Protein AF-A0A365PFG7-F1 (afdb_monomer_lite)

InterPro domains:
  IPR000531 TonB-dependent receptor-like, beta-barrel [PF00593] (380-570)
  IPR002898 MotA/TolQ/ExbB proton channel [PF01618] (709-807)
  IPR012910 TonB-dependent receptor, plug domain [PF07715] (67-179)
  IPR036942 TonB-dependent receptor-like, beta-barrel domain superfamily [G3DSA:2.40.170.20] (220-594)
  IPR037066 TonB-dependent receptor, plug domain superfamily [G3DSA:2.170.130.10] (65-187)
  IPR039426 TonB-dependent receptor-like [PS52016] (64-186)

Structure (mmCIF, N/CA/C/O backbone):
data_AF-A0A365PFG7-F1
#
_entry.id   AF-A0A365PFG7-F1
#
loop_
_atom_site.group_PDB
_atom_site.id
_atom_site.type_symbol
_atom_site.label_atom_id
_atom_site.label_alt_id
_atom_site.label_comp_id
_atom_site.label_asym_id
_atom_site.label_entity_id
_atom_site.label_seq_id
_atom_site.pdbx_PDB_ins_code
_atom_site.Cartn_x
_atom_site.Cartn_y
_atom_site.Cartn_z
_atom_site.occupancy
_atom_site.B_iso_or_equiv
_atom_site.auth_seq_id
_atom_site.auth_comp_id
_atom_site.auth_asym_id
_atom_site.auth_atom_id
_atom_site.pdbx_PDB_model_num
ATOM 1 N N . MET A 1 1 ? 12.525 -47.729 -37.625 1.00 32.94 1 MET A N 1
ATOM 2 C CA . MET A 1 1 ? 12.826 -49.178 -37.470 1.00 32.94 1 MET A CA 1
ATOM 3 C C . MET A 1 1 ? 14.052 -49.284 -36.569 1.00 32.94 1 MET A C 1
ATOM 5 O O . MET A 1 1 ? 14.986 -48.564 -36.855 1.00 32.94 1 MET A O 1
ATOM 9 N N . LYS A 1 2 ? 14.166 -50.038 -35.473 1.00 30.84 2 LYS A N 1
ATOM 10 C CA . LYS A 1 2 ? 13.403 -51.120 -34.831 1.00 30.84 2 LYS A CA 1
ATOM 11 C C . LYS A 1 2 ? 13.453 -50.895 -33.305 1.00 30.84 2 LYS A C 1
ATOM 13 O O . LYS A 1 2 ? 14.419 -50.345 -32.794 1.00 30.84 2 LYS A O 1
ATOM 18 N N . LYS A 1 3 ? 12.401 -51.348 -32.621 1.00 29.83 3 LYS A N 1
ATOM 19 C CA . LYS A 1 3 ? 12.264 -51.441 -31.160 1.00 29.83 3 LYS A CA 1
ATOM 20 C C . LYS A 1 3 ? 13.211 -52.494 -30.574 1.00 29.83 3 LYS A C 1
ATOM 22 O O . LYS A 1 3 ? 13.316 -53.566 -31.162 1.00 29.83 3 LYS A O 1
ATOM 27 N N . THR A 1 4 ? 13.689 -52.260 -29.354 1.00 32.25 4 THR A N 1
ATOM 28 C CA . THR A 1 4 ? 13.892 -53.312 -28.341 1.00 32.25 4 THR A CA 1
ATOM 29 C C . THR A 1 4 ? 13.694 -52.721 -26.945 1.00 32.25 4 THR A C 1
ATOM 31 O O . THR A 1 4 ? 14.340 -51.744 -26.581 1.00 32.25 4 THR A O 1
ATOM 34 N N . ASN A 1 5 ? 12.754 -53.312 -26.205 1.00 30.75 5 ASN A N 1
ATOM 35 C CA . ASN A 1 5 ? 12.434 -53.039 -24.806 1.00 30.75 5 ASN A CA 1
ATOM 36 C C . ASN A 1 5 ? 13.463 -53.707 -23.882 1.00 30.75 5 ASN A C 1
ATOM 38 O O . ASN A 1 5 ? 13.824 -54.852 -24.138 1.00 30.75 5 ASN A O 1
ATOM 42 N N . PHE A 1 6 ? 13.794 -53.071 -22.757 1.00 26.86 6 PHE A N 1
ATOM 43 C CA . PHE A 1 6 ? 14.175 -53.766 -21.524 1.00 26.86 6 PHE A CA 1
ATOM 44 C C . PHE A 1 6 ? 13.538 -53.065 -20.319 1.00 26.86 6 PHE A C 1
ATOM 46 O O . PHE A 1 6 ? 13.454 -51.840 -20.263 1.00 26.86 6 PHE A O 1
ATOM 53 N N . VAL A 1 7 ? 13.028 -53.880 -19.398 1.00 28.94 7 VAL A N 1
ATOM 54 C CA . VAL A 1 7 ? 12.240 -53.518 -18.216 1.00 28.94 7 VAL A CA 1
ATOM 55 C C . VAL A 1 7 ? 13.081 -53.727 -16.948 1.00 28.94 7 VAL A C 1
ATOM 57 O O . VAL A 1 7 ? 13.803 -54.713 -16.856 1.00 28.94 7 VAL A O 1
ATOM 60 N N . GLN A 1 8 ? 12.869 -52.816 -15.985 1.00 28.88 8 GLN A N 1
ATOM 61 C CA . GLN A 1 8 ? 13.115 -52.850 -14.527 1.00 28.88 8 GLN A CA 1
ATOM 62 C C . GLN A 1 8 ? 14.544 -52.815 -13.956 1.00 28.88 8 GLN A C 1
ATOM 64 O O . GLN A 1 8 ? 15.307 -53.765 -14.058 1.00 28.88 8 GLN A O 1
ATOM 69 N N . SER A 1 9 ? 14.812 -51.776 -13.150 1.00 26.16 9 SER A N 1
ATOM 70 C CA . SER A 1 9 ? 14.841 -51.870 -11.674 1.00 26.16 9 SER A CA 1
ATOM 71 C C . SER A 1 9 ? 15.320 -50.541 -11.063 1.00 26.16 9 SER A C 1
ATOM 73 O O . SER A 1 9 ? 16.457 -50.131 -11.286 1.00 26.16 9 SER A O 1
ATOM 75 N N . ASN A 1 10 ? 14.475 -49.885 -10.259 1.00 29.45 10 ASN A N 1
ATOM 76 C CA . ASN A 1 10 ? 14.861 -48.737 -9.433 1.00 29.45 10 ASN A CA 1
ATOM 77 C C . ASN A 1 10 ? 15.752 -49.211 -8.276 1.00 29.45 10 ASN A C 1
ATOM 79 O O . ASN A 1 10 ? 15.273 -49.878 -7.362 1.00 29.45 10 ASN A O 1
ATOM 83 N N . ALA A 1 11 ? 17.027 -48.826 -8.293 1.00 28.03 11 ALA A N 1
ATOM 84 C CA . ALA A 1 11 ? 17.938 -48.978 -7.164 1.00 28.03 11 ALA A CA 1
ATOM 85 C C . ALA A 1 11 ? 18.393 -47.592 -6.679 1.00 28.03 11 ALA A C 1
ATOM 87 O O . ALA A 1 11 ? 19.073 -46.859 -7.393 1.00 28.03 11 ALA A O 1
ATOM 88 N N . MET A 1 12 ? 18.001 -47.243 -5.451 1.00 30.41 12 MET A N 1
ATOM 89 C CA . MET A 1 12 ? 18.527 -46.106 -4.688 1.00 30.41 12 MET A CA 1
ATOM 90 C C . MET A 1 12 ? 20.017 -46.311 -4.344 1.00 30.41 12 MET A C 1
ATOM 92 O O . MET A 1 12 ? 20.387 -47.413 -3.924 1.00 30.41 12 MET A O 1
ATOM 96 N N . PRO A 1 13 ? 20.871 -45.270 -4.390 1.00 31.80 13 PRO A N 1
ATOM 97 C CA . PRO A 1 13 ? 22.205 -45.331 -3.811 1.00 31.80 13 PRO A CA 1
ATOM 98 C C . PRO A 1 13 ? 22.234 -44.886 -2.335 1.00 31.80 13 PRO A C 1
ATOM 100 O O . PRO A 1 13 ? 21.970 -43.741 -1.988 1.00 31.80 13 PRO A O 1
ATOM 103 N N . LYS A 1 14 ? 22.572 -45.870 -1.493 1.00 28.56 14 LYS A N 1
ATOM 104 C CA . LYS A 1 14 ? 23.298 -45.887 -0.203 1.00 28.56 14 LYS A CA 1
ATOM 105 C C . LYS A 1 14 ? 23.561 -44.558 0.539 1.00 28.56 14 LYS A C 1
ATOM 107 O O . LYS A 1 14 ? 24.442 -43.789 0.171 1.00 28.56 14 LYS A O 1
ATOM 112 N N . ALA A 1 15 ? 22.944 -44.433 1.718 1.00 30.33 15 ALA A N 1
ATOM 113 C CA . ALA A 1 15 ? 23.385 -43.560 2.807 1.00 30.33 15 ALA A CA 1
ATOM 114 C C . ALA A 1 15 ? 24.521 -44.223 3.614 1.00 30.33 15 ALA A C 1
ATOM 116 O O . ALA A 1 15 ? 24.379 -45.355 4.085 1.00 30.33 15 ALA A O 1
ATOM 117 N N . SER A 1 16 ? 25.642 -43.515 3.780 1.00 29.33 16 SER A N 1
ATOM 118 C CA . SER A 1 16 ? 26.738 -43.893 4.681 1.00 29.33 16 SER A CA 1
ATOM 119 C C . SER A 1 16 ? 26.577 -43.196 6.032 1.00 29.33 16 SER A C 1
ATOM 121 O O . SER A 1 16 ? 26.244 -42.015 6.104 1.00 29.33 16 SER A O 1
ATOM 123 N N . LYS A 1 17 ? 26.799 -43.968 7.096 1.00 32.25 17 LYS A N 1
ATOM 124 C CA . LYS A 1 17 ? 26.650 -43.610 8.507 1.00 32.25 17 LYS A CA 1
ATOM 125 C C . LYS A 1 17 ? 27.891 -42.871 9.012 1.00 32.25 17 LYS A C 1
ATOM 127 O O . LYS A 1 17 ? 28.966 -43.462 8.985 1.00 32.25 17 LYS A O 1
ATOM 132 N N . THR A 1 18 ? 27.705 -41.708 9.639 1.00 29.30 18 THR A N 1
ATOM 133 C CA . THR A 1 18 ? 28.595 -41.268 10.725 1.00 29.30 18 THR A CA 1
ATOM 134 C C . THR A 1 18 ? 27.779 -40.687 11.879 1.00 29.30 18 THR A C 1
ATOM 136 O O . THR A 1 18 ? 27.075 -39.693 11.762 1.00 29.30 18 THR A O 1
ATOM 139 N N . VAL A 1 19 ? 27.879 -41.425 12.977 1.00 31.09 19 VAL A N 1
ATOM 140 C CA . VAL A 1 19 ? 27.355 -41.280 14.335 1.00 31.09 19 VAL A CA 1
ATOM 141 C C . VAL A 1 19 ? 27.547 -39.875 14.933 1.00 31.09 19 VAL A C 1
ATOM 143 O O . VAL A 1 19 ? 28.680 -39.419 15.055 1.00 31.09 19 VAL A O 1
ATOM 146 N N . LEU A 1 20 ? 26.468 -39.266 15.444 1.00 27.62 20 LEU A N 1
ATOM 147 C CA . LEU A 1 20 ? 26.534 -38.279 16.530 1.00 27.62 20 LEU A CA 1
ATOM 148 C C . LEU A 1 20 ? 25.788 -38.851 17.746 1.00 27.62 20 LEU A C 1
ATOM 150 O O . LEU A 1 20 ? 24.613 -39.203 17.662 1.00 27.62 20 LEU A O 1
ATOM 154 N N . LYS A 1 21 ? 26.504 -39.011 18.862 1.00 29.34 21 LYS A N 1
ATOM 155 C CA . LYS A 1 21 ? 25.979 -39.504 20.141 1.00 29.34 21 LYS A CA 1
ATOM 156 C C . LYS A 1 21 ? 25.159 -38.402 20.826 1.00 29.34 21 LYS A C 1
ATOM 158 O O . LYS A 1 21 ? 25.738 -37.396 21.216 1.00 29.34 21 LYS A O 1
ATOM 163 N N . LEU A 1 22 ? 23.867 -38.635 21.063 1.00 27.64 22 LEU A N 1
ATOM 164 C CA . LEU A 1 22 ? 23.114 -37.999 22.151 1.00 27.64 22 LEU A CA 1
ATOM 165 C C . LEU A 1 22 ? 22.653 -39.104 23.107 1.00 27.64 22 LEU A C 1
ATOM 167 O O . LEU A 1 22 ? 21.773 -39.900 22.788 1.00 27.64 22 LEU A O 1
ATOM 171 N N . SER A 1 23 ? 23.304 -39.187 24.263 1.00 29.23 23 SER A N 1
ATOM 172 C CA . SER A 1 23 ? 22.949 -40.087 25.355 1.00 29.23 23 SER A CA 1
ATOM 173 C C . SER A 1 23 ? 22.045 -39.366 26.357 1.00 29.23 23 SER A C 1
ATOM 175 O O . SER A 1 23 ? 22.484 -38.429 27.015 1.00 29.23 23 SER A O 1
ATOM 177 N N . THR A 1 24 ? 20.802 -39.843 26.452 1.00 29.55 24 THR A N 1
ATOM 178 C CA . THR A 1 24 ? 20.073 -40.159 27.697 1.00 29.55 24 THR A CA 1
ATOM 179 C C . THR A 1 24 ? 20.136 -39.161 28.861 1.00 29.55 24 THR A C 1
ATOM 181 O O . THR A 1 24 ? 21.069 -39.223 29.655 1.00 29.55 24 THR A O 1
ATOM 184 N N . LEU A 1 25 ? 19.062 -38.389 29.072 1.00 27.12 25 LEU A N 1
ATOM 185 C CA . LEU A 1 25 ? 18.571 -38.068 30.423 1.00 27.12 25 LEU A CA 1
ATOM 186 C C . LEU A 1 25 ? 17.117 -37.561 30.367 1.00 27.12 25 LEU A C 1
ATOM 188 O O . LEU A 1 25 ? 16.838 -36.369 30.387 1.00 27.12 25 LEU A O 1
ATOM 192 N N . SER A 1 26 ? 16.172 -38.493 30.255 1.00 30.39 26 SER A N 1
ATOM 193 C CA . SER A 1 26 ? 14.734 -38.219 30.359 1.00 30.39 26 SER A CA 1
ATOM 194 C C . SER A 1 26 ? 13.983 -39.461 30.843 1.00 30.39 26 SER A C 1
ATOM 196 O O . SER A 1 26 ? 13.160 -40.004 30.118 1.00 30.39 26 SER A O 1
ATOM 198 N N . LEU A 1 27 ? 14.289 -39.945 32.057 1.00 31.16 27 LEU A N 1
ATOM 199 C CA . LEU A 1 27 ? 13.412 -40.884 32.776 1.00 31.16 27 LEU A CA 1
ATOM 200 C C . LEU A 1 27 ? 13.791 -41.045 34.265 1.00 31.16 27 LEU A C 1
ATOM 202 O O . LEU A 1 27 ? 14.325 -42.078 34.644 1.00 31.16 27 LEU A O 1
ATOM 206 N N . SER A 1 28 ? 13.528 -40.042 35.113 1.00 28.08 28 SER A N 1
ATOM 207 C CA . SER A 1 28 ? 13.369 -40.226 36.577 1.00 28.08 28 SER A CA 1
ATOM 208 C C . SER A 1 28 ? 13.083 -38.897 37.294 1.00 28.08 28 SER A C 1
ATOM 210 O O . SER A 1 28 ? 13.994 -38.287 37.842 1.00 28.08 28 SER A O 1
ATOM 212 N N . MET A 1 29 ? 11.829 -38.436 37.295 1.00 27.30 29 MET A N 1
ATOM 213 C CA . MET A 1 29 ? 11.291 -37.548 38.345 1.00 27.30 29 MET A CA 1
ATOM 214 C C . MET A 1 29 ? 9.754 -37.540 38.275 1.00 27.30 29 MET A C 1
ATOM 216 O O . MET A 1 29 ? 9.105 -36.529 38.042 1.00 27.30 29 MET A O 1
ATOM 220 N N . LEU A 1 30 ? 9.168 -38.728 38.437 1.00 28.33 30 LEU A N 1
ATOM 221 C CA . LEU A 1 30 ? 7.803 -38.891 38.931 1.00 28.33 30 LEU A CA 1
ATOM 222 C C . LEU A 1 30 ? 7.906 -39.695 40.235 1.00 28.33 30 LEU A C 1
ATOM 224 O O . LEU A 1 30 ? 8.597 -40.711 40.257 1.00 28.33 30 LEU A O 1
ATOM 228 N N . CYS A 1 31 ? 7.185 -39.227 41.258 1.00 24.86 31 CYS A N 1
ATOM 229 C CA . CYS A 1 31 ? 6.982 -39.762 42.615 1.00 24.86 31 CYS A CA 1
ATOM 230 C C . CYS A 1 31 ? 7.808 -39.129 43.757 1.00 24.86 31 CYS A C 1
ATOM 232 O O . CYS A 1 31 ? 9.034 -39.147 43.745 1.00 24.86 31 CYS A O 1
ATOM 234 N N . LEU A 1 32 ? 7.045 -38.715 44.789 1.00 26.88 32 LEU A N 1
ATOM 235 C CA . LEU A 1 32 ? 7.384 -38.159 46.116 1.00 26.88 32 LEU A CA 1
ATOM 236 C C . LEU A 1 32 ? 7.654 -36.641 46.085 1.00 26.88 32 LEU A C 1
ATOM 238 O O . LEU A 1 32 ? 8.679 -36.208 45.590 1.00 26.88 32 LEU A O 1
ATOM 242 N N . THR A 1 33 ? 6.755 -35.768 46.551 1.00 26.50 33 THR A N 1
ATOM 243 C CA . THR A 1 33 ? 6.207 -35.730 47.919 1.00 26.50 33 THR A CA 1
ATOM 244 C C . THR A 1 33 ? 4.776 -35.173 47.991 1.00 26.50 33 THR A C 1
ATOM 246 O O . THR A 1 33 ? 4.506 -34.059 47.547 1.00 26.50 33 THR A O 1
ATOM 249 N N . MET A 1 34 ? 3.878 -35.926 48.634 1.00 30.88 34 MET A N 1
ATOM 250 C CA . MET A 1 34 ? 2.694 -35.383 49.306 1.00 30.88 34 MET A CA 1
ATOM 251 C C . MET A 1 34 ? 3.098 -34.733 50.645 1.00 30.88 34 MET A C 1
ATOM 253 O O . MET A 1 34 ? 4.153 -35.064 51.191 1.00 30.88 34 MET A O 1
ATOM 257 N N . THR A 1 35 ? 2.175 -33.941 51.210 1.00 25.69 35 THR A N 1
ATOM 258 C CA . THR A 1 35 ? 2.043 -33.468 52.614 1.00 25.69 35 THR A CA 1
ATOM 259 C C . THR A 1 35 ? 2.481 -32.023 52.915 1.00 25.69 35 THR A C 1
ATOM 261 O O . THR A 1 35 ? 3.608 -31.788 53.335 1.00 25.69 35 THR A O 1
ATOM 264 N N . HIS A 1 36 ? 1.556 -31.065 52.752 1.00 27.61 36 HIS A N 1
ATOM 265 C CA . HIS A 1 36 ? 0.992 -30.197 53.812 1.00 27.61 36 HIS A CA 1
ATOM 266 C C . HIS A 1 36 ? 0.113 -29.115 53.159 1.00 27.61 36 HIS A C 1
ATOM 268 O O . HIS A 1 36 ? 0.591 -28.051 52.780 1.00 27.61 36 HIS A O 1
ATOM 274 N N . ALA A 1 37 ? -1.184 -29.397 53.024 1.00 26.69 37 ALA A N 1
ATOM 275 C CA . ALA A 1 37 ? -2.197 -28.359 52.883 1.00 26.69 37 ALA A CA 1
ATOM 276 C C . ALA A 1 37 ? -2.747 -28.101 54.290 1.00 26.69 37 ALA A C 1
ATOM 278 O O . ALA A 1 37 ? -3.428 -28.957 54.850 1.00 26.69 37 ALA A O 1
ATOM 279 N N . ALA A 1 38 ? -2.368 -26.971 54.884 1.00 27.41 38 ALA A N 1
ATOM 280 C CA . ALA A 1 38 ? -3.093 -26.405 56.010 1.00 27.41 38 ALA A CA 1
ATOM 281 C C . ALA A 1 38 ? -4.248 -25.581 55.431 1.00 27.41 38 ALA A C 1
ATOM 283 O O . ALA A 1 38 ? -4.028 -24.714 54.583 1.00 27.41 38 ALA A O 1
ATOM 284 N N . GLU A 1 39 ? -5.464 -25.902 55.860 1.00 28.98 39 GLU A N 1
ATOM 285 C CA . GLU A 1 39 ? -6.668 -25.116 55.619 1.00 28.98 39 GLU A CA 1
ATOM 286 C C . GLU A 1 39 ? -6.461 -23.688 56.132 1.00 28.98 39 GLU A C 1
ATOM 288 O O . GLU A 1 39 ? -6.212 -23.469 57.315 1.00 28.98 39 GLU A O 1
ATOM 293 N N . ASN A 1 40 ? -6.590 -22.716 55.233 1.00 24.17 40 ASN A N 1
ATOM 294 C CA . ASN A 1 40 ? -6.996 -21.369 55.592 1.00 24.17 40 ASN A CA 1
ATOM 295 C C . ASN A 1 40 ? -8.275 -21.095 54.803 1.00 24.17 40 ASN A C 1
ATOM 297 O O . ASN A 1 40 ? -8.235 -20.893 53.588 1.00 24.17 40 ASN A O 1
ATOM 301 N N . GLU A 1 41 ? -9.409 -21.147 55.499 1.00 30.34 41 GLU A N 1
ATOM 302 C CA . GLU A 1 41 ? -10.684 -20.628 55.020 1.00 30.34 41 GLU A CA 1
ATOM 303 C C . GLU A 1 41 ? -10.511 -19.135 54.702 1.00 30.34 41 GLU A C 1
ATOM 305 O O . GLU A 1 41 ? -10.442 -18.299 55.603 1.00 30.34 41 GLU A O 1
ATOM 310 N N . SER A 1 42 ? -10.428 -18.780 53.419 1.00 23.16 42 SER A N 1
ATOM 311 C CA . SER A 1 42 ? -10.687 -17.414 52.976 1.00 23.16 42 SER A CA 1
ATOM 312 C C . SER A 1 42 ? -12.100 -17.364 52.406 1.00 23.16 42 SER A C 1
ATOM 314 O O . SER A 1 42 ? -12.412 -17.906 51.346 1.00 23.16 42 SER A O 1
ATOM 316 N N . THR A 1 43 ? -12.988 -16.714 53.151 1.00 26.44 43 THR A N 1
ATOM 317 C CA . THR A 1 43 ? -14.319 -16.318 52.697 1.00 26.44 43 THR A CA 1
ATOM 318 C C . THR A 1 43 ? -14.166 -15.432 51.466 1.00 26.44 43 THR A C 1
ATOM 320 O O . THR A 1 43 ? -13.863 -14.243 51.579 1.00 26.44 43 THR A O 1
ATOM 323 N N . THR A 1 44 ? -14.321 -16.012 50.281 1.00 26.55 44 THR A N 1
ATOM 324 C CA . THR A 1 44 ? -14.371 -15.248 49.040 1.00 26.55 44 THR A CA 1
ATOM 325 C C . THR A 1 44 ? -15.796 -14.732 48.885 1.00 26.55 44 THR A C 1
ATOM 327 O O . THR A 1 44 ? -16.708 -15.483 48.549 1.00 26.55 44 THR A O 1
ATOM 330 N N . GLU A 1 45 ? -16.001 -13.450 49.192 1.00 28.42 45 GLU A N 1
ATOM 331 C CA . GLU A 1 45 ? -17.143 -12.704 48.670 1.00 28.42 45 GLU A CA 1
ATOM 332 C C . GLU A 1 45 ? -17.151 -12.860 47.146 1.00 28.42 45 GLU A C 1
ATOM 334 O O . GLU A 1 45 ? -16.216 -12.437 46.460 1.00 28.42 45 GLU A O 1
ATOM 339 N N . ASP A 1 46 ? -18.210 -13.481 46.632 1.00 31.91 46 ASP A N 1
ATOM 340 C CA . ASP A 1 46 ? -18.534 -13.568 45.212 1.00 31.91 46 ASP A CA 1
ATOM 341 C C . ASP A 1 46 ? -18.754 -12.135 44.687 1.00 31.91 46 ASP A C 1
ATOM 343 O O . ASP A 1 46 ? -19.864 -11.597 44.686 1.00 31.91 46 ASP A O 1
ATOM 347 N N . LYS A 1 47 ? -17.672 -11.453 44.287 1.00 26.69 47 LYS A N 1
ATOM 348 C CA . LYS A 1 47 ? -17.788 -10.218 43.511 1.00 26.69 47 LYS A CA 1
ATOM 349 C C . LYS A 1 47 ? -18.397 -10.614 42.165 1.00 26.69 47 LYS A C 1
ATOM 351 O O . LYS A 1 47 ? -17.765 -11.379 41.434 1.00 26.69 47 LYS A O 1
ATOM 356 N N . PRO A 1 48 ? -19.594 -10.114 41.807 1.00 28.75 48 PRO A N 1
ATOM 357 C CA . PRO A 1 48 ? -20.223 -10.464 40.545 1.00 28.75 48 PRO A CA 1
ATOM 358 C C . PRO A 1 48 ? -19.265 -10.116 39.407 1.00 28.75 48 PRO A C 1
ATOM 360 O O . PRO A 1 48 ? -18.731 -9.004 39.364 1.00 28.75 48 PRO A O 1
ATOM 363 N N . ALA A 1 49 ? -19.031 -11.077 38.510 1.00 28.55 49 ALA A N 1
ATOM 364 C CA . ALA A 1 49 ? -18.212 -10.888 37.323 1.00 28.55 49 ALA A CA 1
ATOM 365 C C . ALA A 1 49 ? -18.698 -9.632 36.581 1.00 28.55 49 ALA A C 1
ATOM 367 O O . ALA A 1 49 ? -19.773 -9.627 35.978 1.00 28.55 49 ALA A O 1
ATOM 368 N N . LYS A 1 50 ? -17.931 -8.536 36.669 1.00 29.22 50 LYS A N 1
ATOM 369 C CA . LYS A 1 50 ? -18.210 -7.313 35.914 1.00 29.22 50 LYS A CA 1
ATOM 370 C C . LYS A 1 50 ? -18.159 -7.687 34.437 1.00 29.22 50 LYS A C 1
ATOM 372 O O . LYS A 1 50 ? -17.089 -7.977 33.908 1.00 29.22 50 LYS A O 1
ATOM 377 N N . VAL A 1 51 ? -19.311 -7.678 33.770 1.00 37.34 51 VAL A N 1
ATOM 378 C CA . VAL A 1 51 ? -19.390 -7.787 32.311 1.00 37.34 51 VAL A CA 1
ATOM 379 C C . VAL A 1 51 ? -18.549 -6.652 31.728 1.00 37.34 51 VAL A C 1
ATOM 381 O O . VAL A 1 51 ? -18.901 -5.478 31.851 1.00 37.34 51 VAL A O 1
ATOM 384 N N . VAL A 1 52 ? -17.403 -6.996 31.138 1.00 44.47 52 VAL A N 1
ATOM 385 C CA . VAL A 1 52 ? -16.486 -6.020 30.547 1.00 44.47 52 VAL A CA 1
ATOM 386 C C . VAL A 1 52 ? -17.163 -5.434 29.311 1.00 44.47 52 VAL A C 1
ATOM 388 O O . VAL A 1 52 ? -17.302 -6.099 28.285 1.00 44.47 52 VAL A O 1
ATOM 391 N N . LYS A 1 53 ? -17.608 -4.179 29.402 1.00 52.75 53 LYS A N 1
ATOM 392 C CA . LYS A 1 53 ? -18.147 -3.439 28.257 1.00 52.75 53 LYS A CA 1
ATOM 393 C C . LYS A 1 53 ? -16.994 -3.111 27.304 1.00 52.75 53 LYS A C 1
ATOM 395 O O . LYS A 1 53 ? -16.101 -2.337 27.643 1.00 52.75 53 LYS A O 1
ATOM 400 N N . VAL A 1 54 ? -16.997 -3.706 26.113 1.00 60.66 54 VAL A N 1
ATOM 401 C CA . VAL A 1 54 ? -15.975 -3.470 25.079 1.00 60.66 54 VAL A CA 1
ATOM 402 C C . VAL A 1 54 ? -16.556 -2.561 23.991 1.00 60.66 54 VAL A C 1
ATOM 404 O O . VAL A 1 54 ? -17.695 -2.752 23.565 1.00 60.66 54 VAL A O 1
ATOM 407 N N . ALA A 1 55 ? -15.790 -1.554 23.564 1.00 59.66 55 ALA A N 1
ATOM 408 C CA . ALA A 1 55 ? -16.069 -0.812 22.335 1.00 59.66 55 ALA A CA 1
ATOM 409 C C . ALA A 1 55 ? -15.620 -1.652 21.134 1.00 59.66 55 ALA A C 1
ATOM 411 O O . ALA A 1 55 ? -14.523 -2.213 21.157 1.00 59.66 55 ALA A O 1
ATOM 412 N N . VAL A 1 56 ? -16.449 -1.725 20.097 1.00 66.31 56 VAL A N 1
ATOM 413 C CA . VAL A 1 56 ? -16.137 -2.429 18.846 1.00 66.31 56 VAL A CA 1
ATOM 414 C C . VAL A 1 56 ? -16.348 -1.450 17.699 1.00 66.31 56 VAL A C 1
ATOM 416 O O . VAL A 1 56 ? -17.189 -0.554 17.764 1.00 66.31 56 VAL A O 1
ATOM 419 N N . THR A 1 57 ? -15.578 -1.629 16.640 1.00 80.56 57 THR A N 1
ATOM 420 C CA . THR A 1 57 ? -15.637 -0.843 15.408 1.00 80.56 57 THR A CA 1
ATOM 421 C C . THR A 1 57 ? -17.052 -0.822 14.833 1.00 80.56 57 THR A C 1
ATOM 423 O O . THR A 1 57 ? -17.604 -1.873 14.523 1.00 80.56 57 THR A O 1
ATOM 426 N N . GLY A 1 58 ? -17.627 0.372 14.672 1.00 73.12 58 GLY A N 1
ATOM 427 C CA . GLY A 1 58 ? -19.004 0.582 14.201 1.00 73.12 58 GLY A CA 1
ATOM 428 C C . GLY A 1 58 ? -19.943 1.263 15.194 1.00 73.12 58 GLY A C 1
ATOM 429 O O . GLY A 1 58 ? -21.028 1.674 14.794 1.00 73.12 58 GLY A O 1
ATOM 430 N N . SER A 1 59 ? -19.527 1.443 16.448 1.00 79.38 59 SER A N 1
ATOM 431 C CA . SER A 1 59 ? -20.198 2.340 17.392 1.00 79.38 59 SER A CA 1
ATOM 432 C C . SER A 1 59 ? -19.188 2.947 18.361 1.00 79.38 59 SER A C 1
ATOM 434 O O . SER A 1 59 ? -18.268 2.271 18.828 1.00 79.38 59 SER A O 1
ATOM 436 N N . SER A 1 60 ? -19.376 4.222 18.692 1.00 81.38 60 SER A N 1
ATOM 437 C CA . SER A 1 60 ? -18.637 4.900 19.759 1.00 81.38 60 SER A CA 1
ATOM 438 C C . SER A 1 60 ? -19.190 4.591 21.158 1.00 81.38 60 SER A C 1
ATOM 440 O O . SER A 1 60 ? -18.604 5.020 22.151 1.00 81.38 60 SER A O 1
ATOM 442 N N . ILE A 1 61 ? -20.294 3.843 21.258 1.00 82.25 61 ILE A N 1
ATOM 443 C CA . ILE A 1 61 ? -20.976 3.510 22.511 1.00 82.25 61 ILE A CA 1
ATOM 444 C C . ILE A 1 61 ? -20.488 2.145 23.023 1.00 82.25 61 ILE A C 1
ATOM 446 O O . ILE A 1 61 ? -20.636 1.115 22.356 1.00 82.25 61 ILE A O 1
ATOM 450 N N . LYS A 1 62 ? -19.923 2.098 24.238 1.00 76.31 62 LYS A N 1
ATOM 451 C CA . LYS A 1 62 ? -19.431 0.836 24.820 1.00 76.31 62 LYS A CA 1
ATOM 452 C C . LYS A 1 62 ? -20.576 -0.138 25.125 1.00 76.31 62 LYS A C 1
ATOM 454 O O . LYS A 1 62 ? -21.610 0.241 25.667 1.00 76.31 62 LYS A O 1
ATOM 459 N N . GLY A 1 63 ? -20.369 -1.426 24.833 1.00 63.12 63 GLY A N 1
ATOM 460 C CA . GLY A 1 63 ? -21.292 -2.511 25.203 1.00 63.12 63 GLY A CA 1
ATOM 461 C C . GLY A 1 63 ? -22.461 -2.752 24.239 1.00 63.12 63 GLY A C 1
ATOM 462 O O . GLY A 1 63 ? -22.954 -3.875 24.177 1.00 63.12 63 GLY A O 1
ATOM 463 N N . VAL A 1 64 ? -22.835 -1.765 23.420 1.00 58.16 64 VAL A N 1
ATOM 464 C CA . VAL A 1 64 ? -23.859 -1.914 22.368 1.00 58.16 64 VAL A CA 1
ATOM 465 C C . VAL A 1 64 ? -23.413 -2.900 21.285 1.00 58.16 64 VAL A C 1
ATOM 467 O O . VAL A 1 64 ? -24.197 -3.698 20.780 1.00 58.16 64 VAL A O 1
ATOM 470 N N . ALA A 1 65 ? -22.123 -2.915 20.953 1.00 50.03 65 ALA A N 1
ATOM 471 C CA . ALA A 1 65 ? -21.644 -3.673 19.806 1.00 50.03 65 ALA A CA 1
ATOM 472 C C . ALA A 1 65 ? -21.597 -5.201 19.994 1.00 50.03 65 ALA A C 1
ATOM 474 O O . ALA A 1 65 ? -21.637 -5.927 19.004 1.00 50.03 65 ALA A O 1
ATOM 475 N N . ALA A 1 66 ? -21.602 -5.714 21.232 1.00 49.19 66 ALA A N 1
ATOM 476 C CA . ALA A 1 66 ? -21.816 -7.147 21.474 1.00 49.19 66 ALA A CA 1
ATOM 477 C C . ALA A 1 66 ? -23.236 -7.600 21.070 1.00 49.19 66 ALA A C 1
ATOM 479 O O . ALA A 1 66 ? -23.479 -8.791 20.879 1.00 49.19 66 ALA A O 1
ATOM 480 N N . GLN A 1 67 ? -24.160 -6.645 20.925 1.00 49.16 67 GLN A N 1
ATOM 481 C CA . GLN A 1 67 ? -25.556 -6.843 20.542 1.00 49.16 67 GLN A CA 1
ATOM 482 C C . GLN A 1 67 ? -25.877 -6.267 19.151 1.00 49.16 67 GLN A C 1
ATOM 484 O O . GLN A 1 67 ? -26.988 -6.474 18.663 1.00 49.16 67 GLN A O 1
ATOM 489 N N . SER A 1 68 ? -24.919 -5.593 18.495 1.00 57.31 68 SER A N 1
ATOM 490 C CA . SER A 1 68 ? -25.179 -4.877 17.245 1.00 57.31 68 SER A CA 1
ATOM 491 C C . SER A 1 68 ? -25.369 -5.812 16.048 1.00 57.31 68 SER A C 1
ATOM 493 O O . SER A 1 68 ? -24.652 -6.796 15.854 1.00 57.31 68 SER A O 1
ATOM 495 N N . ALA A 1 69 ? -26.341 -5.467 15.206 1.00 59.88 69 ALA A N 1
ATOM 496 C CA . ALA A 1 69 ? -26.665 -6.117 13.944 1.00 59.88 69 ALA A CA 1
ATOM 497 C C . ALA A 1 69 ? -25.746 -5.690 12.781 1.00 59.88 69 ALA A C 1
ATOM 499 O O . ALA A 1 69 ? -25.915 -6.206 11.666 1.00 59.88 69 ALA A O 1
ATOM 500 N N . SER A 1 70 ? -24.804 -4.769 13.022 1.00 66.31 70 SER A N 1
ATOM 501 C CA . SER A 1 70 ? -23.826 -4.299 12.037 1.00 66.31 70 SER A CA 1
ATOM 502 C C . SER A 1 70 ? -22.937 -5.446 11.534 1.00 66.31 70 SER A C 1
ATOM 504 O O . SER A 1 70 ? -22.525 -6.303 12.321 1.00 66.31 70 SER A O 1
ATOM 506 N N . PRO A 1 71 ? -22.612 -5.508 10.225 1.00 72.50 71 PRO A N 1
ATOM 507 C CA . PRO A 1 71 ? -21.870 -6.612 9.613 1.00 72.50 71 PRO A CA 1
ATOM 508 C C . PRO A 1 71 ? -20.363 -6.538 9.920 1.00 72.50 71 PRO A C 1
ATOM 510 O O . PRO A 1 71 ? -19.529 -6.484 9.010 1.00 72.50 71 PRO A O 1
ATOM 513 N N . ILE A 1 72 ? -20.010 -6.541 11.205 1.00 80.06 72 ILE A N 1
ATOM 514 C CA . ILE A 1 72 ? -18.635 -6.521 11.695 1.00 80.06 72 ILE A CA 1
ATOM 515 C C . ILE A 1 72 ? -18.079 -7.941 11.632 1.00 80.06 72 ILE A C 1
ATOM 517 O O . ILE A 1 72 ? -18.695 -8.906 12.087 1.00 80.06 72 ILE A O 1
ATOM 521 N N . THR A 1 73 ? -16.901 -8.089 11.042 1.00 84.12 73 THR A N 1
ATOM 522 C CA . THR A 1 73 ? -16.129 -9.331 11.106 1.00 84.12 73 THR A CA 1
ATOM 523 C C . THR A 1 73 ? -14.947 -9.130 12.019 1.00 84.12 73 THR A C 1
ATOM 525 O O . THR A 1 73 ? -14.149 -8.227 11.800 1.00 84.12 73 THR A O 1
ATOM 528 N N . VAL A 1 74 ? -14.845 -9.985 13.028 1.00 86.81 74 VAL A N 1
ATOM 529 C CA . VAL A 1 74 ? -13.725 -9.995 13.960 1.00 86.81 74 VAL A CA 1
ATOM 530 C C . VAL A 1 74 ? -12.842 -11.181 13.617 1.00 86.81 74 VAL A C 1
ATOM 532 O O . VAL A 1 74 ? -13.321 -12.313 13.554 1.00 86.81 74 VAL A O 1
ATOM 535 N N . ILE A 1 75 ? -11.564 -10.913 13.384 1.00 88.19 75 ILE A N 1
ATOM 536 C CA . ILE A 1 75 ? -10.548 -11.924 13.100 1.00 88.19 75 ILE A CA 1
ATOM 537 C C . ILE A 1 75 ? -9.519 -11.848 14.218 1.00 88.19 75 ILE A C 1
ATOM 539 O O . ILE A 1 75 ? -8.888 -10.809 14.405 1.00 88.19 75 ILE A O 1
ATOM 543 N N . ARG A 1 76 ? -9.362 -12.925 14.988 1.00 90.81 76 ARG A N 1
ATOM 544 C CA . ARG A 1 76 ? -8.374 -12.966 16.073 1.00 90.81 76 ARG A CA 1
ATOM 545 C C . ARG A 1 76 ? -6.981 -13.126 15.475 1.00 90.81 76 ARG A C 1
ATOM 547 O O . ARG A 1 76 ? -6.788 -13.932 14.565 1.00 90.81 76 ARG A O 1
ATOM 554 N N . ALA A 1 77 ? -6.017 -12.377 15.999 1.00 88.94 77 ALA A N 1
ATOM 555 C CA . ALA A 1 77 ? -4.636 -12.451 15.538 1.00 88.94 77 ALA A CA 1
ATOM 556 C C . ALA A 1 77 ? -4.049 -13.856 15.729 1.00 88.94 77 ALA A C 1
ATOM 558 O O . ALA A 1 77 ? -3.417 -14.388 14.820 1.00 88.94 77 ALA A O 1
ATOM 559 N N . ASP A 1 78 ? -4.343 -14.501 16.859 1.00 86.88 78 ASP A N 1
ATOM 560 C CA . ASP A 1 78 ? -3.833 -15.838 17.179 1.00 86.88 78 ASP A CA 1
ATOM 561 C C . ASP A 1 78 ? -4.266 -16.906 16.154 1.00 86.88 78 ASP A C 1
ATOM 563 O O . ASP A 1 78 ? -3.507 -17.831 15.862 1.00 86.88 78 ASP A O 1
ATOM 567 N N . ASP A 1 79 ? -5.462 -16.778 15.566 1.00 88.31 79 ASP A N 1
ATOM 568 C CA . ASP A 1 79 ? -5.948 -17.705 14.533 1.00 88.31 79 ASP A CA 1
ATOM 569 C C . ASP A 1 79 ? -5.188 -17.534 13.211 1.00 88.31 79 ASP A C 1
ATOM 571 O O . ASP A 1 79 ? -5.000 -18.502 12.474 1.00 88.31 79 ASP A O 1
ATOM 575 N N . LEU A 1 80 ? -4.735 -16.313 12.911 1.00 88.19 80 LEU A N 1
ATOM 576 C CA . LEU A 1 80 ? -3.927 -15.999 11.733 1.00 88.19 80 LEU A CA 1
ATOM 577 C C . LEU A 1 80 ? -2.484 -16.477 11.912 1.00 88.19 80 LEU A C 1
ATOM 579 O O . LEU A 1 80 ? -1.942 -17.122 11.014 1.00 88.19 80 LEU A O 1
ATOM 583 N N . VAL A 1 81 ? -1.897 -16.242 13.088 1.00 84.81 81 VAL A N 1
ATOM 584 C CA . VAL A 1 81 ? -0.543 -16.705 13.428 1.00 84.81 81 VAL A CA 1
ATOM 585 C C . VAL A 1 81 ? -0.459 -18.233 13.350 1.00 84.81 81 VAL A C 1
ATOM 587 O O . VAL A 1 81 ? 0.474 -18.768 12.758 1.00 84.81 81 VAL A O 1
ATOM 590 N N . LYS A 1 82 ? -1.479 -18.961 13.832 1.00 85.25 82 LYS A N 1
ATOM 591 C CA . LYS A 1 82 ? -1.570 -20.431 13.685 1.00 85.25 82 LYS A CA 1
ATOM 592 C C . LYS A 1 82 ? -1.621 -20.911 12.231 1.00 85.25 82 LYS A C 1
ATOM 594 O O . LYS A 1 82 ? -1.296 -22.063 11.962 1.00 85.25 82 LYS A O 1
ATOM 599 N N . GLN A 1 83 ? -2.029 -20.054 11.297 1.00 85.50 83 GLN A N 1
ATOM 600 C CA . GLN A 1 83 ? -2.019 -20.338 9.859 1.00 85.50 83 GLN A CA 1
ATOM 601 C C . GLN A 1 83 ? -0.716 -19.899 9.170 1.00 85.50 83 GLN A C 1
ATOM 603 O O . GLN A 1 83 ? -0.663 -19.918 7.941 1.00 85.50 83 GLN A O 1
ATOM 608 N N . GLY A 1 84 ? 0.295 -19.467 9.930 1.00 82.31 84 GLY A N 1
ATOM 609 C CA . GLY A 1 84 ? 1.577 -18.994 9.406 1.00 82.31 84 GLY A CA 1
ATOM 610 C C . GLY A 1 84 ? 1.561 -17.560 8.872 1.00 82.31 84 GLY A C 1
ATOM 611 O O . GLY A 1 84 ? 2.496 -17.180 8.179 1.00 82.31 84 GLY A O 1
ATOM 612 N N . VAL A 1 85 ? 0.522 -16.769 9.169 1.00 86.00 85 VAL A N 1
ATOM 613 C CA . VAL A 1 85 ?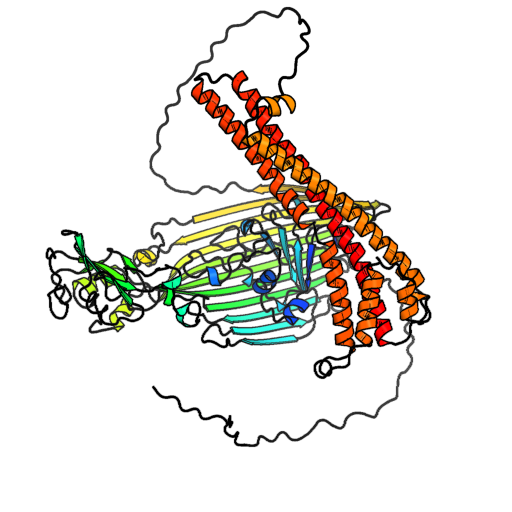 0.448 -15.362 8.746 1.00 86.00 85 VAL A CA 1
ATOM 614 C C . VAL A 1 85 ? 1.345 -14.514 9.635 1.00 86.00 85 VAL A C 1
ATOM 616 O O . VAL A 1 85 ? 1.132 -14.459 10.848 1.00 86.00 85 VAL A O 1
ATOM 619 N N . THR A 1 86 ? 2.300 -13.809 9.033 1.00 82.62 86 THR A N 1
ATOM 620 C CA . THR A 1 86 ? 3.278 -12.980 9.763 1.00 82.62 86 THR A CA 1
ATOM 621 C C . THR A 1 86 ? 3.083 -11.479 9.545 1.00 82.62 86 THR A C 1
ATOM 623 O O . THR A 1 86 ? 3.715 -10.658 10.213 1.00 82.62 86 THR A O 1
ATOM 626 N N . THR A 1 87 ? 2.189 -11.080 8.633 1.00 86.88 87 THR A N 1
ATOM 627 C CA . THR A 1 87 ? 1.961 -9.670 8.293 1.00 86.88 87 THR A CA 1
ATOM 628 C C . THR A 1 87 ? 0.477 -9.307 8.275 1.00 86.88 87 THR A C 1
ATOM 630 O O . THR A 1 87 ? -0.392 -10.131 7.984 1.00 86.88 87 THR A O 1
ATOM 633 N N . VAL A 1 88 ? 0.180 -8.037 8.560 1.00 87.69 88 VAL A N 1
ATOM 634 C CA . VAL A 1 88 ? -1.175 -7.487 8.443 1.00 87.69 88 VAL A CA 1
ATOM 635 C C . VAL A 1 88 ? -1.653 -7.464 6.985 1.00 87.69 88 VAL A C 1
ATOM 637 O O . VAL A 1 88 ? -2.822 -7.740 6.727 1.00 87.69 88 VAL A O 1
ATOM 640 N N . GLU A 1 89 ? -0.763 -7.200 6.023 1.00 85.06 89 GLU A N 1
ATOM 641 C CA . GLU A 1 89 ? -1.071 -7.303 4.587 1.00 85.06 89 GLU A CA 1
ATOM 642 C C . GLU A 1 89 ? -1.589 -8.703 4.242 1.00 85.06 89 GLU A C 1
ATOM 644 O O . GLU A 1 89 ? -2.686 -8.848 3.705 1.00 85.06 89 GLU A O 1
ATOM 649 N N . GLU A 1 90 ? -0.844 -9.742 4.622 1.00 84.94 90 GLU A N 1
ATOM 650 C CA . GLU A 1 90 ? -1.217 -11.130 4.368 1.00 84.94 90 GLU A CA 1
ATOM 651 C C . GLU A 1 90 ? -2.519 -11.493 5.095 1.00 84.94 90 GLU A C 1
ATOM 653 O O . GLU A 1 90 ? -3.404 -12.119 4.504 1.00 84.94 90 GLU A O 1
ATOM 658 N N . ALA A 1 91 ? -2.696 -11.034 6.338 1.00 87.25 91 ALA A N 1
ATOM 659 C CA . ALA A 1 91 ? -3.948 -11.204 7.068 1.00 87.25 91 ALA A CA 1
ATOM 660 C C . ALA A 1 91 ? -5.150 -10.649 6.288 1.00 87.25 91 ALA A C 1
ATOM 662 O O . ALA A 1 91 ? -6.187 -11.310 6.196 1.00 87.25 91 ALA A O 1
ATOM 663 N N . LEU A 1 92 ? -5.008 -9.468 5.680 1.00 86.25 92 LEU A N 1
ATOM 664 C CA . LEU A 1 92 ? -6.068 -8.857 4.886 1.00 86.25 92 LEU A CA 1
ATOM 665 C C . LEU A 1 92 ? -6.283 -9.540 3.531 1.00 86.25 92 LEU A C 1
ATOM 667 O O . LEU A 1 92 ? -7.406 -9.507 3.028 1.00 86.25 92 LEU A O 1
ATOM 671 N N . THR A 1 93 ? -5.287 -10.217 2.948 1.00 80.81 93 THR A N 1
ATOM 672 C CA . THR A 1 93 ? -5.510 -11.025 1.727 1.00 80.81 93 THR A CA 1
ATOM 673 C C . THR A 1 93 ? -6.454 -12.208 1.967 1.00 80.81 93 THR A C 1
ATOM 675 O O . THR A 1 93 ? -7.130 -12.662 1.045 1.00 80.81 93 THR A O 1
ATOM 678 N N . LYS A 1 94 ? -6.563 -12.682 3.217 1.00 81.00 94 LYS A N 1
ATOM 679 C CA . LYS A 1 94 ? -7.497 -13.749 3.617 1.00 81.00 94 LYS A CA 1
ATOM 680 C C . LYS A 1 94 ? -8.931 -13.255 3.834 1.00 81.00 94 LYS A C 1
ATOM 682 O O . LYS A 1 94 ? -9.837 -14.058 4.062 1.00 81.00 94 LYS A O 1
ATOM 687 N N . VAL A 1 95 ? -9.170 -11.947 3.764 1.00 82.88 95 VAL A N 1
ATOM 688 C CA . VAL A 1 95 ? -10.500 -11.355 3.926 1.00 82.88 95 VAL A CA 1
ATOM 689 C C . VAL A 1 95 ? -11.188 -11.294 2.566 1.00 82.88 95 VAL A C 1
ATOM 691 O O . VAL A 1 95 ? -10.836 -10.475 1.733 1.00 82.88 95 VAL A O 1
ATOM 694 N N . SER A 1 96 ? -12.247 -12.081 2.359 1.00 80.12 96 SER A N 1
ATOM 695 C CA . SER A 1 96 ? -12.965 -12.137 1.067 1.00 80.12 96 SER A CA 1
ATOM 696 C C . SER A 1 96 ? -13.552 -10.803 0.587 1.00 80.12 96 SER A C 1
ATOM 698 O O . SER A 1 96 ? -13.763 -10.611 -0.606 1.00 80.12 96 SER A O 1
ATOM 700 N N . ALA A 1 97 ? -13.845 -9.884 1.513 1.00 78.88 97 ALA A N 1
ATOM 701 C CA . ALA A 1 97 ? -14.340 -8.545 1.199 1.00 78.88 97 ALA A CA 1
ATOM 702 C C . ALA A 1 97 ? -13.220 -7.548 0.864 1.00 78.88 97 ALA A C 1
ATOM 704 O O . ALA A 1 97 ? -13.519 -6.460 0.381 1.00 78.88 97 ALA A O 1
ATOM 705 N N . ASN A 1 98 ? -11.962 -7.890 1.139 1.00 81.25 98 ASN A N 1
ATOM 706 C CA . ASN A 1 98 ? -10.803 -7.109 0.744 1.00 81.25 98 ASN A CA 1
ATOM 707 C C . ASN A 1 98 ? -10.349 -7.634 -0.618 1.00 81.25 98 ASN A C 1
ATOM 709 O O . ASN A 1 98 ? -9.904 -8.774 -0.732 1.00 81.25 98 ASN A O 1
ATOM 713 N N . GLN A 1 99 ? -10.490 -6.821 -1.661 1.00 70.25 99 GLN A N 1
ATOM 714 C CA . GLN A 1 99 ? -9.738 -7.109 -2.876 1.00 70.25 99 GLN A CA 1
ATOM 715 C C . GLN A 1 99 ? -8.298 -6.704 -2.596 1.00 70.25 99 GLN A C 1
ATOM 717 O O . GLN A 1 99 ? -8.079 -5.749 -1.851 1.00 70.25 99 GLN A O 1
ATOM 722 N N . ALA A 1 100 ? -7.329 -7.443 -3.136 1.00 55.06 100 ALA A N 1
ATOM 723 C CA . ALA A 1 100 ? -5.930 -7.063 -3.016 1.00 55.06 100 ALA A CA 1
ATOM 724 C C . ALA A 1 100 ? -5.751 -5.667 -3.646 1.00 55.06 100 ALA A C 1
ATOM 726 O O . ALA A 1 100 ? -5.582 -5.537 -4.856 1.00 55.06 100 ALA A O 1
ATOM 727 N N . GLY A 1 101 ? -5.864 -4.617 -2.823 1.00 52.03 101 GLY A N 1
ATOM 728 C CA . GLY A 1 101 ? -5.319 -3.297 -3.109 1.00 52.03 101 GLY A CA 1
ATOM 729 C C . GLY A 1 101 ? -3.809 -3.427 -3.274 1.00 52.03 101 GLY A C 1
ATOM 730 O O . GLY A 1 101 ? -3.261 -4.475 -2.935 1.00 52.03 101 GLY A O 1
ATOM 731 N N . PHE A 1 102 ? -3.167 -2.405 -3.849 1.00 54.66 102 PHE A N 1
ATOM 732 C CA . PHE A 1 102 ? -1.730 -2.348 -4.152 1.00 54.66 102 PHE A CA 1
ATOM 733 C C . PHE A 1 102 ? -0.884 -3.273 -3.260 1.00 54.66 102 PHE A C 1
ATOM 735 O O . PHE A 1 102 ? -0.555 -2.941 -2.123 1.00 54.66 102 PHE A O 1
ATOM 742 N N . 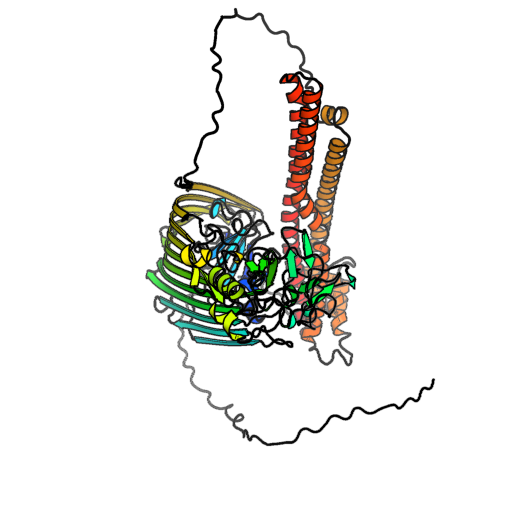SER A 1 103 ? -0.599 -4.472 -3.779 1.00 61.91 103 SER A N 1
ATOM 743 C CA . SER A 1 103 ? 0.310 -5.421 -3.136 1.00 61.91 103 SER A CA 1
ATOM 744 C C . SER A 1 103 ? 1.737 -4.998 -3.432 1.00 61.91 103 SER A C 1
ATOM 746 O O . SER A 1 103 ? 1.993 -4.368 -4.460 1.00 61.91 103 SER A O 1
ATOM 748 N N . THR A 1 104 ? 2.688 -5.433 -2.613 1.00 58.12 104 THR A N 1
ATOM 749 C CA . THR A 1 104 ? 4.098 -5.085 -2.830 1.00 58.12 104 THR A CA 1
ATOM 750 C C . THR A 1 104 ? 4.603 -5.446 -4.246 1.00 58.12 104 THR A C 1
ATOM 752 O O . THR A 1 104 ? 5.427 -4.732 -4.813 1.00 58.12 104 THR A O 1
ATOM 755 N N . ALA A 1 105 ? 4.052 -6.485 -4.888 1.00 58.16 105 ALA A N 1
ATOM 756 C CA . ALA A 1 105 ? 4.391 -6.856 -6.267 1.00 58.16 105 ALA A CA 1
ATOM 757 C C . ALA A 1 105 ? 3.990 -5.807 -7.327 1.00 58.16 105 ALA A C 1
ATOM 759 O O . ALA A 1 105 ? 4.619 -5.731 -8.379 1.00 58.16 105 ALA A O 1
ATOM 760 N N . GLN A 1 106 ? 2.978 -4.975 -7.059 1.00 63.88 106 GLN A N 1
ATOM 761 C CA . GLN A 1 106 ? 2.528 -3.911 -7.968 1.00 63.88 106 GLN A CA 1
ATOM 762 C C . GLN A 1 106 ? 3.474 -2.696 -7.984 1.00 63.88 106 GLN A C 1
ATOM 764 O O . GLN A 1 106 ? 3.328 -1.832 -8.841 1.00 63.88 106 GLN A O 1
ATOM 769 N N . ASN A 1 107 ? 4.472 -2.645 -7.092 1.00 57.34 107 ASN A N 1
ATOM 770 C CA . ASN A 1 107 ? 5.464 -1.564 -7.065 1.00 57.34 107 ASN A CA 1
ATOM 771 C C . ASN A 1 107 ? 6.484 -1.661 -8.215 1.00 57.34 107 ASN A C 1
ATOM 773 O O . ASN A 1 107 ? 7.204 -0.703 -8.493 1.00 57.34 107 ASN A O 1
ATOM 777 N N . VAL A 1 108 ? 6.579 -2.807 -8.899 1.00 67.50 108 VAL A N 1
ATOM 778 C CA . VAL A 1 108 ? 7.514 -2.998 -10.016 1.00 67.50 108 VAL A CA 1
ATOM 779 C C . VAL A 1 108 ? 7.140 -2.069 -11.172 1.00 67.50 108 VAL A C 1
ATOM 781 O O . VAL A 1 108 ? 6.117 -2.252 -11.826 1.00 67.50 108 VAL A O 1
ATOM 784 N N . GLY A 1 109 ? 8.000 -1.087 -11.447 1.00 59.97 109 GLY A N 1
ATOM 785 C CA . GLY A 1 109 ? 7.759 -0.084 -12.487 1.00 59.97 109 GLY A CA 1
ATOM 786 C C . GLY A 1 109 ? 6.785 1.026 -12.081 1.00 59.97 109 GLY A C 1
ATOM 787 O O . GLY A 1 109 ? 6.478 1.873 -12.917 1.00 59.97 109 GLY A O 1
ATOM 788 N N . ALA A 1 110 ? 6.332 1.046 -10.824 1.00 58.50 110 ALA A N 1
ATOM 789 C CA . ALA A 1 110 ? 5.594 2.167 -10.263 1.00 58.50 110 ALA A CA 1
ATOM 790 C C . ALA A 1 110 ? 6.544 3.322 -9.898 1.00 58.50 110 ALA A C 1
ATOM 792 O O . ALA A 1 110 ? 7.747 3.143 -9.703 1.00 58.50 110 ALA A O 1
ATOM 793 N N . SER A 1 111 ? 5.982 4.521 -9.804 1.00 60.75 111 SER A N 1
ATOM 794 C CA . SER A 1 111 ? 6.596 5.690 -9.167 1.00 60.75 111 SER A CA 1
ATOM 795 C C . SER A 1 111 ? 5.667 6.152 -8.051 1.00 60.75 111 SER A C 1
ATOM 797 O O . SER A 1 111 ? 4.480 5.828 -8.093 1.00 60.75 111 SER A O 1
ATOM 799 N N . ASN A 1 112 ? 6.181 6.920 -7.095 1.00 64.62 112 ASN A N 1
ATOM 800 C CA . ASN A 1 112 ? 5.474 7.360 -5.896 1.00 64.62 112 ASN A CA 1
ATOM 801 C C . ASN A 1 112 ? 4.998 6.169 -5.051 1.00 64.62 112 ASN A C 1
ATOM 803 O O . ASN A 1 112 ? 3.809 6.008 -4.802 1.00 64.62 112 ASN A O 1
ATOM 807 N N . THR A 1 113 ? 5.915 5.285 -4.651 1.00 67.62 113 THR A N 1
ATOM 808 C CA . THR A 1 113 ? 5.542 3.997 -4.038 1.00 67.62 113 THR A CA 1
ATOM 809 C C . THR A 1 113 ? 4.916 4.169 -2.645 1.00 67.62 113 THR A C 1
ATOM 811 O O . THR A 1 113 ? 5.608 4.463 -1.671 1.00 67.62 113 THR A O 1
ATOM 814 N N . GLU A 1 114 ? 3.608 3.913 -2.529 1.00 64.56 114 GLU A N 1
ATOM 815 C CA . GLU A 1 114 ? 2.808 4.123 -1.303 1.00 64.56 114 GLU A CA 1
ATOM 816 C C . GLU A 1 114 ? 2.881 2.962 -0.287 1.00 64.56 114 GLU A C 1
ATOM 818 O O . GLU A 1 114 ? 2.419 3.086 0.850 1.00 64.56 114 GLU A O 1
ATOM 823 N N . GLY A 1 115 ? 3.471 1.826 -0.677 1.00 70.50 115 GLY A N 1
ATOM 824 C CA . GLY A 1 115 ? 3.574 0.622 0.149 1.00 70.50 115 GLY A CA 1
ATOM 825 C C . GLY A 1 115 ? 2.402 -0.343 -0.051 1.00 70.50 115 GLY A C 1
ATOM 826 O O . GLY A 1 115 ? 2.044 -0.654 -1.182 1.00 70.50 115 GLY A O 1
ATOM 827 N N . SER A 1 116 ? 1.857 -0.864 1.050 1.00 75.50 116 SER A N 1
ATOM 828 C CA . SER A 1 116 ? 0.788 -1.871 1.061 1.00 75.50 116 SER A CA 1
ATOM 829 C C . SER A 1 116 ? -0.499 -1.282 1.624 1.00 75.50 116 SER A C 1
ATOM 831 O O . SER A 1 116 ? -0.451 -0.595 2.642 1.00 75.50 116 SER A O 1
ATOM 833 N N . SER A 1 117 ? -1.647 -1.541 0.995 1.00 80.25 117 SER A N 1
ATOM 834 C CA . SER A 1 117 ? -2.927 -0.922 1.369 1.00 80.25 117 SER A CA 1
ATOM 835 C C . SER A 1 117 ? -4.105 -1.895 1.306 1.00 80.25 117 SER A C 1
ATOM 837 O O . SER A 1 117 ? -4.046 -2.944 0.663 1.00 80.25 117 SER A O 1
ATOM 839 N N . ALA A 1 118 ? -5.199 -1.550 1.987 1.00 84.31 118 ALA A N 1
ATOM 840 C CA . ALA A 1 118 ? -6.446 -2.305 1.922 1.00 84.31 118 ALA A CA 1
ATOM 841 C C . ALA A 1 118 ? -7.427 -1.655 0.943 1.00 84.31 118 ALA A C 1
ATOM 843 O O . ALA A 1 118 ? -7.485 -0.431 0.830 1.00 84.31 118 ALA A O 1
ATOM 844 N N . ASN A 1 119 ? -8.240 -2.471 0.274 1.00 85.00 119 ASN A N 1
ATOM 845 C CA . ASN A 1 119 ? -9.270 -1.995 -0.640 1.00 85.00 119 ASN A CA 1
ATOM 846 C C . ASN A 1 119 ? -10.538 -2.843 -0.488 1.00 85.00 119 ASN A C 1
ATOM 848 O O . ASN A 1 119 ? -10.750 -3.854 -1.173 1.00 85.00 119 ASN A O 1
ATOM 852 N N . LEU A 1 120 ? -11.402 -2.436 0.444 1.00 86.44 120 LEU A N 1
ATOM 853 C CA . LEU A 1 120 ? -12.662 -3.125 0.679 1.00 86.44 120 LEU A CA 1
ATOM 854 C C . LEU A 1 120 ? -13.564 -2.989 -0.553 1.00 86.44 120 LEU A C 1
ATOM 856 O O . LEU A 1 120 ? -13.912 -1.895 -0.991 1.00 86.44 120 LEU A O 1
ATOM 860 N N . ARG A 1 121 ? -13.964 -4.140 -1.103 1.00 81.88 121 ARG A N 1
ATOM 861 C CA . ARG A 1 121 ? -14.860 -4.285 -2.262 1.00 81.88 121 ARG A CA 1
ATOM 862 C C . ARG A 1 121 ? -14.370 -3.621 -3.556 1.00 81.88 121 ARG A C 1
ATOM 864 O O . ARG A 1 121 ? -15.181 -3.427 -4.454 1.00 81.88 121 ARG A O 1
ATOM 871 N N . ALA A 1 122 ? -13.073 -3.328 -3.667 1.00 80.38 122 ALA A N 1
ATOM 872 C CA . ALA A 1 122 ? -12.489 -2.574 -4.782 1.00 80.38 122 ALA A CA 1
ATOM 873 C C . ALA A 1 122 ? -13.099 -1.178 -5.008 1.00 80.38 122 ALA A C 1
ATOM 875 O O . ALA A 1 122 ? -13.138 -0.700 -6.138 1.00 80.38 122 ALA A O 1
ATOM 876 N N . LEU A 1 123 ? -13.567 -0.513 -3.948 1.00 81.44 123 LEU A N 1
ATOM 877 C CA . LEU A 1 123 ? -14.112 0.847 -4.047 1.00 81.44 123 LEU A CA 1
ATOM 878 C C . LEU A 1 123 ? -13.039 1.947 -3.981 1.00 81.44 123 LEU A C 1
ATOM 880 O O . LEU A 1 123 ? -13.377 3.118 -4.123 1.00 81.44 123 LEU A O 1
ATOM 884 N N . GLY A 1 124 ? -11.772 1.572 -3.786 1.00 79.25 124 GLY A N 1
ATOM 885 C CA . GLY A 1 124 ? -10.631 2.479 -3.666 1.00 79.25 124 GLY A CA 1
ATOM 886 C C . GLY A 1 124 ? -9.962 2.375 -2.295 1.00 79.25 124 GLY A C 1
ATOM 887 O O . GLY A 1 124 ? -10.614 2.107 -1.279 1.00 79.25 124 GLY A O 1
ATOM 888 N N . THR A 1 125 ? -8.645 2.579 -2.260 1.00 80.44 125 THR A N 1
ATOM 889 C CA . THR A 1 125 ? -7.861 2.624 -1.011 1.00 80.44 125 THR A CA 1
ATOM 890 C C . THR A 1 125 ? -8.222 3.855 -0.178 1.00 80.44 125 THR A C 1
ATOM 892 O O . THR A 1 125 ? -8.298 3.768 1.041 1.00 80.44 125 THR A O 1
ATOM 895 N N . ASP A 1 126 ? -8.583 4.957 -0.837 1.00 79.44 126 ASP A N 1
ATOM 896 C CA . ASP A 1 126 ? -9.067 6.210 -0.248 1.00 79.44 126 ASP A CA 1
ATOM 897 C C . ASP A 1 126 ? -10.492 6.121 0.332 1.00 79.44 126 ASP A C 1
ATOM 899 O O . ASP A 1 126 ? -10.953 7.034 1.017 1.00 79.44 126 ASP A O 1
ATOM 903 N N . LYS A 1 127 ? -11.211 5.030 0.043 1.00 86.94 127 LYS A N 1
ATOM 904 C CA . LYS A 1 127 ? -12.559 4.744 0.564 1.00 86.94 127 LYS A CA 1
ATOM 905 C C . LYS A 1 127 ? -12.561 3.692 1.670 1.00 86.94 127 LYS A C 1
ATOM 907 O O . LYS A 1 127 ? -13.635 3.343 2.164 1.00 86.94 127 LYS A O 1
ATOM 912 N N . THR A 1 128 ? -11.395 3.161 2.036 1.00 88.75 128 THR A N 1
ATOM 913 C CA . THR A 1 128 ? -11.234 2.165 3.100 1.00 88.75 128 THR A CA 1
ATOM 914 C C . THR A 1 128 ? -10.471 2.784 4.261 1.00 88.75 128 THR A C 1
ATOM 916 O O . THR A 1 128 ? -9.265 2.998 4.181 1.00 88.75 128 THR A O 1
ATOM 919 N N . LEU A 1 129 ? -11.153 3.034 5.377 1.00 90.12 129 LEU A N 1
ATOM 920 C CA . LEU A 1 129 ? -10.511 3.642 6.536 1.00 90.12 129 LEU A CA 1
ATOM 921 C C . LEU A 1 129 ? -9.715 2.613 7.349 1.00 90.12 129 LEU A C 1
ATOM 923 O O . LEU A 1 129 ? -10.282 1.626 7.818 1.00 90.12 129 LEU A O 1
ATOM 927 N N . ILE A 1 130 ? -8.432 2.894 7.589 1.00 90.75 130 ILE A N 1
ATOM 928 C CA . ILE A 1 130 ? -7.566 2.114 8.481 1.00 90.75 130 ILE A CA 1
ATOM 929 C C . ILE A 1 130 ? -7.406 2.816 9.832 1.00 90.75 130 ILE A C 1
ATOM 931 O O . ILE A 1 130 ? -7.037 3.990 9.900 1.00 90.75 130 ILE A O 1
ATOM 935 N N . LEU A 1 131 ? -7.644 2.075 10.913 1.00 91.88 131 LEU A N 1
ATOM 936 C CA . LEU A 1 131 ? -7.490 2.535 12.289 1.00 91.88 131 LEU A CA 1
ATOM 937 C C . LEU A 1 131 ? -6.550 1.614 13.074 1.00 91.88 131 LEU A C 1
ATOM 939 O O . LEU A 1 131 ? -6.549 0.400 12.880 1.00 91.88 131 LEU A O 1
ATOM 943 N N . LEU A 1 132 ? -5.796 2.196 14.003 1.00 92.00 132 LEU A N 1
ATOM 944 C CA . LEU A 1 132 ? -5.100 1.492 15.076 1.00 92.00 132 LEU A CA 1
ATOM 945 C C . LEU A 1 132 ? -5.698 1.965 16.398 1.00 92.00 132 LEU A C 1
ATOM 947 O O . LEU A 1 132 ? -5.670 3.162 16.700 1.00 92.00 132 LEU A O 1
ATOM 951 N N . ASN A 1 133 ? -6.273 1.043 17.168 1.00 90.62 133 ASN A N 1
ATOM 952 C CA . ASN A 1 133 ? -6.956 1.346 18.427 1.00 90.62 133 ASN A CA 1
ATOM 953 C C . ASN A 1 133 ? -8.026 2.447 18.274 1.00 90.62 133 ASN A C 1
ATOM 955 O O . ASN A 1 133 ? -8.153 3.342 19.109 1.00 90.62 133 ASN A O 1
ATOM 959 N N . GLY A 1 134 ? -8.782 2.402 17.171 1.00 88.81 134 GLY A N 1
ATOM 960 C CA . GLY A 1 134 ? -9.849 3.361 16.866 1.00 88.81 134 GLY A CA 1
ATOM 961 C C . GLY A 1 134 ? -9.380 4.731 16.362 1.00 88.81 134 GLY A C 1
ATOM 962 O O . GLY A 1 134 ? -10.219 5.596 16.124 1.00 88.81 134 GLY A O 1
ATOM 963 N N . ARG A 1 135 ? -8.072 4.943 16.168 1.00 88.69 135 ARG A N 1
ATOM 964 C CA . ARG A 1 135 ? -7.493 6.219 15.713 1.00 88.69 135 ARG A CA 1
ATOM 965 C C . ARG A 1 135 ? -6.805 6.074 14.360 1.00 88.69 135 ARG A C 1
ATOM 967 O O . ARG A 1 135 ? -6.235 5.031 14.051 1.00 88.69 135 ARG A O 1
ATOM 974 N N . ARG A 1 136 ? -6.843 7.144 13.565 1.00 86.56 136 ARG A N 1
ATOM 975 C CA . ARG A 1 136 ? -6.249 7.202 12.221 1.00 86.56 136 ARG A CA 1
ATOM 976 C C . ARG A 1 136 ? -4.726 7.061 12.277 1.00 86.56 136 ARG A C 1
ATOM 978 O O . ARG A 1 136 ? -4.075 7.552 13.203 1.00 86.56 136 ARG A O 1
ATOM 985 N N . LEU A 1 137 ? -4.179 6.397 11.266 1.00 85.06 137 LEU A N 1
ATOM 986 C CA . LEU A 1 137 ? -2.746 6.354 10.983 1.00 85.06 137 LEU A CA 1
ATOM 987 C C . LEU A 1 137 ? -2.408 7.429 9.941 1.00 85.06 137 LEU A C 1
ATOM 989 O O . LEU A 1 137 ? -3.292 7.884 9.215 1.00 85.06 137 LEU A O 1
ATOM 993 N N . ALA A 1 138 ? -1.146 7.860 9.885 1.00 80.44 138 ALA A N 1
ATOM 994 C CA . ALA A 1 138 ? -0.713 8.793 8.848 1.00 80.44 138 ALA A CA 1
ATOM 995 C C . ALA A 1 138 ? -0.847 8.153 7.459 1.00 80.44 138 ALA A C 1
ATOM 997 O O . ALA A 1 138 ? -0.597 6.956 7.289 1.00 80.44 138 ALA A O 1
ATOM 998 N N . TYR A 1 139 ? -1.239 8.960 6.475 1.00 82.94 139 TYR A N 1
ATOM 999 C CA . TYR A 1 139 ? -1.200 8.551 5.077 1.00 82.94 139 TYR A CA 1
ATOM 1000 C C . TYR A 1 139 ? 0.237 8.571 4.551 1.00 82.94 139 TYR A C 1
ATOM 1002 O O . TYR A 1 139 ? 1.107 9.250 5.106 1.00 82.94 139 TYR A O 1
ATOM 1010 N N . SER A 1 140 ? 0.463 7.847 3.460 1.00 81.94 140 SER A N 1
ATOM 1011 C CA . SER A 1 140 ? 1.681 7.950 2.670 1.00 81.94 140 SER A CA 1
ATOM 1012 C C . SER A 1 140 ? 1.897 9.409 2.255 1.00 81.94 140 SER A C 1
ATOM 1014 O O . SER A 1 140 ? 0.964 10.102 1.869 1.00 81.94 140 SER A O 1
ATOM 1016 N N . PRO A 1 141 ? 3.121 9.932 2.279 1.00 80.62 141 PRO A N 1
ATOM 1017 C CA . PRO A 1 141 ? 3.351 11.298 1.844 1.00 80.62 141 PRO A CA 1
ATOM 1018 C C . PRO A 1 141 ? 3.358 11.435 0.317 1.00 80.62 141 PRO A C 1
ATOM 1020 O O . PRO A 1 141 ? 3.443 12.549 -0.182 1.00 80.62 141 PRO A O 1
ATOM 1023 N N . PHE A 1 142 ? 3.252 10.348 -0.446 1.00 78.31 142 PHE A N 1
ATOM 1024 C CA . PHE A 1 142 ? 3.000 10.430 -1.884 1.00 78.31 142 PHE A CA 1
ATOM 1025 C C . PHE A 1 142 ? 1.509 10.361 -2.245 1.00 78.31 142 PHE A C 1
ATOM 1027 O O . PHE A 1 142 ? 1.137 10.733 -3.357 1.00 78.31 142 PHE A O 1
ATOM 1034 N N . SER A 1 143 ? 0.656 9.968 -1.294 1.00 69.56 143 SER A N 1
ATOM 1035 C CA . SER A 1 143 ? -0.798 9.911 -1.445 1.00 69.56 143 SER A CA 1
ATOM 1036 C C . SER A 1 143 ? -1.492 10.356 -0.170 1.00 69.56 143 SER A C 1
ATOM 1038 O O . SER A 1 143 ? -1.411 9.710 0.867 1.00 69.56 143 SER A O 1
ATOM 1040 N N . THR A 1 144 ? -2.266 11.431 -0.254 1.00 65.81 144 THR A N 1
ATOM 1041 C CA . THR A 1 144 ? -2.990 12.002 0.891 1.00 65.81 144 THR A CA 1
ATOM 1042 C C . THR A 1 144 ? -4.167 11.146 1.380 1.00 65.81 144 THR A C 1
ATOM 1044 O O . THR A 1 144 ? -4.967 11.623 2.185 1.00 65.81 144 THR A O 1
ATOM 1047 N N . SER A 1 145 ? -4.295 9.900 0.912 1.00 68.12 145 SER A N 1
ATOM 1048 C CA . SER A 1 145 ? -5.433 9.022 1.191 1.00 68.12 145 SER A CA 1
ATOM 1049 C C . SER A 1 145 ? -5.087 7.551 1.453 1.00 68.12 145 SER A C 1
ATOM 1051 O O . SER A 1 145 ? -5.948 6.818 1.938 1.00 68.12 145 SER A O 1
ATOM 1053 N N . THR A 1 146 ? -3.854 7.100 1.197 1.00 76.06 146 THR A N 1
ATOM 1054 C CA . THR A 1 146 ? -3.460 5.694 1.397 1.00 76.06 146 THR A CA 1
ATOM 1055 C C . THR A 1 146 ? -2.668 5.512 2.690 1.00 76.06 146 THR A C 1
ATOM 1057 O O . THR A 1 146 ? -1.668 6.186 2.910 1.00 76.06 146 THR A O 1
ATOM 1060 N N . THR A 1 147 ? -3.054 4.559 3.541 1.00 82.50 147 THR A N 1
ATOM 1061 C CA . THR A 1 147 ? -2.273 4.157 4.726 1.00 82.50 147 THR A CA 1
ATOM 1062 C C . THR A 1 147 ? -1.444 2.912 4.424 1.00 82.50 147 THR A C 1
ATOM 1064 O O . THR A 1 147 ? -1.992 1.899 3.989 1.00 82.50 147 THR A O 1
ATOM 1067 N N . ASN A 1 148 ? -0.145 2.959 4.725 1.00 81.75 148 ASN A N 1
ATOM 1068 C CA . ASN A 1 148 ? 0.734 1.800 4.597 1.00 81.75 148 ASN A CA 1
ATOM 1069 C C . ASN A 1 148 ? 0.496 0.805 5.746 1.00 81.75 148 ASN A C 1
ATOM 1071 O O . ASN A 1 148 ? 0.745 1.116 6.906 1.00 81.75 148 ASN A O 1
ATOM 1075 N N . LEU A 1 149 ? 0.050 -0.410 5.433 1.00 84.69 149 LEU A N 1
ATOM 1076 C CA . LEU A 1 149 ? -0.250 -1.461 6.412 1.00 84.69 149 LEU A CA 1
ATOM 1077 C C . LEU A 1 149 ? 0.991 -2.042 7.098 1.00 84.69 149 LEU A C 1
ATOM 1079 O O . LEU A 1 149 ? 0.883 -2.610 8.185 1.00 84.69 149 LEU A O 1
ATOM 1083 N N . ASN A 1 150 ? 2.172 -1.892 6.494 1.00 81.06 150 ASN A N 1
ATOM 1084 C CA . ASN A 1 150 ? 3.415 -2.442 7.038 1.00 81.06 150 ASN A CA 1
ATOM 1085 C C . ASN A 1 150 ? 3.880 -1.756 8.331 1.00 81.06 150 ASN A C 1
ATOM 1087 O O . ASN A 1 150 ? 4.800 -2.252 8.972 1.00 81.06 150 ASN A O 1
ATOM 1091 N N . ILE A 1 151 ? 3.209 -0.676 8.745 1.00 83.88 151 ILE A N 1
ATOM 1092 C CA . ILE A 1 151 ? 3.491 0.034 9.996 1.00 83.88 151 ILE A CA 1
ATOM 1093 C C . ILE A 1 151 ? 2.960 -0.669 11.251 1.00 83.88 151 ILE A C 1
ATOM 1095 O O . ILE A 1 151 ? 3.275 -0.240 12.358 1.00 83.88 151 ILE A O 1
ATOM 1099 N N . ILE A 1 152 ? 2.136 -1.712 11.102 1.00 89.81 152 ILE A N 1
ATOM 1100 C CA . ILE 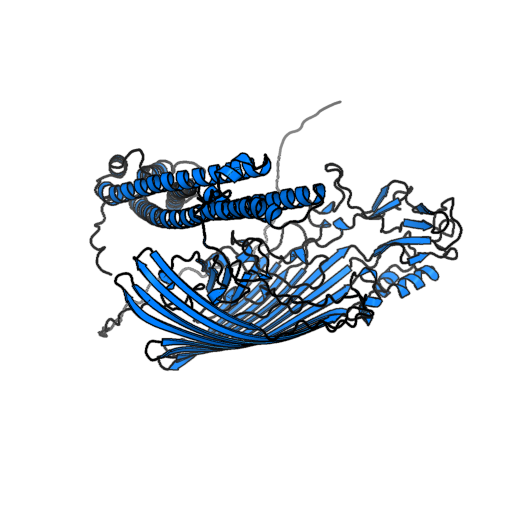A 1 152 ? 1.478 -2.408 12.214 1.00 89.81 152 ILE A CA 1
ATOM 1101 C C . ILE A 1 152 ? 2.127 -3.788 12.409 1.00 89.81 152 ILE A C 1
ATOM 1103 O O . ILE A 1 152 ? 1.910 -4.685 11.585 1.00 89.81 152 ILE A O 1
ATOM 1107 N N . PRO A 1 153 ? 2.882 -4.009 13.500 1.00 91.44 153 PRO A N 1
ATOM 1108 C CA . PRO A 1 153 ? 3.457 -5.318 13.784 1.00 91.44 153 PRO A CA 1
ATOM 1109 C C . PRO A 1 153 ? 2.367 -6.321 14.180 1.00 91.44 153 PRO A C 1
ATOM 1111 O O . PRO A 1 153 ? 1.604 -6.085 15.120 1.00 91.44 153 PRO A O 1
ATOM 1114 N N . MET A 1 154 ? 2.322 -7.475 13.508 1.00 90.06 154 MET A N 1
ATOM 1115 C CA . MET A 1 154 ? 1.272 -8.481 13.715 1.00 90.06 154 MET A CA 1
ATOM 1116 C C . MET A 1 154 ? 1.262 -9.044 15.147 1.00 90.06 154 MET A C 1
ATOM 1118 O O . MET A 1 154 ? 0.193 -9.292 15.698 1.00 90.06 154 MET A O 1
ATOM 1122 N N . ALA A 1 155 ? 2.429 -9.185 15.785 1.00 90.81 155 ALA A N 1
ATOM 1123 C CA . ALA A 1 155 ? 2.537 -9.726 17.144 1.00 90.81 155 ALA A CA 1
ATOM 1124 C C . ALA A 1 155 ? 1.875 -8.842 18.222 1.00 90.81 155 ALA A C 1
ATOM 1126 O O . ALA A 1 155 ? 1.453 -9.352 19.261 1.00 90.81 155 ALA A O 1
ATOM 1127 N N . MET A 1 156 ? 1.733 -7.533 17.971 1.00 93.69 156 MET A N 1
ATOM 1128 C CA . MET A 1 156 ? 1.020 -6.617 18.874 1.00 93.69 156 MET A CA 1
ATOM 1129 C C . MET A 1 156 ? -0.494 -6.633 18.686 1.00 93.69 156 MET A C 1
ATOM 1131 O O . MET A 1 156 ? -1.216 -6.138 19.553 1.00 93.69 156 MET A O 1
ATOM 1135 N N . VAL A 1 157 ? -0.987 -7.176 17.572 1.00 94.06 157 VAL A N 1
ATOM 1136 C CA . VAL A 1 157 ? -2.416 -7.225 17.267 1.00 94.06 157 VAL A CA 1
ATOM 1137 C C . VAL A 1 157 ? -3.077 -8.304 18.129 1.00 94.06 157 VAL A C 1
ATOM 1139 O O . VAL A 1 157 ? -2.614 -9.435 18.224 1.00 94.06 157 VAL A O 1
ATOM 1142 N N . ASP A 1 158 ? -4.182 -7.950 18.775 1.00 93.31 158 ASP A N 1
ATOM 1143 C CA . ASP A 1 158 ? -5.094 -8.883 19.441 1.00 93.31 158 ASP A CA 1
ATOM 1144 C C . ASP A 1 158 ? -6.132 -9.408 18.443 1.00 93.31 158 ASP A C 1
ATOM 1146 O O . ASP A 1 158 ? -6.375 -10.611 18.310 1.00 93.31 158 ASP A O 1
ATOM 1150 N N . ARG A 1 159 ? -6.725 -8.483 17.683 1.00 91.62 159 ARG A N 1
ATOM 1151 C CA . ARG A 1 159 ? -7.727 -8.784 16.662 1.00 91.62 159 ARG A CA 1
ATOM 1152 C C . ARG A 1 159 ? -7.840 -7.673 15.624 1.00 91.62 159 ARG A C 1
ATOM 1154 O O . ARG A 1 159 ? -7.500 -6.519 15.877 1.00 91.62 159 ARG A O 1
ATOM 1161 N N . ILE A 1 160 ? -8.381 -8.044 14.473 1.00 92.56 160 ILE A N 1
ATOM 1162 C CA . ILE A 1 160 ? -8.726 -7.161 13.363 1.00 92.56 160 ILE A CA 1
ATOM 1163 C C . ILE A 1 160 ? -10.249 -7.097 13.292 1.00 92.56 160 ILE A C 1
ATOM 1165 O O . ILE A 1 160 ? -10.915 -8.127 13.160 1.00 92.56 160 ILE A O 1
ATOM 1169 N N . GLU A 1 161 ? -10.804 -5.897 13.383 1.00 90.88 161 GLU A N 1
ATOM 1170 C CA . GLU A 1 161 ? -12.237 -5.652 13.263 1.00 90.88 161 GLU A CA 1
ATOM 1171 C C . GLU A 1 161 ? -12.526 -4.996 11.914 1.00 90.88 161 GLU A C 1
ATOM 1173 O O . GLU A 1 161 ? -11.962 -3.958 11.581 1.00 90.88 161 GLU A O 1
ATOM 1178 N N . ILE A 1 162 ? -13.398 -5.613 11.120 1.00 90.12 162 ILE A N 1
ATOM 1179 C CA . ILE A 1 162 ? -13.731 -5.164 9.769 1.00 90.12 162 ILE A CA 1
ATOM 1180 C C . ILE A 1 162 ? -15.211 -4.835 9.727 1.00 90.12 162 ILE A C 1
ATOM 1182 O O . ILE A 1 162 ? -16.058 -5.732 9.648 1.00 90.12 162 ILE A O 1
ATOM 1186 N N . LEU A 1 163 ? -15.514 -3.545 9.756 1.00 89.06 163 LEU A N 1
ATOM 1187 C CA . LEU A 1 163 ? -16.843 -3.028 9.501 1.00 89.06 163 LEU A CA 1
ATOM 1188 C C . LEU A 1 163 ? -17.010 -2.859 8.001 1.00 89.06 163 LEU A C 1
ATOM 1190 O O . LEU A 1 163 ? -16.342 -2.055 7.358 1.00 89.06 163 LEU A O 1
ATOM 1194 N N . ARG A 1 164 ? -17.923 -3.642 7.440 1.00 83.94 164 ARG A N 1
ATOM 1195 C CA . ARG A 1 164 ? -18.216 -3.607 6.011 1.00 83.94 164 ARG A CA 1
ATOM 1196 C C . ARG A 1 164 ? -19.328 -2.620 5.660 1.00 83.94 164 ARG A C 1
ATOM 1198 O O . ARG A 1 164 ? -19.745 -2.602 4.507 1.00 83.94 164 ARG A O 1
ATOM 1205 N N . ASP A 1 165 ? -19.860 -1.884 6.620 1.00 79.00 165 ASP A N 1
ATOM 1206 C CA . ASP A 1 165 ? -20.855 -0.853 6.346 1.00 79.00 165 ASP A CA 1
ATOM 1207 C C . ASP A 1 165 ? -20.183 0.506 6.141 1.00 79.00 165 ASP A C 1
ATOM 1209 O O . ASP A 1 165 ? -19.077 0.728 6.641 1.00 79.00 165 ASP A O 1
ATOM 1213 N N . GLY A 1 166 ? -20.848 1.399 5.414 1.00 78.50 166 GLY A N 1
ATOM 1214 C CA . GLY A 1 166 ? -20.422 2.789 5.321 1.00 78.50 166 GLY A CA 1
ATOM 1215 C C . GLY A 1 166 ? -20.552 3.440 6.695 1.00 78.50 166 GLY A C 1
ATOM 1216 O O . GLY A 1 166 ? -21.638 3.493 7.263 1.00 78.50 166 GLY A O 1
ATOM 1217 N N . ALA A 1 167 ? -19.445 3.931 7.243 1.00 83.31 167 ALA A N 1
ATOM 1218 C CA . ALA A 1 167 ? -19.380 4.456 8.605 1.00 83.31 167 ALA A CA 1
ATOM 1219 C C . ALA A 1 167 ? -18.909 5.913 8.642 1.00 83.31 167 ALA A C 1
ATOM 1221 O O . ALA A 1 167 ? -18.385 6.385 9.654 1.00 83.31 167 ALA A O 1
ATOM 1222 N N . SER A 1 168 ? -19.108 6.642 7.539 1.00 85.19 168 SER A N 1
ATOM 1223 C CA . SER A 1 168 ? -18.685 8.037 7.412 1.00 85.19 168 SER A CA 1
ATOM 1224 C C . SER A 1 168 ? -19.331 8.958 8.443 1.00 85.19 168 SER A C 1
ATOM 1226 O O . SER A 1 168 ? -18.679 9.882 8.914 1.00 85.19 168 SER A O 1
ATOM 1228 N N . ALA A 1 169 ? -20.564 8.671 8.870 1.00 83.75 169 ALA A N 1
ATOM 1229 C CA . ALA A 1 169 ? -21.244 9.437 9.915 1.00 83.75 169 ALA A CA 1
ATOM 1230 C C . ALA A 1 169 ? -20.605 9.286 11.311 1.00 83.75 169 ALA A C 1
ATOM 1232 O O . ALA A 1 169 ? -20.887 10.085 12.194 1.00 83.75 169 ALA A O 1
ATOM 1233 N N . ILE A 1 170 ? -19.742 8.288 11.519 1.00 83.50 170 ILE A N 1
ATOM 1234 C CA . ILE A 1 170 ? -19.022 8.084 12.784 1.00 83.50 170 ILE A CA 1
ATOM 1235 C C . ILE A 1 170 ? -17.557 8.478 12.596 1.00 83.50 170 ILE A C 1
ATOM 1237 O O . ILE A 1 170 ? -17.026 9.304 13.335 1.00 83.50 170 ILE A O 1
ATOM 1241 N N . TYR A 1 171 ? -16.911 7.948 11.557 1.00 86.38 171 TYR A N 1
ATOM 1242 C CA . TYR A 1 171 ? -15.465 8.054 11.382 1.00 86.38 171 TYR A CA 1
ATOM 1243 C C . TYR A 1 171 ? -15.004 9.107 10.360 1.00 86.38 171 TYR A C 1
ATOM 1245 O O . TYR A 1 171 ? -13.806 9.385 10.298 1.00 86.38 171 TYR A O 1
ATOM 1253 N N . GLY A 1 172 ? -15.903 9.712 9.579 1.00 84.81 172 GLY A N 1
ATOM 1254 C CA . GLY A 1 172 ? -15.592 10.724 8.556 1.00 84.81 172 GLY A CA 1
ATOM 1255 C C . GLY A 1 172 ? -15.482 10.186 7.121 1.00 84.81 172 GLY A C 1
ATOM 1256 O O . GLY A 1 172 ? -15.662 8.995 6.863 1.00 84.81 172 GLY A O 1
ATOM 1257 N N . ALA A 1 173 ? -15.186 11.083 6.176 1.00 78.50 173 ALA A N 1
ATOM 1258 C CA . ALA A 1 173 ? -15.341 10.872 4.728 1.00 78.50 173 ALA A CA 1
ATOM 1259 C C . ALA A 1 173 ? -14.677 9.605 4.145 1.00 78.50 173 ALA A C 1
ATOM 1261 O O . ALA A 1 173 ? -15.218 9.019 3.214 1.00 78.50 173 ALA A O 1
ATOM 1262 N N . ASP A 1 174 ? -13.563 9.138 4.705 1.00 78.69 174 ASP A N 1
ATOM 1263 C CA . ASP A 1 174 ? -12.836 7.974 4.170 1.00 78.69 174 ASP A CA 1
ATOM 1264 C C . ASP A 1 174 ? -13.533 6.631 4.441 1.00 78.69 174 ASP A C 1
ATOM 1266 O O . ASP A 1 174 ? -13.201 5.627 3.824 1.00 78.69 174 ASP A O 1
ATOM 1270 N N . ALA A 1 175 ? -14.503 6.574 5.359 1.00 86.38 175 ALA A N 1
ATOM 1271 C CA . ALA A 1 175 ? -15.172 5.334 5.763 1.00 86.38 175 ALA A CA 1
ATOM 1272 C C . ALA A 1 175 ? -16.375 4.964 4.866 1.00 86.38 175 ALA A C 1
ATOM 1274 O O . ALA A 1 175 ? -17.425 4.569 5.373 1.00 86.38 175 ALA A O 1
ATOM 1275 N N . ILE A 1 176 ? -16.245 5.109 3.542 1.00 87.50 176 ILE A N 1
ATOM 1276 C CA . ILE A 1 176 ? -17.332 4.835 2.580 1.00 87.50 176 ILE A CA 1
ATOM 1277 C C . ILE A 1 176 ? -17.453 3.334 2.286 1.00 87.50 176 ILE A C 1
ATOM 1279 O O . ILE A 1 176 ? -18.544 2.773 2.360 1.00 87.50 176 ILE A O 1
ATOM 1283 N N . ALA A 1 177 ? -16.342 2.667 1.962 1.00 85.44 177 ALA A N 1
ATOM 1284 C CA . ALA A 1 177 ? -16.318 1.232 1.675 1.00 85.44 177 ALA A CA 1
ATOM 1285 C C . ALA A 1 177 ? -16.369 0.377 2.949 1.00 85.44 177 ALA A C 1
ATOM 1287 O O . ALA A 1 177 ? -16.800 -0.784 2.911 1.00 85.44 177 ALA A O 1
ATOM 1288 N N . GLY A 1 178 ? -15.900 0.948 4.058 1.00 89.38 178 GLY A N 1
ATOM 1289 C CA . GLY A 1 178 ? -15.859 0.330 5.373 1.00 89.38 178 GLY A CA 1
ATOM 1290 C C . GLY A 1 178 ? -14.698 0.833 6.225 1.00 89.38 178 GLY A C 1
ATOM 1291 O O . GLY A 1 178 ? -13.979 1.764 5.857 1.00 89.38 178 GLY A O 1
ATOM 1292 N N . VAL A 1 179 ? -14.516 0.177 7.369 1.00 91.44 179 VAL A N 1
ATOM 1293 C CA . VAL A 1 179 ? -13.456 0.461 8.341 1.00 91.44 179 VAL A CA 1
ATOM 1294 C C . VAL A 1 179 ? -12.745 -0.835 8.702 1.00 91.44 179 VAL A C 1
ATOM 1296 O O . VAL A 1 179 ? -13.391 -1.845 8.983 1.00 91.44 179 VAL A O 1
ATOM 1299 N N . ILE A 1 180 ? -11.417 -0.798 8.728 1.00 92.00 180 ILE A N 1
ATOM 1300 C CA . ILE A 1 180 ? -10.563 -1.854 9.268 1.00 92.00 180 ILE A CA 1
ATOM 1301 C C . ILE A 1 180 ? -9.841 -1.272 10.477 1.00 92.00 180 ILE A C 1
ATOM 1303 O O . ILE A 1 180 ? -9.060 -0.332 10.348 1.00 92.00 180 ILE A O 1
ATOM 1307 N N . ASN A 1 181 ? -10.103 -1.826 11.652 1.00 92.69 181 ASN A N 1
ATOM 1308 C CA . ASN A 1 181 ? -9.498 -1.387 12.897 1.00 92.69 181 ASN A CA 1
ATOM 1309 C C . ASN A 1 181 ? -8.640 -2.505 13.483 1.00 92.69 181 ASN A C 1
ATOM 1311 O O . ASN A 1 181 ? -9.127 -3.595 13.795 1.00 92.69 181 ASN A O 1
ATOM 1315 N N . PHE A 1 182 ? -7.356 -2.218 13.634 1.00 93.81 182 PHE A N 1
ATOM 1316 C CA . PHE A 1 182 ? -6.398 -3.081 14.299 1.00 93.81 182 PHE A CA 1
ATOM 1317 C C . PHE A 1 182 ? -6.421 -2.771 15.787 1.00 93.81 182 PHE A C 1
ATOM 1319 O O . PHE A 1 182 ? -6.121 -1.652 16.202 1.00 93.81 182 PHE A O 1
ATOM 1326 N N . ILE A 1 183 ? -6.792 -3.761 16.594 1.00 93.19 183 ILE A N 1
ATOM 1327 C CA . ILE A 1 183 ? -6.818 -3.628 18.047 1.00 93.19 183 ILE A CA 1
ATOM 1328 C C . ILE A 1 183 ? -5.567 -4.282 18.607 1.00 93.19 183 ILE A C 1
ATOM 1330 O O . ILE A 1 183 ? -5.324 -5.460 18.338 1.00 93.19 183 ILE A O 1
ATOM 1334 N N . THR A 1 184 ? -4.780 -3.538 19.381 1.00 94.25 184 THR A N 1
ATOM 1335 C CA . THR A 1 184 ? -3.599 -4.089 20.048 1.00 94.25 184 THR A CA 1
ATOM 1336 C C . THR A 1 184 ? -3.967 -4.831 21.330 1.00 94.25 184 THR A C 1
ATOM 1338 O O . THR A 1 184 ? -5.045 -4.646 21.906 1.00 94.25 184 THR A O 1
ATOM 1341 N N . LYS A 1 185 ? -3.063 -5.700 21.788 1.00 92.56 185 LYS A N 1
ATOM 1342 C CA . LYS A 1 185 ? -3.189 -6.373 23.086 1.00 92.56 185 LYS A CA 1
ATOM 1343 C C . LYS A 1 185 ? -3.268 -5.334 24.216 1.00 92.56 185 LYS A C 1
ATOM 1345 O O . LYS A 1 185 ? -2.570 -4.318 24.210 1.00 92.56 185 LYS A O 1
ATOM 1350 N N . LYS A 1 186 ? -4.162 -5.578 25.182 1.00 89.00 186 LYS A N 1
ATOM 1351 C CA . LYS A 1 186 ? -4.415 -4.658 26.307 1.00 89.00 186 LYS A CA 1
ATOM 1352 C C . LYS A 1 186 ? -3.451 -4.859 27.471 1.00 89.00 186 LYS A C 1
ATOM 1354 O O . LYS A 1 186 ? -2.984 -3.867 28.025 1.00 89.00 186 LYS A O 1
ATOM 1359 N N . SER A 1 187 ? -3.163 -6.115 27.794 1.00 90.00 187 SER A N 1
ATOM 1360 C CA . SER A 1 187 ? -2.168 -6.549 28.773 1.00 90.00 187 SER A CA 1
ATOM 1361 C C . SER A 1 187 ? -1.401 -7.753 28.224 1.00 90.00 187 SER A C 1
ATOM 1363 O O . SER A 1 187 ? -1.917 -8.516 27.401 1.00 90.00 187 SER A O 1
ATOM 1365 N N . PHE A 1 188 ? -0.146 -7.881 28.638 1.00 93.00 188 PHE A N 1
ATOM 1366 C CA . PHE A 1 188 ? 0.696 -9.043 28.383 1.00 93.00 188 PHE A CA 1
ATOM 1367 C C . PHE A 1 188 ? 1.829 -9.064 29.405 1.00 93.00 188 PHE A C 1
ATOM 1369 O O . PHE A 1 188 ? 2.428 -8.020 29.674 1.00 93.00 188 PHE A O 1
ATOM 1376 N N . GLU A 1 189 ? 2.130 -10.247 29.929 1.00 94.44 189 GLU A N 1
ATOM 1377 C CA . GLU A 1 189 ? 3.262 -10.488 30.814 1.00 94.44 189 GLU A CA 1
ATOM 1378 C C . GLU A 1 189 ? 4.093 -11.644 30.256 1.00 94.44 189 GLU A C 1
ATOM 1380 O O . GLU A 1 189 ? 3.568 -12.711 29.929 1.00 94.44 189 GLU A O 1
ATOM 1385 N N . GLY A 1 190 ? 5.397 -11.414 30.122 1.00 95.56 190 GLY A N 1
ATOM 1386 C CA . GLY A 1 190 ? 6.355 -12.401 29.644 1.00 95.56 190 GLY A CA 1
ATOM 1387 C C . GLY A 1 190 ? 7.113 -11.956 28.398 1.00 95.56 190 GLY A C 1
ATOM 1388 O O . GLY A 1 190 ? 7.128 -10.784 28.023 1.00 95.56 190 GLY A O 1
ATOM 1389 N N . LEU A 1 191 ? 7.773 -12.920 27.760 1.00 96.50 191 LEU A N 1
ATOM 1390 C CA . LEU A 1 191 ? 8.610 -12.719 26.581 1.00 96.50 191 LEU A CA 1
ATOM 1391 C C . LEU A 1 191 ? 8.294 -13.791 25.537 1.00 96.50 191 LEU A C 1
ATOM 1393 O O . LEU A 1 191 ? 8.250 -14.981 25.847 1.00 96.50 191 LEU A O 1
ATOM 1397 N N . ASN A 1 192 ? 8.114 -13.363 24.295 1.00 93.25 192 ASN A N 1
ATOM 1398 C CA . ASN A 1 192 ? 7.933 -14.203 23.126 1.00 93.25 192 ASN A CA 1
ATOM 1399 C C . ASN A 1 192 ? 8.973 -13.814 22.068 1.00 93.25 192 ASN A C 1
ATOM 1401 O O . ASN A 1 192 ? 9.099 -12.646 21.702 1.00 93.25 192 ASN A O 1
ATOM 1405 N N . ILE A 1 193 ? 9.726 -14.801 21.594 1.00 94.81 193 ILE A N 1
ATOM 1406 C CA . ILE A 1 193 ? 10.681 -14.645 20.500 1.00 94.81 193 ILE A CA 1
ATOM 1407 C C . ILE A 1 193 ? 10.270 -15.630 19.415 1.00 94.81 193 ILE A C 1
ATOM 1409 O O . ILE A 1 193 ? 10.153 -16.829 19.668 1.00 94.81 193 ILE A O 1
ATOM 1413 N N . SER A 1 194 ? 10.088 -15.120 18.204 1.00 91.06 194 SER A N 1
ATOM 1414 C CA . SER A 1 194 ? 9.799 -15.916 17.017 1.00 91.06 194 SER A CA 1
ATOM 1415 C C . SER A 1 194 ? 10.818 -15.615 15.928 1.00 91.06 194 SER A C 1
ATOM 1417 O O . SER A 1 194 ? 11.317 -14.494 15.817 1.00 91.06 194 SER A O 1
ATOM 1419 N N . ALA A 1 195 ? 11.155 -16.643 15.158 1.00 92.81 195 ALA A N 1
ATOM 1420 C CA . ALA A 1 195 ? 11.983 -16.523 13.974 1.00 92.81 195 ALA A CA 1
ATOM 1421 C C . ALA A 1 195 ? 11.456 -17.482 12.905 1.00 92.81 195 ALA A C 1
ATOM 1423 O O . ALA A 1 195 ? 11.163 -18.644 13.201 1.00 92.81 195 ALA A O 1
ATOM 1424 N N . GLY A 1 196 ? 11.353 -16.993 11.677 1.00 91.81 196 GLY A N 1
ATOM 1425 C CA . GLY A 1 196 ? 10.867 -17.723 10.520 1.00 91.81 196 GLY A CA 1
ATOM 1426 C C . GLY A 1 196 ? 11.865 -17.678 9.369 1.00 91.81 196 GLY A C 1
ATOM 1427 O O . GLY A 1 196 ? 12.575 -16.694 9.153 1.00 91.81 196 GLY A O 1
ATOM 1428 N N . PHE A 1 197 ? 11.927 -18.779 8.621 1.00 93.88 197 PHE A N 1
ATOM 1429 C CA . PHE A 1 197 ? 12.636 -18.856 7.351 1.00 93.88 197 PHE A CA 1
ATOM 1430 C C . PHE A 1 197 ? 11.793 -19.641 6.350 1.00 93.88 197 PHE A C 1
ATOM 1432 O O . PHE A 1 197 ? 11.365 -20.761 6.632 1.00 93.88 197 PHE A O 1
ATOM 1439 N N . ILE A 1 198 ? 11.567 -19.058 5.175 1.00 91.81 198 ILE A N 1
ATOM 1440 C CA . ILE A 1 198 ? 10.832 -19.688 4.078 1.00 91.81 198 ILE A CA 1
ATOM 1441 C C . ILE A 1 198 ? 11.740 -19.704 2.859 1.00 91.81 198 ILE A C 1
ATOM 1443 O O . ILE A 1 198 ? 12.179 -18.656 2.393 1.00 91.81 198 ILE A O 1
ATOM 1447 N N . GLN A 1 199 ? 11.964 -20.893 2.307 1.00 94.00 199 GLN A N 1
ATOM 1448 C CA . GLN A 1 199 ? 12.703 -21.079 1.067 1.00 94.00 199 GLN A CA 1
ATOM 1449 C C . GLN A 1 199 ? 11.776 -21.685 0.007 1.00 94.00 199 GLN A C 1
ATOM 1451 O O . GLN A 1 199 ? 11.297 -22.806 0.193 1.00 94.00 199 GLN A O 1
ATOM 1456 N N . PRO A 1 200 ? 11.501 -20.971 -1.097 1.00 90.94 200 PRO A N 1
ATOM 1457 C CA . PRO A 1 200 ? 10.753 -21.538 -2.212 1.00 90.94 200 PRO A CA 1
ATOM 1458 C C . PRO A 1 200 ? 11.506 -22.697 -2.887 1.00 90.94 200 PRO A C 1
ATOM 1460 O O . PRO A 1 200 ? 12.732 -22.764 -2.850 1.00 90.94 200 PRO A O 1
ATOM 1463 N N . GLU A 1 201 ? 10.774 -23.593 -3.561 1.00 92.06 201 GLU A N 1
ATOM 1464 C CA . GLU A 1 201 ? 11.370 -24.709 -4.323 1.00 92.06 201 GLU A CA 1
ATOM 1465 C C . GLU A 1 201 ? 12.247 -24.234 -5.495 1.00 92.06 201 GLU A C 1
ATOM 1467 O O . GLU A 1 201 ? 13.178 -24.923 -5.910 1.00 92.06 201 GLU A O 1
ATOM 1472 N N . GLN A 1 202 ? 11.929 -23.064 -6.053 1.00 92.06 202 GLN A N 1
ATOM 1473 C CA . GLN A 1 202 ? 12.679 -22.413 -7.128 1.00 92.06 202 GLN A CA 1
ATOM 1474 C C . GLN A 1 202 ? 13.469 -21.227 -6.566 1.00 92.06 202 GLN A C 1
ATOM 1476 O O . GLN A 1 202 ? 13.104 -20.666 -5.538 1.00 92.06 202 GLN A O 1
ATOM 1481 N N . SER A 1 203 ? 14.542 -20.832 -7.254 1.00 90.44 203 SER A N 1
ATOM 1482 C CA . SER A 1 203 ? 15.436 -19.751 -6.816 1.00 90.44 203 SER A CA 1
ATOM 1483 C C . SER A 1 203 ? 14.705 -18.422 -6.575 1.00 90.44 203 SER A C 1
ATOM 1485 O O . SER A 1 203 ? 13.747 -18.107 -7.279 1.00 90.44 203 SER A O 1
ATOM 1487 N N . GLY A 1 204 ? 15.185 -17.622 -5.623 1.00 91.25 204 GLY A N 1
ATOM 1488 C CA . GLY A 1 204 ? 14.632 -16.302 -5.301 1.00 91.25 204 GLY A CA 1
ATOM 1489 C C . GLY A 1 204 ? 13.330 -16.352 -4.494 1.00 91.25 204 GLY A C 1
ATOM 1490 O O . GLY A 1 204 ? 12.594 -17.344 -4.510 1.00 91.25 204 GLY A O 1
ATOM 1491 N N . GLY A 1 205 ? 13.026 -15.254 -3.805 1.00 91.06 205 GLY A N 1
ATOM 1492 C CA . GLY A 1 205 ? 11.842 -15.124 -2.953 1.00 91.06 205 GLY A CA 1
ATOM 1493 C C . GLY A 1 205 ? 11.961 -15.769 -1.574 1.00 91.06 205 GLY A C 1
ATOM 1494 O O . GLY A 1 205 ? 10.931 -16.006 -0.942 1.00 91.06 205 GLY A O 1
ATOM 1495 N N . ASP A 1 206 ? 13.172 -16.096 -1.118 1.00 94.62 206 ASP A N 1
ATOM 1496 C CA . ASP A 1 206 ? 13.387 -16.526 0.260 1.00 94.62 206 ASP A CA 1
ATOM 1497 C C . ASP A 1 206 ? 13.040 -15.404 1.245 1.00 94.62 206 ASP A C 1
ATOM 1499 O O . ASP A 1 206 ? 13.256 -14.219 0.970 1.00 94.62 206 ASP A O 1
ATOM 1503 N N . LYS A 1 207 ? 12.454 -15.793 2.379 1.00 93.38 207 LYS A N 1
ATOM 1504 C CA . LYS A 1 207 ? 11.951 -14.878 3.404 1.00 93.38 207 LYS A CA 1
ATOM 1505 C C . LYS A 1 207 ? 12.529 -15.216 4.762 1.00 93.38 207 LYS A C 1
ATOM 1507 O O . LYS A 1 207 ? 12.681 -16.388 5.101 1.00 93.38 207 LYS A O 1
ATOM 1512 N N . GLN A 1 208 ? 12.804 -14.177 5.531 1.00 94.31 208 GLN A N 1
ATOM 1513 C CA . GLN A 1 208 ? 13.271 -14.228 6.905 1.00 94.31 208 GLN A CA 1
ATOM 1514 C C . GLN A 1 208 ? 12.416 -13.281 7.736 1.00 94.31 208 GLN A C 1
ATOM 1516 O O . GLN A 1 208 ? 12.170 -12.147 7.320 1.00 94.31 208 GLN A O 1
ATOM 1521 N N . ASP A 1 209 ? 11.997 -13.727 8.909 1.00 92.38 209 ASP A N 1
ATOM 1522 C CA . ASP A 1 209 ? 11.309 -12.894 9.887 1.00 92.38 209 ASP A CA 1
ATOM 1523 C C . ASP A 1 209 ? 11.839 -13.180 11.291 1.00 92.38 209 ASP A C 1
ATOM 1525 O O . ASP A 1 209 ? 12.207 -14.307 11.614 1.00 92.38 209 ASP A O 1
ATOM 1529 N N . ILE A 1 210 ? 11.952 -12.133 12.103 1.00 94.81 210 ILE A N 1
ATOM 1530 C CA . ILE A 1 210 ? 12.334 -12.199 13.511 1.00 94.81 210 ILE A CA 1
ATOM 1531 C C . ILE A 1 210 ? 11.435 -11.221 14.257 1.00 94.81 210 ILE A C 1
ATOM 1533 O O . ILE A 1 210 ? 11.426 -10.031 13.944 1.00 94.81 210 ILE A O 1
ATOM 1537 N N . SER A 1 211 ? 10.721 -11.707 15.267 1.00 94.38 211 SER A N 1
ATOM 1538 C CA . SER A 1 211 ? 9.836 -10.884 16.091 1.00 94.38 211 SER A CA 1
ATOM 1539 C C . SER A 1 211 ? 10.122 -11.129 17.565 1.00 94.38 211 SER A C 1
ATOM 1541 O O . SER A 1 211 ? 10.075 -12.269 18.036 1.00 94.38 211 SER A O 1
ATOM 1543 N N . ILE A 1 212 ? 10.421 -10.058 18.296 1.00 96.56 212 ILE A N 1
ATOM 1544 C CA . ILE A 1 212 ? 10.631 -10.063 19.744 1.00 96.56 212 ILE A CA 1
ATOM 1545 C C . ILE A 1 212 ? 9.507 -9.242 20.356 1.00 96.56 212 ILE A C 1
ATOM 1547 O O . ILE A 1 212 ? 9.451 -8.031 20.160 1.00 96.56 212 ILE A O 1
ATOM 1551 N N . PHE A 1 213 ? 8.627 -9.895 21.104 1.00 96.00 213 PHE A N 1
ATOM 1552 C CA . PHE A 1 213 ? 7.496 -9.281 21.786 1.00 96.00 213 PHE A CA 1
ATOM 1553 C C . PHE A 1 213 ? 7.583 -9.566 23.282 1.00 96.00 213 PHE A C 1
ATOM 1555 O O . PHE A 1 213 ? 7.807 -10.702 23.691 1.00 96.00 213 PHE A O 1
ATOM 1562 N N . GLY A 1 214 ? 7.397 -8.551 24.113 1.00 96.81 214 GLY A N 1
ATOM 1563 C CA . GLY A 1 214 ? 7.442 -8.717 25.557 1.00 96.81 214 GLY A CA 1
ATOM 1564 C C . GLY A 1 214 ? 6.527 -7.748 26.276 1.00 96.81 214 GLY A C 1
ATOM 1565 O O . GLY A 1 214 ? 6.130 -6.716 25.734 1.00 96.81 214 GLY A O 1
ATOM 1566 N N . GLY A 1 215 ? 6.206 -8.090 27.514 1.00 97.25 215 GLY A N 1
ATOM 1567 C CA . GLY A 1 215 ? 5.408 -7.256 28.388 1.00 97.25 215 GLY A CA 1
ATOM 1568 C C . GLY A 1 215 ? 5.705 -7.527 29.852 1.00 97.25 215 GLY A C 1
ATOM 1569 O O . GLY A 1 215 ? 6.151 -8.609 30.231 1.00 97.25 215 GLY A O 1
ATOM 1570 N N . TYR A 1 216 ? 5.504 -6.500 30.660 1.00 97.06 216 TYR A N 1
ATOM 1571 C CA . TYR A 1 216 ? 5.771 -6.492 32.082 1.00 97.06 216 TYR A CA 1
ATOM 1572 C C . TYR A 1 216 ? 4.750 -5.607 32.786 1.00 97.06 216 TYR A C 1
ATOM 1574 O O . TYR A 1 216 ? 4.429 -4.510 32.320 1.00 97.06 216 TYR A O 1
ATOM 1582 N N . GLY A 1 217 ? 4.298 -6.062 33.944 1.00 95.62 217 GLY A N 1
ATOM 1583 C CA . GLY A 1 217 ? 3.360 -5.334 34.776 1.00 95.62 217 GLY A CA 1
ATOM 1584 C C . GLY A 1 217 ? 1.943 -5.887 34.685 1.00 95.62 217 GLY A C 1
ATOM 1585 O O . GLY A 1 217 ? 1.494 -6.246 33.597 1.00 95.62 217 GLY A O 1
ATOM 1586 N N . ASP A 1 218 ? 1.225 -5.906 35.799 1.00 93.50 218 ASP A N 1
ATOM 1587 C CA . ASP A 1 218 ? -0.212 -6.174 35.830 1.00 93.50 218 ASP A CA 1
ATOM 1588 C C . ASP A 1 218 ? -0.990 -4.889 36.158 1.00 93.50 218 ASP A C 1
ATOM 1590 O O . ASP A 1 218 ? -0.709 -4.186 37.134 1.00 93.50 218 ASP A O 1
ATOM 1594 N N . LEU A 1 219 ? -1.973 -4.548 35.320 1.00 89.75 219 LEU A N 1
ATOM 1595 C CA . LEU A 1 219 ? -2.708 -3.289 35.457 1.00 89.75 219 LEU A CA 1
ATOM 1596 C C . LEU A 1 219 ? -3.597 -3.261 36.709 1.00 89.75 219 LEU A C 1
ATOM 1598 O O . LEU A 1 219 ? -3.796 -2.188 37.282 1.00 89.75 219 LEU A O 1
ATOM 1602 N N . ASP A 1 220 ? -4.124 -4.409 37.126 1.00 87.88 220 ASP A N 1
ATOM 1603 C CA . ASP A 1 220 ? -5.037 -4.520 38.258 1.00 87.88 220 ASP A CA 1
ATOM 1604 C C . ASP A 1 220 ? -4.271 -4.624 39.584 1.00 87.88 220 ASP A C 1
ATOM 1606 O O . ASP A 1 220 ? -4.668 -3.988 40.564 1.00 87.88 220 ASP A O 1
ATOM 1610 N N . GLU A 1 221 ? -3.152 -5.353 39.610 1.00 91.00 221 GLU A N 1
ATOM 1611 C CA . GLU A 1 221 ? -2.336 -5.543 40.817 1.00 91.00 221 GLU A CA 1
ATOM 1612 C C . GLU A 1 221 ? -1.318 -4.418 41.045 1.00 91.00 221 GLU A C 1
ATOM 1614 O O . GLU A 1 221 ? -1.132 -3.958 42.173 1.00 91.00 221 GLU A O 1
ATOM 1619 N N . GLN A 1 222 ? -0.645 -3.963 39.985 1.00 94.25 222 GLN A N 1
ATOM 1620 C CA . GLN A 1 222 ? 0.479 -3.020 40.074 1.00 94.25 222 GLN A CA 1
ATOM 1621 C C . GLN A 1 222 ? 0.129 -1.624 39.552 1.00 94.25 222 GLN A C 1
ATOM 1623 O O . GLN A 1 222 ? 0.909 -0.684 39.717 1.00 94.25 222 GLN A O 1
ATOM 1628 N N . GLY A 1 223 ? -1.040 -1.464 38.928 1.00 94.31 223 GLY A N 1
ATOM 1629 C CA . GLY A 1 223 ? -1.486 -0.189 38.376 1.00 94.31 223 GLY A CA 1
ATOM 1630 C C . GLY A 1 223 ? -0.803 0.187 37.063 1.00 94.31 223 GLY A C 1
ATOM 1631 O O . GLY A 1 223 ? -0.971 1.314 36.600 1.00 94.31 223 GLY A O 1
ATOM 1632 N N . PHE A 1 224 ? -0.044 -0.714 36.433 1.00 96.56 224 PHE A N 1
ATOM 1633 C CA . PHE A 1 224 ? 0.519 -0.472 35.108 1.00 96.56 224 PHE A CA 1
ATOM 1634 C C . PHE A 1 224 ? 0.756 -1.765 34.324 1.00 96.56 224 PHE A C 1
ATOM 1636 O O . PHE A 1 224 ? 0.991 -2.822 34.892 1.00 96.56 224 PHE A O 1
ATOM 1643 N N . ASN A 1 225 ? 0.770 -1.658 32.999 1.00 97.38 225 ASN A N 1
ATOM 1644 C CA . ASN A 1 225 ? 1.287 -2.690 32.107 1.00 97.38 225 ASN A CA 1
ATOM 1645 C C . ASN A 1 225 ? 2.057 -2.022 30.963 1.00 97.38 225 ASN A C 1
ATOM 1647 O O . ASN A 1 225 ? 1.543 -1.118 30.300 1.00 97.38 225 ASN A O 1
ATOM 1651 N N . LEU A 1 226 ? 3.292 -2.462 30.749 1.00 97.81 226 LEU A N 1
ATOM 1652 C CA . LEU A 1 226 ? 4.162 -2.031 29.663 1.00 97.81 226 LEU A CA 1
ATOM 1653 C C . LEU A 1 226 ? 4.368 -3.203 28.718 1.00 97.81 226 LEU A C 1
ATOM 1655 O O . LEU A 1 226 ? 4.687 -4.301 29.158 1.00 97.81 226 LEU A O 1
ATOM 1659 N N . MET A 1 227 ? 4.245 -2.974 27.420 1.00 97.56 227 MET A N 1
ATOM 1660 C CA . MET A 1 227 ? 4.502 -3.992 26.411 1.00 97.56 227 MET A CA 1
ATOM 1661 C C . MET A 1 227 ? 5.097 -3.384 25.153 1.00 97.56 227 MET A C 1
ATOM 1663 O O . MET A 1 227 ? 4.919 -2.198 24.866 1.00 97.56 227 MET A O 1
ATOM 1667 N N . GLY A 1 228 ? 5.779 -4.206 24.372 1.00 97.62 228 GLY A N 1
ATOM 1668 C CA . GLY A 1 228 ? 6.251 -3.781 23.073 1.00 97.62 228 GLY A CA 1
ATOM 1669 C C . GLY A 1 228 ? 6.789 -4.910 22.222 1.00 97.62 228 GLY A C 1
ATOM 1670 O O . GLY A 1 228 ? 7.035 -6.019 22.691 1.00 97.62 228 GLY A O 1
ATOM 1671 N N . VAL A 1 229 ? 6.964 -4.591 20.949 1.00 97.19 229 VAL A N 1
ATOM 1672 C CA . VAL A 1 229 ? 7.482 -5.482 19.920 1.00 97.19 229 VAL A CA 1
ATOM 1673 C C . VAL A 1 229 ? 8.554 -4.782 19.104 1.00 97.19 229 VAL A C 1
ATOM 1675 O O . VAL A 1 229 ? 8.460 -3.580 18.842 1.00 97.19 229 VAL A O 1
ATOM 1678 N N . ILE A 1 230 ? 9.533 -5.560 18.661 1.00 97.06 230 ILE A N 1
ATOM 1679 C CA . ILE A 1 230 ? 10.417 -5.235 17.547 1.00 97.06 230 ILE A CA 1
ATOM 1680 C C . ILE A 1 230 ? 10.310 -6.381 16.545 1.00 97.06 230 ILE A C 1
ATOM 1682 O O . ILE A 1 230 ? 10.474 -7.544 16.908 1.00 97.06 230 ILE A O 1
ATOM 1686 N N . ASP A 1 231 ? 10.027 -6.040 15.298 1.00 94.62 231 ASP A N 1
ATOM 1687 C CA . ASP A 1 231 ? 9.795 -6.967 14.200 1.00 94.62 231 ASP A CA 1
ATOM 1688 C C . ASP A 1 231 ? 10.715 -6.598 13.033 1.00 94.62 231 ASP A C 1
ATOM 1690 O O . ASP A 1 231 ? 10.751 -5.446 12.597 1.00 94.62 231 ASP A O 1
ATOM 1694 N N . TYR A 1 232 ? 11.479 -7.571 12.548 1.00 95.06 232 TYR A N 1
ATOM 1695 C CA . TYR A 1 232 ? 12.334 -7.453 11.375 1.00 95.06 232 TYR A CA 1
ATOM 1696 C C . TYR A 1 232 ? 11.932 -8.511 10.361 1.00 95.06 232 TYR A C 1
ATOM 1698 O O . TYR A 1 232 ? 11.844 -9.693 10.688 1.00 95.06 232 TYR A O 1
ATOM 1706 N N . ARG A 1 233 ? 11.718 -8.097 9.115 1.00 92.56 233 ARG A N 1
ATOM 1707 C CA . ARG A 1 233 ? 11.336 -8.990 8.024 1.00 92.56 233 ARG A CA 1
ATOM 1708 C C . ARG A 1 233 ? 12.097 -8.634 6.769 1.00 92.56 233 ARG A C 1
ATOM 1710 O O . ARG A 1 233 ? 12.225 -7.464 6.416 1.00 92.56 233 ARG A O 1
ATOM 1717 N N . ARG A 1 234 ? 12.522 -9.655 6.042 1.00 94.12 234 ARG A N 1
ATOM 1718 C CA . ARG A 1 234 ? 13.188 -9.518 4.755 1.00 94.12 234 ARG A CA 1
ATOM 1719 C C . ARG A 1 234 ? 12.664 -10.564 3.785 1.00 94.12 234 ARG A C 1
ATOM 1721 O O . ARG A 1 234 ? 12.546 -11.732 4.135 1.00 94.12 234 ARG A O 1
ATOM 1728 N N . SER A 1 235 ? 12.385 -10.149 2.558 1.00 92.31 235 SER A N 1
ATOM 1729 C CA . SER A 1 235 ? 12.079 -11.028 1.430 1.00 92.31 235 SER A CA 1
ATOM 1730 C C . SER A 1 235 ? 13.011 -10.670 0.289 1.00 92.31 235 SER A C 1
ATOM 1732 O O . SER A 1 235 ? 13.100 -9.499 -0.075 1.00 92.31 235 SER A O 1
ATOM 1734 N N . ASN A 1 236 ? 13.687 -11.649 -0.302 1.00 94.69 236 ASN A N 1
ATOM 1735 C CA . ASN A 1 236 ? 14.395 -11.417 -1.557 1.00 94.69 236 ASN A CA 1
ATOM 1736 C C . ASN A 1 236 ? 13.408 -11.355 -2.731 1.00 94.69 236 ASN A C 1
ATOM 1738 O O . ASN A 1 236 ? 12.238 -11.734 -2.616 1.00 94.69 236 ASN A O 1
ATOM 1742 N N . ASP A 1 237 ? 13.888 -10.829 -3.851 1.00 92.69 237 ASP A N 1
ATOM 1743 C CA . ASP A 1 237 ? 13.133 -10.702 -5.085 1.00 92.69 237 ASP A CA 1
ATOM 1744 C C . ASP A 1 237 ? 12.932 -12.055 -5.780 1.00 92.69 237 ASP A C 1
ATOM 1746 O O . ASP A 1 237 ? 13.632 -13.041 -5.534 1.00 92.69 237 ASP A O 1
ATOM 1750 N N . ILE A 1 238 ? 11.936 -12.094 -6.662 1.00 93.56 238 ILE A N 1
ATOM 1751 C CA . ILE A 1 238 ? 11.730 -13.179 -7.618 1.00 93.56 238 ILE A CA 1
ATOM 1752 C C . ILE A 1 238 ? 11.837 -12.566 -9.004 1.00 93.56 238 ILE A C 1
ATOM 1754 O O . ILE A 1 238 ? 11.017 -11.717 -9.362 1.00 93.56 238 ILE A O 1
ATOM 1758 N N . MET A 1 239 ? 12.798 -13.015 -9.805 1.00 93.00 239 MET A N 1
ATOM 1759 C CA . MET A 1 239 ? 12.930 -12.564 -11.185 1.00 93.00 239 MET A CA 1
ATOM 1760 C C . MET A 1 239 ? 12.012 -13.365 -12.105 1.00 93.00 239 MET A C 1
ATOM 1762 O O . MET A 1 239 ? 11.739 -14.542 -11.872 1.00 93.00 239 MET A O 1
ATOM 1766 N N . ALA A 1 240 ? 11.564 -12.752 -13.202 1.00 92.31 240 ALA A N 1
ATOM 1767 C CA . ALA A 1 240 ? 10.734 -13.417 -14.203 1.00 92.31 240 ALA A CA 1
ATOM 1768 C C . ALA A 1 240 ? 11.389 -14.715 -14.705 1.00 92.31 240 ALA A C 1
ATOM 1770 O O . ALA A 1 240 ? 10.725 -15.749 -14.798 1.00 92.31 240 ALA A O 1
ATOM 1771 N N . LYS A 1 241 ? 12.708 -14.683 -14.937 1.00 90.69 241 LYS A N 1
ATOM 1772 C CA . LYS A 1 241 ? 13.536 -15.840 -15.314 1.00 90.69 241 LYS A CA 1
ATOM 1773 C C . LYS A 1 241 ? 13.547 -16.987 -14.293 1.00 90.69 241 LYS A C 1
ATOM 1775 O O . LYS A 1 241 ? 13.831 -18.115 -14.679 1.00 90.69 241 LYS A O 1
ATOM 1780 N N . ASP A 1 242 ? 13.225 -16.730 -13.025 1.00 93.12 242 ASP A N 1
ATOM 1781 C CA . ASP A 1 242 ? 13.296 -17.734 -11.957 1.00 93.12 242 ASP A CA 1
ATOM 1782 C C . ASP A 1 242 ? 12.036 -18.604 -11.874 1.00 93.12 242 ASP A C 1
ATOM 1784 O O . ASP A 1 242 ? 11.977 -19.520 -11.052 1.00 93.12 242 ASP A O 1
ATOM 1788 N N . ARG A 1 243 ? 10.992 -18.314 -12.664 1.00 92.12 243 ARG A N 1
ATOM 1789 C CA . ARG A 1 243 ? 9.749 -19.097 -12.677 1.00 92.12 243 ARG A CA 1
ATOM 1790 C C . ARG A 1 243 ? 9.413 -19.559 -14.082 1.00 92.12 243 ARG A C 1
ATOM 1792 O O . ARG A 1 243 ? 9.324 -18.759 -15.007 1.00 92.12 243 ARG A O 1
ATOM 1799 N N . LYS A 1 244 ? 9.075 -20.843 -14.225 1.00 90.31 244 LYS A N 1
ATOM 1800 C CA . LYS A 1 244 ? 8.690 -21.450 -15.515 1.00 90.31 244 LYS A CA 1
ATOM 1801 C C . LYS A 1 244 ? 7.590 -20.676 -16.259 1.00 90.31 244 LYS A C 1
ATOM 1803 O O . LYS A 1 244 ? 7.622 -20.605 -17.483 1.00 90.31 244 LYS A O 1
ATOM 1808 N N . ILE A 1 245 ? 6.616 -20.127 -15.530 1.00 86.00 245 ILE A N 1
ATOM 1809 C CA . ILE A 1 245 ? 5.477 -19.407 -16.117 1.00 86.00 245 ILE A CA 1
ATOM 1810 C C . ILE A 1 245 ? 5.851 -18.015 -16.647 1.00 86.00 245 ILE A C 1
ATOM 1812 O O . ILE A 1 245 ? 5.252 -17.563 -17.614 1.00 86.00 245 ILE A O 1
ATOM 1816 N N . SER A 1 246 ? 6.856 -17.356 -16.062 1.00 89.38 246 SER A N 1
ATOM 1817 C CA . SER A 1 246 ? 7.268 -15.991 -16.422 1.00 89.38 246 SER A CA 1
ATOM 1818 C C . SER A 1 246 ? 8.617 -15.918 -17.136 1.00 89.38 246 SER A C 1
ATOM 1820 O O . SER A 1 246 ? 8.942 -14.870 -17.682 1.00 89.38 246 SER A O 1
ATOM 1822 N N . GLN A 1 247 ? 9.395 -17.005 -17.193 1.00 89.81 247 GLN A N 1
ATOM 1823 C CA . GLN A 1 247 ? 10.739 -17.005 -17.794 1.00 89.81 247 GLN A CA 1
ATOM 1824 C C . GLN A 1 247 ? 10.728 -16.656 -19.285 1.00 89.81 247 GLN A C 1
ATOM 1826 O O . GLN A 1 247 ? 11.723 -16.195 -19.830 1.00 89.81 247 GLN A O 1
ATOM 1831 N N . ARG A 1 248 ? 9.590 -16.880 -19.949 1.00 89.88 248 ARG A N 1
ATOM 1832 C CA . ARG A 1 248 ? 9.374 -16.526 -21.354 1.00 89.88 248 ARG A CA 1
ATOM 1833 C C . ARG A 1 248 ? 9.004 -15.058 -21.546 1.00 89.88 248 ARG A C 1
ATOM 1835 O O . ARG A 1 248 ? 8.971 -14.599 -22.685 1.00 89.88 248 ARG A O 1
ATOM 1842 N N . GLY A 1 249 ? 8.748 -14.321 -20.466 1.00 88.94 249 GLY A N 1
ATOM 1843 C CA . GLY A 1 249 ? 8.377 -12.914 -20.508 1.00 88.94 249 GLY A CA 1
ATOM 1844 C C . GLY A 1 249 ? 7.190 -12.670 -21.435 1.00 88.94 249 GLY A C 1
ATOM 1845 O O . GLY A 1 249 ? 6.143 -13.298 -21.299 1.00 88.94 249 GLY A O 1
ATOM 1846 N N . GLY A 1 250 ? 7.387 -11.770 -22.397 1.00 85.38 250 GLY A N 1
ATOM 1847 C CA . GLY A 1 250 ? 6.375 -11.382 -23.376 1.00 85.38 250 GLY A CA 1
ATOM 1848 C C . GLY A 1 250 ? 6.332 -12.256 -24.629 1.00 85.38 250 GLY A C 1
ATOM 1849 O O . GLY A 1 250 ? 5.572 -11.934 -25.531 1.00 85.38 250 GLY A O 1
ATOM 1850 N N . LEU A 1 251 ? 7.135 -13.320 -24.728 1.00 88.25 251 LEU A N 1
ATOM 1851 C CA . LEU A 1 251 ? 7.215 -14.151 -25.931 1.00 88.25 251 LEU A CA 1
ATOM 1852 C C . LEU A 1 251 ? 6.422 -15.455 -25.764 1.00 88.25 251 LEU A C 1
ATOM 1854 O O . LEU A 1 251 ? 6.951 -16.490 -25.326 1.00 88.25 251 LEU A O 1
ATOM 1858 N N . ILE A 1 252 ? 5.146 -15.417 -26.153 1.00 88.81 252 ILE A N 1
ATOM 1859 C CA . ILE A 1 252 ? 4.220 -16.554 -26.073 1.00 88.81 252 ILE A CA 1
ATOM 1860 C C . ILE A 1 252 ? 3.546 -16.782 -27.440 1.00 88.81 252 ILE A C 1
ATOM 1862 O O . ILE A 1 252 ? 2.366 -16.459 -27.610 1.00 88.81 252 ILE A O 1
ATOM 1866 N N . PRO A 1 253 ? 4.270 -17.345 -28.433 1.00 86.62 253 PRO A N 1
ATOM 1867 C CA . PRO A 1 253 ? 3.772 -17.469 -29.802 1.00 86.62 253 PRO A CA 1
ATOM 1868 C C . PRO A 1 253 ? 2.528 -18.349 -29.923 1.00 86.62 253 PRO A C 1
ATOM 1870 O O . PRO A 1 253 ? 1.672 -18.083 -30.759 1.00 86.62 253 PRO A O 1
ATOM 1873 N N . GLU A 1 254 ? 2.369 -19.357 -29.061 1.00 91.12 254 GLU A N 1
ATOM 1874 C CA . GLU A 1 254 ? 1.171 -20.203 -29.053 1.00 91.12 254 GLU A CA 1
ATOM 1875 C C . GLU A 1 254 ? -0.112 -19.453 -28.657 1.00 91.12 254 GLU A C 1
ATOM 1877 O O . GLU A 1 254 ? -1.207 -19.936 -28.935 1.00 91.12 254 GLU A O 1
ATOM 1882 N N . LEU A 1 255 ? 0.016 -18.278 -28.030 1.00 88.50 255 LEU A N 1
ATOM 1883 C CA . LEU A 1 255 ? -1.091 -17.369 -27.723 1.00 88.50 255 LEU A CA 1
ATOM 1884 C C . LEU A 1 255 ? -1.123 -16.150 -28.659 1.00 88.50 255 LEU A C 1
ATOM 1886 O O . LEU A 1 255 ? -1.947 -15.261 -28.463 1.00 88.50 255 LEU A O 1
ATOM 1890 N N . GLY A 1 256 ? -0.225 -16.080 -29.648 1.00 88.50 256 GLY A N 1
ATOM 1891 C CA . GLY A 1 256 ? -0.064 -14.907 -30.510 1.00 88.50 256 GLY A CA 1
ATOM 1892 C C . GLY A 1 256 ? 0.442 -13.663 -29.773 1.00 88.50 256 GLY A C 1
ATOM 1893 O O . GLY A 1 256 ? 0.195 -12.550 -30.229 1.00 88.50 256 GLY A O 1
ATOM 1894 N N . ILE A 1 257 ? 1.110 -13.830 -28.626 1.00 86.06 257 ILE A N 1
ATOM 1895 C CA . ILE A 1 257 ? 1.637 -12.719 -27.827 1.00 86.06 257 ILE A CA 1
ATOM 1896 C C . ILE A 1 257 ? 3.123 -12.542 -28.139 1.00 86.06 257 ILE A C 1
ATOM 1898 O O . ILE A 1 257 ? 3.929 -13.439 -27.873 1.00 86.06 257 ILE A O 1
ATOM 1902 N N . ASP A 1 258 ? 3.467 -11.360 -28.644 1.00 88.50 258 ASP A N 1
ATOM 1903 C CA . ASP A 1 258 ? 4.837 -10.870 -28.761 1.00 88.50 258 ASP A CA 1
ATOM 1904 C C . ASP A 1 258 ? 4.946 -9.486 -28.106 1.00 88.50 258 ASP A C 1
ATOM 1906 O O . ASP A 1 258 ? 4.468 -8.478 -28.623 1.00 88.50 258 ASP A O 1
ATOM 1910 N N . GLY A 1 259 ? 5.529 -9.465 -26.909 1.00 86.12 259 GLY A N 1
ATOM 1911 C CA . GLY A 1 259 ? 5.811 -8.260 -26.132 1.00 86.12 259 GLY A CA 1
ATOM 1912 C C . GLY A 1 259 ? 7.266 -7.801 -26.209 1.00 86.12 259 GLY A C 1
ATOM 1913 O O . GLY A 1 259 ? 7.705 -7.074 -25.314 1.00 86.12 259 GLY A O 1
ATOM 1914 N N . THR A 1 260 ? 8.038 -8.264 -27.195 1.00 91.69 260 THR A N 1
ATOM 1915 C CA . THR A 1 260 ? 9.446 -7.883 -27.339 1.00 91.69 260 THR A CA 1
ATOM 1916 C C . THR A 1 260 ? 9.616 -6.412 -27.745 1.00 91.69 260 THR A C 1
ATOM 1918 O O . THR A 1 260 ? 8.715 -5.753 -28.260 1.00 91.69 260 THR A O 1
ATOM 1921 N N . SER A 1 261 ? 10.784 -5.845 -27.441 1.00 93.06 261 SER A N 1
ATOM 1922 C CA . SER A 1 261 ? 11.087 -4.421 -27.604 1.00 93.06 261 SER A CA 1
ATOM 1923 C C . SER A 1 261 ? 12.141 -4.216 -28.685 1.00 93.06 261 SER A C 1
ATOM 1925 O O . SER A 1 261 ? 13.258 -4.707 -28.549 1.00 93.06 261 SER A O 1
ATOM 1927 N N . ALA A 1 262 ? 11.841 -3.383 -29.686 1.00 94.31 262 ALA A N 1
ATOM 1928 C CA . ALA A 1 262 ? 12.823 -2.933 -30.680 1.00 94.31 262 ALA A CA 1
ATOM 1929 C C . ALA A 1 262 ? 13.954 -2.077 -30.071 1.00 94.31 262 ALA A C 1
ATOM 1931 O O . ALA A 1 262 ? 14.981 -1.867 -30.706 1.00 94.31 262 ALA A O 1
ATOM 1932 N N . ASN A 1 263 ? 13.787 -1.572 -28.842 1.00 95.00 263 ASN A N 1
ATOM 1933 C CA . ASN A 1 263 ? 14.910 -1.051 -28.064 1.00 95.00 263 ASN A CA 1
ATOM 1934 C C . ASN A 1 263 ? 15.608 -2.228 -27.386 1.00 95.00 263 ASN A C 1
ATOM 1936 O O . ASN A 1 263 ? 15.019 -2.847 -26.490 1.00 95.00 263 ASN A O 1
ATOM 1940 N N . GLY A 1 264 ? 16.844 -2.506 -27.790 1.00 94.19 264 GLY A N 1
ATOM 1941 C CA . GLY A 1 264 ? 17.583 -3.689 -27.366 1.00 94.19 264 GLY A CA 1
ATOM 1942 C C . GLY A 1 264 ? 19.094 -3.493 -27.392 1.00 94.19 264 GLY A C 1
ATOM 1943 O O . GLY A 1 264 ? 19.599 -2.386 -27.579 1.00 94.19 264 GLY A O 1
ATOM 1944 N N . PHE A 1 265 ? 19.803 -4.593 -27.165 1.00 94.31 265 PHE A N 1
ATOM 1945 C CA . PHE A 1 265 ? 21.239 -4.702 -27.379 1.00 94.31 265 PHE A CA 1
ATOM 1946 C C . PHE A 1 265 ? 21.509 -6.055 -28.062 1.00 94.31 265 PHE A C 1
ATOM 1948 O O . PHE A 1 265 ? 21.111 -7.080 -27.497 1.00 94.31 265 PHE A O 1
ATOM 1955 N N . PRO A 1 266 ? 22.119 -6.097 -29.262 1.00 96.25 266 PRO A N 1
ATOM 1956 C CA . PRO A 1 266 ? 22.612 -4.965 -30.058 1.00 96.25 266 PRO A CA 1
ATOM 1957 C C . PRO A 1 266 ? 21.506 -3.968 -30.442 1.00 96.25 266 PRO A C 1
ATOM 1959 O O . PRO A 1 266 ? 20.358 -4.359 -30.644 1.00 96.25 266 PRO A O 1
ATOM 1962 N N . ALA A 1 267 ? 21.840 -2.678 -30.502 1.00 97.50 267 ALA A N 1
ATOM 1963 C CA . ALA A 1 267 ? 20.874 -1.622 -30.798 1.00 97.50 267 ALA A CA 1
ATOM 1964 C C . ALA A 1 267 ? 20.371 -1.701 -32.243 1.00 97.50 267 ALA A C 1
ATOM 1966 O O . ALA A 1 267 ? 21.160 -1.909 -33.162 1.00 97.50 267 ALA A O 1
ATOM 1967 N N . ASN A 1 268 ? 19.079 -1.452 -32.460 1.00 98.12 268 ASN A N 1
ATOM 1968 C CA . ASN A 1 268 ? 18.606 -1.091 -33.799 1.00 98.12 268 ASN A CA 1
ATOM 1969 C C . ASN A 1 268 ? 18.895 0.389 -34.049 1.00 98.12 268 ASN A C 1
ATOM 1971 O O . ASN A 1 268 ? 19.083 1.164 -33.108 1.00 98.12 268 ASN A O 1
ATOM 1975 N N . PHE A 1 269 ? 18.886 0.805 -35.307 1.00 97.94 269 PHE A N 1
ATOM 1976 C CA . PHE A 1 269 ? 19.077 2.201 -35.672 1.00 97.94 269 PHE A CA 1
ATOM 1977 C C . PHE A 1 269 ? 18.027 2.673 -36.671 1.00 97.94 269 PHE A C 1
ATOM 1979 O O . PHE A 1 269 ? 17.467 1.880 -37.424 1.00 97.94 269 PHE A O 1
ATOM 1986 N N . ARG A 1 270 ? 17.818 3.988 -36.719 1.00 97.56 270 ARG A N 1
ATOM 1987 C CA . ARG A 1 270 ? 17.090 4.680 -37.776 1.00 97.56 270 ARG A CA 1
ATOM 1988 C C . ARG A 1 270 ? 17.956 5.784 -38.365 1.00 97.56 270 ARG A C 1
ATOM 1990 O O . ARG A 1 270 ? 18.459 6.635 -37.635 1.00 97.56 270 ARG A O 1
ATOM 1997 N N . ASP A 1 271 ? 18.091 5.799 -39.683 1.00 97.50 271 ASP A N 1
ATOM 1998 C CA . ASP A 1 271 ? 18.614 6.953 -40.403 1.00 97.50 271 ASP A CA 1
ATOM 1999 C C . ASP A 1 271 ? 17.496 8.005 -40.515 1.00 97.50 271 ASP A C 1
ATOM 2001 O O . ASP A 1 271 ? 16.456 7.738 -41.133 1.00 97.50 271 ASP A O 1
ATOM 2005 N N . PRO A 1 272 ? 17.649 9.196 -39.910 1.00 96.31 272 PRO A N 1
ATOM 2006 C CA . PRO A 1 272 ? 16.595 10.199 -39.925 1.00 96.31 272 PRO A CA 1
ATOM 2007 C C . PRO A 1 272 ? 16.354 10.820 -41.305 1.00 96.31 272 PRO A C 1
ATOM 2009 O O . PRO A 1 272 ? 15.278 11.382 -41.511 1.00 96.31 272 PRO A O 1
ATOM 2012 N N . VAL A 1 273 ? 17.309 10.704 -42.232 1.00 96.94 273 VAL A N 1
ATOM 2013 C CA . VAL A 1 273 ? 17.255 11.290 -43.575 1.00 96.94 273 VAL A CA 1
ATOM 2014 C C . VAL A 1 273 ? 16.621 10.329 -44.571 1.00 96.94 273 VAL A C 1
ATOM 2016 O O . VAL A 1 273 ? 15.694 10.716 -45.277 1.00 96.94 273 VAL A O 1
ATOM 2019 N N . THR A 1 274 ? 17.082 9.077 -44.626 1.00 96.31 274 THR A N 1
ATOM 2020 C CA . THR A 1 274 ? 16.532 8.087 -45.575 1.00 96.31 274 THR A CA 1
ATOM 2021 C C . THR A 1 274 ? 15.329 7.334 -45.022 1.00 96.31 274 THR A C 1
ATOM 2023 O O . THR A 1 274 ? 14.584 6.720 -45.782 1.00 96.31 274 THR A O 1
ATOM 2026 N N . GLY A 1 275 ? 15.126 7.359 -43.702 1.00 94.75 275 GLY A N 1
ATOM 2027 C CA . GLY A 1 275 ? 14.130 6.536 -43.023 1.00 94.75 275 GLY A CA 1
ATOM 2028 C C . GLY A 1 275 ? 14.531 5.065 -42.911 1.00 94.75 275 GLY A C 1
ATOM 2029 O O . GLY A 1 275 ? 13.721 4.273 -42.432 1.00 94.75 275 GLY A O 1
ATOM 2030 N N . ALA A 1 276 ? 15.749 4.697 -43.328 1.00 94.50 276 ALA A N 1
ATOM 2031 C CA . ALA A 1 276 ? 16.256 3.338 -43.203 1.00 94.50 276 ALA A CA 1
ATOM 2032 C C . ALA A 1 276 ? 16.245 2.905 -41.731 1.00 94.50 276 ALA A C 1
ATOM 2034 O O . ALA A 1 276 ? 16.760 3.611 -40.865 1.00 94.50 276 ALA A O 1
ATOM 2035 N N . LEU A 1 277 ? 15.650 1.746 -41.458 1.00 95.69 277 LEU A N 1
ATOM 2036 C CA . LEU A 1 277 ? 15.546 1.130 -40.138 1.00 95.69 277 LEU A CA 1
ATOM 2037 C C . LEU A 1 277 ? 16.205 -0.245 -40.228 1.00 95.69 277 LEU A C 1
ATOM 2039 O O . LEU A 1 277 ? 15.863 -1.021 -41.117 1.00 95.69 277 LEU A O 1
ATOM 2043 N N . GLY A 1 278 ? 17.152 -0.540 -39.341 1.00 96.00 278 GLY A N 1
ATOM 2044 C CA . GLY A 1 278 ? 17.905 -1.788 -39.431 1.00 96.00 278 GLY A CA 1
ATOM 2045 C C . GLY A 1 278 ? 18.754 -2.099 -38.208 1.00 96.00 278 GLY A C 1
ATOM 2046 O O . GLY A 1 278 ? 18.839 -1.319 -37.255 1.00 96.00 278 GLY A O 1
ATOM 2047 N N . ASN A 1 279 ? 19.397 -3.262 -38.258 1.00 97.06 279 ASN A N 1
ATOM 2048 C CA . ASN A 1 279 ? 20.431 -3.686 -37.327 1.00 97.06 279 ASN A CA 1
ATOM 2049 C C . ASN A 1 279 ? 21.586 -4.324 -38.114 1.00 97.06 279 ASN A C 1
ATOM 2051 O O . ASN A 1 279 ? 21.318 -5.222 -38.912 1.00 97.06 279 ASN A O 1
ATOM 2055 N N . PRO A 1 280 ? 22.859 -3.957 -37.875 1.00 95.69 280 PRO A N 1
ATOM 2056 C CA . PRO A 1 280 ? 23.994 -4.573 -38.573 1.00 95.69 280 PRO A CA 1
ATOM 2057 C C . PRO A 1 280 ? 24.106 -6.090 -38.367 1.00 95.69 280 PRO A C 1
ATOM 2059 O O . PRO A 1 280 ? 24.716 -6.788 -39.170 1.00 95.69 280 PRO A O 1
ATOM 2062 N N . TYR A 1 281 ? 23.514 -6.608 -37.289 1.00 95.94 281 TYR A N 1
ATOM 2063 C CA . TYR A 1 281 ? 23.510 -8.022 -36.935 1.00 95.94 281 TYR A CA 1
ATOM 2064 C C . TYR A 1 281 ? 22.117 -8.660 -37.014 1.00 95.94 281 TYR A C 1
ATOM 2066 O O . TYR A 1 281 ? 21.967 -9.799 -36.576 1.00 95.94 281 TYR A O 1
ATOM 2074 N N . GLY A 1 282 ? 21.105 -7.974 -37.558 1.00 93.62 282 GLY A N 1
ATOM 2075 C CA . GLY A 1 282 ? 19.730 -8.486 -37.630 1.00 93.62 282 GLY A CA 1
ATOM 2076 C C . GLY A 1 282 ? 19.648 -9.835 -38.344 1.00 93.62 282 GLY A C 1
ATOM 2077 O O . GLY A 1 282 ? 19.198 -10.819 -37.764 1.00 93.62 282 GLY A O 1
ATOM 2078 N N . ASP A 1 283 ? 20.219 -9.920 -39.546 1.00 92.69 283 ASP A N 1
ATOM 2079 C CA . ASP A 1 283 ? 20.280 -11.165 -40.331 1.00 92.69 283 ASP A CA 1
ATOM 2080 C C . ASP A 1 283 ? 21.318 -12.173 -39.801 1.00 92.69 283 ASP A C 1
ATOM 2082 O O . ASP A 1 283 ? 21.363 -13.329 -40.220 1.00 92.69 283 ASP A O 1
ATOM 2086 N N . LEU A 1 284 ? 22.143 -11.752 -38.838 1.00 92.94 284 LEU A N 1
ATOM 2087 C CA . LEU A 1 284 ? 23.151 -12.567 -38.154 1.00 92.94 284 LEU A CA 1
ATOM 2088 C C . LEU A 1 284 ? 22.662 -13.014 -36.770 1.00 92.94 284 LEU A C 1
ATOM 2090 O O . LEU A 1 284 ? 23.448 -13.132 -35.825 1.00 92.94 284 LEU A O 1
ATOM 2094 N N . ASN A 1 285 ? 21.350 -13.234 -36.645 1.00 93.38 285 ASN A N 1
ATOM 2095 C CA . ASN A 1 285 ? 20.685 -13.656 -35.414 1.00 93.38 285 ASN A CA 1
ATOM 2096 C C . ASN A 1 285 ? 21.042 -12.765 -34.208 1.00 93.38 285 ASN A C 1
ATOM 2098 O O . ASN A 1 285 ? 21.297 -13.256 -33.106 1.00 93.38 285 ASN A O 1
ATOM 2102 N N . CYS A 1 286 ? 21.153 -11.453 -34.429 1.00 94.50 286 CYS A N 1
ATOM 2103 C CA . CYS A 1 286 ? 21.501 -10.466 -33.406 1.00 94.50 286 CYS A CA 1
ATOM 2104 C C . CYS A 1 286 ? 22.792 -10.792 -32.646 1.00 94.50 286 CYS A C 1
ATOM 2106 O O . CYS A 1 286 ? 22.893 -10.537 -31.444 1.00 94.50 286 CYS A O 1
ATOM 2108 N N . ASN A 1 287 ? 23.761 -11.406 -33.334 1.00 90.62 287 ASN A N 1
ATOM 2109 C CA . ASN A 1 287 ? 25.015 -11.895 -32.761 1.00 90.62 287 ASN A CA 1
ATOM 2110 C C . ASN A 1 287 ? 24.812 -12.841 -31.554 1.00 90.62 287 ASN A C 1
ATOM 2112 O O . ASN A 1 287 ? 25.599 -12.850 -30.609 1.00 90.62 287 ASN A O 1
ATOM 2116 N N . ASN A 1 288 ? 23.723 -13.620 -31.564 1.00 91.38 288 ASN A N 1
ATOM 2117 C CA . ASN A 1 288 ? 23.309 -14.513 -30.478 1.00 91.38 288 ASN A CA 1
ATOM 2118 C C . ASN A 1 288 ? 23.172 -13.813 -29.112 1.00 91.38 288 ASN A C 1
ATOM 2120 O O . ASN A 1 288 ? 23.406 -14.427 -28.067 1.00 91.38 288 ASN A O 1
ATOM 2124 N N . ALA A 1 289 ? 22.802 -12.527 -29.108 1.00 91.75 289 ALA A N 1
ATOM 2125 C CA . ALA A 1 289 ? 22.579 -11.784 -27.876 1.00 91.75 289 ALA A CA 1
ATOM 2126 C C . ALA A 1 289 ? 21.483 -12.449 -27.013 1.00 91.75 289 ALA A C 1
ATOM 2128 O O . ALA A 1 289 ? 20.433 -12.850 -27.526 1.00 91.75 289 ALA A O 1
ATOM 2129 N N . PRO A 1 290 ? 21.701 -12.588 -25.692 1.00 90.12 290 PRO A N 1
ATOM 2130 C CA . PRO A 1 290 ? 20.775 -13.295 -24.818 1.00 90.12 290 PRO A CA 1
ATOM 2131 C C . PRO A 1 290 ? 19.440 -12.554 -24.704 1.00 90.12 290 PRO A C 1
ATOM 2133 O O . PRO A 1 290 ? 19.408 -11.339 -24.530 1.00 90.12 290 PRO A O 1
ATOM 2136 N N . ASN A 1 291 ? 18.336 -13.308 -24.714 1.00 90.62 291 ASN A N 1
ATOM 2137 C CA . ASN A 1 291 ? 16.961 -12.787 -24.675 1.00 90.62 291 ASN A CA 1
ATOM 2138 C C . ASN A 1 291 ? 16.590 -11.870 -25.856 1.00 90.62 291 ASN A C 1
ATOM 2140 O O . ASN A 1 291 ? 15.614 -11.127 -25.753 1.00 90.62 291 ASN A O 1
ATOM 2144 N N . THR A 1 292 ? 17.327 -11.943 -26.965 1.00 93.69 292 THR A N 1
ATOM 2145 C CA . THR A 1 292 ? 17.075 -11.163 -28.180 1.00 93.69 292 THR A CA 1
ATOM 2146 C C . THR A 1 292 ? 16.623 -12.078 -29.317 1.00 93.69 292 THR A C 1
ATOM 2148 O O . THR A 1 292 ? 17.102 -13.203 -29.448 1.00 93.69 292 THR A O 1
ATOM 2151 N N . ILE A 1 293 ? 15.685 -11.597 -30.129 1.00 92.50 293 ILE A N 1
ATOM 2152 C CA . ILE A 1 293 ? 15.107 -12.302 -31.275 1.00 92.50 293 ILE A CA 1
ATOM 2153 C C . ILE A 1 293 ? 15.394 -11.476 -32.523 1.00 92.50 293 ILE A C 1
ATOM 2155 O O . ILE A 1 293 ? 15.195 -10.261 -32.514 1.00 92.50 293 ILE A O 1
ATOM 2159 N N . ALA A 1 294 ? 15.855 -12.136 -33.581 1.00 94.44 294 ALA A N 1
ATOM 2160 C CA . ALA A 1 294 ? 15.959 -11.530 -34.897 1.00 94.44 294 ALA A CA 1
ATOM 2161 C C . ALA A 1 294 ? 14.631 -11.676 -35.648 1.00 94.44 294 ALA A C 1
ATOM 2163 O O . ALA A 1 294 ? 14.138 -12.794 -35.805 1.00 94.44 294 ALA A O 1
ATOM 2164 N N . ASP A 1 295 ? 14.077 -10.564 -36.123 1.00 92.19 295 ASP A N 1
ATOM 2165 C CA . ASP A 1 295 ? 12.915 -10.555 -37.014 1.00 92.19 295 ASP A CA 1
ATOM 2166 C C . ASP A 1 295 ? 13.009 -9.374 -37.988 1.00 92.19 295 ASP A C 1
ATOM 2168 O O . ASP A 1 295 ? 13.378 -8.268 -37.599 1.00 92.19 295 ASP A O 1
ATOM 2172 N N . GLY A 1 296 ? 12.733 -9.615 -39.271 1.00 91.31 296 GLY A N 1
ATOM 2173 C CA . GLY A 1 296 ? 12.747 -8.578 -40.310 1.00 91.31 296 GLY A CA 1
ATOM 2174 C C . GLY A 1 296 ? 14.037 -7.743 -40.410 1.00 91.31 296 GLY A C 1
ATOM 2175 O O . GLY A 1 296 ? 13.957 -6.556 -40.717 1.00 91.31 296 GLY A O 1
ATOM 2176 N N . GLY A 1 297 ? 15.212 -8.320 -40.118 1.00 93.25 297 GLY A N 1
ATOM 2177 C CA . GLY A 1 297 ? 16.496 -7.597 -40.113 1.00 93.25 297 GLY A CA 1
ATOM 2178 C C . GLY A 1 297 ? 16.717 -6.695 -38.886 1.00 93.25 297 GLY A C 1
ATOM 2179 O O . GLY A 1 297 ? 17.640 -5.876 -38.867 1.00 93.25 297 GLY A O 1
ATOM 2180 N N . LEU A 1 298 ? 15.890 -6.839 -37.848 1.00 96.44 298 LEU A N 1
ATOM 2181 C CA . LEU A 1 298 ? 15.953 -6.101 -36.587 1.00 96.44 298 LEU A CA 1
ATOM 2182 C C . LEU A 1 298 ? 16.151 -7.041 -35.399 1.00 96.44 298 LEU A C 1
ATOM 2184 O O . LEU A 1 298 ? 15.900 -8.241 -35.475 1.00 96.44 298 LEU A O 1
ATOM 2188 N N . CYS A 1 299 ? 16.582 -6.463 -34.281 1.00 97.06 299 CYS A N 1
ATOM 2189 C CA . CYS A 1 299 ? 16.814 -7.165 -33.027 1.00 97.06 299 CYS A CA 1
ATOM 2190 C C . CYS A 1 299 ? 15.837 -6.720 -31.945 1.00 97.06 299 CYS A C 1
ATOM 2192 O O . CYS A 1 299 ? 15.817 -5.556 -31.546 1.00 97.06 299 CYS A O 1
ATOM 2194 N N . TYR A 1 300 ? 15.051 -7.661 -31.436 1.00 95.19 300 TYR A N 1
ATOM 2195 C CA . TYR A 1 300 ? 14.009 -7.415 -30.450 1.00 95.19 300 TYR A CA 1
ATOM 2196 C C . TYR A 1 300 ? 14.363 -8.055 -29.111 1.00 95.19 300 TYR A C 1
ATOM 2198 O O . TYR A 1 300 ? 14.530 -9.267 -29.012 1.00 95.19 300 TYR A O 1
ATOM 2206 N N . LEU A 1 301 ? 14.468 -7.244 -28.059 1.00 94.94 301 LEU A N 1
ATOM 2207 C CA . LEU A 1 301 ? 14.790 -7.707 -26.711 1.00 94.94 301 LEU A CA 1
ATOM 2208 C C . LEU A 1 301 ? 13.517 -8.101 -25.951 1.00 94.94 301 LEU A C 1
ATOM 2210 O O . LEU A 1 301 ? 12.593 -7.297 -25.810 1.00 94.94 301 LEU A O 1
ATOM 2214 N N . ASN A 1 302 ? 13.491 -9.298 -25.371 1.00 93.56 302 ASN A N 1
ATOM 2215 C CA . ASN A 1 302 ? 12.431 -9.747 -24.470 1.00 93.56 302 ASN A CA 1
ATOM 2216 C C . ASN A 1 302 ? 12.616 -9.154 -23.064 1.00 93.56 302 ASN A C 1
ATOM 2218 O O . ASN A 1 302 ? 13.118 -9.795 -22.140 1.00 93.56 302 ASN A O 1
ATOM 2222 N N . THR A 1 303 ? 12.221 -7.894 -22.899 1.00 91.94 303 THR A N 1
ATOM 2223 C CA . THR A 1 303 ? 12.450 -7.128 -21.665 1.00 91.94 303 THR A CA 1
ATOM 2224 C C . THR A 1 303 ? 11.715 -7.678 -20.443 1.00 91.94 303 THR A C 1
ATOM 2226 O O . THR A 1 303 ? 12.185 -7.540 -19.319 1.00 91.94 303 THR A O 1
ATOM 2229 N N . GLN A 1 304 ? 10.584 -8.341 -20.653 1.00 89.62 304 GLN A N 1
ATOM 2230 C CA . GLN A 1 304 ? 9.701 -8.868 -19.619 1.00 89.62 304 GLN A CA 1
ATOM 2231 C C . GLN A 1 304 ? 10.279 -10.135 -18.983 1.00 89.62 304 GLN A C 1
ATOM 2233 O O . GLN A 1 304 ? 9.938 -10.451 -17.850 1.00 89.62 304 GLN A O 1
ATOM 2238 N N . ALA A 1 305 ? 11.190 -10.836 -19.663 1.00 91.25 305 ALA A N 1
ATOM 2239 C CA . ALA A 1 305 ? 11.946 -11.935 -19.060 1.00 91.25 305 ALA A CA 1
ATOM 2240 C C . ALA A 1 305 ? 13.031 -11.439 -18.081 1.00 91.25 305 ALA A C 1
ATOM 2242 O O . ALA A 1 305 ? 13.577 -12.227 -17.307 1.00 91.25 305 ALA A O 1
ATOM 2243 N N . LEU A 1 306 ? 13.344 -10.136 -18.104 1.00 91.69 306 LEU A N 1
ATOM 2244 C CA . LEU A 1 306 ? 14.426 -9.537 -17.324 1.00 91.69 306 LEU A CA 1
ATOM 2245 C C . LEU A 1 306 ? 13.958 -8.874 -16.028 1.00 91.69 306 LEU A C 1
ATOM 2247 O O . LEU A 1 306 ? 14.809 -8.518 -15.228 1.00 91.69 306 LEU A O 1
ATOM 2251 N N . ILE A 1 307 ? 12.659 -8.673 -15.802 1.00 91.69 307 ILE A N 1
ATOM 2252 C CA . ILE A 1 307 ? 12.159 -7.905 -14.648 1.00 91.69 307 ILE A CA 1
ATOM 2253 C C . ILE A 1 307 ? 12.063 -8.748 -13.369 1.00 91.69 307 ILE A C 1
ATOM 2255 O O . ILE A 1 307 ? 11.939 -9.973 -13.430 1.00 91.69 307 ILE A O 1
ATOM 2259 N N . GLY A 1 308 ? 12.055 -8.086 -12.213 1.00 91.38 308 GLY A N 1
ATOM 2260 C CA . GLY A 1 308 ? 11.567 -8.665 -10.963 1.00 91.38 308 GLY A CA 1
ATOM 2261 C C . GLY A 1 308 ? 10.044 -8.752 -11.001 1.00 91.38 308 GLY A C 1
ATOM 2262 O O . GLY A 1 308 ? 9.391 -7.743 -11.222 1.00 91.38 308 GLY A O 1
ATOM 2263 N N . ILE A 1 309 ? 9.465 -9.936 -10.813 1.00 88.69 309 ILE A N 1
ATOM 2264 C CA . ILE A 1 309 ? 8.004 -10.118 -10.713 1.00 88.69 309 ILE A CA 1
ATOM 2265 C C . ILE A 1 309 ? 7.503 -9.991 -9.270 1.00 88.69 309 ILE A C 1
ATOM 2267 O O . ILE A 1 309 ? 6.324 -9.736 -9.042 1.00 88.69 309 ILE A O 1
ATOM 2271 N N . VAL A 1 310 ? 8.403 -10.151 -8.298 1.00 88.81 310 VAL A N 1
ATOM 2272 C CA . VAL A 1 310 ? 8.194 -9.793 -6.893 1.00 88.81 310 VAL A CA 1
ATOM 2273 C C . VAL A 1 310 ? 9.438 -9.028 -6.446 1.00 88.81 310 VAL A C 1
ATOM 2275 O O . VAL A 1 310 ? 10.538 -9.548 -6.642 1.00 88.81 310 VAL A O 1
ATOM 2278 N N . PRO A 1 311 ? 9.311 -7.809 -5.901 1.00 90.12 311 PRO A N 1
ATOM 2279 C CA . PRO A 1 311 ? 10.464 -7.029 -5.473 1.00 90.12 311 PRO A CA 1
ATOM 2280 C C . PRO A 1 311 ? 11.052 -7.563 -4.167 1.00 90.12 311 PRO A C 1
ATOM 2282 O O . PRO A 1 311 ? 10.386 -8.262 -3.401 1.00 90.12 311 PRO A O 1
ATOM 2285 N N . LYS A 1 312 ? 12.298 -7.175 -3.895 1.00 92.38 312 LYS A N 1
ATOM 2286 C CA . LYS A 1 312 ? 12.918 -7.382 -2.588 1.00 92.38 312 LYS A CA 1
ATOM 2287 C C . LYS A 1 312 ? 12.276 -6.414 -1.596 1.00 92.38 312 LYS A C 1
ATOM 2289 O O . LYS A 1 312 ? 12.096 -5.240 -1.916 1.00 92.38 312 LYS A O 1
ATOM 2294 N N . THR A 1 313 ? 11.973 -6.885 -0.393 1.00 90.75 313 THR A N 1
ATOM 2295 C CA . THR A 1 313 ? 11.434 -6.054 0.687 1.00 90.75 313 THR A CA 1
ATOM 2296 C C . THR A 1 313 ? 12.243 -6.221 1.956 1.00 90.75 313 THR A C 1
ATOM 2298 O O . THR A 1 313 ? 12.694 -7.320 2.284 1.00 90.75 313 THR A O 1
ATOM 2301 N N . GLU A 1 314 ? 12.393 -5.136 2.698 1.00 93.62 314 GLU A N 1
ATOM 2302 C CA . GLU A 1 314 ? 13.005 -5.138 4.019 1.00 93.62 314 GLU A CA 1
ATOM 2303 C C . GLU A 1 314 ? 12.215 -4.196 4.923 1.00 93.62 314 GLU A C 1
ATOM 2305 O O . GLU A 1 314 ? 12.076 -3.010 4.640 1.00 93.62 314 GLU A O 1
ATOM 2310 N N . THR A 1 315 ? 11.638 -4.737 5.991 1.00 92.19 315 THR A N 1
ATOM 2311 C CA . THR A 1 315 ? 10.803 -3.984 6.923 1.00 92.19 315 THR A CA 1
ATOM 2312 C C . THR A 1 315 ? 11.343 -4.157 8.329 1.00 92.19 315 THR A C 1
ATOM 2314 O O . THR A 1 315 ? 11.513 -5.281 8.797 1.00 92.19 315 THR A O 1
ATOM 2317 N N . ILE A 1 316 ? 11.541 -3.044 9.025 1.00 94.94 316 ILE A N 1
ATOM 2318 C CA . ILE A 1 316 ? 11.685 -3.017 10.476 1.00 94.94 316 ILE A CA 1
ATOM 2319 C C . ILE A 1 316 ? 10.508 -2.242 11.053 1.00 94.94 316 ILE A C 1
ATOM 2321 O O . ILE A 1 316 ? 10.198 -1.144 10.595 1.00 94.94 316 ILE A O 1
ATOM 2325 N N . SER A 1 317 ? 9.836 -2.810 12.044 1.00 94.69 317 SER A N 1
ATOM 2326 C CA . SER A 1 317 ? 8.759 -2.134 12.757 1.00 94.69 317 SER A CA 1
ATOM 2327 C C . SER A 1 317 ? 8.902 -2.343 14.256 1.00 94.69 317 SER A C 1
ATOM 2329 O O . SER A 1 317 ? 9.394 -3.367 14.722 1.00 94.69 317 SER A O 1
ATOM 2331 N N . ALA A 1 318 ? 8.515 -1.338 15.026 1.00 96.12 318 ALA A N 1
ATOM 2332 C CA . ALA A 1 318 ? 8.510 -1.394 16.471 1.00 96.12 318 ALA A CA 1
ATOM 2333 C C . ALA A 1 318 ? 7.256 -0.706 16.994 1.00 96.12 318 ALA A C 1
ATOM 2335 O O . ALA A 1 318 ? 6.846 0.340 16.489 1.00 96.12 318 ALA A O 1
ATOM 2336 N N . LEU A 1 319 ? 6.648 -1.285 18.021 1.00 97.06 319 LEU A N 1
ATOM 2337 C CA . LEU A 1 319 ? 5.510 -0.681 18.698 1.00 97.06 319 LEU A CA 1
ATOM 2338 C C . LEU A 1 319 ? 5.668 -0.891 20.194 1.00 97.06 319 LEU A C 1
ATOM 2340 O O . LEU A 1 319 ? 5.827 -2.021 20.641 1.00 97.06 319 LEU A O 1
ATOM 2344 N N . GLY A 1 320 ? 5.616 0.193 20.959 1.00 97.31 320 GLY A N 1
ATOM 2345 C CA . GLY A 1 320 ? 5.577 0.174 22.417 1.00 97.31 320 GLY A CA 1
ATOM 2346 C C . GLY A 1 320 ? 4.266 0.763 22.920 1.00 97.31 320 GLY A C 1
ATOM 2347 O O . GLY A 1 320 ? 3.793 1.765 22.387 1.00 97.31 320 GLY A O 1
ATOM 2348 N N . ARG A 1 321 ? 3.682 0.154 23.951 1.00 97.31 321 ARG A N 1
ATOM 2349 C CA . ARG A 1 321 ? 2.452 0.609 24.600 1.00 97.31 321 ARG A CA 1
ATOM 2350 C C . ARG A 1 321 ? 2.577 0.462 26.112 1.00 97.31 321 ARG A C 1
ATOM 2352 O O . ARG A 1 321 ? 2.898 -0.612 26.608 1.00 97.31 321 ARG A O 1
ATOM 2359 N N . GLY A 1 322 ? 2.287 1.531 26.841 1.00 97.56 322 GLY A N 1
ATOM 2360 C CA . GLY A 1 322 ? 2.194 1.540 28.297 1.00 97.56 322 GLY A CA 1
ATOM 2361 C C . GLY A 1 322 ? 0.815 2.000 28.740 1.00 97.56 322 GLY A C 1
ATOM 2362 O O . GLY A 1 322 ? 0.336 3.023 28.264 1.00 97.56 322 GLY A O 1
ATOM 2363 N N . THR A 1 323 ? 0.179 1.250 29.636 1.00 97.62 323 THR A N 1
ATOM 2364 C CA . THR A 1 323 ? -1.089 1.617 30.283 1.00 97.62 323 THR A CA 1
ATOM 2365 C C . THR A 1 323 ? -0.836 1.812 31.769 1.00 97.62 323 THR A C 1
ATOM 2367 O O . THR A 1 323 ? -0.220 0.954 32.391 1.00 97.62 323 THR A O 1
ATOM 2370 N N . PHE A 1 324 ? -1.322 2.911 32.333 1.00 97.25 324 PHE A N 1
ATOM 2371 C CA . PHE A 1 324 ? -1.159 3.272 33.736 1.00 97.25 324 PHE A CA 1
ATOM 2372 C C . PHE A 1 324 ? -2.523 3.595 34.332 1.00 97.25 324 PHE A C 1
ATOM 2374 O O . PHE A 1 324 ? -3.226 4.479 33.843 1.00 97.25 324 PHE A O 1
ATOM 2381 N N . LYS A 1 325 ? -2.889 2.902 35.403 1.00 96.69 325 LYS A N 1
ATOM 2382 C CA . LYS A 1 325 ? -4.086 3.169 36.187 1.00 96.69 325 LYS A CA 1
ATOM 2383 C C . LYS A 1 325 ? -3.852 4.429 37.019 1.00 96.69 325 LYS A C 1
ATOM 2385 O O . LYS A 1 325 ? -3.053 4.428 37.950 1.00 96.69 325 LYS A O 1
ATOM 2390 N N . LEU A 1 326 ? -4.528 5.523 36.671 1.00 95.12 326 LEU A N 1
ATOM 2391 C CA . LEU A 1 326 ? -4.431 6.785 37.414 1.00 95.12 326 LEU A CA 1
ATOM 2392 C C . LEU A 1 326 ? -5.264 6.737 38.697 1.00 95.12 326 LEU A C 1
ATOM 2394 O O . LEU A 1 326 ? -4.894 7.314 39.715 1.00 95.12 326 LEU A O 1
ATOM 2398 N N . ASN A 1 327 ? -6.420 6.081 38.619 1.00 92.69 327 ASN A N 1
ATOM 2399 C CA . ASN A 1 327 ? -7.331 5.789 39.720 1.00 92.69 327 ASN A CA 1
ATOM 2400 C C . ASN A 1 327 ? -8.266 4.639 39.296 1.00 92.69 327 ASN A C 1
ATOM 2402 O O . ASN A 1 327 ? -8.116 4.086 38.210 1.00 92.69 327 ASN A O 1
ATOM 2406 N N . ASP A 1 328 ? -9.249 4.279 40.121 1.00 89.94 328 ASP A N 1
ATOM 2407 C CA . ASP A 1 328 ? -10.175 3.170 39.825 1.00 89.94 328 ASP A CA 1
ATOM 2408 C C . ASP A 1 328 ? -11.046 3.360 38.580 1.00 89.94 328 ASP A C 1
ATOM 2410 O O . ASP A 1 328 ? -11.617 2.395 38.074 1.00 89.94 328 ASP A O 1
ATOM 2414 N N . ASN A 1 329 ? -11.119 4.586 38.074 1.00 92.19 329 ASN A N 1
ATOM 2415 C CA . ASN A 1 329 ? -12.006 4.977 36.996 1.00 92.19 329 ASN A CA 1
ATOM 2416 C C . ASN A 1 329 ? -11.269 5.357 35.707 1.00 92.19 329 ASN A C 1
ATOM 2418 O O . ASN A 1 329 ? -11.904 5.401 34.660 1.00 92.19 329 ASN A O 1
ATOM 2422 N N . PHE A 1 330 ? -9.967 5.654 35.759 1.00 94.56 330 PHE A N 1
ATOM 2423 C CA . PHE A 1 330 ? -9.214 6.218 34.638 1.00 94.56 330 PHE A CA 1
ATOM 2424 C C . PHE A 1 330 ? -7.857 5.553 34.436 1.00 94.56 330 PHE A C 1
ATOM 2426 O O . PHE A 1 330 ? -7.065 5.421 35.371 1.00 94.56 330 PHE A O 1
ATOM 2433 N N . ASN A 1 331 ? -7.555 5.277 33.169 1.00 95.75 331 ASN A N 1
ATOM 2434 C CA . ASN A 1 331 ? -6.268 4.807 32.685 1.00 95.75 331 ASN A CA 1
ATOM 2435 C C . ASN A 1 331 ? -5.659 5.826 31.715 1.00 95.75 331 ASN A C 1
ATOM 2437 O O . ASN A 1 331 ? -6.325 6.302 30.794 1.00 95.75 331 ASN A O 1
ATOM 2441 N N . ALA A 1 332 ? -4.376 6.122 31.892 1.00 97.25 332 ALA A N 1
ATOM 2442 C CA . ALA A 1 332 ? -3.556 6.806 30.903 1.00 97.25 332 ALA A CA 1
ATOM 2443 C C . ALA A 1 332 ? -2.843 5.776 30.024 1.00 97.25 332 ALA A C 1
ATOM 2445 O O . ALA A 1 332 ? -2.317 4.784 30.526 1.00 97.25 332 ALA A O 1
ATOM 2446 N N . ILE A 1 333 ? -2.781 6.026 28.722 1.00 97.25 333 ILE A N 1
ATOM 2447 C CA . ILE A 1 333 ? -2.024 5.221 27.768 1.00 97.25 333 ILE A CA 1
ATOM 2448 C C . ILE A 1 333 ? -0.992 6.110 27.088 1.00 97.25 333 ILE A C 1
ATOM 2450 O O . ILE A 1 333 ? -1.311 7.213 26.644 1.00 97.25 333 ILE A O 1
ATOM 2454 N N . ALA A 1 334 ? 0.220 5.589 26.947 1.00 97.62 334 ALA A N 1
ATOM 2455 C CA . ALA A 1 334 ? 1.225 6.098 26.030 1.00 97.62 334 ALA A CA 1
ATOM 2456 C C . ALA A 1 334 ? 1.542 5.016 24.991 1.00 97.62 334 ALA A C 1
ATOM 2458 O O . ALA A 1 334 ? 1.734 3.852 25.341 1.00 97.62 334 ALA A O 1
ATOM 2459 N N . GLU A 1 335 ? 1.601 5.383 23.717 1.00 96.94 335 GLU A N 1
ATOM 2460 C CA . GLU A 1 335 ? 1.919 4.467 22.622 1.00 96.94 335 GLU A CA 1
ATOM 2461 C C . GLU A 1 335 ? 2.883 5.138 21.641 1.00 96.94 335 GLU A C 1
ATOM 2463 O O . GLU A 1 335 ? 2.739 6.318 21.314 1.00 96.94 335 GLU A O 1
ATOM 2468 N N . TYR A 1 336 ? 3.869 4.379 21.169 1.00 96.94 336 TYR A N 1
ATOM 2469 C CA . TYR A 1 336 ? 4.786 4.794 20.117 1.00 96.94 336 TYR A CA 1
ATOM 2470 C C . TYR A 1 336 ? 4.896 3.701 19.056 1.00 96.94 336 TYR A C 1
ATOM 2472 O O . TYR A 1 336 ? 5.086 2.532 19.386 1.00 96.94 336 TYR A O 1
ATOM 2480 N N . VAL A 1 337 ? 4.794 4.094 17.790 1.00 95.44 337 VAL A N 1
ATOM 2481 C CA . VAL A 1 337 ? 4.926 3.231 16.615 1.00 95.44 337 VAL A CA 1
ATOM 2482 C C . VAL A 1 337 ? 6.044 3.779 15.740 1.00 95.44 337 VAL A C 1
ATOM 2484 O O . VAL A 1 337 ? 6.071 4.976 15.445 1.00 95.44 337 VAL A O 1
ATOM 2487 N N . TYR A 1 338 ? 6.927 2.893 15.300 1.00 95.31 338 TYR A N 1
ATOM 2488 C CA . TYR A 1 338 ? 7.958 3.141 14.307 1.00 95.31 338 TYR A CA 1
ATOM 2489 C C . TYR A 1 338 ? 7.884 2.070 13.225 1.00 95.31 338 TYR A C 1
ATOM 2491 O O . TYR A 1 338 ? 7.704 0.891 13.523 1.00 95.31 338 TYR A O 1
ATOM 2499 N N . SER A 1 339 ? 8.062 2.462 11.972 1.00 93.50 339 SER A N 1
ATOM 2500 C CA . SER A 1 339 ? 8.210 1.521 10.874 1.00 93.50 339 SER A CA 1
ATOM 2501 C C . SER A 1 339 ? 9.046 2.121 9.765 1.00 93.50 339 SER A C 1
ATOM 2503 O O . SER A 1 339 ? 8.813 3.256 9.366 1.00 93.50 339 SER A O 1
ATOM 2505 N N . ARG A 1 340 ? 9.950 1.321 9.210 1.00 93.75 340 ARG A N 1
ATOM 2506 C CA . ARG A 1 340 ? 10.721 1.636 8.011 1.00 93.75 340 ARG A CA 1
ATOM 2507 C C . ARG A 1 340 ? 10.635 0.457 7.056 1.00 93.75 340 ARG A C 1
ATOM 2509 O O . ARG A 1 340 ? 10.981 -0.665 7.415 1.00 93.75 340 ARG A O 1
ATOM 2516 N N . ASN A 1 341 ? 10.124 0.717 5.861 1.00 89.94 341 ASN A N 1
ATOM 2517 C CA . ASN A 1 341 ? 9.892 -0.269 4.818 1.00 89.94 341 ASN A CA 1
ATOM 2518 C C . ASN A 1 341 ? 10.651 0.131 3.553 1.00 89.94 341 ASN A C 1
ATOM 2520 O O . ASN A 1 341 ? 10.337 1.152 2.945 1.00 89.94 341 ASN A O 1
ATOM 2524 N N . GLU A 1 342 ? 11.612 -0.689 3.154 1.00 91.56 342 GLU A N 1
ATOM 2525 C CA . GLU A 1 342 ? 12.344 -0.564 1.900 1.00 91.56 342 GLU A CA 1
ATOM 2526 C C . GLU A 1 342 ? 11.815 -1.578 0.887 1.00 91.56 342 GLU A C 1
ATOM 2528 O O . GLU A 1 342 ? 11.627 -2.757 1.201 1.00 91.56 342 GLU A O 1
ATOM 2533 N N . VAL A 1 343 ? 11.592 -1.126 -0.344 1.00 89.50 343 VAL A N 1
ATOM 2534 C CA . VAL A 1 343 ? 11.177 -1.977 -1.459 1.00 89.50 343 VAL A CA 1
ATOM 2535 C C . VAL A 1 343 ? 12.148 -1.750 -2.603 1.00 89.50 343 VAL A C 1
ATOM 2537 O O . VAL A 1 343 ? 12.130 -0.697 -3.225 1.00 89.50 343 VAL A O 1
ATOM 2540 N N . THR A 1 344 ? 12.979 -2.738 -2.920 1.00 92.00 344 THR A N 1
ATOM 2541 C CA . THR A 1 344 ? 13.886 -2.652 -4.065 1.00 92.00 344 THR A CA 1
ATOM 2542 C C . THR A 1 344 ? 13.250 -3.330 -5.274 1.00 92.00 344 THR A C 1
ATOM 2544 O O . THR A 1 344 ? 13.016 -4.543 -5.278 1.00 92.00 344 THR A O 1
ATOM 2547 N N . THR A 1 345 ? 12.984 -2.557 -6.325 1.00 91.50 345 THR A N 1
ATOM 2548 C CA . THR A 1 345 ? 12.403 -3.057 -7.577 1.00 91.50 345 THR A CA 1
ATOM 2549 C C . THR A 1 345 ? 13.478 -3.232 -8.642 1.00 91.50 345 THR A C 1
ATOM 2551 O O . THR A 1 345 ? 14.485 -2.526 -8.647 1.00 91.50 345 THR A O 1
ATOM 2554 N N . SER A 1 346 ? 13.262 -4.184 -9.553 1.00 92.56 346 SER A N 1
ATOM 2555 C CA . SER A 1 346 ? 14.135 -4.435 -10.700 1.00 92.56 346 SER A CA 1
ATOM 2556 C C . SER A 1 346 ? 13.312 -4.422 -11.976 1.00 92.56 346 SER A C 1
ATOM 2558 O O . SER A 1 346 ? 12.416 -5.251 -12.147 1.00 92.56 346 SER A O 1
ATOM 2560 N N . ILE A 1 347 ? 13.609 -3.500 -12.886 1.00 91.19 347 ILE A N 1
ATOM 2561 C CA . ILE A 1 347 ? 12.969 -3.434 -14.202 1.00 91.19 347 ILE A CA 1
ATOM 2562 C C . ILE A 1 347 ? 14.016 -3.499 -15.311 1.00 91.19 347 ILE A C 1
ATOM 2564 O O . ILE A 1 347 ? 15.215 -3.352 -15.075 1.00 91.19 347 ILE A O 1
ATOM 2568 N N . ALA A 1 348 ? 13.556 -3.717 -16.544 1.00 91.75 348 ALA A N 1
ATOM 2569 C CA . ALA A 1 348 ? 14.433 -3.894 -17.695 1.00 91.75 348 ALA A CA 1
ATOM 2570 C C . ALA A 1 348 ? 15.467 -2.752 -17.829 1.00 91.75 348 ALA A C 1
ATOM 2572 O O . ALA A 1 348 ? 15.151 -1.614 -17.444 1.00 91.75 348 ALA A O 1
ATOM 2573 N N . PRO A 1 349 ? 16.657 -3.032 -18.406 1.00 93.81 349 PRO A N 1
ATOM 2574 C CA . PRO A 1 349 ? 17.749 -2.066 -18.529 1.00 93.81 349 PRO A CA 1
ATOM 2575 C C . PRO A 1 349 ? 17.319 -0.733 -19.137 1.00 93.81 349 PRO A C 1
ATOM 2577 O O . PRO A 1 349 ? 16.332 -0.674 -19.879 1.00 93.81 349 PRO A O 1
ATOM 2580 N N . ASP A 1 350 ? 18.060 0.330 -18.827 1.00 93.50 350 ASP A N 1
ATOM 2581 C CA . ASP A 1 350 ? 17.700 1.687 -19.245 1.00 93.50 350 ASP A CA 1
ATOM 2582 C C . ASP A 1 350 ? 17.540 1.810 -20.759 1.00 93.50 350 ASP A C 1
ATOM 2584 O O . ASP A 1 350 ? 18.212 1.112 -21.523 1.00 93.50 350 ASP A O 1
ATOM 2588 N N . VAL A 1 351 ? 16.589 2.640 -21.180 1.00 93.44 351 VAL A N 1
ATOM 2589 C CA . VAL A 1 351 ? 16.067 2.657 -22.548 1.00 93.44 351 VAL A CA 1
ATOM 2590 C C . VAL A 1 351 ? 16.296 4.001 -23.216 1.00 93.44 351 VAL A C 1
ATOM 2592 O O . VAL A 1 351 ? 15.954 5.054 -22.684 1.00 93.44 351 VAL A O 1
ATOM 2595 N N . TYR A 1 352 ? 16.809 3.945 -24.439 1.00 94.81 352 TYR A N 1
ATOM 2596 C CA . TYR A 1 352 ? 17.015 5.103 -25.290 1.00 94.81 352 TYR A CA 1
ATOM 2597 C C . TYR A 1 352 ? 16.346 4.845 -26.628 1.00 94.81 352 TYR A C 1
ATOM 2599 O O . TYR A 1 352 ? 16.830 4.054 -27.433 1.00 94.81 352 TYR A O 1
ATOM 2607 N N . SER A 1 353 ? 15.210 5.504 -26.849 1.00 94.94 353 SER A N 1
ATOM 2608 C CA . SER A 1 353 ? 14.452 5.384 -28.090 1.00 94.94 353 SER A CA 1
ATOM 2609 C C . SER A 1 353 ? 14.634 6.648 -28.911 1.00 94.94 353 SER A C 1
ATOM 2611 O O . SER A 1 353 ? 14.019 7.673 -28.622 1.00 94.94 353 SER A O 1
ATOM 2613 N N . ARG A 1 354 ? 15.551 6.591 -29.882 1.00 95.25 354 ARG A N 1
ATOM 2614 C CA . ARG A 1 354 ? 15.952 7.708 -30.756 1.00 95.25 354 ARG A CA 1
ATOM 2615 C C . ARG A 1 354 ? 16.474 8.942 -30.011 1.00 95.25 354 ARG A C 1
ATOM 2617 O O . ARG A 1 354 ? 16.595 10.018 -30.584 1.00 95.25 354 ARG A O 1
ATOM 2624 N N . SER A 1 355 ? 16.773 8.802 -28.723 1.00 93.81 355 SER A N 1
ATOM 2625 C CA . SER A 1 355 ? 17.193 9.904 -27.860 1.00 93.81 355 SER A CA 1
ATOM 2626 C C . SER A 1 355 ? 18.710 10.069 -27.796 1.00 93.81 355 SER A C 1
ATOM 2628 O O . SER A 1 355 ? 19.169 11.108 -27.320 1.00 93.81 355 SER A O 1
ATOM 2630 N N . VAL A 1 356 ? 19.464 9.079 -28.283 1.00 96.94 356 VAL A N 1
ATOM 2631 C CA . VAL A 1 356 ? 20.917 9.119 -28.481 1.00 96.94 356 VAL A CA 1
ATOM 2632 C C . VAL A 1 356 ? 21.255 8.751 -29.922 1.00 96.94 356 VAL A C 1
ATOM 2634 O O . VAL A 1 356 ? 20.507 8.015 -30.574 1.00 96.94 356 VAL A O 1
ATOM 2637 N N . THR A 1 357 ? 22.381 9.261 -30.410 1.00 98.12 357 THR A N 1
ATOM 2638 C CA . THR A 1 357 ? 22.805 9.100 -31.804 1.00 98.12 357 THR A CA 1
ATOM 2639 C C . THR A 1 357 ? 24.206 8.521 -31.929 1.00 98.12 357 THR A C 1
ATOM 2641 O O . THR A 1 357 ? 25.058 8.767 -31.075 1.00 98.12 357 THR A O 1
ATOM 2644 N N . LEU A 1 358 ? 24.465 7.818 -33.030 1.00 98.12 358 LEU A N 1
ATOM 2645 C CA . LEU A 1 358 ? 25.790 7.344 -33.422 1.00 98.12 358 LEU A CA 1
ATOM 2646 C C . LEU A 1 358 ? 26.307 8.169 -34.612 1.00 98.12 358 LEU A C 1
ATOM 2648 O O . LEU A 1 358 ? 25.719 8.069 -35.692 1.00 98.12 358 LEU A O 1
ATOM 2652 N N . PRO A 1 359 ? 27.370 8.981 -34.466 1.00 97.44 359 PRO A N 1
ATOM 2653 C CA . PRO A 1 359 ? 27.909 9.750 -35.586 1.00 97.44 359 PRO A CA 1
ATOM 2654 C C . PRO A 1 359 ? 28.583 8.848 -36.627 1.00 97.44 359 PRO A C 1
ATOM 2656 O O . PRO A 1 359 ? 29.130 7.798 -36.291 1.00 97.44 359 PRO A O 1
ATOM 2659 N N . SER A 1 360 ? 28.618 9.292 -37.885 1.00 95.44 360 SER A N 1
ATOM 2660 C CA . SER A 1 360 ? 29.284 8.576 -38.988 1.00 95.44 360 SER A CA 1
ATOM 2661 C C . SER A 1 360 ? 30.800 8.465 -38.851 1.00 95.44 360 SER A C 1
ATOM 2663 O O . SER A 1 360 ? 31.412 7.584 -39.447 1.00 95.44 360 SER A O 1
ATOM 2665 N N . THR A 1 361 ? 31.404 9.299 -38.003 1.00 94.75 361 THR A N 1
ATOM 2666 C CA . THR A 1 361 ? 32.818 9.209 -37.620 1.00 94.75 361 THR A CA 1
ATOM 2667 C C . THR A 1 361 ? 33.104 8.102 -36.604 1.00 94.75 361 THR A C 1
ATOM 2669 O O . THR A 1 361 ? 34.268 7.842 -36.314 1.00 94.75 361 THR A O 1
ATOM 2672 N N . SER A 1 362 ? 32.077 7.473 -36.022 1.00 95.19 362 SER A N 1
ATOM 2673 C CA . SER A 1 362 ? 32.268 6.398 -35.049 1.00 95.19 362 SER A CA 1
ATOM 2674 C C . SER A 1 362 ? 32.912 5.170 -35.710 1.00 95.19 362 SER A C 1
ATOM 2676 O O . SER A 1 362 ? 32.492 4.784 -36.809 1.00 95.19 362 SER A O 1
ATOM 2678 N N . PRO A 1 363 ? 33.866 4.490 -35.041 1.00 94.25 363 PRO A N 1
ATOM 2679 C CA . PRO A 1 363 ? 34.422 3.229 -35.536 1.00 94.25 363 PRO A CA 1
ATOM 2680 C C . PRO A 1 363 ? 33.373 2.112 -35.630 1.00 94.25 363 PRO A C 1
ATOM 2682 O O . PRO A 1 363 ? 33.621 1.112 -36.295 1.00 94.25 363 PRO A O 1
ATOM 2685 N N . TYR A 1 364 ? 32.214 2.284 -34.983 1.00 95.62 364 TYR A N 1
ATOM 2686 C CA . TYR A 1 364 ? 31.122 1.313 -34.975 1.00 95.62 364 TYR A CA 1
ATOM 2687 C C . TYR A 1 364 ? 29.971 1.664 -35.921 1.00 95.62 364 TYR A C 1
ATOM 2689 O O . TYR A 1 364 ? 28.980 0.935 -35.931 1.00 95.62 364 TYR A O 1
ATOM 2697 N N . TYR A 1 365 ? 30.051 2.755 -36.691 1.00 96.56 365 TYR A N 1
ATOM 2698 C CA . TYR A 1 365 ? 29.035 3.059 -37.706 1.00 96.56 365 TYR A CA 1
ATOM 2699 C C . TYR A 1 365 ? 28.953 1.911 -38.735 1.00 96.56 365 TYR A C 1
ATOM 2701 O O . TYR A 1 365 ? 30.000 1.366 -39.082 1.00 96.56 365 TYR A O 1
ATOM 2709 N N . PRO A 1 366 ? 27.766 1.504 -39.226 1.00 96.25 366 PRO A N 1
ATOM 2710 C CA . PRO A 1 366 ? 27.661 0.400 -40.184 1.00 96.25 366 PRO A CA 1
ATOM 2711 C C . PRO A 1 366 ? 28.536 0.616 -41.428 1.00 96.25 366 PRO A C 1
ATOM 2713 O O . PRO A 1 366 ? 28.424 1.646 -42.088 1.00 96.25 366 PRO A O 1
ATOM 2716 N N . GLY A 1 367 ? 29.415 -0.346 -41.731 1.00 92.31 367 GLY A N 1
ATOM 2717 C CA . GLY A 1 367 ? 30.426 -0.242 -42.794 1.00 92.31 367 GLY A CA 1
ATOM 2718 C C . GLY A 1 367 ? 31.803 0.254 -42.328 1.00 92.31 367 GLY A C 1
ATOM 2719 O O . GLY A 1 367 ? 32.770 0.154 -43.082 1.00 92.31 367 GLY A O 1
ATOM 2720 N N . ASN A 1 368 ? 31.928 0.722 -41.081 1.00 92.31 368 ASN A N 1
ATOM 2721 C CA . ASN A 1 368 ? 33.207 1.059 -40.456 1.00 92.31 368 ASN A CA 1
ATOM 2722 C C . ASN A 1 368 ? 33.712 -0.087 -39.566 1.00 92.31 368 ASN A C 1
ATOM 2724 O O . ASN A 1 368 ? 32.948 -0.740 -38.851 1.00 92.31 368 ASN A O 1
ATOM 2728 N N . GLY A 1 369 ? 35.037 -0.271 -39.545 1.00 88.62 369 GLY A N 1
ATOM 2729 C CA . GLY A 1 369 ? 35.723 -1.122 -38.572 1.00 88.62 369 GLY A CA 1
ATOM 2730 C C . GLY A 1 369 ? 35.198 -2.560 -38.540 1.00 88.62 369 GLY A C 1
ATOM 2731 O O . GLY A 1 369 ? 35.354 -3.306 -39.503 1.00 88.62 369 GLY A O 1
ATOM 2732 N N . ILE A 1 370 ? 34.620 -2.947 -37.400 1.00 87.94 370 ILE A N 1
ATOM 2733 C CA . ILE A 1 370 ? 34.090 -4.297 -37.150 1.00 87.94 370 ILE A CA 1
ATOM 2734 C C . ILE A 1 370 ? 32.580 -4.422 -37.412 1.00 87.94 370 ILE A C 1
ATOM 2736 O O . ILE A 1 370 ? 32.042 -5.521 -37.290 1.00 87.94 370 ILE A O 1
ATOM 2740 N N . THR A 1 371 ? 31.880 -3.325 -37.720 1.00 93.81 371 THR A N 1
ATOM 2741 C CA . THR A 1 371 ? 30.419 -3.327 -37.870 1.00 93.81 371 THR A CA 1
ATOM 2742 C C . THR A 1 371 ? 30.030 -3.639 -39.320 1.00 93.81 371 THR A C 1
ATOM 2744 O O . THR A 1 371 ? 30.447 -2.901 -40.218 1.00 93.81 371 THR A O 1
ATOM 2747 N N . PRO A 1 372 ? 29.199 -4.672 -39.574 1.00 93.88 372 PRO A N 1
ATOM 2748 C CA . PRO A 1 372 ? 28.730 -4.998 -40.920 1.00 93.88 372 PRO A CA 1
ATOM 2749 C C . PRO A 1 372 ? 28.110 -3.800 -41.651 1.00 93.88 372 PRO A C 1
ATOM 2751 O O . PRO A 1 372 ? 27.453 -2.951 -41.043 1.00 93.88 372 PRO A O 1
ATOM 2754 N N . GLU A 1 373 ? 28.329 -3.734 -42.963 1.00 92.81 373 GLU A N 1
ATOM 2755 C CA . GLU A 1 373 ? 27.750 -2.699 -43.820 1.00 92.81 373 GLU A CA 1
ATOM 2756 C C . GLU A 1 373 ? 26.232 -2.874 -43.944 1.00 92.81 373 GLU A C 1
ATOM 2758 O O . GLU A 1 373 ? 25.730 -3.990 -44.087 1.00 92.81 373 GLU A O 1
ATOM 2763 N N . VAL A 1 374 ? 25.504 -1.755 -43.928 1.00 92.38 374 VAL A N 1
ATOM 2764 C CA . VAL A 1 374 ? 24.073 -1.713 -44.245 1.00 92.38 374 VAL A CA 1
ATOM 2765 C C . VAL A 1 374 ? 23.859 -0.716 -45.379 1.00 92.38 374 VAL A C 1
ATOM 2767 O O . VAL A 1 374 ? 24.250 0.447 -45.281 1.00 92.38 374 VAL A O 1
ATOM 2770 N N . ALA A 1 375 ? 23.242 -1.173 -46.468 1.00 90.00 375 ALA A N 1
ATOM 2771 C CA . ALA A 1 375 ? 23.012 -0.354 -47.653 1.00 90.00 375 ALA A CA 1
ATOM 2772 C C . ALA A 1 375 ? 21.951 0.738 -47.413 1.00 90.00 375 ALA A C 1
ATOM 2774 O O . ALA A 1 375 ? 21.021 0.565 -46.626 1.00 90.00 375 ALA A O 1
ATOM 2775 N N . GLY A 1 376 ? 22.048 1.851 -48.150 1.00 89.44 376 GLY A N 1
ATOM 2776 C CA . GLY A 1 376 ? 21.019 2.902 -48.152 1.00 89.44 376 GLY A CA 1
ATOM 2777 C C . GLY A 1 376 ? 21.099 3.906 -46.995 1.00 89.44 376 GLY A C 1
ATOM 2778 O O . GLY A 1 376 ? 20.126 4.619 -46.738 1.00 89.44 376 GLY A O 1
ATOM 2779 N N . LEU A 1 377 ? 22.241 3.980 -46.307 1.00 95.31 377 LEU A N 1
ATOM 2780 C CA . LEU A 1 377 ? 22.507 5.000 -45.292 1.00 95.31 377 LEU A CA 1
ATOM 2781 C C . LEU A 1 377 ? 22.967 6.318 -45.929 1.00 95.31 377 LEU A C 1
ATOM 2783 O O . LEU A 1 377 ? 23.697 6.332 -46.918 1.00 95.31 377 LEU A O 1
ATOM 2787 N N . SER A 1 378 ? 22.557 7.440 -45.340 1.00 94.06 378 SER A N 1
ATOM 2788 C CA . SER A 1 378 ? 22.887 8.793 -45.803 1.00 94.06 378 SER A CA 1
ATOM 2789 C C . SER A 1 378 ? 24.282 9.277 -45.401 1.00 94.06 378 SER A C 1
ATOM 2791 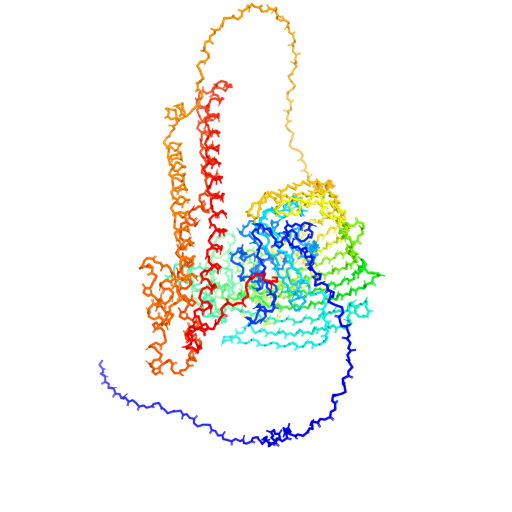O O . SER A 1 378 ? 24.726 10.311 -45.896 1.00 94.06 378 SER A O 1
ATOM 2793 N N . GLY A 1 379 ? 24.946 8.595 -44.461 1.00 92.12 379 GLY A N 1
ATOM 2794 C CA . GLY A 1 379 ? 26.178 9.077 -43.827 1.00 92.12 379 GLY A CA 1
ATOM 2795 C C . GLY A 1 379 ? 25.958 10.124 -42.723 1.00 92.12 379 GLY A C 1
ATOM 2796 O O . GLY A 1 379 ? 26.933 10.665 -42.198 1.00 92.12 379 GLY A O 1
ATOM 2797 N N . ASN A 1 380 ? 24.707 10.406 -42.338 1.00 94.81 380 ASN A N 1
ATOM 2798 C CA . ASN A 1 380 ? 24.375 11.232 -41.170 1.00 94.81 380 ASN A CA 1
ATOM 2799 C C . ASN A 1 380 ? 24.367 10.404 -39.871 1.00 94.81 380 ASN A C 1
ATOM 2801 O O . ASN A 1 380 ? 24.308 9.169 -39.934 1.00 94.81 380 ASN A O 1
ATOM 2805 N N . PRO A 1 381 ? 24.412 11.057 -38.690 1.00 97.88 381 PRO A N 1
ATOM 2806 C CA . PRO A 1 381 ? 24.265 10.364 -37.417 1.00 97.88 381 PRO A CA 1
ATOM 2807 C C . PRO A 1 381 ? 22.975 9.539 -37.355 1.00 97.88 381 PRO A C 1
ATOM 2809 O O . PRO A 1 381 ? 21.893 10.037 -37.669 1.00 97.88 381 PRO A O 1
ATOM 2812 N N . LEU A 1 382 ? 23.094 8.283 -36.929 1.00 98.31 382 LEU A N 1
ATOM 2813 C CA . LEU A 1 382 ? 21.962 7.366 -36.803 1.00 98.31 382 LEU A CA 1
ATOM 2814 C C . LEU A 1 382 ? 21.295 7.532 -35.437 1.00 98.31 382 LEU A C 1
ATOM 2816 O O . LEU A 1 382 ? 21.983 7.582 -34.419 1.00 98.31 382 LEU A O 1
ATOM 2820 N N . GLU A 1 383 ? 19.966 7.568 -35.396 1.00 98.38 383 GLU A N 1
ATOM 2821 C CA . GLU A 1 383 ? 19.183 7.512 -34.157 1.00 98.38 383 GLU A CA 1
ATOM 2822 C C . GLU A 1 383 ? 19.158 6.066 -33.642 1.00 98.38 383 GLU A C 1
ATOM 2824 O O . GLU A 1 383 ? 18.828 5.155 -34.399 1.00 98.38 383 GLU A O 1
ATOM 2829 N N . LEU A 1 384 ? 19.472 5.825 -32.367 1.00 98.31 384 LEU A N 1
ATOM 2830 C CA . LEU A 1 384 ? 19.536 4.462 -31.824 1.00 98.31 384 LEU A CA 1
ATOM 2831 C C . LEU A 1 384 ? 18.268 4.064 -31.056 1.00 98.31 384 LEU A C 1
ATOM 2833 O O . LEU A 1 384 ? 17.702 4.860 -30.307 1.00 98.31 384 LEU A O 1
ATOM 2837 N N . TYR A 1 385 ? 17.878 2.797 -31.186 1.00 97.81 385 TYR A N 1
ATOM 2838 C CA . TYR A 1 385 ? 16.957 2.081 -30.302 1.00 97.81 385 TYR A CA 1
ATOM 2839 C C . TYR A 1 385 ? 17.778 1.150 -29.408 1.00 97.81 385 TYR A C 1
ATOM 2841 O O . TYR A 1 385 ? 18.017 -0.018 -29.727 1.00 97.81 385 TYR A O 1
ATOM 2849 N N . LEU A 1 386 ? 18.250 1.695 -28.292 1.00 96.44 386 LEU A N 1
ATOM 2850 C CA . LEU A 1 386 ? 19.301 1.110 -27.466 1.00 96.44 386 LEU A CA 1
ATOM 2851 C C . LEU A 1 386 ? 18.786 0.780 -26.061 1.00 96.44 386 LEU A C 1
ATOM 2853 O O . LEU A 1 386 ? 18.022 1.538 -25.458 1.00 96.44 386 LEU A O 1
ATOM 2857 N N . ARG A 1 387 ? 19.260 -0.343 -25.519 1.00 94.69 387 ARG A N 1
ATOM 2858 C CA . ARG A 1 387 ? 19.182 -0.672 -24.092 1.00 94.69 387 ARG A CA 1
ATOM 2859 C C . ARG A 1 387 ? 20.575 -0.709 -23.472 1.00 94.69 387 ARG A C 1
ATOM 2861 O O . ARG A 1 387 ? 21.520 -1.206 -24.079 1.00 94.69 387 ARG A O 1
ATOM 2868 N N . SER A 1 388 ? 20.672 -0.204 -22.248 1.00 93.38 388 SER A N 1
ATOM 2869 C CA . SER A 1 388 ? 21.895 -0.200 -21.442 1.00 93.38 388 SER A CA 1
ATOM 2870 C C . SER A 1 388 ? 22.452 -1.611 -21.205 1.00 93.38 388 SER A C 1
ATOM 2872 O O . SER A 1 388 ? 21.699 -2.579 -21.087 1.00 93.38 388 SER A O 1
ATOM 2874 N N . GLN A 1 389 ? 23.778 -1.716 -21.085 1.00 93.00 389 GLN A N 1
ATOM 2875 C CA . GLN A 1 389 ? 24.487 -2.914 -20.610 1.00 93.00 389 GLN A CA 1
ATOM 2876 C C . GLN A 1 389 ? 24.983 -2.781 -19.155 1.00 93.00 389 GLN A C 1
ATOM 2878 O O . GLN A 1 389 ? 25.709 -3.646 -18.674 1.00 93.00 389 GLN A O 1
ATOM 2883 N N . ALA A 1 390 ? 24.578 -1.734 -18.422 1.00 92.88 390 ALA A N 1
ATOM 2884 C CA . ALA A 1 390 ? 24.906 -1.568 -16.997 1.00 92.88 390 ALA A CA 1
ATOM 2885 C C . ALA A 1 390 ? 24.103 -2.503 -16.070 1.00 92.88 390 ALA A C 1
ATOM 2887 O O . ALA A 1 390 ? 24.382 -2.585 -14.877 1.00 92.88 390 ALA A O 1
ATOM 2888 N N . GLY A 1 391 ? 23.121 -3.224 -16.618 1.00 92.94 391 GLY A N 1
ATOM 2889 C CA . GLY A 1 391 ? 22.199 -4.081 -15.880 1.00 92.94 391 GLY A CA 1
ATOM 2890 C C . GLY A 1 391 ? 20.787 -3.502 -15.831 1.00 92.94 391 GLY A C 1
ATOM 2891 O O . GLY A 1 391 ? 20.453 -2.545 -16.531 1.00 92.94 391 GLY A O 1
ATOM 2892 N N . ASN A 1 392 ? 19.938 -4.131 -15.023 1.00 94.44 392 ASN A N 1
ATOM 2893 C CA . ASN A 1 392 ? 18.568 -3.684 -14.808 1.00 94.44 392 ASN A CA 1
ATOM 2894 C C . ASN A 1 392 ? 18.523 -2.338 -14.091 1.00 94.44 392 ASN A C 1
ATOM 2896 O O . ASN A 1 392 ? 19.366 -2.046 -13.244 1.00 94.44 392 ASN A O 1
ATOM 2900 N N . ARG A 1 393 ? 17.481 -1.560 -14.382 1.00 93.44 393 ARG A N 1
ATOM 2901 C CA . ARG A 1 393 ? 17.167 -0.370 -13.595 1.00 93.44 393 ARG A CA 1
ATOM 2902 C C . ARG A 1 393 ? 16.623 -0.816 -12.247 1.00 93.44 393 ARG A C 1
ATOM 2904 O O . ARG A 1 393 ? 15.642 -1.559 -12.187 1.00 93.44 393 ARG A O 1
ATOM 2911 N N . MET A 1 394 ? 17.288 -0.370 -11.195 1.00 93.94 394 MET A N 1
ATOM 2912 C CA . MET A 1 394 ? 16.951 -0.674 -9.816 1.00 93.94 394 MET A CA 1
ATOM 2913 C C . MET A 1 394 ? 16.493 0.607 -9.137 1.00 93.94 394 MET A C 1
ATOM 2915 O O . MET A 1 394 ? 17.243 1.586 -9.122 1.00 93.94 394 MET A O 1
ATOM 2919 N N . SER A 1 395 ? 15.306 0.583 -8.541 1.00 92.25 395 SER A N 1
ATOM 2920 C CA . SER A 1 395 ? 14.816 1.667 -7.687 1.00 92.25 395 SER A CA 1
ATOM 2921 C C . SER A 1 395 ? 14.679 1.173 -6.257 1.00 92.25 395 SER A C 1
ATOM 2923 O O . SER A 1 395 ? 14.324 0.013 -6.046 1.00 92.25 395 SER A O 1
ATOM 2925 N N . ASN A 1 396 ? 14.949 2.041 -5.281 1.00 91.81 396 ASN A N 1
ATOM 2926 C CA . ASN A 1 396 ? 14.800 1.714 -3.862 1.00 91.81 396 ASN A CA 1
ATOM 2927 C C . ASN A 1 396 ? 13.878 2.699 -3.133 1.00 91.81 396 ASN A C 1
ATOM 2929 O O . ASN A 1 396 ? 14.370 3.563 -2.409 1.00 91.81 396 ASN A O 1
ATOM 2933 N N . PRO A 1 397 ? 12.556 2.602 -3.340 1.00 90.12 397 PRO A N 1
ATOM 2934 C CA . PRO A 1 397 ? 11.599 3.274 -2.486 1.00 90.12 397 PRO A CA 1
ATOM 2935 C C . PRO A 1 397 ? 11.757 2.942 -0.999 1.00 90.12 397 PRO A C 1
ATOM 2937 O O . PRO A 1 397 ? 11.822 1.769 -0.618 1.00 90.12 397 PRO A O 1
ATOM 2940 N N . VAL A 1 398 ? 11.742 3.969 -0.154 1.00 91.62 398 VAL A N 1
ATOM 2941 C CA . VAL A 1 398 ? 11.765 3.853 1.308 1.00 91.62 398 VAL A CA 1
ATOM 2942 C C . VAL A 1 398 ? 10.566 4.596 1.876 1.00 91.62 398 VAL A C 1
ATOM 2944 O O . VAL A 1 398 ? 10.344 5.750 1.541 1.00 91.62 398 VAL A O 1
ATOM 2947 N N . ASN A 1 399 ? 9.794 3.944 2.743 1.00 89.81 399 ASN A N 1
ATOM 2948 C CA . ASN A 1 399 ? 8.712 4.563 3.505 1.00 89.81 399 ASN A CA 1
ATOM 2949 C C . ASN A 1 399 ? 9.019 4.454 4.999 1.00 89.81 399 ASN A C 1
ATOM 2951 O O . ASN A 1 399 ? 9.192 3.350 5.515 1.00 89.81 399 ASN A O 1
ATOM 2955 N N . GLU A 1 400 ? 9.039 5.583 5.694 1.00 92.44 400 GLU A N 1
ATOM 2956 C CA . GLU A 1 400 ? 9.271 5.679 7.131 1.00 92.44 400 GLU A CA 1
ATOM 2957 C C . GLU A 1 400 ? 8.061 6.318 7.815 1.00 92.44 400 GLU A C 1
ATOM 2959 O O . GLU A 1 400 ? 7.436 7.244 7.296 1.00 92.44 400 GLU A O 1
ATOM 2964 N N . SER A 1 401 ? 7.664 5.788 8.967 1.00 92.00 401 SER A N 1
ATOM 2965 C CA . SER A 1 401 ? 6.471 6.230 9.680 1.00 92.00 401 SER A CA 1
ATOM 2966 C C . SER A 1 401 ? 6.691 6.211 11.183 1.00 92.00 401 SER A C 1
ATOM 2968 O O . SER A 1 401 ? 7.155 5.225 11.753 1.00 92.00 401 SER A O 1
ATOM 2970 N N . HIS A 1 402 ? 6.278 7.297 11.825 1.00 94.00 402 HIS A N 1
ATOM 2971 C CA . HIS A 1 402 ? 6.281 7.484 13.266 1.00 94.00 402 HIS A CA 1
ATOM 2972 C C . HIS A 1 402 ? 4.882 7.855 13.732 1.00 94.00 402 HIS A C 1
ATOM 2974 O O . HIS A 1 402 ? 4.198 8.660 13.093 1.00 94.00 402 HIS A O 1
ATOM 2980 N N . ARG A 1 403 ? 4.476 7.339 14.890 1.00 94.75 403 ARG A N 1
ATOM 2981 C CA . ARG A 1 403 ? 3.279 7.806 15.590 1.00 94.75 403 ARG A CA 1
ATOM 2982 C C . ARG A 1 403 ? 3.494 7.757 17.090 1.00 94.75 403 ARG A C 1
ATOM 2984 O O . ARG A 1 403 ? 3.798 6.702 17.624 1.00 94.75 403 ARG A O 1
ATOM 2991 N N . ALA A 1 404 ? 3.287 8.881 17.759 1.00 96.62 404 ALA A N 1
ATOM 2992 C CA . ALA A 1 404 ? 3.196 8.968 19.208 1.00 96.62 404 ALA A CA 1
ATOM 2993 C C . ALA A 1 404 ? 1.747 9.274 19.595 1.00 96.62 404 ALA A C 1
ATOM 2995 O O . ALA A 1 404 ? 1.102 10.111 18.963 1.00 96.62 404 ALA A O 1
ATOM 2996 N N . LEU A 1 405 ? 1.237 8.606 20.623 1.00 96.69 405 LEU A N 1
ATOM 2997 C CA . LEU A 1 405 ? -0.101 8.802 21.169 1.00 96.69 405 LEU A CA 1
ATOM 2998 C C . LEU A 1 405 ? -0.016 8.890 22.690 1.00 96.69 405 LEU A C 1
ATOM 3000 O O . LEU A 1 405 ? 0.609 8.051 23.335 1.00 96.69 405 LEU A O 1
ATOM 3004 N N . ILE A 1 406 ? -0.716 9.871 23.251 1.00 97.69 406 ILE A N 1
ATOM 3005 C CA . ILE A 1 406 ? -1.081 9.909 24.664 1.00 97.69 406 ILE A CA 1
ATOM 3006 C C . ILE A 1 406 ? -2.602 9.947 24.724 1.00 97.69 406 ILE A C 1
ATOM 3008 O O . ILE A 1 406 ? -3.220 10.815 24.107 1.00 97.69 406 ILE A O 1
ATOM 3012 N N . SER A 1 407 ? -3.217 9.023 25.453 1.00 96.62 407 SER A N 1
ATOM 3013 C CA . SER A 1 407 ? -4.668 8.996 25.631 1.00 96.62 407 SER A CA 1
ATOM 3014 C C . SER A 1 407 ? -5.065 8.758 27.077 1.00 96.62 407 SER A C 1
ATOM 3016 O O . SER A 1 407 ? -4.323 8.172 27.859 1.00 96.62 407 SER A O 1
ATOM 3018 N N . LEU A 1 408 ? -6.263 9.207 27.416 1.00 96.38 408 LEU A N 1
ATOM 3019 C CA . LEU A 1 408 ? -6.924 8.968 28.684 1.00 96.38 408 LEU A CA 1
ATOM 3020 C C . LEU A 1 408 ? -8.256 8.283 28.387 1.00 96.38 408 LEU A C 1
ATOM 3022 O O . LEU A 1 408 ? -9.064 8.788 27.606 1.00 96.38 408 LEU A O 1
ATOM 3026 N N . GLU A 1 409 ? -8.488 7.145 29.021 1.00 93.81 409 GLU A N 1
ATOM 3027 C CA . GLU A 1 409 ? -9.732 6.395 28.905 1.00 93.81 409 GLU A CA 1
ATOM 3028 C C . GLU A 1 409 ? -10.250 6.004 30.285 1.00 93.81 409 GLU A C 1
ATOM 3030 O O . GLU A 1 409 ? -9.485 5.634 31.173 1.00 93.81 409 GLU A O 1
ATOM 3035 N N . GLY A 1 410 ? -11.559 6.110 30.488 1.00 92.69 410 GLY A N 1
ATOM 3036 C CA . GLY A 1 410 ? -12.148 5.868 31.796 1.00 92.69 410 GLY A CA 1
ATOM 3037 C C . GLY A 1 410 ? -13.651 6.069 31.844 1.00 92.69 410 GLY A C 1
ATOM 3038 O O . GLY A 1 410 ? -14.305 6.166 30.804 1.00 92.69 410 GLY A O 1
ATOM 3039 N N . GLU A 1 411 ? -14.185 6.139 33.057 1.00 92.94 411 GLU A N 1
ATOM 3040 C CA . GLU A 1 411 ? -15.595 6.399 33.332 1.00 92.94 411 GLU A CA 1
ATOM 3041 C C . GLU A 1 411 ? -15.747 7.471 34.420 1.00 92.94 411 GLU A C 1
ATOM 3043 O O . GLU A 1 411 ? -15.124 7.401 35.473 1.00 92.94 411 GLU A O 1
ATOM 3048 N N . ALA A 1 412 ? -16.605 8.467 34.213 1.00 92.88 412 ALA A N 1
ATOM 3049 C CA . ALA A 1 412 ? -16.971 9.414 35.263 1.00 92.88 412 ALA A CA 1
ATOM 3050 C C . ALA A 1 412 ? -18.448 9.784 35.171 1.00 92.88 412 ALA A C 1
ATOM 3052 O O . ALA A 1 412 ? -18.955 10.090 34.096 1.00 92.88 412 ALA A O 1
ATOM 3053 N N . TYR A 1 413 ? -19.150 9.787 36.308 1.00 89.69 413 TYR A N 1
ATOM 3054 C CA . TYR A 1 413 ? -20.574 10.148 36.380 1.00 89.69 413 TYR A CA 1
ATOM 3055 C C . TYR A 1 413 ? -21.472 9.337 35.414 1.00 89.69 413 TYR A C 1
ATOM 3057 O O . TYR A 1 413 ? -22.450 9.858 34.867 1.00 89.69 413 TYR A O 1
ATOM 3065 N N . GLY A 1 414 ? -21.123 8.063 35.189 1.00 86.62 414 GLY A N 1
ATOM 3066 C CA . GLY A 1 414 ? -21.804 7.161 34.253 1.00 86.62 414 GLY A CA 1
ATOM 3067 C C . GLY A 1 414 ? -21.514 7.435 32.775 1.00 86.62 414 GLY A C 1
ATOM 3068 O O . GLY A 1 414 ? -22.200 6.881 31.921 1.00 86.62 414 GLY A O 1
ATOM 3069 N N . TRP A 1 415 ? -20.553 8.311 32.471 1.00 91.69 415 TRP A N 1
ATOM 3070 C CA . TRP A 1 415 ? -20.046 8.550 31.125 1.00 91.69 415 TRP A CA 1
ATOM 3071 C C . TRP A 1 415 ? -18.736 7.813 30.915 1.00 91.69 415 TRP A C 1
ATOM 3073 O O . TRP A 1 415 ? -17.766 8.059 31.626 1.00 91.69 415 TRP A O 1
ATOM 3083 N N . ASP A 1 416 ? -18.690 6.983 29.885 1.00 93.00 416 ASP A N 1
ATOM 3084 C CA . ASP A 1 416 ? -17.455 6.481 29.308 1.00 93.00 416 ASP A CA 1
ATOM 3085 C C . ASP A 1 416 ? -16.754 7.615 28.564 1.00 93.00 416 ASP A C 1
ATOM 3087 O O . ASP A 1 416 ? -17.339 8.205 27.659 1.00 93.00 416 ASP A O 1
ATOM 3091 N N . ILE A 1 417 ? -15.507 7.905 28.921 1.00 93.69 417 ILE A N 1
ATOM 3092 C CA . ILE A 1 417 ? -14.691 8.973 28.338 1.00 93.69 417 ILE A CA 1
ATOM 3093 C C . ILE A 1 417 ? -13.484 8.343 27.644 1.00 93.69 417 ILE A C 1
ATOM 3095 O O . ILE A 1 417 ? -12.804 7.490 28.213 1.00 93.69 417 ILE A O 1
ATOM 3099 N N . ASN A 1 418 ? -13.202 8.780 26.420 1.00 93.50 418 ASN A N 1
ATOM 3100 C CA . ASN A 1 418 ? -11.978 8.481 25.686 1.00 93.50 418 ASN A CA 1
ATOM 3101 C C . ASN A 1 418 ? -11.482 9.771 25.038 1.00 93.50 418 ASN A C 1
ATOM 3103 O O . ASN A 1 418 ? -12.213 10.413 24.290 1.00 93.50 418 ASN A O 1
ATOM 3107 N N . THR A 1 419 ? -10.254 10.173 25.328 1.00 95.69 419 THR A N 1
ATOM 3108 C CA . THR A 1 419 ? -9.636 11.358 24.737 1.00 95.69 419 THR A CA 1
ATOM 3109 C C . THR A 1 419 ? -8.165 11.102 24.486 1.00 95.69 419 THR A C 1
ATOM 3111 O O . THR A 1 419 ? -7.545 10.292 25.172 1.00 95.69 419 THR A O 1
ATOM 3114 N N . GLY A 1 420 ? -7.575 11.778 23.508 1.00 96.38 420 GLY A N 1
ATOM 3115 C CA . GLY A 1 420 ? -6.144 11.648 23.299 1.00 96.38 420 GLY A CA 1
ATOM 3116 C C . GLY A 1 420 ? -5.589 12.568 22.238 1.00 96.38 420 GLY A C 1
ATOM 3117 O O . GLY A 1 420 ? -6.315 13.109 21.406 1.00 96.38 420 GLY A O 1
ATOM 3118 N N . LEU A 1 421 ? -4.273 12.698 22.290 1.00 97.25 421 LEU A N 1
ATOM 3119 C CA . LEU A 1 421 ? -3.448 13.505 21.417 1.00 97.25 421 LEU A CA 1
ATOM 3120 C C . LEU A 1 421 ? -2.463 12.586 20.701 1.00 97.25 421 LEU A C 1
ATOM 3122 O O . LEU A 1 421 ? -1.682 11.883 21.344 1.00 97.25 421 LEU A O 1
ATOM 3126 N N . SER A 1 422 ? -2.483 12.612 19.374 1.00 95.88 422 SER A N 1
ATOM 3127 C CA . SER A 1 422 ? -1.533 11.884 18.539 1.00 95.88 422 SER A CA 1
ATOM 3128 C C . SER A 1 422 ? -0.735 12.824 17.649 1.00 95.88 422 SER A C 1
ATOM 3130 O O . SER A 1 422 ? -1.297 13.753 17.070 1.00 95.88 422 SER A O 1
ATOM 3132 N N . TYR A 1 423 ? 0.553 12.540 17.509 1.00 95.69 423 TYR A N 1
ATOM 3133 C CA . TYR A 1 423 ? 1.430 13.122 16.501 1.00 95.69 423 TYR A CA 1
ATOM 3134 C C . TYR A 1 423 ? 1.917 12.000 15.593 1.00 95.69 423 TYR A C 1
ATOM 3136 O O . TYR A 1 423 ? 2.453 11.004 16.081 1.00 95.69 423 TYR A O 1
ATOM 3144 N N . ALA A 1 424 ? 1.740 12.150 14.288 1.00 93.50 424 ALA A N 1
ATOM 3145 C CA . ALA A 1 424 ? 2.214 11.197 13.301 1.00 93.50 424 ALA A CA 1
ATOM 3146 C C . ALA A 1 424 ? 3.042 11.903 12.226 1.00 93.50 424 ALA A C 1
ATOM 3148 O O . ALA A 1 424 ? 2.712 13.012 11.805 1.00 93.50 424 ALA A O 1
ATOM 3149 N N . ARG A 1 425 ? 4.114 11.250 11.779 1.00 93.50 425 ARG A N 1
ATOM 3150 C CA . ARG A 1 425 ? 4.990 11.711 10.699 1.00 93.50 425 ARG A CA 1
ATOM 3151 C C . ARG A 1 425 ? 5.239 10.550 9.755 1.00 93.50 425 ARG A C 1
ATOM 3153 O O . ARG A 1 425 ? 5.663 9.493 10.209 1.00 93.50 425 ARG A O 1
ATOM 3160 N N . SER A 1 426 ? 4.989 10.752 8.470 1.00 92.00 426 SER A N 1
ATOM 3161 C CA . SER A 1 426 ? 5.353 9.814 7.417 1.00 92.00 426 SER A CA 1
ATOM 3162 C C . SER A 1 426 ? 6.305 10.487 6.444 1.00 92.00 426 SER A C 1
ATOM 3164 O O . SER A 1 426 ? 6.074 11.621 6.025 1.00 92.00 426 SER A O 1
ATOM 3166 N N . GLU A 1 427 ? 7.356 9.775 6.071 1.00 92.50 427 GLU A N 1
ATOM 3167 C CA . GLU A 1 427 ? 8.323 10.172 5.055 1.00 92.50 427 GLU A CA 1
ATOM 3168 C C . GLU A 1 427 ? 8.397 9.084 3.996 1.00 92.50 427 GLU A C 1
ATOM 3170 O O . GLU A 1 427 ? 8.282 7.899 4.309 1.00 92.50 427 GLU A O 1
ATOM 3175 N N . ALA A 1 428 ? 8.549 9.477 2.740 1.00 91.19 428 ALA A N 1
ATOM 3176 C CA . ALA A 1 428 ? 8.791 8.532 1.670 1.00 91.19 428 ALA A CA 1
ATOM 3177 C C . ALA A 1 428 ? 9.794 9.104 0.684 1.00 91.19 428 ALA A C 1
ATOM 3179 O O . ALA A 1 428 ? 9.767 10.296 0.369 1.00 91.19 428 ALA A O 1
ATOM 3180 N N . THR A 1 429 ? 10.670 8.244 0.191 1.00 92.50 429 THR A N 1
ATOM 3181 C CA . THR A 1 429 ? 11.617 8.563 -0.866 1.00 92.50 429 THR A CA 1
ATOM 3182 C C . THR A 1 429 ? 11.498 7.524 -1.967 1.00 92.50 429 THR A C 1
ATOM 3184 O O . THR A 1 429 ? 11.320 6.344 -1.686 1.00 92.50 429 THR A O 1
ATOM 3187 N N . ASP A 1 430 ? 11.606 7.957 -3.219 1.00 90.69 430 ASP A N 1
ATOM 3188 C CA . ASP A 1 430 ? 11.908 7.084 -4.351 1.00 90.69 430 ASP A CA 1
ATOM 3189 C C . ASP A 1 430 ? 13.296 7.459 -4.858 1.00 90.69 430 ASP A C 1
ATOM 3191 O O . ASP A 1 430 ? 13.567 8.638 -5.101 1.00 90.69 430 ASP A O 1
ATOM 3195 N N . GLY A 1 431 ? 14.168 6.482 -5.085 1.00 91.69 431 GLY A N 1
ATOM 3196 C CA . GLY A 1 431 ? 15.538 6.742 -5.526 1.00 91.69 431 GLY A CA 1
ATOM 3197 C C . GLY A 1 431 ? 16.029 5.774 -6.589 1.00 91.69 431 GLY A C 1
ATOM 3198 O O . GLY A 1 431 ? 15.633 4.606 -6.614 1.00 91.69 431 GLY A O 1
ATOM 3199 N N . PHE A 1 432 ? 16.932 6.256 -7.443 1.00 94.44 432 PHE A N 1
ATOM 3200 C CA . PHE A 1 432 ? 17.703 5.407 -8.347 1.00 94.44 432 PHE A CA 1
ATOM 3201 C C . PHE A 1 432 ? 18.780 4.673 -7.540 1.00 94.44 432 PHE A C 1
ATOM 3203 O O . PHE A 1 432 ? 19.645 5.298 -6.924 1.00 94.44 432 PHE A O 1
ATOM 3210 N N . ALA A 1 433 ? 18.741 3.342 -7.555 1.00 94.12 433 ALA A N 1
ATOM 3211 C CA . ALA A 1 433 ? 19.700 2.483 -6.861 1.00 94.12 433 ALA A CA 1
ATOM 3212 C C . ALA A 1 433 ? 20.767 1.893 -7.806 1.00 94.12 433 ALA A C 1
ATOM 3214 O O . ALA A 1 433 ? 21.883 1.594 -7.375 1.00 94.12 433 ALA A O 1
ATOM 3215 N N . GLY A 1 434 ? 20.456 1.749 -9.098 1.00 94.25 434 GLY A N 1
ATOM 3216 C CA . GLY A 1 434 ? 21.385 1.235 -10.112 1.00 94.25 434 GLY A CA 1
ATOM 3217 C C . GLY A 1 434 ? 20.770 1.148 -11.508 1.00 94.25 434 GLY A C 1
ATOM 3218 O O . GLY A 1 434 ? 19.556 1.270 -11.663 1.00 94.25 434 GLY A O 1
ATOM 3219 N N . GLY A 1 435 ? 21.607 0.971 -12.532 1.00 93.62 435 GLY A N 1
ATOM 3220 C CA . GLY A 1 435 ? 21.199 0.765 -13.927 1.00 93.62 435 GLY A CA 1
ATOM 3221 C C . GLY A 1 435 ? 20.578 1.959 -14.664 1.00 93.62 435 GLY A C 1
ATOM 3222 O O . GLY A 1 435 ? 20.432 1.874 -15.880 1.00 93.62 435 GLY A O 1
ATOM 3223 N N . TYR A 1 436 ? 20.238 3.055 -13.979 1.00 95.19 436 TYR A N 1
ATOM 3224 C CA . TYR A 1 436 ? 19.820 4.330 -14.578 1.00 95.19 436 TYR A CA 1
ATOM 3225 C C . TYR A 1 436 ? 21.040 5.129 -15.017 1.00 95.19 436 TYR A C 1
ATOM 3227 O O . TYR A 1 436 ? 21.942 5.328 -14.207 1.00 95.19 436 TYR A O 1
ATOM 3235 N N . LEU A 1 437 ? 21.091 5.591 -16.267 1.00 95.56 437 LEU A N 1
ATOM 3236 C CA . LEU A 1 437 ? 22.314 6.167 -16.826 1.00 95.56 437 LEU A CA 1
ATOM 3237 C C . LEU A 1 437 ? 22.181 7.653 -17.174 1.00 95.56 437 LEU A C 1
ATOM 3239 O O . LEU A 1 437 ? 21.172 8.112 -17.715 1.00 95.56 437 LEU A O 1
ATOM 3243 N N . ASN A 1 438 ? 23.262 8.399 -16.937 1.00 96.81 438 ASN A N 1
ATOM 3244 C CA . ASN A 1 438 ? 23.392 9.782 -17.368 1.00 96.81 438 ASN A CA 1
ATOM 3245 C C . ASN A 1 438 ? 23.461 9.837 -18.901 1.00 96.81 438 ASN A C 1
ATOM 3247 O O . ASN A 1 438 ? 24.441 9.401 -19.516 1.00 96.81 438 ASN A O 1
ATOM 3251 N N . LYS A 1 439 ? 22.428 10.418 -19.518 1.00 95.81 439 LYS A N 1
ATOM 3252 C CA . LYS A 1 439 ? 22.300 10.498 -20.977 1.00 95.81 439 LYS A CA 1
ATOM 3253 C C . LYS A 1 439 ? 23.470 11.234 -21.635 1.00 95.81 439 LYS A C 1
ATOM 3255 O O . LYS A 1 439 ? 23.923 10.798 -22.689 1.00 95.81 439 LYS A O 1
ATOM 3260 N N . SER A 1 440 ? 23.942 12.338 -21.050 1.00 96.56 440 SER A N 1
ATOM 3261 C CA . SER A 1 440 ? 25.031 13.132 -21.638 1.00 96.56 440 SER A CA 1
ATOM 3262 C C . SER A 1 440 ? 26.316 12.319 -21.698 1.00 96.56 440 SER A C 1
ATOM 3264 O O . SER A 1 440 ? 26.924 12.224 -22.756 1.00 96.56 440 SER A O 1
ATOM 3266 N N . LYS A 1 441 ? 26.672 11.645 -20.597 1.00 96.88 441 LYS A N 1
ATOM 3267 C CA . LYS A 1 441 ? 27.863 10.786 -20.551 1.00 96.88 441 LYS A CA 1
ATOM 3268 C C . LYS A 1 441 ? 27.780 9.635 -21.555 1.00 96.88 441 LYS A C 1
ATOM 3270 O O . LYS A 1 441 ? 28.771 9.335 -22.215 1.00 96.88 441 LYS A O 1
ATOM 3275 N N . LEU A 1 442 ? 26.602 9.022 -21.705 1.00 96.75 442 LEU A N 1
ATOM 3276 C CA . LEU A 1 442 ? 26.385 7.994 -22.724 1.00 96.75 442 LEU A CA 1
ATOM 3277 C C . LEU A 1 442 ? 26.542 8.562 -24.143 1.00 96.75 442 LEU A C 1
ATOM 3279 O O . LEU A 1 442 ? 27.193 7.941 -24.978 1.00 96.75 442 LEU A O 1
ATOM 3283 N N . GLN A 1 443 ? 25.973 9.738 -24.421 1.00 97.62 443 GLN A N 1
ATOM 3284 C CA . GLN A 1 443 ? 26.096 10.380 -25.730 1.00 97.62 443 GLN A CA 1
ATOM 3285 C C . GLN A 1 443 ? 27.552 10.737 -26.051 1.00 97.62 443 GLN A C 1
ATOM 3287 O O . GLN A 1 443 ? 28.004 10.478 -27.164 1.00 97.62 443 GLN A O 1
ATOM 3292 N N . ASP A 1 444 ? 28.305 11.265 -25.086 1.00 97.62 444 ASP A N 1
ATOM 3293 C CA . ASP A 1 444 ? 29.730 11.569 -25.248 1.00 97.62 444 ASP A CA 1
ATOM 3294 C C . ASP A 1 444 ? 30.543 10.303 -25.553 1.00 97.62 444 ASP A C 1
ATOM 3296 O O . ASP A 1 444 ? 31.419 10.316 -26.421 1.00 97.62 444 ASP A O 1
ATOM 3300 N N . ALA A 1 445 ? 30.201 9.186 -24.905 1.00 96.62 445 ALA A N 1
ATOM 3301 C CA . ALA A 1 445 ? 30.831 7.888 -25.125 1.00 96.62 445 ALA A CA 1
ATOM 3302 C C . ALA A 1 445 ? 30.484 7.244 -26.485 1.00 96.62 445 ALA A C 1
ATOM 3304 O O . ALA A 1 445 ? 31.283 6.502 -27.061 1.00 96.62 445 ALA A O 1
ATOM 3305 N N . LEU A 1 446 ? 29.297 7.529 -27.027 1.00 96.88 446 LEU A N 1
ATOM 3306 C CA . LEU A 1 446 ? 28.930 7.158 -28.398 1.00 96.88 446 LEU A CA 1
ATOM 3307 C C . LEU A 1 446 ? 29.641 8.053 -29.423 1.00 96.88 446 LEU A C 1
ATOM 3309 O O . LEU A 1 446 ? 30.093 7.566 -30.460 1.00 96.88 446 LEU A O 1
ATOM 3313 N N . ASN A 1 447 ? 29.781 9.347 -29.118 1.00 97.06 447 ASN A N 1
ATOM 3314 C CA . ASN A 1 447 ? 30.440 10.325 -29.983 1.00 97.06 447 ASN A CA 1
ATOM 3315 C C . ASN A 1 447 ? 31.933 10.036 -30.157 1.00 97.06 447 ASN A C 1
ATOM 3317 O O . ASN A 1 447 ? 32.457 10.140 -31.264 1.00 97.06 447 ASN A O 1
ATOM 3321 N N . ASN A 1 448 ? 32.615 9.670 -29.070 1.00 94.94 448 ASN A N 1
ATOM 3322 C CA . ASN A 1 448 ? 34.049 9.383 -29.073 1.00 94.94 448 ASN A CA 1
ATOM 3323 C C . ASN A 1 448 ? 34.389 7.928 -29.455 1.00 94.94 448 ASN A C 1
ATOM 3325 O O . ASN A 1 448 ? 35.566 7.581 -29.512 1.00 94.94 448 ASN A O 1
ATOM 3329 N N . GLY A 1 449 ? 33.384 7.078 -29.701 1.00 93.56 449 GLY A N 1
ATOM 3330 C CA . GLY A 1 449 ? 33.587 5.680 -30.083 1.00 93.56 449 GLY A CA 1
ATOM 3331 C C . GLY A 1 449 ? 34.105 4.774 -28.961 1.00 93.56 449 GLY A C 1
ATOM 3332 O O . GLY A 1 449 ? 34.660 3.720 -29.252 1.00 93.56 449 GLY A O 1
ATOM 3333 N N . THR A 1 450 ? 33.942 5.147 -27.688 1.00 94.38 450 THR A N 1
ATOM 3334 C CA . THR A 1 450 ? 34.321 4.286 -26.546 1.00 94.38 450 THR A CA 1
ATOM 3335 C C . THR A 1 450 ? 33.252 3.246 -26.206 1.00 94.38 450 THR A C 1
ATOM 3337 O O . THR A 1 450 ? 33.561 2.210 -25.615 1.00 94.38 450 THR A O 1
ATOM 3340 N N . ILE A 1 451 ? 31.999 3.486 -26.608 1.00 94.69 451 ILE A N 1
ATOM 3341 C CA . ILE A 1 451 ? 30.900 2.523 -26.506 1.00 94.69 451 ILE A CA 1
ATOM 3342 C C . ILE A 1 451 ? 30.540 1.971 -27.882 1.00 94.69 451 ILE A C 1
ATOM 3344 O O . ILE A 1 451 ? 30.248 2.723 -28.811 1.00 94.69 451 ILE A O 1
ATOM 3348 N N . ASN A 1 452 ? 30.489 0.643 -27.970 1.00 94.88 452 ASN A N 1
ATOM 3349 C CA . ASN A 1 452 ? 29.906 -0.069 -29.093 1.00 94.88 452 ASN A CA 1
ATOM 3350 C C . ASN A 1 452 ? 28.403 -0.299 -28.830 1.00 94.88 452 ASN A C 1
ATOM 3352 O O . ASN A 1 452 ? 28.054 -1.035 -27.904 1.00 94.88 452 ASN A O 1
ATOM 3356 N N . PRO A 1 453 ? 27.485 0.309 -29.604 1.00 95.88 453 PRO A N 1
ATOM 3357 C CA . PRO A 1 453 ? 26.050 0.090 -29.420 1.00 95.88 453 PRO A CA 1
ATOM 3358 C C . PRO A 1 453 ? 25.551 -1.232 -30.029 1.00 95.88 453 PRO A C 1
ATOM 3360 O O . PRO A 1 453 ? 24.424 -1.640 -29.750 1.00 95.88 453 PRO A O 1
ATOM 3363 N N . PHE A 1 454 ? 26.356 -1.906 -30.857 1.00 95.25 454 PHE A N 1
ATOM 3364 C CA . PHE A 1 454 ? 25.969 -3.111 -31.600 1.00 95.25 454 PHE A CA 1
ATOM 3365 C C . PHE A 1 454 ? 26.644 -4.394 -31.086 1.00 95.25 454 PHE A C 1
ATOM 3367 O O . PHE A 1 454 ? 26.501 -5.456 -31.686 1.00 95.25 454 PHE A O 1
ATOM 3374 N N . GLY A 1 455 ? 27.397 -4.328 -29.992 1.00 91.38 455 GLY A N 1
ATOM 3375 C CA . GLY A 1 455 ? 28.126 -5.471 -29.449 1.00 91.38 455 GLY A CA 1
ATOM 3376 C C . GLY A 1 455 ? 29.050 -5.060 -28.306 1.00 91.38 455 GLY A C 1
ATOM 3377 O O . GLY A 1 455 ? 29.024 -3.904 -27.895 1.00 91.38 455 GLY A O 1
ATOM 3378 N N . PRO A 1 456 ? 29.868 -5.976 -27.766 1.00 87.94 456 PRO A N 1
ATOM 3379 C CA . PRO A 1 456 ? 30.759 -5.668 -26.650 1.00 87.94 456 PRO A CA 1
ATOM 3380 C C . PRO A 1 456 ? 31.657 -4.449 -26.927 1.00 87.94 456 PRO A C 1
ATOM 3382 O O . PRO A 1 456 ? 32.249 -4.340 -28.003 1.00 87.94 456 PRO A O 1
ATOM 3385 N N . SER A 1 457 ? 31.754 -3.542 -25.952 1.00 86.81 457 SER A N 1
ATOM 3386 C CA . SER A 1 457 ? 32.746 -2.455 -25.938 1.00 86.81 457 SER A CA 1
ATOM 3387 C C . SER A 1 457 ? 34.100 -2.977 -25.445 1.00 86.81 457 SER A C 1
ATOM 3389 O O . SER A 1 457 ? 34.136 -3.941 -24.682 1.00 86.81 457 SER A O 1
ATOM 3391 N N . GLU A 1 458 ? 35.201 -2.299 -25.790 1.00 85.44 458 GLU A N 1
ATOM 3392 C CA . GLU A 1 458 ? 36.549 -2.649 -25.300 1.00 85.44 458 GLU A CA 1
ATOM 3393 C C . GLU A 1 458 ? 36.634 -2.685 -23.766 1.00 85.44 458 GLU A C 1
ATOM 3395 O O . GLU A 1 458 ? 37.219 -3.600 -23.189 1.00 85.44 458 GLU A O 1
ATOM 3400 N N . ASN A 1 459 ? 36.005 -1.712 -23.097 1.00 88.00 459 ASN A N 1
ATOM 3401 C CA . ASN A 1 459 ? 35.839 -1.698 -21.648 1.00 88.00 459 ASN A CA 1
ATOM 3402 C C . ASN A 1 459 ? 34.360 -1.871 -21.284 1.00 88.00 459 ASN A C 1
ATOM 3404 O O . ASN A 1 459 ? 33.575 -0.922 -21.330 1.00 88.00 459 ASN A O 1
ATOM 3408 N N . GLN A 1 460 ? 33.979 -3.084 -20.888 1.00 79.12 460 GLN A N 1
ATOM 3409 C CA . GLN A 1 460 ? 32.593 -3.413 -20.549 1.00 79.12 460 GLN A CA 1
ATOM 3410 C C . GLN A 1 460 ? 32.099 -2.714 -19.267 1.00 79.12 460 GLN A C 1
ATOM 3412 O O . GLN A 1 460 ? 30.909 -2.424 -19.147 1.00 79.12 460 GLN A O 1
ATOM 3417 N N . GLU A 1 461 ? 32.999 -2.368 -18.342 1.00 87.88 461 GLU A N 1
ATOM 3418 C CA . GLU A 1 461 ? 32.660 -1.669 -17.092 1.00 87.88 461 GLU A CA 1
ATOM 3419 C C . GLU A 1 461 ? 32.324 -0.184 -17.311 1.00 87.88 461 GLU A C 1
ATOM 3421 O O . GLU A 1 461 ? 31.738 0.457 -16.436 1.00 87.88 461 GLU A O 1
ATOM 3426 N N . LEU A 1 462 ? 32.624 0.367 -18.496 1.00 92.62 462 LEU A N 1
ATOM 3427 C CA . LEU A 1 462 ? 32.348 1.765 -18.832 1.00 92.62 462 LEU A CA 1
ATOM 3428 C C . LEU A 1 462 ? 30.856 2.111 -18.701 1.00 92.62 462 LEU A C 1
ATOM 3430 O O . LEU A 1 462 ? 30.527 3.191 -18.212 1.00 92.62 462 LEU A O 1
ATOM 3434 N N . TRP A 1 463 ? 29.961 1.175 -19.034 1.00 93.19 463 TRP A N 1
ATOM 3435 C CA . TRP A 1 463 ? 28.514 1.344 -18.879 1.00 93.19 463 TRP A CA 1
ATOM 3436 C C . TRP A 1 463 ? 28.110 1.676 -17.439 1.00 93.19 463 TRP A C 1
ATOM 3438 O O . TRP A 1 463 ? 27.274 2.552 -17.225 1.00 93.19 463 TRP A O 1
ATOM 3448 N N . LYS A 1 464 ? 28.726 1.020 -16.446 1.00 93.44 464 LYS A N 1
ATOM 3449 C CA . LYS A 1 464 ? 28.421 1.261 -15.027 1.00 93.44 464 LYS A CA 1
ATOM 3450 C C . LYS A 1 464 ? 28.921 2.624 -14.541 1.00 93.44 464 LYS A C 1
ATOM 3452 O O . LYS A 1 464 ? 28.349 3.191 -13.617 1.00 93.44 464 LYS A O 1
ATOM 3457 N N . SER A 1 465 ? 29.952 3.190 -15.173 1.00 94.75 465 SER A N 1
ATOM 3458 C CA . SER A 1 465 ? 30.469 4.527 -14.828 1.00 94.75 465 SER A CA 1
ATOM 3459 C C . SER A 1 465 ? 29.483 5.667 -15.131 1.00 94.75 465 SER A C 1
ATOM 3461 O O . SER A 1 465 ? 29.632 6.780 -14.618 1.00 94.75 465 SER A O 1
ATOM 3463 N N . PHE A 1 466 ? 28.463 5.392 -15.950 1.00 95.38 466 PHE A N 1
ATOM 3464 C CA . PHE A 1 466 ? 27.413 6.348 -16.291 1.00 95.38 466 PHE A CA 1
ATOM 3465 C C . PHE A 1 466 ? 26.233 6.301 -15.319 1.00 95.38 466 PHE A C 1
ATOM 3467 O O . PHE A 1 466 ? 25.321 7.111 -15.475 1.00 95.38 466 PHE A O 1
ATOM 3474 N N . GLU A 1 467 ? 26.226 5.379 -14.347 1.00 95.81 467 GLU A N 1
ATOM 3475 C CA . GLU A 1 467 ? 25.114 5.236 -13.410 1.00 95.81 467 GLU A CA 1
ATOM 3476 C C . GLU A 1 467 ? 24.853 6.524 -12.625 1.00 95.81 467 GLU A C 1
ATOM 3478 O O . GLU A 1 467 ? 25.767 7.178 -12.117 1.00 95.81 467 GLU A O 1
ATOM 3483 N N . VAL A 1 468 ? 23.574 6.851 -12.490 1.00 96.00 468 VAL A N 1
ATOM 3484 C CA . VAL A 1 468 ? 23.061 7.905 -11.623 1.00 96.00 468 VAL A CA 1
ATOM 3485 C C . VAL A 1 468 ? 22.362 7.235 -10.446 1.00 96.00 468 VAL A C 1
ATOM 3487 O O . VAL A 1 468 ? 21.541 6.336 -10.630 1.00 96.00 468 VAL A O 1
ATOM 3490 N N . LYS A 1 469 ? 22.699 7.670 -9.229 1.00 95.62 469 LYS A N 1
ATOM 3491 C CA . LYS A 1 469 ? 22.109 7.179 -7.979 1.00 95.62 469 LYS A CA 1
ATOM 3492 C C . LYS A 1 469 ? 21.690 8.342 -7.099 1.00 95.62 469 LYS A C 1
ATOM 3494 O O . LYS A 1 469 ? 22.325 9.394 -7.132 1.00 95.62 469 LYS A O 1
ATOM 3499 N N . GLY A 1 470 ? 20.663 8.115 -6.293 1.00 94.38 470 GLY A N 1
ATOM 3500 C CA . GLY A 1 470 ? 20.180 9.064 -5.295 1.00 94.38 470 GLY A CA 1
ATOM 3501 C C . GLY A 1 470 ? 18.671 9.262 -5.343 1.00 94.38 470 GLY A C 1
ATOM 3502 O O . GLY A 1 470 ? 17.977 8.706 -6.199 1.00 94.38 470 GLY A O 1
ATOM 3503 N N . ASP A 1 471 ? 18.182 10.053 -4.394 1.00 94.00 471 ASP A N 1
ATOM 3504 C CA . ASP A 1 471 ? 16.756 10.280 -4.187 1.00 94.00 471 ASP A CA 1
ATOM 3505 C C . ASP A 1 471 ? 16.188 11.197 -5.272 1.00 94.00 471 ASP A C 1
ATOM 3507 O O . ASP A 1 471 ? 16.654 12.316 -5.497 1.00 94.00 471 ASP A O 1
ATOM 3511 N N . THR A 1 472 ? 15.165 10.696 -5.952 1.00 93.19 472 THR A N 1
ATOM 3512 C CA . THR A 1 472 ? 14.502 11.335 -7.095 1.00 93.19 472 THR A CA 1
ATOM 3513 C C . THR A 1 472 ? 13.232 12.058 -6.690 1.00 93.19 472 THR A C 1
ATOM 3515 O O . THR A 1 472 ? 12.974 13.151 -7.181 1.00 93.19 472 THR A O 1
ATOM 3518 N N . ASN A 1 473 ? 12.454 11.471 -5.783 1.00 91.69 473 ASN A N 1
ATOM 3519 C CA . ASN A 1 473 ? 11.240 12.052 -5.233 1.00 91.69 473 ASN A CA 1
ATOM 3520 C C . ASN A 1 473 ? 11.308 11.907 -3.720 1.00 91.69 473 ASN A C 1
ATOM 3522 O O . ASN A 1 473 ? 11.684 10.848 -3.221 1.00 91.69 473 ASN A O 1
ATOM 3526 N N . THR A 1 474 ? 10.922 12.948 -2.994 1.00 92.81 474 THR A N 1
ATOM 3527 C CA . THR A 1 474 ? 10.815 12.910 -1.535 1.00 92.81 474 THR A CA 1
ATOM 3528 C C . THR A 1 474 ? 9.484 13.501 -1.111 1.00 92.81 474 THR A C 1
ATOM 3530 O O . THR A 1 474 ? 9.043 14.503 -1.674 1.00 92.81 474 THR A O 1
ATOM 3533 N N . GLY A 1 475 ? 8.841 12.888 -0.127 1.00 91.62 475 GLY A N 1
ATOM 3534 C CA . GLY A 1 475 ? 7.570 13.322 0.428 1.00 91.62 475 GLY A CA 1
ATOM 3535 C C . GLY A 1 475 ? 7.593 13.284 1.949 1.00 91.62 475 GLY A C 1
ATOM 3536 O O . GLY A 1 475 ? 8.152 12.365 2.544 1.00 91.62 475 GLY A O 1
ATOM 3537 N N . THR A 1 476 ? 6.943 14.256 2.582 1.00 92.88 476 THR A N 1
ATOM 3538 C CA . THR A 1 476 ? 6.700 14.289 4.024 1.00 92.88 476 THR A CA 1
ATOM 3539 C C . THR A 1 476 ? 5.249 14.654 4.322 1.00 92.88 476 THR A C 1
ATOM 3541 O O . THR A 1 476 ? 4.645 15.501 3.664 1.00 92.88 476 THR A O 1
ATOM 3544 N N . LEU A 1 477 ? 4.673 13.998 5.326 1.00 91.50 477 LEU A N 1
ATOM 3545 C CA . LEU A 1 477 ? 3.349 14.290 5.860 1.00 91.50 477 LEU A CA 1
ATOM 3546 C C . LEU A 1 477 ? 3.432 14.260 7.379 1.00 91.50 477 LEU A C 1
ATOM 3548 O O . LEU A 1 477 ? 3.877 13.276 7.966 1.00 91.50 477 LEU A O 1
ATOM 3552 N N . THR A 1 478 ? 2.977 15.324 8.025 1.00 93.31 478 THR A N 1
ATOM 3553 C CA . THR A 1 478 ? 2.819 15.369 9.479 1.00 93.31 478 THR A CA 1
ATOM 3554 C C . THR A 1 478 ? 1.369 15.622 9.830 1.00 93.31 478 THR A C 1
ATOM 3556 O O . THR A 1 478 ? 0.721 16.440 9.181 1.00 93.31 478 THR A O 1
ATOM 3559 N N . ALA A 1 479 ? 0.870 14.940 10.855 1.00 92.31 479 ALA A N 1
ATOM 3560 C CA . ALA A 1 479 ? -0.487 15.090 11.348 1.00 92.31 479 ALA A CA 1
ATOM 3561 C C . ALA A 1 479 ? -0.494 15.133 12.879 1.00 92.31 479 ALA A C 1
ATOM 3563 O O . ALA A 1 479 ? -0.069 14.183 13.535 1.00 92.31 479 ALA A O 1
ATOM 3564 N N . THR A 1 480 ? -1.026 16.211 13.448 1.00 95.44 480 THR A N 1
ATOM 3565 C CA . THR A 1 480 ? -1.298 16.324 14.886 1.00 95.44 480 THR A CA 1
ATOM 3566 C C . THR A 1 480 ? -2.798 16.295 15.087 1.00 95.44 480 THR A C 1
ATOM 3568 O O . THR A 1 480 ? -3.496 17.156 14.562 1.00 95.44 480 THR A O 1
ATOM 3571 N N . THR A 1 481 ? -3.301 15.320 15.838 1.00 94.88 481 THR A N 1
ATOM 3572 C CA . THR A 1 481 ? -4.740 15.136 16.054 1.00 94.88 481 THR A CA 1
ATOM 3573 C C . THR A 1 481 ? -5.054 15.059 17.535 1.00 94.88 481 THR A C 1
ATOM 3575 O O . THR A 1 481 ? -4.481 14.232 18.241 1.00 94.88 481 THR A O 1
ATOM 3578 N N . PHE A 1 482 ? -5.982 15.896 17.982 1.00 96.62 482 PHE A N 1
ATOM 3579 C CA . PHE A 1 482 ? -6.668 15.758 19.257 1.00 96.62 482 PHE A CA 1
ATOM 3580 C C . PHE A 1 482 ? -8.075 15.225 18.997 1.00 96.62 482 PHE A C 1
ATOM 3582 O O . PHE A 1 482 ? -8.777 15.738 18.127 1.00 96.62 482 PHE A O 1
ATOM 3589 N N . ASP A 1 483 ? -8.500 14.222 19.752 1.00 94.69 483 ASP A N 1
ATOM 3590 C CA . ASP A 1 483 ? -9.868 13.720 19.706 1.00 94.69 483 ASP A CA 1
ATOM 3591 C C . ASP A 1 483 ? -10.416 13.453 21.106 1.00 94.69 483 ASP A C 1
ATOM 3593 O O . ASP A 1 483 ? -9.682 13.224 22.077 1.00 94.69 483 ASP A O 1
ATOM 3597 N N . PHE A 1 484 ? -11.738 13.520 21.206 1.00 94.31 484 PHE A N 1
ATOM 3598 C CA . PHE A 1 484 ? -12.466 13.118 22.392 1.00 94.31 484 PHE A CA 1
ATOM 3599 C C . PHE A 1 484 ? -13.792 12.469 22.006 1.00 94.31 484 PHE A C 1
ATOM 3601 O O . PHE A 1 484 ? -14.405 12.773 20.982 1.00 94.31 484 PHE A O 1
ATOM 3608 N N . THR A 1 485 ? -14.247 11.549 22.837 1.00 94.00 485 THR A N 1
ATOM 3609 C CA . THR A 1 485 ? -15.529 10.870 22.720 1.00 94.00 485 THR A CA 1
ATOM 3610 C C . THR A 1 485 ? -16.035 10.579 24.119 1.00 94.00 485 THR A C 1
ATOM 3612 O O . THR A 1 485 ? -15.288 10.109 24.978 1.00 94.00 485 THR A O 1
ATOM 3615 N N . ILE A 1 486 ? -17.312 10.856 24.338 1.00 94.44 486 ILE A N 1
ATOM 3616 C CA . ILE A 1 486 ? -18.035 10.496 25.547 1.00 94.44 486 ILE A CA 1
ATOM 3617 C C . ILE A 1 486 ? -19.266 9.684 25.167 1.00 94.44 486 ILE A C 1
ATOM 3619 O O . ILE A 1 486 ? -19.915 9.971 24.161 1.00 94.44 486 ILE A O 1
ATOM 3623 N N . SER A 1 487 ? -19.607 8.673 25.956 1.00 93.50 487 SER A N 1
ATOM 3624 C CA . SER A 1 487 ? -20.815 7.882 25.721 1.00 93.50 487 SER A CA 1
ATOM 3625 C C . SER A 1 487 ? -21.440 7.391 27.016 1.00 93.50 487 SER A C 1
ATOM 3627 O O . SER A 1 487 ? -20.753 7.262 28.025 1.00 93.50 487 SER A O 1
ATOM 3629 N N . ARG A 1 488 ? -22.749 7.139 27.001 1.00 91.38 488 ARG A N 1
ATOM 3630 C CA . ARG A 1 488 ? -23.459 6.494 28.110 1.00 91.38 488 ARG A CA 1
ATOM 3631 C C . ARG A 1 488 ? -24.800 5.909 27.676 1.00 91.38 488 ARG A C 1
ATOM 3633 O O . ARG A 1 488 ? -25.395 6.393 26.711 1.00 91.38 488 ARG A O 1
ATOM 3640 N N . PRO A 1 489 ? -25.354 4.972 28.455 1.00 89.62 489 PRO A N 1
ATOM 3641 C CA . PRO A 1 489 ? -26.789 4.732 28.487 1.00 89.62 489 PRO A CA 1
ATOM 3642 C C . PRO A 1 489 ? -27.537 5.986 28.967 1.00 89.62 489 PRO A C 1
ATOM 3644 O O . PRO A 1 489 ? -27.200 6.571 30.005 1.00 89.62 489 PRO A O 1
ATOM 3647 N N . ILE A 1 490 ? -28.556 6.402 28.217 1.00 91.12 490 ILE A N 1
ATOM 3648 C CA . ILE A 1 490 ? -29.432 7.531 28.577 1.00 91.12 490 ILE A CA 1
ATOM 3649 C C . ILE A 1 490 ? -30.820 7.078 29.030 1.00 91.12 490 ILE A C 1
ATOM 3651 O O . ILE A 1 490 ? -31.487 7.797 29.770 1.00 91.12 490 ILE A O 1
ATOM 3655 N N . TYR A 1 491 ? -31.252 5.890 28.606 1.00 88.62 491 TYR A N 1
ATOM 3656 C CA . TYR A 1 491 ? -32.554 5.320 28.939 1.00 88.62 491 TYR A CA 1
ATOM 3657 C C . TYR A 1 491 ? -32.509 3.797 28.777 1.00 88.62 491 TYR A C 1
ATOM 3659 O O . TYR A 1 491 ? -31.783 3.313 27.919 1.00 88.62 491 TYR A O 1
ATOM 3667 N N . THR A 1 492 ? -33.289 3.034 29.542 1.00 89.31 492 THR A N 1
ATOM 3668 C CA . THR A 1 492 ? -33.347 1.566 29.411 1.00 89.31 492 THR A CA 1
ATOM 3669 C C . THR A 1 492 ? -34.711 1.146 28.875 1.00 89.31 492 THR A C 1
ATOM 3671 O O . THR A 1 492 ? -35.744 1.461 29.464 1.00 89.31 492 THR A O 1
ATOM 3674 N N . LEU A 1 493 ? -34.721 0.420 27.757 1.00 88.25 493 LEU A N 1
ATOM 3675 C CA . LEU A 1 493 ? -35.909 -0.207 27.179 1.00 88.25 493 LEU A CA 1
ATOM 3676 C C . LEU A 1 493 ? -35.961 -1.696 27.558 1.00 88.25 493 LEU A C 1
ATOM 3678 O O . LEU A 1 493 ? -34.925 -2.295 27.848 1.00 88.25 493 LEU A O 1
ATOM 3682 N N . PRO A 1 494 ? -37.130 -2.360 27.463 1.00 87.19 494 PRO A N 1
ATOM 3683 C CA . PRO A 1 494 ? -37.234 -3.810 27.680 1.00 87.19 494 PRO A CA 1
ATOM 3684 C C . PRO A 1 494 ? -36.316 -4.656 26.779 1.00 87.19 494 PRO A C 1
ATOM 3686 O O . PRO A 1 494 ? -36.045 -5.820 27.074 1.00 87.19 494 PRO A O 1
ATOM 3689 N N . ALA A 1 495 ? -35.872 -4.090 25.655 1.00 84.19 495 ALA A N 1
ATOM 3690 C CA . ALA A 1 495 ? -34.987 -4.728 24.692 1.00 84.19 495 ALA A CA 1
ATOM 3691 C C . ALA A 1 495 ? -33.490 -4.436 24.917 1.00 84.19 495 ALA A C 1
ATOM 3693 O O . ALA A 1 495 ? -32.672 -5.115 24.302 1.00 84.19 495 ALA A O 1
ATOM 3694 N N . GLY A 1 496 ? -33.135 -3.477 25.779 1.00 84.75 496 GLY A N 1
ATOM 3695 C CA . GLY A 1 496 ? -31.756 -3.071 26.052 1.00 84.75 496 GLY A CA 1
ATOM 3696 C C . GLY A 1 496 ? -31.626 -1.577 26.361 1.00 84.75 496 GLY A C 1
ATOM 3697 O O . GLY A 1 496 ? -32.605 -0.829 26.331 1.00 84.75 496 GLY A O 1
ATOM 3698 N N . ASP A 1 497 ? -30.404 -1.135 26.631 1.00 87.25 497 ASP A N 1
ATOM 3699 C CA . ASP A 1 497 ? -30.105 0.273 26.888 1.00 87.25 497 ASP A CA 1
ATOM 3700 C C . ASP A 1 497 ? -30.090 1.101 25.595 1.00 87.25 497 ASP A C 1
ATOM 3702 O O . ASP A 1 497 ? -29.461 0.730 24.607 1.00 87.25 497 ASP A O 1
ATOM 3706 N N . VAL A 1 498 ? -30.749 2.259 25.625 1.00 89.75 498 VAL A N 1
ATOM 3707 C CA . VAL A 1 498 ? -30.595 3.332 24.639 1.00 89.75 498 VAL A CA 1
ATOM 3708 C C . VAL A 1 498 ? -29.282 4.043 24.930 1.00 89.75 498 VAL A C 1
ATOM 3710 O O . VAL A 1 498 ? -29.128 4.703 25.965 1.00 89.75 498 VAL A O 1
ATOM 3713 N N . GLY A 1 499 ? -28.333 3.897 24.015 1.00 90.31 499 GLY A N 1
ATOM 3714 C CA . GLY A 1 499 ? -27.010 4.491 24.111 1.00 90.31 499 GLY A CA 1
ATOM 3715 C C . GLY A 1 499 ? -26.929 5.827 23.383 1.00 90.31 499 GLY A C 1
ATOM 3716 O O . GLY A 1 499 ? -27.486 5.987 22.301 1.00 90.31 499 GLY A O 1
ATOM 3717 N N . PHE A 1 500 ? -26.190 6.772 23.952 1.00 92.94 500 PHE A N 1
ATOM 3718 C CA . PHE A 1 500 ? -25.853 8.038 23.313 1.00 92.94 500 PHE A CA 1
ATOM 3719 C C . PHE A 1 500 ? -24.343 8.259 23.366 1.00 92.94 500 PHE A C 1
ATOM 3721 O O . PHE A 1 500 ? -23.723 8.018 24.405 1.00 92.94 500 PHE A O 1
ATOM 3728 N N . ALA A 1 501 ? -23.764 8.743 22.269 1.00 93.38 501 ALA A N 1
ATOM 3729 C CA . ALA A 1 501 ? -22.385 9.203 22.218 1.00 93.38 501 ALA A CA 1
ATOM 3730 C C . ALA A 1 501 ? -22.276 10.576 21.559 1.00 93.38 501 ALA A C 1
ATOM 3732 O O . ALA A 1 501 ? -23.037 10.928 20.659 1.00 93.38 501 ALA A O 1
ATOM 3733 N N . LEU A 1 502 ? -21.280 11.331 22.005 1.00 95.25 502 LEU A N 1
ATOM 3734 C CA . LEU A 1 502 ? -20.869 12.596 21.423 1.00 95.25 502 LEU A CA 1
ATOM 3735 C C . LEU A 1 502 ? -19.350 12.601 21.324 1.00 95.25 502 LEU A C 1
ATOM 3737 O O . LEU A 1 502 ? -18.659 12.172 22.248 1.00 95.25 502 LEU A O 1
ATOM 3741 N N . GLY A 1 503 ? -18.817 13.106 20.223 1.00 94.50 503 GLY A N 1
ATOM 3742 C CA . GLY A 1 503 ? -17.381 13.223 20.060 1.00 94.50 503 GLY A CA 1
ATOM 3743 C C . GLY A 1 503 ? -16.991 14.331 19.107 1.00 94.50 503 GLY A C 1
ATOM 3744 O O . GLY A 1 503 ? -17.815 14.915 18.403 1.00 94.50 503 GLY A O 1
ATOM 3745 N N . GLY A 1 504 ? -15.700 14.620 19.097 1.00 93.75 504 GLY A N 1
ATOM 3746 C CA . GLY A 1 504 ? -15.119 15.596 18.200 1.00 93.75 504 GLY A CA 1
ATOM 3747 C C . GLY A 1 504 ? -13.629 15.374 18.022 1.00 93.75 504 GLY A C 1
ATOM 3748 O O . GLY A 1 504 ? -12.977 14.706 18.826 1.00 93.75 504 GLY A O 1
ATOM 3749 N N . SER A 1 505 ? -13.093 15.930 16.943 1.00 94.12 505 SER A N 1
ATOM 3750 C CA . SER A 1 505 ? -11.668 15.861 16.638 1.00 94.12 505 SER A CA 1
ATOM 3751 C C . SER A 1 505 ? -11.181 17.139 15.980 1.00 94.12 505 SER A C 1
ATOM 3753 O O . SER A 1 505 ? -11.888 17.722 15.163 1.00 94.12 505 SER A O 1
ATOM 3755 N N . PHE A 1 506 ? -9.949 17.521 16.286 1.00 94.88 506 PHE A N 1
ATOM 3756 C CA . PHE A 1 506 ? -9.214 18.583 15.619 1.00 94.88 506 PHE A CA 1
ATOM 3757 C C . PHE A 1 506 ? -7.900 18.007 15.095 1.00 94.88 506 PHE A C 1
ATOM 3759 O O . PHE A 1 506 ? -7.108 17.474 15.874 1.00 94.88 506 PHE A O 1
ATOM 3766 N N . SER A 1 507 ? -7.673 18.087 13.786 1.00 92.62 507 SER A N 1
ATOM 3767 C CA . SER A 1 507 ? -6.467 17.583 13.131 1.00 92.62 507 SER A CA 1
ATOM 3768 C C . SER A 1 507 ? -5.808 18.685 12.321 1.00 92.62 507 SER A C 1
ATOM 3770 O O . SER A 1 507 ? -6.471 19.348 11.531 1.00 92.62 507 SER A O 1
ATOM 3772 N N . LYS A 1 508 ? -4.500 18.850 12.497 1.00 93.75 508 LYS A N 1
ATOM 3773 C CA . LYS A 1 508 ? -3.662 19.717 11.675 1.00 93.75 508 LYS A CA 1
ATOM 3774 C C . LYS A 1 508 ? -2.701 18.866 10.872 1.00 93.75 508 LYS A C 1
ATOM 3776 O O . LYS A 1 508 ? -1.969 18.061 11.452 1.00 93.75 508 LYS A O 1
ATOM 3781 N N . GLN A 1 509 ? -2.700 19.062 9.563 1.00 90.94 509 GLN A N 1
ATOM 3782 C CA . GLN A 1 509 ? -1.863 18.339 8.622 1.00 90.94 509 GLN A CA 1
ATOM 3783 C C . GLN A 1 509 ? -0.990 19.312 7.837 1.00 90.94 509 GLN A C 1
ATOM 3785 O O . GLN A 1 509 ? -1.474 20.325 7.338 1.00 90.94 509 GLN A O 1
ATOM 3790 N N . ASP A 1 510 ? 0.285 18.976 7.697 1.00 91.00 510 ASP A N 1
ATOM 3791 C CA . ASP A 1 510 ? 1.230 19.648 6.808 1.00 91.00 510 ASP A CA 1
ATOM 3792 C C . ASP A 1 510 ? 1.831 18.572 5.894 1.00 91.00 510 ASP A C 1
ATOM 3794 O O . ASP A 1 510 ? 2.243 17.509 6.363 1.00 91.00 510 ASP A O 1
ATOM 3798 N N . TRP A 1 511 ? 1.859 18.838 4.592 1.00 90.19 511 TRP A N 1
ATOM 3799 C CA . TRP A 1 511 ? 2.340 17.920 3.566 1.00 90.19 511 TRP A CA 1
ATOM 3800 C C . TRP A 1 511 ? 3.253 18.641 2.575 1.00 90.19 511 TRP A C 1
ATOM 3802 O O . TRP A 1 511 ? 3.004 19.795 2.212 1.00 90.19 511 TRP A O 1
ATOM 3812 N N . LYS A 1 512 ? 4.297 17.947 2.124 1.00 90.81 512 LYS A N 1
ATOM 3813 C CA . LYS A 1 512 ? 5.228 18.407 1.095 1.00 90.81 512 LYS A CA 1
ATOM 3814 C C . LYS A 1 512 ? 5.692 17.225 0.251 1.00 90.81 512 LYS A C 1
ATOM 3816 O O . LYS A 1 512 ? 6.025 16.181 0.795 1.00 90.81 512 LYS A O 1
ATOM 3821 N N . ALA A 1 513 ? 5.786 17.410 -1.058 1.00 90.44 513 ALA A N 1
ATOM 3822 C CA . ALA A 1 513 ? 6.429 16.491 -1.983 1.00 90.44 513 ALA A CA 1
ATOM 3823 C C . ALA A 1 513 ? 7.255 17.269 -3.013 1.00 90.44 513 ALA A C 1
ATOM 3825 O O . ALA A 1 513 ? 6.822 18.302 -3.526 1.00 90.44 513 ALA A O 1
ATOM 3826 N N . ASN A 1 514 ? 8.451 16.781 -3.329 1.00 91.44 514 ASN A N 1
ATOM 3827 C CA . ASN A 1 514 ? 9.358 17.424 -4.274 1.00 91.44 514 ASN A CA 1
ATOM 3828 C C . ASN A 1 514 ? 10.096 16.402 -5.140 1.00 91.44 514 ASN A C 1
ATOM 3830 O O . ASN A 1 514 ? 10.399 15.293 -4.701 1.00 91.44 514 ASN A O 1
ATOM 3834 N N . VAL A 1 515 ? 10.427 16.827 -6.358 1.00 92.62 515 VAL A N 1
ATOM 3835 C CA . VAL A 1 515 ? 11.285 16.095 -7.293 1.00 92.62 515 VAL A CA 1
ATOM 3836 C C . VAL A 1 515 ? 12.687 16.693 -7.254 1.00 92.62 515 VAL A C 1
ATOM 3838 O O . VAL A 1 515 ? 12.850 17.912 -7.264 1.00 92.62 515 VAL A O 1
ATOM 3841 N N . ASN A 1 516 ? 13.712 15.847 -7.212 1.00 92.94 516 ASN A N 1
ATOM 3842 C CA . ASN A 1 516 ? 15.103 16.256 -7.345 1.00 92.94 516 ASN A CA 1
ATOM 3843 C C . ASN A 1 516 ? 15.453 16.443 -8.830 1.00 92.94 516 ASN A C 1
ATOM 3845 O O . ASN A 1 516 ? 15.830 15.497 -9.528 1.00 92.94 516 ASN A O 1
ATOM 3849 N N . SER A 1 517 ? 15.316 17.676 -9.315 1.00 91.94 517 SER A N 1
ATOM 3850 C CA . SER A 1 517 ? 15.537 18.025 -10.721 1.00 91.94 517 SER A CA 1
ATOM 3851 C C . SER A 1 517 ? 16.975 17.772 -11.192 1.00 91.94 517 SER A C 1
ATOM 3853 O O . SER A 1 517 ? 17.178 17.384 -12.345 1.00 91.94 517 SER A O 1
ATOM 3855 N N . GLU A 1 518 ? 17.971 17.919 -10.313 1.00 91.75 518 GLU A N 1
ATOM 3856 C CA . GLU A 1 518 ? 19.388 17.702 -10.634 1.00 91.75 518 GLU A CA 1
ATOM 3857 C C . GLU A 1 518 ? 19.671 16.238 -10.984 1.00 91.75 518 GLU A C 1
ATOM 3859 O O . GLU A 1 518 ? 20.389 15.955 -11.943 1.00 91.75 518 GLU A O 1
ATOM 3864 N N . ILE A 1 519 ? 19.077 15.299 -10.246 1.00 92.75 519 ILE A N 1
ATOM 3865 C CA . ILE A 1 519 ? 19.240 13.861 -10.492 1.00 92.75 519 ILE A CA 1
ATOM 3866 C C . ILE A 1 519 ? 18.375 13.415 -11.674 1.00 92.75 519 ILE A C 1
ATOM 3868 O O . ILE A 1 519 ? 18.860 12.743 -12.586 1.00 92.75 519 ILE A O 1
ATOM 3872 N N . VAL A 1 520 ? 17.096 13.799 -11.686 1.00 92.31 520 VAL A N 1
ATOM 3873 C CA . VAL A 1 520 ? 16.127 13.313 -12.679 1.00 92.31 520 VAL A CA 1
ATOM 3874 C C . VAL A 1 520 ? 16.448 13.812 -14.090 1.00 92.31 520 VAL A C 1
ATOM 3876 O O . VAL A 1 520 ? 16.338 13.048 -15.049 1.00 92.31 520 VAL A O 1
ATOM 3879 N N . SER A 1 521 ? 16.914 15.057 -14.241 1.00 92.38 521 SER A N 1
ATOM 3880 C CA . SER A 1 521 ? 17.254 15.629 -15.556 1.00 92.38 521 SER A CA 1
ATOM 3881 C C . SER A 1 521 ? 18.387 14.887 -16.277 1.00 92.38 521 SER A C 1
ATOM 3883 O O . SER A 1 521 ? 18.449 14.895 -17.508 1.00 92.38 521 SER A O 1
ATOM 3885 N N . GLN A 1 522 ? 19.254 14.192 -15.534 1.00 93.25 522 GLN A N 1
ATOM 3886 C CA . GLN A 1 522 ? 20.329 13.375 -16.099 1.00 93.25 522 GLN A CA 1
ATOM 3887 C C . GLN A 1 522 ? 19.812 12.081 -16.740 1.00 93.25 522 GLN A C 1
ATOM 3889 O O . GLN A 1 522 ? 20.496 11.514 -17.597 1.00 93.25 522 GLN A O 1
ATOM 3894 N N . VAL A 1 523 ? 18.610 11.630 -16.360 1.00 91.75 523 VAL A N 1
ATOM 3895 C CA . VAL A 1 523 ? 18.030 10.336 -16.743 1.00 91.75 523 VAL A CA 1
ATOM 3896 C C . VAL A 1 523 ? 16.640 10.526 -17.380 1.00 91.75 523 VAL A C 1
ATOM 3898 O O . VAL A 1 523 ? 15.617 10.207 -16.767 1.00 91.75 523 VAL A O 1
ATOM 3901 N N . PRO A 1 524 ? 16.550 11.000 -18.639 1.00 81.06 524 PRO A N 1
ATOM 3902 C CA . PRO A 1 524 ? 15.260 11.229 -19.304 1.00 81.06 524 PRO A CA 1
ATOM 3903 C C . PRO A 1 524 ? 14.401 9.964 -19.471 1.00 81.06 524 PRO A C 1
ATOM 3905 O O . PRO A 1 524 ? 13.184 10.055 -19.583 1.00 81.06 524 PRO A O 1
ATOM 3908 N N . GLY A 1 525 ? 15.022 8.777 -19.471 1.00 77.06 525 GLY A N 1
ATOM 3909 C CA . GLY A 1 525 ? 14.336 7.478 -19.537 1.00 77.06 525 GLY A CA 1
ATOM 3910 C C . GLY A 1 525 ? 13.660 7.041 -18.230 1.00 77.06 525 GLY A C 1
ATOM 3911 O O . GLY A 1 525 ? 13.063 5.963 -18.184 1.00 77.06 525 GLY A O 1
ATOM 3912 N N . SER A 1 526 ? 13.753 7.850 -17.166 1.00 83.00 526 SER A N 1
ATOM 3913 C CA . SER A 1 526 ? 13.144 7.563 -15.861 1.00 83.00 526 SER A CA 1
ATOM 3914 C C . SER A 1 526 ? 11.620 7.697 -15.846 1.00 83.00 526 SER A C 1
ATOM 3916 O O . SER A 1 526 ? 10.977 7.066 -15.014 1.00 83.00 526 SER A O 1
ATOM 3918 N N . GLY A 1 527 ? 11.041 8.483 -16.762 1.00 81.31 527 GLY A N 1
ATOM 3919 C CA . GLY A 1 527 ? 9.605 8.784 -16.779 1.00 81.31 527 GLY A CA 1
ATOM 3920 C C . GLY A 1 527 ? 9.164 9.809 -15.726 1.00 81.31 527 GLY A C 1
ATOM 3921 O O . GLY A 1 527 ? 7.968 10.040 -15.574 1.00 81.31 527 GLY A O 1
ATOM 3922 N N . ILE A 1 528 ? 10.111 10.428 -15.015 1.00 86.50 528 ILE A N 1
ATOM 3923 C CA . ILE A 1 528 ? 9.852 11.463 -14.011 1.00 86.50 528 ILE A CA 1
ATOM 3924 C C . ILE A 1 528 ? 10.093 12.831 -14.658 1.00 86.50 528 ILE A C 1
ATOM 3926 O O . ILE A 1 528 ? 11.111 13.035 -15.317 1.00 86.50 528 ILE A O 1
ATOM 3930 N N . ASP A 1 529 ? 9.167 13.772 -14.466 1.00 86.38 529 ASP A N 1
ATOM 3931 C CA . ASP A 1 529 ? 9.321 15.148 -14.942 1.00 86.38 529 ASP A CA 1
ATOM 3932 C C . ASP A 1 529 ? 10.260 15.943 -14.006 1.00 86.38 529 ASP A C 1
ATOM 3934 O O . ASP A 1 529 ? 9.878 16.222 -12.864 1.00 86.38 529 ASP A O 1
ATOM 3938 N N . PRO A 1 530 ? 11.472 16.337 -14.450 1.00 87.88 530 PRO A N 1
ATOM 3939 C CA . PRO A 1 530 ? 12.407 17.109 -13.630 1.00 87.88 530 PRO A CA 1
ATOM 3940 C C . PRO A 1 530 ? 11.945 18.550 -13.381 1.00 87.88 530 PRO A C 1
ATOM 3942 O O . PRO A 1 530 ? 12.510 19.220 -12.521 1.00 87.88 530 PRO A O 1
ATOM 3945 N N . SER A 1 531 ? 10.959 19.046 -14.134 1.00 89.56 531 SER A N 1
ATOM 3946 C CA . SER A 1 531 ? 10.399 20.392 -13.983 1.00 89.56 531 SER A CA 1
ATOM 3947 C C . SER A 1 531 ? 9.192 20.446 -13.044 1.00 89.56 531 SER A C 1
ATOM 3949 O O . SER A 1 531 ? 8.642 21.524 -12.814 1.00 89.56 531 SER A O 1
ATOM 3951 N N . LYS A 1 532 ? 8.797 19.301 -12.469 1.00 84.44 532 LYS A N 1
ATOM 3952 C CA . LYS A 1 532 ? 7.650 19.214 -11.569 1.00 84.44 532 LYS A CA 1
ATOM 3953 C C . LYS A 1 532 ? 7.852 20.132 -10.350 1.00 84.44 532 LYS A C 1
ATOM 3955 O O . LYS A 1 532 ? 8.839 19.967 -9.627 1.00 84.44 532 LYS A O 1
ATOM 3960 N N . PRO A 1 533 ? 6.932 21.081 -10.096 1.00 80.50 533 PRO A N 1
ATOM 3961 C CA . PRO A 1 533 ? 7.060 22.002 -8.977 1.00 80.50 533 PRO A CA 1
ATOM 3962 C C . PRO A 1 533 ? 6.919 21.280 -7.634 1.00 80.50 533 PRO A C 1
ATOM 3964 O O . PRO A 1 533 ? 6.283 20.226 -7.525 1.00 80.50 533 PRO A O 1
ATOM 3967 N N . GLU A 1 534 ? 7.486 21.885 -6.589 1.00 85.62 534 GLU A N 1
ATOM 3968 C CA . GLU A 1 534 ? 7.244 21.451 -5.215 1.00 85.62 534 GLU A CA 1
ATOM 3969 C C . GLU A 1 534 ? 5.746 21.540 -4.910 1.00 85.62 534 GLU A C 1
ATOM 3971 O O . GLU A 1 534 ? 5.134 22.604 -5.004 1.00 85.62 534 GLU A O 1
ATOM 3976 N N . SER A 1 535 ? 5.165 20.413 -4.516 1.00 85.06 535 SER A N 1
ATOM 3977 C CA . SER A 1 535 ? 3.781 20.344 -4.071 1.00 85.06 535 SER A CA 1
ATOM 3978 C C . SER A 1 535 ? 3.754 20.447 -2.551 1.00 85.06 535 SER A C 1
ATOM 3980 O O . SER A 1 535 ? 4.440 19.695 -1.864 1.00 85.06 535 SER A O 1
ATOM 3982 N N . LYS A 1 536 ? 2.990 21.392 -2.008 1.00 89.12 536 LYS A N 1
ATOM 3983 C CA . LYS A 1 536 ? 2.873 21.622 -0.563 1.00 89.12 536 LYS A CA 1
ATOM 3984 C C . LYS A 1 536 ? 1.419 21.890 -0.206 1.00 89.12 536 LYS A C 1
ATOM 3986 O O . LYS A 1 536 ? 0.686 22.486 -0.989 1.00 89.12 536 LYS A O 1
ATOM 3991 N N . GLY A 1 537 ? 1.008 21.477 0.983 1.00 85.50 537 GLY A N 1
ATOM 3992 C CA . GLY A 1 537 ? -0.364 21.635 1.445 1.00 85.50 537 GLY A CA 1
ATOM 3993 C C . GLY A 1 537 ? -0.433 21.677 2.959 1.00 85.50 537 GLY A C 1
ATOM 3994 O O . GLY A 1 537 ? 0.377 21.065 3.652 1.00 85.50 537 GLY A O 1
ATOM 3995 N N . LYS A 1 538 ? -1.411 22.415 3.473 1.00 88.31 538 LYS A N 1
ATOM 3996 C CA . LYS A 1 538 ? -1.774 22.414 4.890 1.00 88.31 538 LYS A CA 1
ATOM 3997 C C . LYS A 1 538 ? -3.256 22.138 4.988 1.00 88.31 538 LYS A C 1
ATOM 3999 O O . LYS A 1 538 ? -3.988 22.568 4.113 1.00 88.31 538 LYS A O 1
ATOM 4004 N N . ARG A 1 539 ? -3.720 21.431 6.004 1.00 85.62 539 ARG A N 1
ATOM 4005 C CA . ARG A 1 539 ? -5.150 21.181 6.178 1.00 85.62 539 ARG A CA 1
ATOM 4006 C C . ARG A 1 539 ? -5.474 21.129 7.651 1.00 85.62 539 ARG A C 1
ATOM 4008 O O . ARG A 1 539 ? -4.902 20.322 8.378 1.00 85.62 539 ARG A O 1
ATOM 4015 N N . ASP A 1 540 ? -6.421 21.958 8.051 1.00 91.56 540 ASP A N 1
ATOM 4016 C CA . ASP A 1 540 ? -7.023 21.899 9.371 1.00 91.56 540 ASP A CA 1
ATOM 4017 C C . ASP A 1 540 ? -8.395 21.242 9.216 1.00 91.56 540 ASP A C 1
ATOM 4019 O O . ASP A 1 540 ? -9.161 21.566 8.305 1.00 91.56 540 ASP A O 1
ATOM 4023 N N . ILE A 1 541 ? -8.669 20.262 10.069 1.00 90.56 541 ILE A N 1
ATOM 4024 C CA . ILE A 1 541 ? -9.876 19.444 10.038 1.00 90.56 541 ILE A CA 1
ATOM 4025 C C . ILE A 1 541 ? -10.512 19.524 11.413 1.00 90.56 541 ILE A C 1
ATOM 4027 O O . ILE A 1 541 ? -9.928 19.048 12.388 1.00 90.56 541 ILE A O 1
ATOM 4031 N N . THR A 1 542 ? -11.712 20.083 11.489 1.00 94.19 542 THR A N 1
ATOM 4032 C CA . THR A 1 542 ? -12.508 20.088 12.717 1.00 94.19 542 THR A CA 1
ATOM 4033 C C . THR A 1 542 ? -13.738 19.235 12.506 1.00 94.19 542 THR A C 1
ATOM 4035 O O . THR A 1 542 ? -14.431 19.381 11.507 1.00 94.19 542 THR A O 1
ATOM 4038 N N . ALA A 1 543 ? -14.027 18.353 13.452 1.00 93.06 543 ALA A N 1
ATOM 4039 C CA . ALA A 1 543 ? -15.179 17.481 13.372 1.00 93.06 543 ALA A CA 1
ATOM 4040 C C . ALA A 1 543 ? -15.946 17.425 14.681 1.00 93.06 543 ALA A C 1
ATOM 4042 O O . ALA A 1 543 ? -15.347 17.401 15.758 1.00 93.06 543 ALA A O 1
ATOM 4043 N N . ALA A 1 544 ? -17.262 17.303 14.566 1.00 95.31 544 ALA A N 1
ATOM 4044 C CA . ALA A 1 544 ? -18.156 16.961 15.657 1.00 95.31 544 ALA A CA 1
ATOM 4045 C C . ALA A 1 544 ? -19.136 15.890 15.182 1.00 95.31 544 ALA A C 1
ATOM 4047 O O . ALA A 1 544 ? -19.632 15.945 14.055 1.00 95.31 544 ALA A O 1
ATOM 4048 N N . PHE A 1 545 ? -19.424 14.914 16.035 1.00 94.56 545 PHE A N 1
ATOM 4049 C CA . PHE A 1 545 ? -20.407 13.884 15.740 1.00 94.56 545 PHE A CA 1
ATOM 4050 C C . PHE A 1 545 ? -21.227 13.516 16.973 1.00 94.56 545 PHE A C 1
ATOM 4052 O O . PHE A 1 545 ? -20.792 13.679 18.116 1.00 94.56 545 PHE A O 1
ATOM 4059 N N . ALA A 1 546 ? -22.421 13.002 16.713 1.00 94.94 546 ALA A N 1
ATOM 4060 C CA . ALA A 1 546 ? -23.304 12.425 17.707 1.00 94.94 546 ALA A CA 1
ATOM 4061 C C . ALA A 1 546 ? -23.879 11.109 17.182 1.00 94.94 546 ALA A C 1
ATOM 4063 O O . ALA A 1 546 ? -24.169 10.969 15.992 1.00 94.94 546 ALA A O 1
ATOM 4064 N N . GLU A 1 547 ? -24.057 10.158 18.086 1.00 92.50 547 GLU A N 1
ATOM 4065 C CA . GLU A 1 547 ? -24.597 8.836 17.802 1.00 92.50 547 GLU A CA 1
ATOM 4066 C C . GLU A 1 547 ? -25.684 8.501 18.823 1.00 92.50 547 GLU A C 1
ATOM 4068 O O . GLU A 1 547 ? -25.533 8.745 20.021 1.00 92.50 547 GLU A O 1
ATOM 4073 N N . LEU A 1 548 ? -26.780 7.925 18.345 1.00 91.75 548 LEU A N 1
ATOM 4074 C CA . LEU A 1 548 ? -27.874 7.411 19.148 1.00 91.75 548 LEU A CA 1
ATOM 4075 C C . LEU A 1 548 ? -28.158 5.974 18.713 1.00 91.75 548 LEU A C 1
ATOM 4077 O O . LEU A 1 548 ? -28.477 5.717 17.552 1.00 91.75 548 LEU A O 1
ATOM 4081 N N . HIS A 1 549 ? -28.082 5.046 19.657 1.00 89.88 549 HIS A N 1
ATOM 4082 C CA . HIS A 1 549 ? -28.461 3.652 19.463 1.00 89.88 549 HIS A CA 1
ATOM 4083 C C . HIS A 1 549 ? -29.737 3.351 20.242 1.00 89.88 549 HIS A C 1
ATOM 4085 O O . HIS A 1 549 ? -29.842 3.665 21.427 1.00 89.88 549 HIS A O 1
ATOM 4091 N N . VAL A 1 550 ? -30.716 2.751 19.567 1.00 90.56 550 VAL A N 1
ATOM 4092 C CA . VAL A 1 550 ? -32.028 2.421 20.123 1.00 90.56 550 VAL A CA 1
ATOM 4093 C C . VAL A 1 550 ? -32.322 0.937 19.876 1.00 90.56 550 VAL A C 1
ATOM 4095 O O . VAL A 1 550 ? -32.650 0.555 18.746 1.00 90.56 550 VAL A O 1
ATOM 4098 N N . PRO A 1 551 ? -32.266 0.077 20.906 1.00 88.06 551 PRO A N 1
ATOM 4099 C CA . PRO A 1 551 ? -32.691 -1.313 20.785 1.00 88.06 551 PRO A CA 1
ATOM 4100 C C . PRO A 1 551 ? -34.225 -1.375 20.760 1.00 88.06 551 PRO A C 1
ATOM 4102 O O . PRO A 1 551 ? -34.883 -1.341 21.797 1.00 88.06 551 PRO A O 1
ATOM 4105 N N . ILE A 1 552 ? -34.819 -1.448 19.564 1.00 87.00 552 ILE A N 1
ATOM 4106 C CA . ILE A 1 552 ? -36.281 -1.500 19.379 1.00 87.00 552 ILE A CA 1
ATOM 4107 C C . ILE A 1 552 ? -36.828 -2.848 19.881 1.00 87.00 552 ILE A C 1
ATOM 4109 O O . ILE A 1 552 ? -37.840 -2.908 20.575 1.00 87.00 552 ILE A O 1
ATOM 4113 N N . THR A 1 553 ? -36.149 -3.946 19.540 1.00 85.44 553 THR A N 1
ATOM 4114 C CA . THR A 1 553 ? -36.408 -5.308 20.032 1.00 85.44 553 THR A CA 1
ATOM 4115 C C . THR A 1 553 ? -35.078 -6.041 20.225 1.00 85.44 553 THR A C 1
ATOM 4117 O O . THR A 1 553 ? -34.059 -5.610 19.697 1.00 85.44 553 THR A O 1
ATOM 4120 N N . LYS A 1 554 ? -35.076 -7.223 20.859 1.00 79.12 554 LYS A N 1
ATOM 4121 C CA . LYS A 1 554 ? -33.866 -8.071 20.983 1.00 79.12 554 LYS A CA 1
ATOM 4122 C C . LYS A 1 554 ? -33.223 -8.482 19.643 1.00 79.12 554 LYS A C 1
ATOM 4124 O O . LYS A 1 554 ? -32.151 -9.071 19.634 1.00 79.12 554 LYS A O 1
ATOM 4129 N N . THR A 1 555 ? -33.900 -8.247 18.517 1.00 77.56 555 THR A N 1
ATOM 4130 C CA . THR A 1 555 ? -33.440 -8.622 17.166 1.00 77.56 555 THR A CA 1
ATOM 4131 C C . THR A 1 555 ? -33.458 -7.469 16.161 1.00 77.56 555 THR A C 1
ATOM 4133 O O . THR A 1 555 ? -33.114 -7.669 14.997 1.00 77.56 555 THR A O 1
ATOM 4136 N N . LEU A 1 556 ? -33.908 -6.285 16.583 1.00 82.00 556 LEU A N 1
ATOM 4137 C CA . LEU A 1 556 ? -34.044 -5.101 15.742 1.00 82.00 556 LEU A CA 1
ATOM 4138 C C . LEU A 1 556 ? -33.574 -3.893 16.536 1.00 82.00 556 LEU A C 1
ATOM 4140 O O . LEU A 1 556 ? -34.148 -3.570 17.571 1.00 82.00 556 LEU A O 1
ATOM 4144 N N . GLU A 1 557 ? -32.588 -3.202 16.002 1.00 84.25 557 GLU A N 1
ATOM 4145 C CA . GLU A 1 557 ? -32.066 -1.956 16.541 1.00 84.25 557 GLU A CA 1
ATOM 4146 C C . GLU A 1 557 ? -32.134 -0.869 15.473 1.00 84.25 557 GLU A C 1
ATOM 4148 O O . GLU A 1 557 ? -32.164 -1.161 14.274 1.00 84.25 557 GLU A O 1
ATOM 4153 N N . ALA A 1 558 ? -32.171 0.380 15.918 1.00 86.88 558 ALA A N 1
ATOM 4154 C CA . ALA A 1 558 ? -31.961 1.545 15.079 1.00 86.88 558 ALA A CA 1
ATOM 4155 C C . ALA A 1 558 ? -30.726 2.291 15.577 1.00 86.88 558 ALA A C 1
ATOM 4157 O O . ALA A 1 558 ? -30.558 2.494 16.778 1.00 86.88 558 ALA A O 1
ATOM 4158 N N . GLN A 1 559 ? -29.879 2.713 14.646 1.00 86.38 559 GLN A N 1
ATOM 4159 C CA . GLN A 1 559 ? -28.720 3.548 14.918 1.00 86.38 559 GLN A CA 1
ATOM 4160 C C . GLN A 1 559 ? -28.861 4.817 14.082 1.00 86.38 559 GLN A C 1
ATOM 4162 O O . GLN A 1 559 ? -29.066 4.754 12.870 1.00 86.38 559 GLN A O 1
ATOM 4167 N N . LEU A 1 560 ? -28.793 5.965 14.743 1.00 90.00 560 LEU A N 1
ATOM 4168 C CA . LEU A 1 560 ? -28.796 7.276 14.116 1.00 90.00 560 LEU A CA 1
ATOM 4169 C C . LEU A 1 560 ? -27.454 7.932 14.422 1.00 90.00 560 LEU A C 1
ATOM 4171 O O . LEU A 1 560 ? -27.094 8.081 15.584 1.00 90.00 560 LEU A O 1
ATOM 4175 N N . ALA A 1 561 ? -26.728 8.335 13.388 1.00 90.44 561 ALA A N 1
ATOM 4176 C CA . ALA A 1 561 ? -25.471 9.053 13.530 1.00 90.44 561 ALA A CA 1
ATOM 4177 C C . ALA A 1 561 ? -25.504 10.315 12.672 1.00 90.44 561 ALA A C 1
ATOM 4179 O O . ALA A 1 561 ? -25.994 10.298 11.542 1.00 90.44 561 ALA A O 1
ATOM 4180 N N . ALA A 1 562 ? -24.979 11.405 13.217 1.00 92.50 562 ALA A N 1
ATOM 4181 C CA . ALA A 1 562 ? -24.826 12.671 12.524 1.00 92.50 562 ALA A CA 1
ATOM 4182 C C . ALA A 1 562 ? -23.415 13.197 12.758 1.00 92.50 562 ALA A C 1
ATOM 4184 O O . ALA A 1 562 ? -22.906 13.150 13.878 1.00 92.50 562 ALA A O 1
ATOM 4185 N N . ARG A 1 563 ? -22.799 13.723 11.701 1.00 92.12 563 ARG A N 1
ATOM 4186 C CA . ARG A 1 563 ? -21.448 14.273 11.742 1.00 92.12 563 ARG A CA 1
ATOM 4187 C C . ARG A 1 563 ? -21.355 15.528 10.901 1.00 92.12 563 ARG A C 1
ATOM 4189 O O . ARG A 1 563 ? -21.937 15.604 9.822 1.00 92.12 563 ARG A O 1
ATOM 4196 N N . TYR A 1 564 ? -20.600 16.483 11.418 1.00 92.81 564 TYR A N 1
ATOM 4197 C CA . TYR A 1 564 ? -20.197 17.699 10.740 1.00 92.81 564 TYR A CA 1
ATOM 4198 C C . TYR A 1 564 ? -18.670 17.724 10.689 1.00 92.81 564 TYR A C 1
ATOM 4200 O O . TYR A 1 564 ? -18.025 17.629 11.733 1.00 92.81 564 TYR A O 1
ATOM 4208 N N . ASP A 1 565 ? -18.116 17.830 9.484 1.00 90.88 565 ASP A N 1
ATOM 4209 C CA . ASP A 1 565 ? -16.686 18.000 9.237 1.00 90.88 565 ASP A CA 1
ATOM 4210 C C . ASP A 1 565 ? -16.476 19.350 8.538 1.00 90.88 565 ASP A C 1
ATOM 4212 O O . ASP A 1 565 ? -17.044 19.598 7.474 1.00 90.88 565 ASP A O 1
ATOM 4216 N N . ASP A 1 566 ? -15.654 20.207 9.134 1.00 90.81 566 ASP A N 1
ATOM 4217 C CA . ASP A 1 566 ? -15.161 21.443 8.537 1.00 90.81 566 ASP A CA 1
ATOM 4218 C C . ASP A 1 566 ? -13.706 21.252 8.115 1.00 90.81 566 ASP A C 1
ATOM 4220 O O . ASP A 1 566 ? -12.866 20.769 8.884 1.00 90.81 566 ASP A O 1
ATOM 4224 N N . TYR A 1 567 ? -13.419 21.619 6.873 1.00 86.94 567 TYR A N 1
ATOM 4225 C CA . TYR A 1 567 ? -12.097 21.507 6.282 1.00 86.94 567 TYR A CA 1
ATOM 4226 C C . TYR A 1 567 ? -11.635 22.895 5.868 1.00 86.94 567 TYR A C 1
ATOM 4228 O O . TYR A 1 567 ? -12.303 23.544 5.060 1.00 86.94 567 TYR A O 1
ATOM 4236 N N . SER A 1 568 ? -10.470 23.329 6.354 1.00 82.56 568 SER A N 1
ATOM 4237 C CA . SER A 1 568 ? -9.890 24.573 5.857 1.00 82.56 568 SER A CA 1
ATOM 4238 C C . SER A 1 568 ? -9.618 24.455 4.354 1.00 82.56 568 SER A C 1
ATOM 4240 O O . SER A 1 568 ? -9.137 23.431 3.854 1.00 82.56 568 SER A O 1
ATOM 4242 N N . SER A 1 569 ? -9.985 25.493 3.602 1.00 53.81 569 SER A N 1
ATOM 4243 C CA . SER A 1 569 ? -9.800 25.528 2.155 1.00 53.81 569 SER A CA 1
ATOM 4244 C C . SER A 1 569 ? -8.310 25.596 1.831 1.00 53.81 569 SER A C 1
ATOM 4246 O O . SER A 1 569 ? -7.709 26.664 1.921 1.00 53.81 569 SER A O 1
ATOM 4248 N N . VAL A 1 570 ? -7.707 24.477 1.435 1.00 49.09 570 VAL A N 1
ATOM 4249 C CA . VAL A 1 570 ? -6.346 24.466 0.881 1.00 49.09 570 VAL A CA 1
ATOM 4250 C C . VAL A 1 570 ? -6.292 23.536 -0.320 1.00 49.09 570 VAL A C 1
ATOM 4252 O O . VAL A 1 570 ? -5.810 22.412 -0.250 1.00 49.09 570 VAL A O 1
ATOM 4255 N N . TRP A 1 571 ? -6.848 24.017 -1.428 1.00 39.25 571 TRP A N 1
ATOM 4256 C CA . TRP A 1 571 ? -6.598 23.498 -2.774 1.00 39.25 571 TRP A CA 1
ATOM 4257 C C . TRP A 1 571 ? -6.167 24.672 -3.662 1.00 39.25 571 TRP A C 1
ATOM 4259 O O . TRP A 1 571 ? -6.711 24.896 -4.736 1.00 39.25 571 TRP A O 1
ATOM 4269 N N . ALA A 1 572 ? -5.228 25.487 -3.176 1.00 30.34 572 ALA A N 1
ATOM 4270 C CA . ALA A 1 572 ? -4.478 26.366 -4.057 1.00 30.34 572 ALA A CA 1
ATOM 4271 C C . ALA A 1 572 ? -3.256 25.573 -4.517 1.00 30.34 572 ALA A C 1
ATOM 4273 O O . ALA A 1 572 ? -2.212 25.575 -3.866 1.00 30.34 572 ALA A O 1
ATOM 4274 N N . GLU A 1 573 ? -3.411 24.854 -5.627 1.00 35.56 573 GLU A N 1
ATOM 4275 C CA . GLU A 1 573 ? -2.269 24.628 -6.499 1.00 35.56 573 GLU A CA 1
ATOM 4276 C C . GLU A 1 573 ? -1.777 26.030 -6.874 1.00 35.56 573 GLU A C 1
ATOM 4278 O O . GLU A 1 573 ? -2.439 26.761 -7.608 1.00 35.56 573 GLU A O 1
ATOM 4283 N N . GLU A 1 574 ? -0.655 26.459 -6.302 1.00 32.94 574 GLU A N 1
ATOM 4284 C CA . GLU A 1 574 ? 0.057 27.658 -6.741 1.00 32.94 574 GLU A CA 1
ATOM 4285 C C . GLU A 1 574 ? 0.753 27.310 -8.071 1.00 32.94 574 GLU A C 1
ATOM 4287 O O . GLU A 1 574 ? 1.973 27.338 -8.197 1.00 32.94 574 GLU A O 1
ATOM 4292 N N . THR A 1 575 ? -0.030 26.871 -9.062 1.00 31.80 575 THR A N 1
ATOM 4293 C CA . THR A 1 575 ? 0.420 26.698 -10.435 1.00 31.80 575 THR A CA 1
ATOM 4294 C C . THR A 1 575 ? 0.368 28.068 -11.086 1.00 31.80 575 THR A C 1
ATOM 4296 O O . THR A 1 575 ? -0.685 28.615 -11.411 1.00 31.80 575 THR A O 1
ATOM 4299 N N . THR A 1 576 ? 1.541 28.660 -11.273 1.00 31.88 576 THR A N 1
ATOM 4300 C CA . THR A 1 576 ? 1.740 29.783 -12.183 1.00 31.88 576 THR A CA 1
ATOM 4301 C C . THR A 1 576 ? 1.462 29.319 -13.617 1.00 31.88 576 THR A C 1
ATOM 4303 O O . THR A 1 576 ? 2.377 29.012 -14.375 1.00 31.88 576 THR A O 1
ATOM 4306 N N . GLN A 1 577 ? 0.189 29.246 -14.016 1.00 29.33 577 GLN A N 1
ATOM 4307 C CA . GLN A 1 577 ? -0.166 29.128 -15.429 1.00 29.33 577 GLN A CA 1
ATOM 4308 C C . GLN A 1 577 ? -0.124 30.503 -16.112 1.00 29.33 577 GLN A C 1
ATOM 4310 O O . GLN A 1 577 ? -0.703 31.464 -15.599 1.00 29.33 577 GLN A O 1
ATOM 4315 N N . PRO A 1 578 ? 0.505 30.618 -17.294 1.00 36.09 578 PRO A N 1
ATOM 4316 C CA . PRO A 1 578 ? 0.374 31.793 -18.130 1.00 36.09 578 PRO A CA 1
ATOM 4317 C C . PRO A 1 578 ? -0.879 31.717 -19.022 1.00 36.09 578 PRO A C 1
ATOM 4319 O O . PRO A 1 578 ? -1.112 30.743 -19.730 1.00 36.09 578 PRO A O 1
ATOM 4322 N N . THR A 1 579 ? -1.550 32.868 -19.101 1.00 29.59 579 THR A N 1
ATOM 4323 C CA . THR A 1 579 ? -2.447 33.360 -20.169 1.00 29.59 579 THR A CA 1
ATOM 4324 C C . THR A 1 579 ? -3.897 32.863 -20.210 1.00 29.59 579 THR A C 1
ATOM 4326 O O . THR A 1 579 ? -4.218 31.748 -20.605 1.00 29.59 579 THR A O 1
ATOM 4329 N N . ALA A 1 580 ? -4.779 33.807 -19.880 1.00 28.53 580 ALA A N 1
ATOM 4330 C CA . ALA A 1 580 ? -6.224 33.757 -20.009 1.00 28.53 580 ALA A CA 1
ATOM 4331 C C . ALA A 1 580 ? -6.690 33.647 -21.471 1.00 28.53 580 ALA A C 1
ATOM 4333 O O . ALA A 1 580 ? -6.185 34.345 -22.351 1.00 28.53 580 ALA A O 1
ATOM 4334 N N . ILE A 1 581 ? -7.731 32.843 -21.696 1.00 30.16 581 ILE A N 1
ATOM 4335 C CA . ILE A 1 581 ? -8.588 32.936 -22.880 1.00 30.16 581 ILE A CA 1
ATOM 4336 C C . ILE A 1 581 ? -9.803 33.775 -22.479 1.00 30.16 581 ILE A C 1
ATOM 4338 O O . ILE A 1 581 ? -10.611 33.377 -21.643 1.00 30.16 581 ILE A O 1
ATOM 4342 N N . THR A 1 582 ? -9.897 34.965 -23.062 1.00 28.05 582 THR A N 1
ATOM 4343 C CA . THR A 1 582 ? -10.977 35.930 -22.856 1.00 28.05 582 THR A CA 1
ATOM 4344 C C . THR A 1 582 ? -12.258 35.445 -23.536 1.00 28.05 582 THR A C 1
ATOM 4346 O O . THR A 1 582 ? -12.366 35.493 -24.760 1.00 28.05 582 THR A O 1
ATOM 4349 N N . THR A 1 583 ? -13.259 35.020 -22.766 1.00 27.83 583 THR A N 1
ATOM 4350 C CA . THR A 1 583 ? -14.643 34.907 -23.249 1.00 27.83 583 THR A CA 1
ATOM 4351 C C . THR A 1 583 ? -15.394 36.200 -22.955 1.00 27.83 583 THR A C 1
ATOM 4353 O O . THR A 1 583 ? -15.537 36.606 -21.803 1.00 27.83 583 THR A O 1
ATOM 4356 N N . VAL A 1 584 ? -15.852 36.849 -24.023 1.00 29.33 584 VAL A N 1
ATOM 4357 C CA . VAL A 1 584 ? -16.651 38.077 -24.014 1.00 29.33 584 VAL A CA 1
ATOM 4358 C C . VAL A 1 584 ? -18.036 37.783 -23.428 1.00 29.33 584 VAL A C 1
ATOM 4360 O O . VAL A 1 584 ? -18.801 37.012 -24.003 1.00 29.33 584 VAL A O 1
ATOM 4363 N N . ALA A 1 585 ? -18.359 38.410 -22.297 1.00 27.95 585 ALA A N 1
ATOM 4364 C CA . ALA A 1 585 ? -19.718 38.496 -21.777 1.00 27.95 585 ALA A CA 1
ATOM 4365 C C . ALA A 1 585 ? -20.473 39.614 -22.515 1.00 27.95 585 ALA A C 1
ATOM 4367 O O . ALA A 1 585 ? -19.952 40.717 -22.675 1.00 27.95 585 ALA A O 1
ATOM 4368 N N . THR A 1 586 ? -21.689 39.326 -22.978 1.00 29.77 586 THR A N 1
ATOM 4369 C CA . THR A 1 586 ? -22.632 40.332 -23.483 1.00 29.77 586 THR A CA 1
ATOM 4370 C C . THR A 1 586 ? -23.682 40.597 -22.408 1.00 29.77 586 THR A C 1
ATOM 4372 O O . THR A 1 586 ? -24.400 39.689 -21.994 1.00 29.77 586 THR A O 1
ATOM 4375 N N . ASP A 1 587 ? -23.731 41.847 -21.948 1.00 28.89 587 ASP A N 1
ATOM 4376 C CA . ASP A 1 587 ? -24.759 42.389 -21.061 1.00 28.89 587 ASP A CA 1
ATOM 4377 C C . ASP A 1 587 ? -26.131 42.369 -21.747 1.00 28.89 587 ASP A C 1
ATOM 4379 O O . ASP A 1 587 ? -26.294 42.903 -22.847 1.00 28.89 587 ASP A O 1
ATOM 4383 N N . ALA A 1 588 ? -27.141 41.825 -21.067 1.00 31.70 588 ALA A N 1
ATOM 4384 C CA . ALA A 1 588 ? -28.543 42.017 -21.419 1.00 31.70 588 ALA A CA 1
ATOM 4385 C C . ALA A 1 588 ? -29.223 42.845 -20.323 1.00 31.70 588 ALA A C 1
ATOM 4387 O O . ALA A 1 588 ? -29.425 42.401 -19.193 1.00 31.70 588 ALA A O 1
ATOM 4388 N N . THR A 1 589 ? -29.549 44.081 -20.684 1.00 29.58 589 THR A N 1
ATOM 4389 C CA . THR A 1 589 ? -30.289 45.056 -19.885 1.00 29.58 589 THR A CA 1
ATOM 4390 C C . THR A 1 589 ? -31.752 44.638 -19.723 1.00 29.58 589 THR A C 1
ATOM 4392 O O . THR A 1 589 ? -32.434 44.269 -20.677 1.00 29.58 589 THR A O 1
ATOM 4395 N N . THR A 1 590 ? -32.252 44.720 -18.494 1.00 30.73 590 THR A N 1
ATOM 4396 C CA . THR A 1 590 ? -33.656 44.522 -18.126 1.00 30.73 590 THR A CA 1
ATOM 4397 C C . THR A 1 590 ? -34.475 45.783 -18.422 1.00 30.73 590 THR A C 1
ATOM 4399 O O . THR A 1 590 ? -34.214 46.848 -17.865 1.00 30.73 590 THR A O 1
ATOM 4402 N N . GLN A 1 591 ? -35.508 45.663 -19.262 1.00 30.55 591 GLN A N 1
ATOM 4403 C CA . GLN A 1 591 ? -36.597 46.642 -19.357 1.00 30.55 591 GLN A CA 1
ATOM 4404 C C . GLN A 1 591 ? -37.880 46.057 -18.763 1.00 30.55 591 GLN A C 1
ATOM 4406 O O . GLN A 1 591 ? -38.325 44.973 -19.132 1.00 30.55 591 GLN A O 1
ATOM 4411 N N . SER A 1 592 ? -38.465 46.803 -17.829 1.00 32.72 592 SER A N 1
ATOM 4412 C CA . SER A 1 592 ? -39.737 46.534 -17.171 1.00 32.72 592 SER A CA 1
ATOM 4413 C C . SER A 1 592 ? -40.892 47.223 -17.904 1.00 32.72 592 SER A C 1
ATOM 4415 O O . SER A 1 592 ? -40.795 48.382 -18.301 1.00 32.72 592 SER A O 1
ATOM 4417 N N . SER A 1 593 ? -42.028 46.536 -18.031 1.00 29.56 593 SER A N 1
ATOM 4418 C CA . SER A 1 593 ? -43.336 47.174 -18.234 1.00 29.56 593 SER A CA 1
ATOM 4419 C C . SER A 1 593 ? -44.436 46.382 -17.496 1.00 29.56 593 SER A C 1
ATOM 4421 O O . SER A 1 593 ? -44.337 45.156 -17.405 1.00 29.56 593 SER A O 1
ATOM 4423 N N . PRO A 1 594 ? -45.437 47.051 -16.883 1.00 37.28 594 PRO A N 1
ATOM 4424 C CA . PRO A 1 594 ? -46.389 46.421 -15.967 1.00 37.28 594 PRO A CA 1
ATOM 4425 C C . PRO A 1 594 ? -47.624 45.866 -16.698 1.00 37.28 594 PRO A C 1
ATOM 4427 O O . PRO A 1 594 ? -48.152 46.501 -17.607 1.00 37.28 594 PRO A O 1
ATOM 4430 N N . THR A 1 595 ? -48.116 44.701 -16.264 1.00 36.81 595 THR A N 1
ATOM 4431 C CA . THR A 1 595 ? -49.340 44.051 -16.785 1.00 36.81 595 THR A CA 1
ATOM 4432 C C . THR A 1 595 ? -50.497 44.171 -15.765 1.00 36.81 595 THR A C 1
ATOM 4434 O O . THR A 1 595 ? -50.213 44.149 -14.565 1.00 36.81 595 THR A O 1
ATOM 4437 N N . PRO A 1 596 ? -51.780 44.316 -16.180 1.00 41.81 596 PRO A N 1
ATOM 4438 C CA . PRO A 1 596 ? -52.929 44.541 -15.284 1.00 41.81 596 PRO A CA 1
ATOM 4439 C C . PRO A 1 596 ? -53.442 43.250 -14.598 1.00 41.81 596 PRO A C 1
ATOM 4441 O O . PRO A 1 596 ? -53.067 42.154 -15.016 1.00 41.81 596 PRO A O 1
ATOM 4444 N N . PRO A 1 597 ? -54.306 43.352 -13.560 1.00 46.62 597 PRO A N 1
ATOM 4445 C CA . PRO A 1 597 ? -54.713 42.220 -12.720 1.00 46.62 597 PRO A CA 1
ATOM 4446 C C . PRO A 1 597 ? -55.772 41.296 -13.373 1.00 46.62 597 PRO A C 1
ATOM 4448 O O . PRO A 1 597 ? -56.431 41.696 -14.335 1.00 46.62 597 PRO A O 1
ATOM 4451 N N . PRO A 1 598 ? -55.934 40.057 -12.858 1.00 49.41 598 PRO A N 1
ATOM 4452 C CA . PRO A 1 598 ? -56.479 38.920 -13.603 1.00 49.41 598 PRO A CA 1
ATOM 4453 C C . PRO A 1 598 ? -58.006 38.757 -13.495 1.00 49.41 598 PRO A C 1
ATOM 4455 O O . PRO A 1 598 ? -58.631 39.199 -12.531 1.00 49.41 598 PRO A O 1
ATOM 4458 N N . LEU A 1 599 ? -58.591 38.047 -14.467 1.00 38.12 599 LEU A N 1
ATOM 4459 C CA . LEU A 1 599 ? -59.965 37.521 -14.427 1.00 38.12 599 LEU A CA 1
ATOM 4460 C C . LEU A 1 599 ? -59.994 36.074 -13.877 1.00 38.12 599 LEU A C 1
ATOM 4462 O O . LEU A 1 599 ? -58.965 35.396 -13.917 1.00 38.12 599 LEU A O 1
ATOM 4466 N N . PRO A 1 600 ? -61.135 35.595 -13.334 1.00 45.72 600 PRO A N 1
ATOM 4467 C CA . PRO A 1 600 ? -61.183 34.441 -12.434 1.00 45.72 600 PRO A CA 1
ATOM 4468 C C . PRO A 1 600 ? -61.124 33.085 -13.146 1.00 45.72 600 PRO A C 1
ATOM 4470 O O . PRO A 1 600 ? -61.588 32.930 -14.273 1.00 45.72 600 PRO A O 1
ATOM 4473 N N . ALA A 1 601 ? -60.591 32.104 -12.416 1.00 46.22 601 ALA A N 1
ATOM 4474 C CA . ALA A 1 601 ? -60.347 30.732 -12.836 1.00 46.22 601 ALA A CA 1
ATOM 4475 C C . ALA A 1 601 ? -61.617 29.960 -13.231 1.00 46.22 601 ALA A C 1
ATOM 4477 O O . ALA A 1 601 ? -62.585 29.888 -12.474 1.00 46.22 601 ALA A O 1
ATOM 4478 N N . THR A 1 602 ? -61.549 29.293 -14.380 1.00 37.03 602 THR A N 1
ATOM 4479 C CA . THR A 1 602 ? -62.375 28.128 -14.708 1.00 37.03 602 THR A CA 1
ATOM 4480 C C . THR A 1 602 ? -61.578 26.862 -14.414 1.00 37.03 602 THR A C 1
ATOM 4482 O O . THR A 1 602 ? -60.479 26.685 -14.936 1.00 37.03 602 THR A O 1
ATOM 4485 N N . GLU A 1 603 ? -62.131 25.995 -13.564 1.00 47.50 603 GLU A N 1
ATOM 4486 C CA . GLU A 1 603 ? -61.619 24.653 -13.279 1.00 47.50 603 GLU A CA 1
ATOM 4487 C C . GLU A 1 603 ? -61.613 23.798 -14.556 1.00 47.50 603 GLU A C 1
ATOM 4489 O O . GLU A 1 603 ? -62.625 23.212 -14.940 1.00 47.50 603 GLU A O 1
ATOM 4494 N N . GLU A 1 604 ? -60.460 23.692 -15.213 1.00 38.16 604 GLU A N 1
ATOM 4495 C CA . GLU A 1 604 ? -60.191 22.585 -16.126 1.00 38.16 604 GLU A CA 1
ATOM 4496 C C . GLU A 1 604 ? -59.633 21.413 -15.318 1.00 38.16 604 GLU A C 1
ATOM 4498 O O . GLU A 1 604 ? -58.653 21.545 -14.580 1.00 38.16 604 GLU A O 1
ATOM 4503 N N . LYS A 1 605 ? -60.262 20.240 -15.444 1.00 41.88 605 LYS A N 1
ATOM 4504 C CA . LYS A 1 605 ? -59.714 18.987 -14.917 1.00 41.88 605 LYS A CA 1
ATOM 4505 C C . LYS A 1 605 ? -58.366 18.732 -15.592 1.00 41.88 605 LYS A C 1
ATOM 4507 O O . LYS A 1 605 ? -58.325 18.256 -16.723 1.00 41.88 605 LYS A O 1
ATOM 4512 N N . VAL A 1 606 ? -57.280 19.041 -14.885 1.00 39.81 606 VAL A N 1
ATOM 4513 C CA . VAL A 1 606 ? -55.903 18.781 -15.312 1.00 39.81 606 VAL A CA 1
ATOM 4514 C C . VAL A 1 606 ? -55.734 17.275 -15.521 1.00 39.81 606 VAL A C 1
ATOM 4516 O O . VAL A 1 606 ? -55.628 16.503 -14.569 1.00 39.81 606 VAL A O 1
ATOM 4519 N N . HIS A 1 607 ? -55.734 16.843 -16.780 1.00 50.31 607 HIS A N 1
ATOM 4520 C CA . HIS A 1 607 ? -55.279 15.512 -17.154 1.00 50.31 607 HIS A CA 1
ATOM 4521 C C . HIS A 1 607 ? -53.769 15.475 -16.919 1.00 50.31 607 HIS A C 1
ATOM 4523 O O . HIS A 1 607 ? -53.038 16.124 -17.658 1.00 50.31 607 HIS A O 1
ATOM 4529 N N . ASN A 1 608 ? -53.297 14.755 -15.896 1.00 51.47 608 ASN A N 1
ATOM 4530 C CA . ASN A 1 608 ? -51.865 14.598 -15.644 1.00 51.47 608 ASN A CA 1
ATOM 4531 C C . ASN A 1 608 ? -51.233 13.829 -16.822 1.00 51.47 608 ASN A C 1
ATOM 4533 O O . ASN A 1 608 ? -51.511 12.638 -16.965 1.00 51.47 608 ASN A O 1
ATOM 4537 N N . PRO A 1 609 ? -50.424 14.472 -17.684 1.00 57.28 609 PRO A N 1
ATOM 4538 C CA . PRO A 1 609 ? -49.810 13.798 -18.823 1.00 57.28 609 PRO A CA 1
ATOM 4539 C C . PRO A 1 609 ? -48.612 12.930 -18.401 1.00 57.28 609 PRO A C 1
ATOM 4541 O O . PRO A 1 609 ? -48.010 12.288 -19.248 1.00 57.28 609 PRO A O 1
ATOM 4544 N N . TYR A 1 610 ? -48.269 12.895 -17.107 1.00 61.19 610 TYR A N 1
ATOM 4545 C CA . TYR A 1 610 ? -47.083 12.231 -16.577 1.00 61.19 610 TYR A CA 1
ATOM 4546 C C . TYR A 1 610 ? -47.453 10.979 -15.766 1.00 61.19 610 TYR A C 1
ATOM 4548 O O . TYR A 1 610 ? -48.296 11.030 -14.867 1.00 61.19 610 TYR A O 1
ATOM 4556 N N . GLY A 1 611 ? -46.796 9.846 -16.037 1.00 64.44 611 GLY A N 1
ATOM 4557 C CA . GLY A 1 611 ? -46.994 8.606 -15.278 1.00 64.44 611 GLY A CA 1
ATOM 4558 C C . GLY A 1 611 ? -46.500 7.344 -15.990 1.00 64.44 611 GLY A C 1
ATOM 4559 O O . GLY A 1 611 ? -45.945 7.405 -17.082 1.00 64.44 611 GLY A O 1
ATOM 4560 N N . LEU A 1 612 ? -46.730 6.175 -15.377 1.00 66.81 612 LEU A N 1
ATOM 4561 C CA . LEU A 1 612 ? -46.334 4.869 -15.937 1.00 66.81 612 LEU A CA 1
ATOM 4562 C C . LEU A 1 612 ? -46.998 4.571 -17.293 1.00 66.81 612 LEU A C 1
ATOM 4564 O O . LEU A 1 612 ? -46.414 3.882 -18.125 1.00 66.81 612 LEU A O 1
ATOM 4568 N N . GLU A 1 613 ? -48.210 5.087 -17.517 1.00 68.88 613 GLU A N 1
ATOM 4569 C CA . GLU A 1 613 ? -48.936 4.930 -18.782 1.00 68.88 613 GLU A CA 1
ATOM 4570 C C . GLU A 1 613 ? -48.295 5.742 -19.917 1.00 68.88 613 GLU A C 1
ATOM 4572 O O . GLU A 1 613 ? -48.143 5.224 -21.025 1.00 68.88 613 GLU A O 1
ATOM 4577 N N . ALA A 1 614 ? -47.853 6.969 -19.627 1.00 64.94 614 ALA A N 1
ATOM 4578 C CA . ALA A 1 614 ? -47.118 7.811 -20.568 1.00 64.94 614 ALA A CA 1
ATOM 4579 C C . ALA A 1 614 ? -45.743 7.197 -20.884 1.00 64.94 614 ALA A C 1
ATOM 4581 O O . ALA A 1 614 ? -45.454 6.921 -22.045 1.00 64.94 614 ALA A O 1
ATOM 4582 N N . LEU A 1 615 ? -45.000 6.764 -19.855 1.00 68.62 615 LEU A N 1
ATOM 4583 C CA . LEU A 1 615 ? -43.714 6.069 -20.004 1.00 68.62 615 LEU A CA 1
ATOM 4584 C C . LEU A 1 615 ? -43.812 4.781 -20.846 1.00 68.62 615 LEU A C 1
ATOM 4586 O O . LEU A 1 615 ? -42.880 4.430 -21.567 1.00 68.62 615 LEU A O 1
ATOM 4590 N N . TRP A 1 616 ? -44.938 4.060 -20.797 1.00 72.31 616 TRP A N 1
ATOM 4591 C CA . TRP A 1 616 ? -45.148 2.868 -21.627 1.00 72.31 616 TRP A CA 1
ATOM 4592 C C . TRP A 1 616 ? -45.574 3.195 -23.069 1.00 72.31 616 TRP A C 1
ATOM 4594 O O . TRP A 1 616 ? -45.186 2.484 -24.004 1.00 72.31 616 TRP A O 1
ATOM 4604 N N . ARG A 1 617 ? -46.368 4.253 -23.280 1.00 69.44 617 ARG A N 1
ATOM 4605 C CA . ARG A 1 617 ? -46.805 4.675 -24.624 1.00 69.44 617 ARG A CA 1
ATOM 4606 C C . ARG A 1 617 ? -45.700 5.406 -25.389 1.00 69.44 617 ARG A C 1
ATOM 4608 O O . ARG A 1 617 ? -45.543 5.133 -26.576 1.00 69.44 617 ARG A O 1
ATOM 4615 N N . GLU A 1 618 ? -44.928 6.252 -24.715 1.00 67.62 618 GLU A N 1
ATOM 4616 C CA . GLU A 1 618 ? -43.889 7.115 -25.298 1.00 67.62 618 GLU A CA 1
ATOM 4617 C C . GLU A 1 618 ? -42.477 6.516 -25.193 1.00 67.62 618 GLU A C 1
ATOM 4619 O O . GLU A 1 618 ? -41.602 6.850 -25.989 1.00 67.62 618 GLU A O 1
ATOM 4624 N N . GLY A 1 619 ? -42.259 5.564 -24.278 1.00 67.00 619 GLY A N 1
ATOM 4625 C CA . GLY A 1 619 ? -40.965 4.910 -24.091 1.00 67.00 619 GLY A CA 1
ATOM 4626 C C . GLY A 1 619 ? -40.521 4.064 -25.286 1.00 67.00 619 GLY A C 1
ATOM 4627 O O . GLY A 1 619 ? -41.282 3.260 -25.845 1.00 67.00 619 GLY A O 1
ATOM 4628 N N . ASP A 1 620 ? -39.247 4.204 -25.644 1.00 75.81 620 ASP A N 1
ATOM 4629 C CA . ASP A 1 620 ? -38.603 3.429 -26.697 1.00 75.81 620 ASP A CA 1
ATOM 4630 C C . ASP A 1 620 ? -38.276 1.985 -26.258 1.00 75.81 620 ASP A C 1
ATOM 4632 O O . ASP A 1 620 ? -38.572 1.546 -25.139 1.00 75.81 620 ASP A O 1
ATOM 4636 N N . LEU A 1 621 ? -37.692 1.194 -27.165 1.00 83.94 621 LEU A N 1
ATOM 4637 C CA . LEU A 1 621 ? -37.372 -0.212 -26.900 1.00 83.94 621 LEU A CA 1
ATOM 4638 C C . LEU A 1 621 ? -36.418 -0.376 -25.705 1.00 83.94 621 LEU A C 1
ATOM 4640 O O . LEU A 1 621 ? -36.548 -1.334 -24.939 1.00 83.94 621 LEU A O 1
ATOM 4644 N N . VAL A 1 622 ? -35.476 0.551 -25.528 1.00 83.44 622 VAL A N 1
ATOM 4645 C CA . VAL A 1 622 ? -34.459 0.495 -24.472 1.00 83.44 622 VAL A CA 1
ATOM 4646 C C . VAL A 1 622 ? -35.084 0.805 -23.113 1.00 83.44 622 VAL A C 1
ATOM 4648 O O . VAL A 1 622 ? -34.859 0.055 -22.158 1.00 83.44 622 VAL A O 1
ATOM 4651 N N . ALA A 1 623 ? -35.934 1.830 -23.022 1.00 82.56 623 ALA A N 1
ATOM 4652 C CA . ALA A 1 623 ? -36.678 2.157 -21.807 1.00 82.56 623 ALA A CA 1
ATOM 4653 C C . ALA A 1 623 ? -37.591 0.996 -21.374 1.00 82.56 623 ALA A C 1
ATOM 4655 O O . ALA A 1 623 ? -37.552 0.565 -20.218 1.00 82.56 623 ALA A O 1
ATOM 4656 N N . LYS A 1 624 ? -38.337 0.406 -22.319 1.00 85.88 624 LYS A N 1
ATOM 4657 C CA . LYS A 1 624 ? -39.215 -0.753 -22.068 1.00 85.88 624 LYS A CA 1
ATOM 4658 C C . LYS A 1 624 ? -38.444 -1.987 -21.603 1.00 85.88 624 LYS A C 1
ATOM 4660 O O . LYS A 1 624 ? -38.867 -2.655 -20.661 1.00 85.88 624 LYS A O 1
ATOM 4665 N N . THR A 1 625 ? -37.298 -2.267 -22.222 1.00 88.88 625 THR A N 1
ATOM 4666 C CA . THR A 1 625 ? -36.434 -3.396 -21.839 1.00 88.88 625 THR A CA 1
ATOM 4667 C C . THR A 1 625 ? -35.855 -3.191 -20.440 1.00 88.88 625 THR A C 1
ATOM 4669 O O . THR A 1 625 ? -35.876 -4.106 -19.619 1.00 88.88 625 THR A O 1
ATOM 4672 N N . THR A 1 626 ? -35.401 -1.974 -20.134 1.00 89.56 626 THR A N 1
ATOM 4673 C CA . THR A 1 626 ? -34.862 -1.612 -18.816 1.00 89.56 626 THR A CA 1
ATOM 4674 C C . THR A 1 626 ? -35.925 -1.771 -17.727 1.00 89.56 626 THR A C 1
ATOM 4676 O O . THR A 1 626 ? -35.666 -2.383 -16.690 1.00 89.56 626 THR A O 1
ATOM 4679 N N . LEU A 1 627 ? -37.151 -1.301 -17.981 1.00 89.88 627 LEU A N 1
ATOM 4680 C CA . LEU A 1 627 ? -38.272 -1.441 -17.052 1.00 89.88 627 LEU A CA 1
ATOM 4681 C C . LEU A 1 627 ? -38.628 -2.915 -16.829 1.00 89.88 627 LEU A C 1
ATOM 4683 O O . LEU A 1 627 ? -38.818 -3.344 -15.693 1.00 89.88 627 LEU A O 1
ATOM 4687 N N . PHE A 1 628 ? -38.667 -3.707 -17.901 1.00 93.06 628 PHE A N 1
ATOM 4688 C CA . PHE A 1 628 ? -38.934 -5.141 -17.823 1.00 93.06 628 PHE A CA 1
ATOM 4689 C C . PHE A 1 628 ? -37.885 -5.882 -16.980 1.00 93.06 628 PHE A C 1
ATOM 4691 O O . PHE A 1 628 ? -38.243 -6.702 -16.132 1.00 93.06 628 PHE A O 1
ATOM 4698 N N . ILE A 1 629 ? -36.600 -5.552 -17.146 1.00 94.19 629 ILE A N 1
ATOM 4699 C CA . ILE A 1 629 ? -35.511 -6.107 -16.329 1.00 94.19 629 ILE A CA 1
ATOM 4700 C C . ILE A 1 629 ? -35.717 -5.763 -14.848 1.00 94.19 629 ILE A C 1
ATOM 4702 O O . ILE A 1 629 ? -35.636 -6.654 -14.001 1.00 94.19 629 ILE A O 1
ATOM 4706 N N . LEU A 1 630 ? -36.034 -4.505 -14.525 1.00 94.56 630 LEU A N 1
ATOM 4707 C CA . LEU A 1 630 ? -36.289 -4.072 -13.145 1.00 94.56 630 LEU A CA 1
ATOM 4708 C C . LEU A 1 630 ? -37.485 -4.806 -12.519 1.00 94.56 630 LEU A C 1
ATOM 4710 O O . LEU A 1 630 ? -37.418 -5.231 -11.364 1.00 94.56 630 LEU A O 1
ATOM 4714 N N . VAL A 1 631 ? -38.556 -5.035 -13.284 1.00 95.12 631 VAL A N 1
ATOM 4715 C CA . VAL A 1 631 ? -39.718 -5.812 -12.824 1.00 95.12 631 VAL A CA 1
ATOM 4716 C C . VAL A 1 631 ? -39.335 -7.268 -12.540 1.00 95.12 631 VAL A C 1
ATOM 4718 O O . VAL A 1 631 ? -39.683 -7.792 -11.480 1.00 95.12 631 VAL A O 1
ATOM 4721 N N . LEU A 1 632 ? -38.570 -7.920 -13.422 1.00 96.00 632 LEU A N 1
ATOM 4722 C CA . LEU A 1 632 ? -38.086 -9.286 -13.188 1.00 96.00 632 LEU A CA 1
ATOM 4723 C C . LEU A 1 632 ? -37.185 -9.380 -11.951 1.00 96.00 632 LEU A C 1
ATOM 4725 O O . LEU A 1 632 ? -37.327 -10.307 -11.151 1.00 96.00 632 LEU A O 1
ATOM 4729 N N . MET A 1 633 ? -36.294 -8.405 -11.760 1.00 97.06 633 MET A N 1
ATOM 4730 C CA . MET A 1 633 ? -35.449 -8.304 -10.569 1.00 97.06 633 MET A CA 1
ATOM 4731 C C . MET A 1 633 ? -36.285 -8.165 -9.287 1.00 97.06 633 MET A C 1
ATOM 4733 O O . MET A 1 633 ? -35.983 -8.816 -8.282 1.00 97.06 633 MET A O 1
ATOM 4737 N N . SER A 1 634 ? -37.367 -7.381 -9.328 1.00 97.25 634 SER A N 1
ATOM 4738 C CA . SER A 1 634 ? -38.308 -7.220 -8.213 1.00 97.25 634 SER A CA 1
ATOM 4739 C C . SER A 1 634 ? -39.038 -8.523 -7.880 1.00 97.25 634 SER A C 1
ATOM 4741 O O . SER A 1 634 ? -39.052 -8.961 -6.729 1.00 97.25 634 SER A O 1
ATOM 4743 N N . ILE A 1 635 ? -39.581 -9.204 -8.892 1.00 97.06 635 ILE A N 1
ATOM 4744 C CA . ILE A 1 635 ? -40.273 -10.489 -8.713 1.00 97.06 635 ILE A CA 1
ATOM 4745 C C . ILE A 1 635 ? -39.313 -11.540 -8.144 1.00 97.06 635 ILE A C 1
ATOM 4747 O O . ILE A 1 635 ? -39.650 -12.225 -7.176 1.00 97.06 635 ILE A O 1
ATOM 4751 N N . GLY A 1 636 ? -38.099 -11.636 -8.697 1.00 96.06 636 GLY A N 1
ATOM 4752 C CA . GLY A 1 636 ? -37.060 -12.536 -8.195 1.00 96.06 636 GLY A CA 1
ATOM 4753 C C . GLY A 1 636 ? -36.693 -12.240 -6.741 1.00 96.06 636 GLY A C 1
ATOM 4754 O O . GLY A 1 636 ? -36.559 -13.160 -5.933 1.00 96.06 636 GLY A O 1
ATOM 4755 N N . THR A 1 637 ? -36.617 -10.957 -6.382 1.00 97.25 637 THR A N 1
ATOM 4756 C CA . THR A 1 637 ? -36.358 -10.507 -5.010 1.00 97.25 637 THR A CA 1
ATOM 4757 C C . THR A 1 637 ? -37.414 -11.023 -4.038 1.00 97.25 637 THR A C 1
ATOM 4759 O O . THR A 1 637 ? -37.087 -11.716 -3.072 1.00 97.25 637 THR A O 1
ATOM 4762 N N . TRP A 1 638 ? -38.690 -10.761 -4.318 1.00 96.25 638 TRP A N 1
ATOM 4763 C CA . TRP A 1 638 ? -39.788 -11.190 -3.450 1.00 96.25 638 TRP A CA 1
ATOM 4764 C C . TRP A 1 638 ? -39.936 -12.712 -3.379 1.00 96.25 638 TRP A C 1
ATOM 4766 O O . TRP A 1 638 ? -40.157 -13.257 -2.295 1.00 96.25 638 TRP A O 1
ATOM 4776 N N . TYR A 1 639 ? -39.745 -13.417 -4.497 1.00 96.25 639 TYR A N 1
ATOM 4777 C CA . TYR A 1 639 ? -39.771 -14.879 -4.528 1.00 96.25 639 TYR A CA 1
ATOM 4778 C C . TYR A 1 639 ? -38.704 -15.496 -3.609 1.00 96.25 639 TYR A C 1
ATOM 4780 O O . TYR A 1 639 ? -38.997 -16.409 -2.829 1.00 96.25 639 TYR A O 1
ATOM 4788 N N . ILE A 1 640 ? -37.468 -14.989 -3.656 1.00 94.94 640 ILE A N 1
ATOM 4789 C CA . ILE A 1 640 ? -36.377 -15.494 -2.813 1.00 94.94 640 ILE A CA 1
ATOM 4790 C C . ILE A 1 640 ? -36.638 -15.164 -1.342 1.00 94.94 640 ILE A C 1
ATOM 4792 O O . ILE A 1 640 ? -36.469 -16.038 -0.493 1.00 94.94 640 ILE A O 1
ATOM 4796 N N . ILE A 1 641 ? -37.102 -13.948 -1.034 1.00 95.19 641 ILE A N 1
ATOM 4797 C CA . ILE A 1 641 ? -37.443 -13.545 0.338 1.00 95.19 641 ILE A CA 1
ATOM 4798 C C . ILE A 1 641 ? -38.470 -14.501 0.952 1.00 95.19 641 ILE A C 1
ATOM 4800 O O . ILE A 1 641 ? -38.235 -15.050 2.032 1.00 95.19 641 ILE A O 1
ATOM 4804 N N . LEU A 1 642 ? -39.576 -14.751 0.250 1.00 95.38 642 LEU A N 1
ATOM 4805 C CA . LEU A 1 642 ? -40.649 -15.610 0.748 1.00 95.38 642 LEU A CA 1
ATOM 4806 C C . LEU A 1 642 ? -40.211 -17.075 0.838 1.00 95.38 642 LEU A C 1
ATOM 4808 O O . LEU A 1 642 ? -40.361 -17.699 1.890 1.00 95.38 642 LEU A O 1
ATOM 4812 N N . SER A 1 643 ? -39.615 -17.629 -0.221 1.00 93.69 643 SER A N 1
ATOM 4813 C CA . SER A 1 643 ? -39.181 -19.035 -0.236 1.00 93.69 643 SER A CA 1
ATOM 4814 C C . SER A 1 643 ? -38.150 -19.341 0.857 1.00 93.69 643 SER A C 1
ATOM 4816 O O . SER A 1 643 ? -38.257 -20.362 1.546 1.00 93.69 643 SER A O 1
ATOM 4818 N N . LYS A 1 644 ? -37.193 -18.435 1.093 1.00 92.94 644 LYS A N 1
ATOM 4819 C CA . LYS A 1 644 ? -36.196 -18.586 2.160 1.00 92.94 644 LYS A CA 1
ATOM 4820 C C . LYS A 1 644 ? -36.781 -18.428 3.546 1.00 92.94 644 LYS A C 1
ATOM 4822 O O . LYS A 1 644 ? -36.397 -19.182 4.441 1.00 92.94 644 LYS A O 1
ATOM 4827 N N . LEU A 1 645 ? -37.745 -17.532 3.720 1.00 92.31 645 LEU A N 1
ATOM 4828 C CA . LEU A 1 645 ? -38.460 -17.407 4.980 1.00 92.31 645 LEU A CA 1
ATOM 4829 C C . LEU A 1 645 ? -39.164 -18.717 5.358 1.00 92.31 645 LEU A C 1
ATOM 4831 O O . LEU A 1 645 ? -39.041 -19.167 6.503 1.00 92.31 645 LEU A O 1
ATOM 4835 N N . PHE A 1 646 ? -39.845 -19.364 4.408 1.00 92.12 646 PHE A N 1
ATOM 4836 C CA . PHE A 1 646 ? -40.468 -20.669 4.638 1.00 92.12 646 PHE A CA 1
ATOM 4837 C C . PHE A 1 646 ? -39.428 -21.754 4.937 1.00 92.12 646 PHE A C 1
ATOM 4839 O O . PHE A 1 646 ? -39.572 -22.482 5.922 1.00 92.12 646 PHE A O 1
ATOM 4846 N N . GLN A 1 647 ? -38.345 -21.826 4.154 1.00 90.88 647 GLN A N 1
ATOM 4847 C CA . GLN A 1 647 ? -37.270 -22.803 4.354 1.00 90.88 647 GLN A CA 1
ATOM 4848 C C . GLN A 1 647 ? -36.631 -22.685 5.749 1.00 90.88 647 GLN A C 1
ATOM 4850 O O . GLN A 1 647 ? -36.520 -23.675 6.471 1.00 90.88 647 GLN A O 1
ATOM 4855 N N . GLN A 1 648 ? -36.243 -21.476 6.159 1.00 90.94 648 GLN A N 1
ATOM 4856 C CA . GLN A 1 648 ? -35.607 -21.224 7.456 1.00 90.94 648 GLN A CA 1
ATOM 4857 C C . GLN A 1 648 ? -36.563 -21.501 8.621 1.00 90.94 648 GLN A C 1
ATOM 4859 O O . GLN A 1 648 ? -36.158 -22.057 9.640 1.00 90.94 648 GLN A O 1
ATOM 4864 N N . SER A 1 649 ? -37.843 -21.148 8.470 1.00 91.25 649 SER A N 1
ATOM 4865 C CA . SER A 1 649 ? -38.863 -21.415 9.493 1.00 91.25 649 SER A CA 1
ATOM 4866 C C . SER A 1 649 ? -39.117 -22.914 9.658 1.00 91.25 649 SER A C 1
ATOM 4868 O O . SER A 1 649 ? -39.257 -23.384 10.786 1.00 91.25 649 SER A O 1
ATOM 4870 N N . LYS A 1 650 ? -39.090 -23.681 8.557 1.00 91.00 650 LYS A N 1
ATOM 4871 C CA . LYS A 1 650 ? -39.172 -25.146 8.591 1.00 91.00 650 LYS A CA 1
ATOM 4872 C C . LYS A 1 650 ? -37.985 -25.760 9.341 1.00 91.00 650 LYS A C 1
ATOM 4874 O O . LYS A 1 650 ? -38.200 -26.581 10.228 1.00 91.00 650 LYS A O 1
ATOM 4879 N N . ILE A 1 651 ? -36.752 -25.333 9.046 1.00 90.56 651 ILE A N 1
ATOM 4880 C CA . ILE A 1 651 ? -35.553 -25.837 9.742 1.00 90.56 651 ILE A CA 1
ATOM 4881 C C . ILE A 1 651 ? -35.608 -25.487 11.229 1.00 90.56 651 ILE A C 1
ATOM 4883 O O . ILE A 1 651 ? -35.385 -26.360 12.058 1.00 90.56 651 ILE A O 1
ATOM 4887 N N . LYS A 1 652 ? -35.984 -24.252 11.585 1.00 89.31 652 LYS A N 1
ATOM 4888 C CA . LYS A 1 652 ? -36.122 -23.851 12.991 1.00 89.31 652 LYS A CA 1
ATOM 4889 C C . LYS A 1 652 ? -37.121 -24.737 13.744 1.00 89.31 652 LYS A C 1
ATOM 4891 O O . LYS A 1 652 ? -36.810 -25.188 14.840 1.00 89.31 652 LYS A O 1
ATOM 4896 N N . ARG A 1 653 ? -38.284 -25.025 13.143 1.00 89.12 653 ARG A N 1
ATOM 4897 C CA . ARG A 1 653 ? -39.293 -25.921 13.732 1.00 89.12 653 ARG A CA 1
ATOM 4898 C C . ARG A 1 653 ? -38.741 -27.330 13.957 1.00 89.12 653 ARG A C 1
ATOM 4900 O O . ARG A 1 653 ? -38.927 -27.883 15.034 1.00 89.12 653 ARG A O 1
ATOM 4907 N N . HIS A 1 654 ? -38.037 -27.881 12.969 1.00 90.75 654 HIS A N 1
ATOM 4908 C CA . HIS A 1 654 ? -37.399 -29.192 13.104 1.00 90.75 654 HIS A CA 1
ATOM 4909 C C . HIS A 1 654 ? -36.269 -29.213 14.139 1.00 90.75 654 HIS A C 1
ATOM 4911 O O . HIS A 1 654 ? -36.016 -30.261 14.717 1.00 90.75 654 HIS A O 1
ATOM 4917 N N . GLY A 1 655 ? -35.609 -28.082 14.398 1.00 87.44 655 GLY A N 1
ATOM 4918 C CA . GLY A 1 655 ? -34.606 -27.977 15.459 1.00 87.44 655 GLY A CA 1
ATOM 4919 C C . GLY A 1 655 ? -35.209 -28.121 16.847 1.00 87.44 655 GLY A C 1
ATOM 4920 O O . GLY A 1 655 ? -34.712 -28.906 17.641 1.00 87.44 655 GLY A O 1
ATOM 4921 N N . THR A 1 656 ? -36.327 -27.440 17.107 1.00 86.00 656 THR A N 1
ATOM 4922 C CA . THR A 1 656 ? -37.066 -27.586 18.372 1.00 86.00 656 THR A CA 1
ATOM 4923 C C . THR A 1 656 ? -37.615 -29.005 18.553 1.00 86.00 656 THR A C 1
ATOM 4925 O O . THR A 1 656 ? -37.620 -29.537 19.657 1.00 86.00 656 THR A O 1
ATOM 4928 N N . GLU A 1 657 ? -38.057 -29.643 17.467 1.00 85.12 657 GLU A N 1
ATOM 4929 C CA . GLU A 1 657 ? -38.486 -31.045 17.483 1.00 85.12 657 GLU A CA 1
ATOM 4930 C C . GLU A 1 657 ? -37.321 -32.004 17.772 1.00 85.12 657 GLU A C 1
ATOM 4932 O O . GLU A 1 657 ? -37.485 -32.940 18.550 1.00 85.12 657 GLU A O 1
ATOM 4937 N N . ALA A 1 658 ? -36.141 -31.748 17.197 1.00 86.19 658 ALA A N 1
ATOM 4938 C CA . ALA A 1 658 ? -34.946 -32.542 17.447 1.00 86.19 658 ALA A CA 1
ATOM 4939 C C . ALA A 1 658 ? -34.441 -32.394 18.885 1.00 86.19 658 ALA A C 1
ATOM 4941 O O . ALA A 1 658 ? -34.132 -33.394 19.518 1.00 86.19 658 ALA A O 1
ATOM 4942 N N . GLU A 1 659 ? -34.427 -31.181 19.434 1.00 81.81 659 GLU A N 1
ATOM 4943 C CA . GLU A 1 659 ? -34.009 -30.937 20.820 1.00 81.81 659 GLU A CA 1
ATOM 4944 C C . GLU A 1 659 ? -34.900 -31.654 21.846 1.00 81.81 659 GLU A C 1
ATOM 4946 O O . GLU A 1 659 ? -34.420 -32.042 22.905 1.00 81.81 659 GLU A O 1
ATOM 4951 N N . ARG A 1 660 ? -36.176 -31.893 21.526 1.00 79.88 660 ARG A N 1
ATOM 4952 C CA . ARG A 1 660 ? -37.072 -32.666 22.394 1.00 79.88 660 ARG A CA 1
ATOM 4953 C C . ARG A 1 660 ? -36.994 -34.170 22.125 1.00 79.88 660 ARG A C 1
ATOM 4955 O O . ARG A 1 660 ? -36.697 -34.948 23.017 1.00 79.88 660 ARG A O 1
ATOM 4962 N N . ASN A 1 661 ? -37.243 -34.590 20.886 1.00 82.94 661 ASN A N 1
ATOM 4963 C CA . ASN A 1 661 ? -37.512 -35.996 20.576 1.00 82.94 661 ASN A CA 1
ATOM 4964 C C . ASN A 1 661 ? -36.244 -36.824 20.283 1.00 82.94 661 ASN A C 1
ATOM 4966 O O . ASN A 1 661 ? -36.300 -38.054 20.327 1.00 82.94 661 ASN A O 1
ATOM 4970 N N . PHE A 1 662 ? -35.121 -36.197 19.904 1.00 84.25 662 PHE A N 1
ATOM 4971 C CA . PHE A 1 662 ? -33.889 -36.927 19.567 1.00 84.25 662 PHE A CA 1
ATOM 4972 C C . PHE A 1 662 ? -33.181 -37.422 20.831 1.00 84.25 662 PHE A C 1
ATOM 4974 O O . PHE A 1 662 ? -32.746 -38.568 20.889 1.00 84.25 662 PHE A O 1
ATOM 4981 N N . TRP A 1 663 ? -33.099 -36.566 21.851 1.00 84.50 663 TRP A N 1
ATOM 4982 C CA . TRP A 1 663 ? -32.375 -36.851 23.092 1.00 84.50 663 TRP A CA 1
ATOM 4983 C C . TRP A 1 663 ? -33.165 -37.718 24.084 1.00 84.50 663 TRP A C 1
ATOM 4985 O O . TRP A 1 663 ? -32.572 -38.310 24.978 1.00 84.50 663 TRP A O 1
ATOM 4995 N N . GLU A 1 664 ? -34.485 -37.845 23.915 1.00 82.19 664 GLU A N 1
ATOM 4996 C CA . GLU A 1 664 ? -35.337 -38.740 24.718 1.00 82.19 664 GLU A CA 1
ATOM 4997 C C . GLU A 1 664 ? -35.242 -40.221 24.297 1.00 82.19 664 GLU A C 1
ATOM 4999 O O . GLU A 1 664 ? -35.737 -41.100 25.002 1.00 82.19 664 GLU A O 1
ATOM 5004 N N . ALA A 1 665 ? -34.628 -40.524 23.150 1.00 82.81 665 ALA A N 1
ATOM 5005 C CA . ALA A 1 665 ? -34.573 -41.877 22.610 1.00 82.81 665 ALA A CA 1
ATOM 5006 C C . ALA A 1 665 ? -33.459 -42.734 23.241 1.00 82.81 665 ALA A C 1
ATOM 5008 O O . ALA A 1 665 ? -32.344 -42.275 23.477 1.00 82.81 665 ALA A O 1
ATOM 5009 N N . ASP A 1 666 ? -33.735 -44.028 23.426 1.00 79.25 666 ASP A N 1
ATOM 5010 C CA . ASP A 1 666 ? -32.794 -44.954 24.078 1.00 79.25 666 ASP A CA 1
ATOM 5011 C C . ASP A 1 666 ? -31.589 -45.352 23.204 1.00 79.25 666 ASP A C 1
ATOM 5013 O O . ASP A 1 666 ? -30.573 -45.810 23.721 1.00 79.25 666 ASP A O 1
ATOM 5017 N N . THR A 1 667 ? -31.677 -45.203 21.874 1.00 83.56 667 THR A N 1
ATOM 5018 C CA . THR A 1 667 ? -30.587 -45.550 20.944 1.00 83.56 667 THR A CA 1
ATOM 5019 C C . THR A 1 667 ? -30.445 -44.521 19.827 1.00 83.56 667 THR A C 1
ATOM 5021 O O . THR A 1 667 ? -31.416 -43.890 19.420 1.00 83.56 667 THR A O 1
ATOM 5024 N N . LEU A 1 668 ? -29.247 -44.401 19.243 1.00 83.62 668 LEU A N 1
ATOM 5025 C CA . LEU A 1 668 ? -28.991 -43.438 18.161 1.00 83.62 668 LEU A CA 1
ATOM 5026 C C . LEU A 1 668 ? -29.812 -43.736 16.896 1.00 83.62 668 LEU A C 1
ATOM 5028 O O . LEU A 1 668 ? -30.170 -42.825 16.150 1.00 83.62 668 LEU A O 1
ATOM 5032 N N . ASN A 1 669 ? -30.136 -45.010 16.647 1.00 83.81 669 ASN A N 1
ATOM 5033 C CA . ASN A 1 669 ? -30.970 -45.385 15.506 1.00 83.81 669 ASN A CA 1
ATOM 5034 C C . ASN A 1 669 ? -32.438 -44.998 15.731 1.00 83.81 669 ASN A C 1
ATOM 5036 O O . ASN A 1 669 ? -33.034 -44.434 14.814 1.00 83.81 669 ASN A O 1
ATOM 5040 N N . SER A 1 670 ? -32.984 -45.215 16.936 1.00 84.38 670 SER A N 1
ATOM 5041 C CA . SER A 1 670 ? -34.343 -44.771 17.276 1.00 84.38 670 SER A CA 1
ATOM 5042 C C . SER A 1 670 ? -34.445 -43.243 17.372 1.00 84.38 670 SER A C 1
ATOM 5044 O O . SER A 1 670 ? -35.430 -42.679 16.904 1.00 84.38 670 SER A O 1
ATOM 5046 N N . ALA A 1 671 ? -33.397 -42.561 17.851 1.00 84.75 671 ALA A N 1
ATOM 5047 C CA . ALA A 1 671 ? -33.284 -41.099 17.849 1.00 84.75 671 ALA A CA 1
ATOM 5048 C C . ALA A 1 671 ? -33.345 -40.519 16.426 1.00 84.75 671 ALA A C 1
ATOM 5050 O O . ALA A 1 671 ? -34.073 -39.576 16.141 1.00 84.75 671 ALA A O 1
ATOM 5051 N N . LYS A 1 672 ? -32.613 -41.114 15.479 1.00 88.88 672 LYS A N 1
ATOM 5052 C CA . LYS A 1 672 ? -32.666 -40.719 14.063 1.00 88.88 672 LYS A CA 1
ATOM 5053 C C . LYS A 1 672 ? -34.053 -40.965 13.449 1.00 88.88 672 LYS A C 1
ATOM 5055 O O . LYS A 1 672 ? -34.496 -40.176 12.615 1.00 88.88 672 LYS A O 1
ATOM 5060 N N . GLU A 1 673 ? -34.717 -42.061 13.815 1.00 88.25 673 GLU A N 1
ATOM 5061 C CA . GLU A 1 673 ? -36.045 -42.425 13.301 1.00 88.25 673 GLU A CA 1
ATOM 5062 C C . GLU A 1 673 ? -37.179 -41.565 13.873 1.00 88.25 673 GLU A C 1
ATOM 5064 O O . GLU A 1 673 ? -38.184 -41.389 13.185 1.00 88.25 673 GLU A O 1
ATOM 5069 N N . SER A 1 674 ? -36.995 -40.959 15.054 1.00 87.00 674 SER A N 1
ATOM 5070 C CA . SER A 1 674 ? -37.956 -40.015 15.646 1.00 87.00 674 SER A CA 1
ATOM 5071 C C . SER A 1 674 ? -37.996 -38.649 14.944 1.00 87.00 674 SER A C 1
ATOM 5073 O O . SER A 1 674 ? -38.904 -37.856 15.193 1.00 87.00 674 SER A O 1
ATOM 5075 N N . LEU A 1 675 ? -37.047 -38.371 14.042 1.00 88.75 675 LEU A N 1
ATOM 5076 C CA . LEU A 1 675 ? -36.981 -37.134 13.262 1.00 88.75 675 LEU A CA 1
ATOM 5077 C C . LEU A 1 675 ? -37.652 -37.271 11.886 1.00 88.75 675 LEU A C 1
ATOM 5079 O O . LEU A 1 675 ? -37.518 -38.290 11.201 1.00 88.75 675 LEU A O 1
ATOM 5083 N N . ASP A 1 676 ? -38.288 -36.194 11.417 1.00 88.56 676 ASP A N 1
ATOM 5084 C CA . ASP A 1 676 ? -38.896 -36.121 10.080 1.00 88.56 676 ASP A CA 1
ATOM 5085 C C . ASP A 1 676 ? -37.875 -36.443 8.956 1.00 88.56 676 ASP A C 1
ATOM 5087 O O . ASP A 1 676 ? -36.751 -35.928 8.991 1.00 88.56 676 ASP A O 1
ATOM 5091 N N . PRO A 1 677 ? -38.227 -37.252 7.932 1.00 85.62 677 PRO A N 1
ATOM 5092 C CA . PRO A 1 677 ? -37.340 -37.586 6.809 1.00 85.62 677 PRO A CA 1
ATOM 5093 C C . PRO A 1 677 ? -36.760 -36.381 6.056 1.00 85.62 677 PRO A C 1
ATOM 5095 O O . PRO A 1 677 ? -35.667 -36.464 5.505 1.00 85.62 677 PRO A O 1
ATOM 5098 N N . SER A 1 678 ? -37.481 -35.259 6.028 1.00 84.62 678 SER A N 1
ATOM 5099 C CA . SER A 1 678 ? -37.063 -34.007 5.394 1.00 84.62 678 SER A CA 1
ATOM 5100 C C . SER A 1 678 ? -36.299 -33.063 6.334 1.00 84.62 678 SER A C 1
ATOM 5102 O O . SER A 1 678 ? -35.952 -31.948 5.934 1.00 84.62 678 SER A O 1
ATOM 5104 N N . SER A 1 679 ? -36.031 -33.487 7.574 1.00 90.25 679 SER A N 1
ATOM 5105 C CA . SER A 1 679 ? -35.312 -32.702 8.575 1.00 90.25 679 SER A CA 1
ATOM 5106 C C . SER A 1 679 ? -33.812 -32.645 8.294 1.00 90.25 679 SER A C 1
ATOM 5108 O O . SER A 1 679 ? -33.119 -33.656 8.170 1.00 90.25 679 SER A O 1
ATOM 5110 N N . THR A 1 680 ? -33.277 -31.428 8.312 1.00 90.88 680 THR A N 1
ATOM 5111 C CA . THR A 1 680 ? -31.837 -31.156 8.292 1.00 90.88 680 THR A CA 1
ATOM 5112 C C . THR A 1 680 ? -31.096 -31.827 9.453 1.00 90.88 680 THR A C 1
ATOM 5114 O O . THR A 1 680 ? -29.973 -32.298 9.283 1.00 90.88 680 THR A O 1
ATOM 5117 N N . TYR A 1 681 ? -31.731 -31.911 10.624 1.00 91.94 681 TYR A N 1
ATOM 5118 C CA . TYR A 1 681 ? -31.158 -32.532 11.820 1.00 91.94 681 TYR A CA 1
ATOM 5119 C C . TYR A 1 681 ? -31.037 -34.048 11.650 1.00 91.94 681 TYR A C 1
ATOM 5121 O O . TYR A 1 681 ? -30.012 -34.627 12.002 1.00 91.94 681 TYR A O 1
ATOM 5129 N N . ARG A 1 682 ? -32.022 -34.679 10.994 1.00 91.62 682 ARG A N 1
ATOM 5130 C CA . ARG A 1 682 ? -31.959 -36.100 10.628 1.00 91.62 682 ARG A CA 1
ATOM 5131 C C . ARG A 1 682 ? -30.826 -36.381 9.653 1.00 91.62 682 ARG A C 1
ATOM 5133 O O . ARG A 1 682 ? -30.104 -37.351 9.843 1.00 91.62 682 ARG A O 1
ATOM 5140 N N . TYR A 1 683 ? -30.642 -35.526 8.647 1.00 92.38 683 TYR A N 1
ATOM 5141 C CA . TYR A 1 683 ? -29.533 -35.653 7.699 1.00 92.38 683 TYR A CA 1
ATOM 5142 C C . TYR A 1 683 ? -28.167 -35.618 8.405 1.00 92.38 683 TYR A C 1
ATOM 5144 O O . TYR A 1 683 ? -27.296 -36.434 8.107 1.00 92.38 683 TYR A O 1
ATOM 5152 N N . ILE A 1 684 ? -27.981 -34.711 9.370 1.00 91.75 684 ILE A N 1
ATOM 5153 C CA . ILE A 1 684 ? -26.738 -34.616 10.154 1.00 91.75 684 ILE A CA 1
ATOM 5154 C C . ILE A 1 684 ? -26.567 -35.843 11.057 1.00 91.75 684 ILE A C 1
ATOM 5156 O O . ILE A 1 684 ? -25.499 -36.454 11.040 1.00 91.75 684 ILE A O 1
ATOM 5160 N N . ALA A 1 685 ? -27.623 -36.253 11.769 1.00 91.25 685 ALA A N 1
ATOM 5161 C CA . ALA A 1 685 ? -27.630 -37.464 12.590 1.00 91.25 685 ALA A CA 1
ATOM 5162 C C . ALA A 1 685 ? -27.266 -38.709 11.773 1.00 91.25 685 ALA A C 1
ATOM 5164 O O . ALA A 1 685 ? -26.410 -39.494 12.170 1.00 91.25 685 ALA A O 1
ATOM 5165 N N . GLU A 1 686 ? -27.852 -38.864 10.588 1.00 92.12 686 GLU A N 1
ATOM 5166 C CA . GLU A 1 686 ? -27.576 -39.975 9.686 1.00 92.12 686 GLU A CA 1
ATOM 5167 C C . GLU A 1 686 ? -26.119 -39.985 9.214 1.00 92.12 686 GLU A C 1
ATOM 5169 O O . GLU A 1 686 ? -25.489 -41.041 9.223 1.00 92.12 686 GLU A O 1
ATOM 5174 N N . LYS A 1 687 ? -25.549 -38.829 8.849 1.00 90.50 687 LYS A N 1
ATOM 5175 C CA . LYS A 1 687 ? -24.136 -38.744 8.446 1.00 90.50 687 LYS A CA 1
ATOM 5176 C C . LYS A 1 687 ? -23.176 -39.003 9.605 1.00 90.50 687 LYS A C 1
ATOM 5178 O O . LYS A 1 687 ? -22.185 -39.700 9.393 1.00 90.50 687 LYS A O 1
ATOM 5183 N N . GLY A 1 688 ? -23.492 -38.526 10.809 1.00 88.69 688 GLY A N 1
ATOM 5184 C CA . GLY A 1 688 ? -22.739 -38.835 12.025 1.00 88.69 688 GLY A CA 1
ATOM 5185 C C . GLY A 1 688 ? -22.761 -40.332 12.350 1.00 88.69 688 GLY A C 1
ATOM 5186 O O . GLY A 1 688 ? -21.711 -40.964 12.412 1.00 88.69 688 GLY A O 1
ATOM 5187 N N . ILE A 1 689 ? -23.949 -40.937 12.439 1.00 89.00 689 ILE A N 1
ATOM 5188 C CA . ILE A 1 689 ? -24.124 -42.370 12.746 1.00 89.00 689 ILE A CA 1
ATOM 5189 C C . ILE A 1 689 ? -23.531 -43.264 11.647 1.00 89.00 689 ILE A C 1
ATOM 5191 O O . ILE A 1 689 ? -22.976 -44.322 11.926 1.00 89.00 689 ILE A O 1
ATOM 5195 N N . HIS A 1 690 ? -23.634 -42.874 10.376 1.00 86.88 690 HIS A N 1
ATOM 5196 C CA . HIS A 1 690 ? -23.022 -43.635 9.287 1.00 86.88 690 HIS A CA 1
ATOM 5197 C C . HIS A 1 690 ? -21.489 -43.615 9.370 1.00 86.88 690 HIS A C 1
ATOM 5199 O O . HIS A 1 690 ? -20.849 -44.604 9.007 1.00 86.88 690 HIS A O 1
ATOM 5205 N N . SER A 1 691 ? -20.902 -42.507 9.840 1.00 85.62 691 SER A N 1
ATOM 5206 C CA . SER A 1 691 ? -19.448 -42.353 9.947 1.00 85.62 691 SER A CA 1
ATOM 5207 C C . SER A 1 691 ? -18.823 -43.274 10.995 1.00 85.62 691 SER A C 1
ATOM 5209 O O . SER A 1 691 ? -17.717 -43.756 10.763 1.00 85.62 691 SER A O 1
ATOM 5211 N N . THR A 1 692 ? -19.551 -43.610 12.067 1.00 82.56 692 THR A N 1
ATOM 5212 C CA . THR A 1 692 ? -19.072 -44.543 13.102 1.00 82.56 692 THR A CA 1
ATOM 5213 C C . THR A 1 692 ? -19.065 -45.999 12.637 1.00 82.56 692 THR A C 1
ATOM 5215 O O . THR A 1 692 ? -18.257 -46.784 13.114 1.00 82.56 692 THR A O 1
ATOM 5218 N N . LYS A 1 693 ? -19.925 -46.363 11.674 1.00 78.38 693 LYS A N 1
ATOM 5219 C CA . LYS A 1 693 ? -20.001 -47.724 11.107 1.00 78.38 693 LYS A CA 1
ATOM 5220 C C . LYS A 1 693 ? -19.013 -47.990 9.965 1.00 78.38 693 LYS A C 1
ATOM 5222 O O . LYS A 1 693 ? -18.874 -49.133 9.558 1.00 78.38 693 LYS A O 1
ATOM 5227 N N . HIS A 1 694 ? -18.395 -46.948 9.405 1.00 69.75 694 HIS A N 1
ATOM 5228 C CA . HIS A 1 694 ? -17.547 -47.032 8.206 1.00 69.75 694 HIS A CA 1
ATOM 5229 C C . HIS A 1 694 ? -16.148 -46.445 8.446 1.00 69.75 694 HIS A C 1
ATOM 5231 O O . HIS A 1 694 ? -15.590 -45.788 7.567 1.00 69.75 694 HIS A O 1
ATOM 5237 N N . HIS A 1 695 ? -15.588 -46.656 9.641 1.00 67.75 695 HIS A N 1
ATOM 5238 C CA . HIS A 1 695 ? -14.181 -46.349 9.939 1.00 67.75 695 HIS A CA 1
ATOM 5239 C C . HIS A 1 695 ? -13.224 -47.491 9.529 1.00 67.75 695 HIS A C 1
ATOM 5241 O O . HIS A 1 695 ? -12.028 -47.416 9.773 1.00 67.75 695 HIS A O 1
ATOM 5247 N N . ASP A 1 696 ? -13.711 -48.511 8.815 1.00 55.09 696 ASP A N 1
ATOM 5248 C CA . ASP A 1 696 ? -12.911 -49.678 8.430 1.00 55.09 696 ASP A CA 1
ATOM 5249 C C . ASP A 1 696 ? -12.350 -49.548 7.001 1.00 55.09 696 ASP A C 1
ATOM 5251 O O . ASP A 1 696 ? -13.060 -49.702 6.003 1.00 55.09 696 ASP A O 1
ATOM 5255 N N . GLY A 1 697 ? -11.049 -49.258 6.890 1.00 55.97 697 GLY A N 1
ATOM 5256 C CA . GLY A 1 697 ? -10.309 -49.254 5.624 1.00 55.97 697 GLY A CA 1
ATOM 5257 C C . GLY A 1 697 ? -8.842 -48.836 5.781 1.00 55.97 697 GLY A C 1
ATOM 5258 O O . GLY A 1 697 ? -8.520 -47.954 6.571 1.00 55.97 697 GLY A O 1
ATOM 5259 N N . THR A 1 698 ? -7.941 -49.409 4.976 1.00 51.34 698 THR A N 1
ATOM 5260 C CA . THR A 1 698 ? -6.468 -49.237 5.071 1.00 51.34 698 THR A CA 1
ATOM 5261 C C . THR A 1 698 ? -5.953 -47.798 4.883 1.00 51.34 698 THR A C 1
ATOM 5263 O O . THR A 1 698 ? -4.803 -47.504 5.201 1.00 51.34 698 THR A O 1
ATOM 5266 N N . LEU A 1 699 ? -6.787 -46.881 4.376 1.00 51.97 699 LEU A N 1
ATOM 5267 C CA . LEU A 1 699 ? -6.499 -45.439 4.284 1.00 51.97 699 LEU A CA 1
ATOM 5268 C C . LEU A 1 699 ? -7.070 -44.626 5.464 1.00 51.97 699 LEU A C 1
ATOM 5270 O O . LEU A 1 699 ? -6.604 -43.514 5.705 1.00 51.97 699 LEU A O 1
ATOM 5274 N N . LEU A 1 700 ? -8.049 -45.170 6.197 1.00 54.53 700 LEU A N 1
ATOM 5275 C CA . LEU A 1 700 ? -8.723 -44.529 7.334 1.00 54.53 700 LEU A CA 1
ATOM 5276 C C . LEU A 1 700 ? -8.026 -44.815 8.674 1.00 54.53 700 LEU A C 1
ATOM 5278 O O . LEU A 1 700 ? -8.139 -43.998 9.579 1.00 54.53 700 LEU A O 1
ATOM 5282 N N . GLU A 1 701 ? -7.213 -45.875 8.773 1.00 56.00 701 GLU A N 1
ATOM 5283 C CA . GLU A 1 701 ? -6.390 -46.185 9.963 1.00 56.00 701 GLU A CA 1
ATOM 5284 C C . GLU A 1 701 ? -5.372 -45.085 10.327 1.00 56.00 701 GLU A C 1
ATOM 5286 O O . GLU A 1 701 ? -4.886 -45.033 11.453 1.00 56.00 701 GLU A O 1
ATOM 5291 N N . ARG A 1 702 ? -5.036 -44.185 9.390 1.00 61.00 702 ARG A N 1
ATOM 5292 C CA . ARG A 1 702 ? -4.145 -43.037 9.649 1.00 61.00 702 ARG A CA 1
ATOM 5293 C C . ARG A 1 702 ? -4.864 -41.816 10.224 1.00 61.00 702 ARG A C 1
ATOM 5295 O O . ARG A 1 702 ? -4.191 -40.867 10.620 1.00 61.00 702 ARG A O 1
ATOM 5302 N N . ILE A 1 703 ? -6.197 -41.806 10.224 1.00 69.88 703 ILE A N 1
ATOM 5303 C CA . ILE A 1 703 ? -7.010 -40.704 10.735 1.00 69.88 703 ILE A CA 1
ATOM 5304 C C . ILE A 1 703 ? -7.726 -41.203 11.986 1.00 69.88 703 ILE A C 1
ATOM 5306 O O . ILE A 1 703 ? -8.510 -42.151 11.937 1.00 69.88 703 ILE A O 1
ATOM 5310 N N . ASP A 1 704 ? -7.447 -40.541 13.104 1.00 82.88 704 ASP A N 1
ATOM 5311 C CA . ASP A 1 704 ? -8.079 -40.816 14.389 1.00 82.88 704 ASP A CA 1
ATOM 5312 C C . ASP A 1 704 ? -9.623 -40.777 14.293 1.00 82.88 704 ASP A C 1
ATOM 5314 O O . ASP A 1 704 ? -10.201 -39.973 13.553 1.00 82.88 704 ASP A O 1
ATOM 5318 N N . PHE A 1 705 ? -10.295 -41.658 15.042 1.00 82.31 705 PHE A N 1
ATOM 5319 C CA . PHE A 1 705 ? -11.750 -41.842 14.994 1.00 82.31 705 PHE A CA 1
ATOM 5320 C C . PHE A 1 705 ? -12.517 -40.550 15.315 1.00 82.31 705 PHE A C 1
ATOM 5322 O O . PHE A 1 705 ? -13.459 -40.198 14.601 1.00 82.31 705 PHE A O 1
ATOM 5329 N N . ASN A 1 706 ? -12.080 -39.795 16.330 1.00 85.00 706 ASN A N 1
ATOM 5330 C CA . ASN A 1 706 ? -12.681 -38.508 16.685 1.00 85.00 706 ASN A CA 1
ATOM 5331 C C . ASN A 1 706 ? -12.528 -37.505 15.537 1.00 85.00 706 ASN A C 1
ATOM 5333 O O . ASN A 1 706 ? -13.503 -36.869 15.123 1.00 85.00 706 ASN A O 1
ATOM 5337 N N . THR A 1 707 ? -11.341 -37.455 14.934 1.00 83.31 707 THR A N 1
ATOM 5338 C CA . THR A 1 707 ? -11.083 -36.601 13.768 1.00 83.31 707 THR A CA 1
ATOM 5339 C C . THR A 1 707 ? -11.996 -36.963 12.586 1.00 83.31 707 THR A C 1
ATOM 5341 O O . THR A 1 707 ? -12.568 -36.080 11.940 1.00 83.31 707 THR A O 1
ATOM 5344 N N . TRP A 1 708 ? -12.201 -38.254 12.312 1.00 84.19 708 TRP A N 1
ATOM 5345 C CA . TRP A 1 708 ? -13.062 -38.723 11.221 1.00 84.19 708 TRP A CA 1
ATOM 5346 C C . TRP A 1 708 ? -14.545 -38.371 11.417 1.00 84.19 708 TRP A C 1
ATOM 5348 O O . TRP A 1 708 ? -15.201 -37.887 10.481 1.00 84.19 708 TRP A O 1
ATOM 5358 N N . VAL A 1 709 ? -15.076 -38.580 12.626 1.00 87.31 709 VAL A N 1
ATOM 5359 C CA . VAL A 1 709 ? -16.467 -38.243 12.971 1.00 87.31 709 VAL A CA 1
ATOM 5360 C C . VAL A 1 709 ? -16.667 -36.725 12.935 1.00 87.31 709 VAL A C 1
ATOM 5362 O O . VAL A 1 709 ? -17.616 -36.258 12.297 1.00 87.31 709 VAL A O 1
ATOM 5365 N N . THR A 1 710 ? -15.730 -35.948 13.497 1.00 87.00 710 THR A N 1
ATOM 5366 C CA . THR A 1 710 ? -15.727 -34.474 13.445 1.00 87.00 710 THR A CA 1
ATOM 5367 C C . THR A 1 710 ? -15.840 -33.970 12.007 1.00 87.00 710 THR A C 1
ATOM 5369 O O . THR A 1 710 ? -16.756 -33.219 11.673 1.00 87.00 710 THR A O 1
ATOM 5372 N N . ILE A 1 711 ? -14.956 -34.428 11.113 1.00 85.12 711 ILE A N 1
ATOM 5373 C CA . ILE A 1 711 ? -14.941 -33.997 9.707 1.00 85.12 711 ILE A CA 1
ATOM 5374 C C . ILE A 1 711 ? -16.230 -34.417 8.981 1.00 85.12 711 ILE A C 1
ATOM 5376 O O . ILE A 1 711 ? -16.699 -33.730 8.072 1.00 85.12 711 ILE A O 1
ATOM 5380 N N . SER A 1 712 ? -16.827 -35.553 9.340 1.00 88.94 712 SER A N 1
ATOM 5381 C CA . SER A 1 712 ? -18.059 -36.046 8.710 1.00 88.94 712 SER A CA 1
ATOM 5382 C C . SER A 1 712 ? -19.291 -35.229 9.107 1.00 88.94 712 SER A C 1
ATOM 5384 O O . SER A 1 712 ? -20.088 -34.870 8.235 1.00 88.94 712 SER A O 1
ATOM 5386 N N . ILE A 1 713 ? -19.411 -34.871 10.387 1.00 90.25 713 ILE A N 1
ATOM 5387 C CA . ILE A 1 713 ? -20.461 -33.977 10.896 1.00 90.25 713 ILE A CA 1
ATOM 5388 C C . ILE A 1 713 ? -20.266 -32.568 10.335 1.00 90.25 713 ILE A C 1
ATOM 5390 O O . ILE A 1 713 ? -21.213 -31.990 9.799 1.00 90.25 713 ILE A O 1
ATOM 5394 N N . GLN A 1 714 ? -19.036 -32.047 10.358 1.00 89.19 714 GLN A N 1
ATOM 5395 C CA . GLN A 1 714 ? -18.733 -30.716 9.838 1.00 89.19 714 GLN A CA 1
ATOM 5396 C C . GLN A 1 714 ? -19.068 -30.602 8.345 1.00 89.19 714 GLN A C 1
ATOM 5398 O O . GLN A 1 714 ? -19.777 -29.682 7.949 1.00 89.19 714 GLN A O 1
ATOM 5403 N N . ARG A 1 715 ? -18.697 -31.595 7.521 1.00 88.19 715 ARG A N 1
ATOM 5404 C CA . ARG A 1 715 ? -19.091 -31.644 6.097 1.00 88.19 715 ARG A CA 1
ATOM 5405 C C . ARG A 1 715 ? -20.609 -31.633 5.902 1.00 88.19 715 ARG A C 1
ATOM 5407 O O . ARG A 1 715 ? -21.102 -31.044 4.937 1.00 88.19 715 ARG A O 1
ATOM 5414 N N . ALA A 1 716 ? -21.363 -32.298 6.779 1.00 89.75 716 ALA A N 1
ATOM 5415 C CA . ALA A 1 716 ? -22.821 -32.282 6.720 1.00 89.75 716 ALA A CA 1
ATOM 5416 C C . ALA A 1 716 ? -23.380 -30.889 7.058 1.00 89.75 716 ALA A C 1
ATOM 5418 O O . ALA A 1 716 ? -24.230 -30.393 6.318 1.00 89.75 716 ALA A O 1
ATOM 5419 N N . ILE A 1 717 ? -22.859 -30.238 8.103 1.00 89.38 717 ILE A N 1
ATOM 5420 C CA . ILE A 1 717 ? -23.217 -28.869 8.510 1.00 89.38 717 ILE A CA 1
ATOM 5421 C C . ILE A 1 717 ? -22.877 -27.859 7.406 1.00 89.38 717 ILE A C 1
ATOM 5423 O O . ILE A 1 717 ? -23.716 -27.031 7.051 1.00 89.38 717 ILE A O 1
ATOM 5427 N N . ASP A 1 718 ? -21.693 -27.954 6.804 1.00 83.44 718 ASP A N 1
ATOM 5428 C CA . ASP A 1 718 ? -21.250 -27.043 5.745 1.00 83.44 718 ASP A CA 1
ATOM 5429 C C . ASP A 1 718 ? -22.144 -27.150 4.503 1.00 83.44 718 ASP A C 1
ATOM 5431 O O . ASP A 1 718 ? -22.493 -26.143 3.881 1.00 83.44 718 ASP A O 1
ATOM 5435 N N . LYS A 1 719 ? -22.603 -28.363 4.167 1.00 88.31 719 LYS A N 1
ATOM 5436 C CA . LYS A 1 719 ? -23.555 -28.576 3.068 1.00 88.31 719 LYS A CA 1
ATOM 5437 C C . LYS A 1 719 ? -24.914 -27.9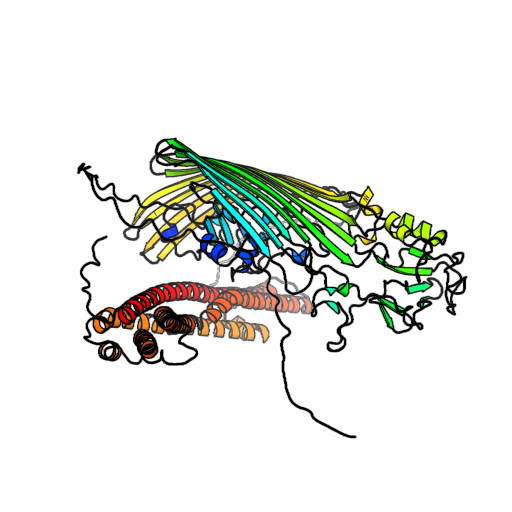31 3.349 1.00 88.31 719 LYS A C 1
ATOM 5439 O O . LYS A 1 719 ? -25.523 -27.364 2.441 1.00 88.31 719 LYS A O 1
ATOM 5444 N N . VAL A 1 720 ? -25.381 -27.978 4.595 1.00 88.62 720 VAL A N 1
ATOM 5445 C CA . VAL A 1 720 ? -26.606 -27.287 5.032 1.00 88.62 720 VAL A CA 1
ATOM 5446 C C . VAL A 1 720 ? -26.432 -25.772 4.937 1.00 88.62 720 VAL A C 1
ATOM 5448 O O . VAL A 1 720 ? -27.299 -25.088 4.389 1.00 88.62 720 VAL A O 1
ATOM 5451 N N . GLN A 1 721 ? -25.294 -25.253 5.404 1.00 86.62 721 GLN A N 1
ATOM 5452 C CA . GLN A 1 721 ? -24.950 -23.833 5.330 1.00 86.62 721 GLN A CA 1
ATOM 5453 C C . GLN A 1 721 ? -24.916 -23.332 3.879 1.00 86.62 721 GLN A C 1
ATOM 5455 O O . GLN A 1 721 ? -25.514 -22.303 3.564 1.00 86.62 721 GLN A O 1
ATOM 5460 N N . SER A 1 722 ? -24.276 -24.089 2.983 1.00 81.31 722 SER A N 1
ATOM 5461 C CA . SER A 1 722 ? -24.258 -23.833 1.538 1.00 81.31 722 SER A CA 1
ATOM 5462 C C . SER A 1 722 ? -25.678 -23.735 0.970 1.00 81.31 722 SER A C 1
ATOM 5464 O O . SER A 1 722 ? -26.012 -22.772 0.280 1.00 81.31 722 SER A O 1
ATOM 5466 N N . HIS A 1 723 ? -26.548 -24.687 1.311 1.00 85.94 723 HIS A N 1
ATOM 5467 C CA . HIS A 1 723 ? -27.911 -24.730 0.787 1.00 85.94 723 HIS A CA 1
ATOM 5468 C C . HIS A 1 723 ? -28.775 -23.556 1.280 1.00 85.94 723 HIS A C 1
ATOM 5470 O O . HIS A 1 723 ? -29.610 -23.020 0.540 1.00 85.94 723 HIS A O 1
ATOM 5476 N N . LEU A 1 724 ? -28.550 -23.113 2.519 1.00 86.06 724 LEU A N 1
ATOM 5477 C CA . LEU A 1 724 ? -29.165 -21.910 3.077 1.00 86.06 724 LEU A CA 1
ATOM 5478 C C . LEU A 1 724 ? -28.687 -20.630 2.381 1.00 86.06 724 LEU A C 1
ATOM 5480 O O . LEU A 1 724 ? -29.490 -19.707 2.220 1.00 86.06 724 LEU A O 1
ATOM 5484 N N . GLY A 1 725 ? -27.434 -20.596 1.921 1.00 80.94 725 GLY A N 1
ATOM 5485 C CA . GLY A 1 725 ? -26.834 -19.471 1.199 1.00 80.94 725 GLY A CA 1
ATOM 5486 C C . GLY A 1 725 ? -27.313 -19.285 -0.247 1.00 80.94 725 GLY A C 1
ATOM 5487 O O . GLY A 1 725 ? -27.252 -18.174 -0.774 1.00 80.94 725 GLY A O 1
ATOM 5488 N N . ASN A 1 726 ? -27.833 -20.336 -0.890 1.00 84.69 726 ASN A N 1
ATOM 5489 C CA . ASN A 1 726 ? -28.307 -20.271 -2.278 1.00 84.69 726 ASN A CA 1
ATOM 5490 C C . ASN A 1 726 ? -29.370 -19.179 -2.475 1.00 84.69 726 ASN A C 1
ATOM 5492 O O . ASN A 1 726 ? -30.289 -19.068 -1.674 1.00 84.69 726 ASN A O 1
ATOM 5496 N N . GLY A 1 727 ? -29.279 -18.393 -3.548 1.00 83.19 727 GLY A N 1
ATOM 5497 C CA . GLY A 1 727 ? -30.229 -17.311 -3.850 1.00 83.19 727 GLY A CA 1
ATOM 5498 C C . GLY A 1 727 ? -29.944 -15.980 -3.141 1.00 83.19 727 GLY A C 1
ATOM 5499 O O . GLY A 1 727 ? -30.384 -14.942 -3.623 1.00 83.19 727 GLY A O 1
ATOM 5500 N N . LEU A 1 728 ? -29.138 -15.954 -2.072 1.00 88.31 728 LEU A N 1
ATOM 5501 C CA . LEU A 1 728 ? -28.726 -14.687 -1.448 1.00 88.31 728 LEU A CA 1
ATOM 5502 C C . LEU A 1 728 ? -27.824 -13.861 -2.367 1.00 88.31 728 LEU A C 1
ATOM 5504 O O . LEU A 1 728 ? -27.919 -12.639 -2.373 1.00 88.31 728 LEU A O 1
ATOM 5508 N N . ALA A 1 729 ? -27.000 -14.529 -3.179 1.00 84.62 729 ALA A N 1
ATOM 5509 C CA . ALA A 1 729 ? -26.186 -13.871 -4.196 1.00 84.62 729 ALA A CA 1
ATOM 5510 C C . ALA A 1 729 ? -27.050 -13.057 -5.172 1.00 84.62 729 ALA A C 1
ATOM 5512 O O . ALA A 1 729 ? -26.699 -11.931 -5.487 1.00 84.62 729 ALA A O 1
ATOM 5513 N N . PHE A 1 730 ? -28.220 -13.573 -5.568 1.00 92.12 730 PHE A N 1
ATOM 5514 C CA . PHE A 1 730 ? -29.148 -12.843 -6.433 1.00 92.12 730 PHE A CA 1
ATOM 5515 C C . PHE A 1 730 ? -29.684 -11.577 -5.754 1.00 92.12 730 PHE A C 1
ATOM 5517 O O . PHE A 1 730 ? -29.683 -10.520 -6.371 1.00 92.12 730 PHE A O 1
ATOM 5524 N N . LEU A 1 731 ? -30.093 -11.655 -4.480 1.00 90.44 731 LEU A N 1
ATOM 5525 C CA . LEU A 1 731 ? -30.553 -10.479 -3.727 1.00 90.44 731 LEU A CA 1
ATOM 5526 C C . LEU A 1 731 ? -29.451 -9.426 -3.575 1.00 90.44 731 LEU A C 1
ATOM 5528 O O . LEU A 1 731 ? -29.715 -8.238 -3.732 1.00 90.44 731 LEU A O 1
ATOM 5532 N N . ALA A 1 732 ? -28.218 -9.862 -3.306 1.00 84.31 732 ALA A N 1
ATOM 5533 C CA . ALA A 1 732 ? -27.067 -8.972 -3.224 1.00 84.31 732 ALA A CA 1
ATOM 5534 C C . ALA A 1 732 ? -26.775 -8.298 -4.573 1.00 84.31 732 ALA A C 1
ATOM 5536 O O . ALA A 1 732 ? -26.564 -7.089 -4.610 1.00 84.31 732 ALA A O 1
ATOM 5537 N N . THR A 1 733 ? -26.813 -9.057 -5.674 1.00 90.50 733 THR A N 1
ATOM 5538 C CA . THR A 1 733 ? -26.630 -8.525 -7.029 1.00 90.50 733 THR A CA 1
ATOM 5539 C C . THR A 1 733 ? -27.737 -7.544 -7.389 1.00 90.50 733 THR A C 1
ATOM 5541 O O . THR A 1 733 ? -27.431 -6.430 -7.783 1.00 90.50 733 THR A O 1
ATOM 5544 N N . VAL A 1 734 ? -29.013 -7.890 -7.201 1.00 93.81 734 VAL A N 1
ATOM 5545 C CA . VAL A 1 734 ? -30.124 -6.968 -7.489 1.00 93.81 734 VAL A CA 1
ATOM 5546 C C . VAL A 1 734 ? -30.027 -5.708 -6.633 1.00 93.81 734 VAL A C 1
ATOM 5548 O O . VAL A 1 734 ? -30.192 -4.606 -7.152 1.00 93.81 734 VAL A O 1
ATOM 5551 N N . GLY A 1 735 ? -29.701 -5.855 -5.348 1.00 89.38 735 GLY A N 1
ATOM 5552 C CA . GLY A 1 735 ? -29.519 -4.736 -4.431 1.00 89.38 735 GLY A CA 1
ATOM 5553 C C . GLY A 1 735 ? -28.419 -3.763 -4.859 1.00 89.38 735 GLY A C 1
ATOM 5554 O O . GLY A 1 735 ? -28.570 -2.561 -4.654 1.00 89.38 735 GLY A O 1
ATOM 5555 N N . SER A 1 736 ? -27.343 -4.253 -5.485 1.00 86.62 736 SER A N 1
ATOM 5556 C CA . SER A 1 736 ? -26.263 -3.399 -5.984 1.00 86.62 736 SER A CA 1
ATOM 5557 C C . SER A 1 736 ? -26.484 -2.902 -7.412 1.00 86.62 736 SER A C 1
ATOM 5559 O O . SER A 1 736 ? -26.093 -1.780 -7.705 1.00 86.62 736 SER A O 1
ATOM 5561 N N . THR A 1 737 ? -27.109 -3.681 -8.303 1.00 90.75 737 THR A N 1
ATOM 5562 C CA . THR A 1 737 ? -27.209 -3.346 -9.736 1.00 90.75 737 THR A CA 1
ATOM 5563 C C . THR A 1 737 ? -28.487 -2.606 -10.119 1.00 90.75 737 THR A C 1
ATOM 5565 O O . THR A 1 737 ? -28.457 -1.814 -11.058 1.00 90.75 737 THR A O 1
ATOM 5568 N N . ALA A 1 738 ? -29.612 -2.827 -9.428 1.00 94.00 738 ALA A N 1
ATOM 5569 C CA . ALA A 1 738 ? -30.897 -2.215 -9.790 1.00 94.00 738 ALA A CA 1
ATOM 5570 C C . ALA A 1 738 ? -30.885 -0.668 -9.822 1.00 94.00 738 ALA A C 1
ATOM 5572 O O . ALA A 1 738 ? -31.476 -0.113 -10.753 1.00 94.00 738 ALA A O 1
ATOM 5573 N N . PRO A 1 739 ? -30.176 0.054 -8.924 1.00 92.50 739 PRO A N 1
ATOM 5574 C CA . PRO A 1 739 ? -30.066 1.511 -9.020 1.00 92.50 739 PRO A CA 1
ATOM 5575 C C . PRO A 1 739 ? -29.356 1.960 -10.301 1.00 92.50 739 PRO A C 1
ATOM 5577 O O . PRO A 1 739 ? -29.793 2.911 -10.940 1.00 92.50 739 PRO A O 1
ATOM 5580 N N . PHE A 1 740 ? -28.304 1.249 -10.719 1.00 91.56 740 PHE A N 1
ATOM 5581 C CA . PHE A 1 740 ? -27.561 1.564 -11.943 1.00 91.56 740 PHE A CA 1
ATOM 5582 C C . PHE A 1 740 ? -28.362 1.250 -13.207 1.00 91.56 740 PHE A C 1
ATOM 5584 O O . PHE A 1 740 ? -28.299 2.005 -14.171 1.00 91.56 740 PHE A O 1
ATOM 5591 N N . VAL A 1 741 ? -29.157 0.175 -13.195 1.00 91.06 741 VAL A N 1
ATOM 5592 C CA . VAL A 1 741 ? -30.094 -0.133 -14.287 1.00 91.06 741 VAL A CA 1
ATOM 5593 C C . VAL A 1 741 ? -31.164 0.963 -14.397 1.00 91.06 741 VAL A C 1
ATOM 5595 O O . VAL A 1 741 ? -31.471 1.409 -15.500 1.00 91.06 741 VAL A O 1
ATOM 5598 N N . GLY A 1 742 ? -31.678 1.460 -13.267 1.00 90.06 742 GLY A N 1
ATOM 5599 C CA . GLY A 1 742 ? -32.586 2.612 -13.236 1.00 90.06 742 GLY A CA 1
ATOM 5600 C C . GLY A 1 742 ? -31.940 3.899 -13.759 1.00 90.06 742 GLY A C 1
ATOM 5601 O O . GLY A 1 742 ? -32.523 4.573 -14.608 1.00 90.06 742 GLY A O 1
ATOM 5602 N N . LEU A 1 743 ? -30.710 4.190 -13.321 1.00 91.44 743 LEU A N 1
ATOM 5603 C CA . LEU A 1 743 ? -29.924 5.341 -13.773 1.00 91.44 743 LEU A CA 1
ATOM 5604 C C . LEU A 1 743 ? -29.650 5.290 -15.279 1.00 91.44 743 LEU A C 1
ATOM 5606 O O . LEU A 1 743 ? -29.793 6.303 -15.957 1.00 91.44 743 LEU A O 1
ATOM 5610 N N . PHE A 1 744 ? -29.304 4.119 -15.818 1.00 89.44 744 PHE A N 1
ATOM 5611 C CA . PHE A 1 744 ? -29.131 3.918 -17.257 1.00 89.44 744 PHE A CA 1
ATOM 5612 C C . PHE A 1 744 ? -30.408 4.271 -18.031 1.00 89.44 744 PHE A C 1
ATOM 5614 O O . PHE A 1 744 ? -30.340 5.005 -19.016 1.00 89.44 744 PHE A O 1
ATOM 5621 N N . GLY A 1 745 ? -31.573 3.827 -17.544 1.00 87.81 745 GLY A N 1
ATOM 5622 C CA . GLY A 1 745 ? -32.866 4.203 -18.119 1.00 87.81 745 GLY A CA 1
ATOM 5623 C C . GLY A 1 745 ? -33.095 5.718 -18.119 1.00 87.81 745 GLY A C 1
ATOM 5624 O O . GLY A 1 745 ? -33.567 6.271 -19.110 1.00 87.81 745 GLY A O 1
ATOM 5625 N N . THR A 1 746 ? -32.696 6.405 -17.046 1.00 89.50 746 THR A N 1
ATOM 5626 C CA . THR A 1 746 ? -32.778 7.868 -16.955 1.00 89.50 746 THR A CA 1
ATOM 5627 C C . THR A 1 746 ? -31.832 8.571 -17.928 1.00 89.50 746 THR A C 1
ATOM 5629 O O . THR A 1 746 ? -32.251 9.482 -18.638 1.00 89.50 746 THR A O 1
ATOM 5632 N N . VAL A 1 747 ? -30.569 8.144 -18.010 1.00 88.69 747 VAL A N 1
ATOM 5633 C CA . VAL A 1 747 ? -29.586 8.731 -18.937 1.00 88.69 747 VAL A CA 1
ATOM 5634 C C . VAL A 1 747 ? -30.046 8.570 -20.383 1.00 88.69 747 VAL A C 1
ATOM 5636 O O . VAL A 1 747 ? -29.994 9.524 -21.159 1.00 88.69 747 VAL A O 1
ATOM 5639 N N . TRP A 1 748 ? -30.547 7.386 -20.734 1.00 84.56 748 TRP A N 1
ATOM 5640 C CA . TRP A 1 748 ? -31.054 7.111 -22.072 1.00 84.56 748 TRP A CA 1
ATOM 5641 C C . TRP A 1 748 ? -32.288 7.958 -22.416 1.00 84.56 748 TRP A C 1
ATOM 5643 O O . TRP A 1 748 ? -32.351 8.544 -23.497 1.00 84.56 748 TRP A O 1
ATOM 5653 N N . GLY A 1 749 ? -33.233 8.095 -21.479 1.00 82.19 749 GLY A N 1
ATOM 5654 C CA . GLY A 1 749 ? -34.413 8.946 -21.658 1.00 82.19 749 GLY A CA 1
ATOM 5655 C C . GLY A 1 749 ? -34.055 10.421 -21.876 1.00 82.19 749 GLY A C 1
ATOM 5656 O O . GLY A 1 749 ? -34.575 11.055 -22.794 1.00 82.19 749 GLY A O 1
ATOM 5657 N N . ILE A 1 750 ? -33.097 10.951 -21.106 1.00 85.19 750 ILE A N 1
ATOM 5658 C CA . ILE A 1 750 ? -32.604 12.327 -21.277 1.00 85.19 750 ILE A CA 1
ATOM 5659 C C . ILE A 1 750 ? -31.886 12.489 -22.625 1.00 85.19 750 ILE A C 1
ATOM 5661 O O . ILE A 1 750 ? -32.108 13.479 -23.320 1.00 85.19 750 ILE A O 1
ATOM 5665 N N . TYR A 1 751 ? -31.064 11.519 -23.036 1.00 84.12 751 TYR A N 1
ATOM 5666 C CA . TYR A 1 751 ? -30.399 11.540 -24.342 1.00 84.12 751 TYR A CA 1
ATOM 5667 C C . TYR A 1 751 ? -31.404 11.604 -25.501 1.00 84.12 751 TYR A C 1
ATOM 5669 O O . TYR A 1 751 ? -31.249 12.419 -26.415 1.00 84.12 751 TYR A O 1
ATOM 5677 N N . HIS A 1 752 ? -32.462 10.791 -25.448 1.00 77.50 752 HIS A N 1
ATOM 5678 C CA . HIS A 1 752 ? -33.503 10.791 -26.474 1.00 77.50 752 HIS A CA 1
ATOM 5679 C C . HIS A 1 752 ? -34.261 12.127 -26.510 1.00 77.50 752 HIS A C 1
ATOM 5681 O O . HIS A 1 752 ? -34.471 12.691 -27.586 1.00 77.50 752 HIS A O 1
ATOM 5687 N N . ALA A 1 753 ? -34.585 12.684 -25.338 1.00 78.25 753 ALA A N 1
ATOM 5688 C CA . ALA A 1 753 ? -35.224 13.992 -25.209 1.00 78.25 753 ALA A CA 1
ATOM 5689 C C . ALA A 1 753 ? -34.377 15.117 -25.829 1.00 78.25 753 ALA A C 1
ATOM 5691 O O . ALA A 1 753 ? -34.874 15.909 -26.630 1.00 78.25 753 ALA A O 1
ATOM 5692 N N . LEU A 1 754 ? -33.080 15.160 -25.511 1.00 81.25 754 LEU A N 1
ATOM 5693 C CA . LEU A 1 754 ? -32.146 16.155 -26.045 1.00 81.25 754 LEU A CA 1
ATOM 5694 C C . LEU A 1 754 ? -31.940 16.007 -27.558 1.00 81.25 754 LEU A C 1
ATOM 5696 O O . LEU A 1 754 ? -31.860 17.009 -28.269 1.00 81.25 754 LEU A O 1
ATOM 5700 N N . THR A 1 755 ? -31.921 14.775 -28.067 1.00 78.88 755 THR A N 1
ATOM 5701 C CA . THR A 1 755 ? -31.812 14.501 -29.508 1.00 78.88 755 THR A CA 1
ATOM 5702 C C . THR A 1 755 ? -33.053 14.989 -30.261 1.00 78.88 755 THR A C 1
ATOM 5704 O O . THR A 1 755 ? -32.929 15.627 -31.306 1.00 78.88 755 THR A O 1
ATOM 5707 N N . ALA A 1 756 ? -34.253 14.771 -29.712 1.00 71.50 756 ALA A N 1
ATOM 5708 C CA . ALA A 1 756 ? -35.502 15.255 -30.300 1.00 71.50 756 ALA A CA 1
ATOM 5709 C C . ALA A 1 756 ? -35.571 16.795 -30.362 1.00 71.50 756 ALA A C 1
ATOM 5711 O O . ALA A 1 756 ? -36.060 17.353 -31.346 1.00 71.50 756 ALA A O 1
ATOM 5712 N N . ILE A 1 757 ? -35.034 17.489 -29.352 1.00 77.19 757 ILE A N 1
ATOM 5713 C CA . ILE A 1 757 ? -34.899 18.958 -29.344 1.00 77.19 757 ILE A CA 1
ATOM 5714 C C . ILE A 1 757 ? -33.874 19.419 -30.387 1.00 77.19 757 ILE A C 1
ATOM 5716 O O . ILE A 1 757 ? -34.121 20.377 -31.119 1.00 77.19 757 ILE A O 1
ATOM 5720 N N . GLY A 1 758 ? -32.743 18.714 -30.492 1.00 77.06 758 GLY A N 1
ATOM 5721 C CA . GLY A 1 758 ? -31.708 19.001 -31.486 1.00 77.06 758 GLY A CA 1
ATOM 5722 C C . GLY A 1 758 ? -32.209 18.884 -32.929 1.00 77.06 758 GLY A C 1
ATOM 5723 O O . GLY A 1 758 ? -31.801 19.667 -33.781 1.00 77.06 758 GLY A O 1
ATOM 5724 N N . ILE A 1 759 ? -33.131 17.953 -33.193 1.00 76.44 759 ILE A N 1
ATOM 5725 C CA . ILE A 1 759 ? -33.753 17.764 -34.513 1.00 76.44 759 ILE A CA 1
ATOM 5726 C C . ILE A 1 759 ? -34.866 18.794 -34.774 1.00 76.44 759 ILE A C 1
ATOM 5728 O O . ILE A 1 759 ? -35.026 19.239 -35.908 1.00 76.44 759 ILE A O 1
ATOM 5732 N N . SER A 1 760 ? -35.643 19.184 -33.756 1.00 73.31 760 SER A N 1
ATOM 5733 C CA . SER A 1 760 ? -36.780 20.106 -33.918 1.00 73.31 760 SER A CA 1
ATOM 5734 C C . SER A 1 760 ? -36.386 21.588 -33.971 1.00 73.31 760 SER A C 1
ATOM 5736 O O . SER A 1 760 ? -37.176 22.412 -34.433 1.00 73.31 760 SER A O 1
ATOM 5738 N N . GLY A 1 761 ? -35.183 21.945 -33.506 1.00 67.62 761 GLY A N 1
ATOM 5739 C CA . GLY A 1 761 ? -34.640 23.307 -33.565 1.00 67.62 761 GLY A CA 1
ATOM 5740 C C . GLY A 1 761 ? -35.322 24.321 -32.634 1.00 67.62 761 GLY A C 1
ATOM 5741 O O . GLY A 1 761 ? -34.968 25.499 -32.658 1.00 67.62 761 GLY A O 1
ATOM 5742 N N . GLN A 1 762 ? -36.279 23.891 -31.805 1.00 64.50 762 GLN A N 1
ATOM 5743 C CA . GLN A 1 762 ? -36.978 24.730 -30.828 1.00 64.50 762 GLN A CA 1
ATOM 5744 C C . GLN A 1 762 ? -36.796 24.166 -29.415 1.00 64.50 762 GLN A C 1
ATOM 5746 O O . GLN A 1 762 ? -37.395 23.158 -29.042 1.00 64.50 762 GLN A O 1
ATOM 5751 N N . ALA A 1 763 ? -35.986 24.843 -28.601 1.00 63.06 763 ALA A N 1
ATOM 5752 C CA . ALA A 1 763 ? -35.800 24.514 -27.191 1.00 63.06 763 ALA A CA 1
ATOM 5753 C C . ALA A 1 763 ? -36.830 25.263 -26.324 1.00 63.06 763 ALA A C 1
ATOM 5755 O O . ALA A 1 763 ? -36.536 26.316 -25.765 1.00 63.06 763 ALA A O 1
ATOM 5756 N N . SER A 1 764 ? -38.056 24.742 -26.224 1.00 70.75 764 SER A N 1
ATOM 5757 C CA . SER A 1 764 ? -39.064 25.229 -25.263 1.00 70.75 764 SER A CA 1
ATOM 5758 C C . SER A 1 764 ? -39.152 24.294 -24.056 1.00 70.75 764 SER A C 1
ATOM 5760 O O . SER A 1 764 ? -39.198 23.078 -24.240 1.00 70.75 764 SER A O 1
ATOM 5762 N N . ILE A 1 765 ? -39.244 24.839 -22.838 1.00 63.56 765 ILE A N 1
ATOM 5763 C CA . ILE A 1 765 ? -39.267 24.059 -21.584 1.00 63.56 765 ILE A CA 1
ATOM 5764 C C . ILE A 1 765 ? -40.399 23.016 -21.543 1.00 63.56 765 ILE A C 1
ATOM 5766 O O . ILE A 1 765 ? -40.187 21.898 -21.076 1.00 63.56 765 ILE A O 1
ATOM 5770 N N . ASP A 1 766 ? -41.542 23.324 -22.162 1.00 65.56 766 ASP A N 1
ATOM 5771 C CA . ASP A 1 766 ? -42.710 22.437 -22.266 1.00 65.56 766 ASP A CA 1
ATOM 5772 C C . ASP A 1 766 ? -42.436 21.163 -23.082 1.00 65.56 766 ASP A C 1
ATOM 5774 O O . ASP A 1 766 ? -43.115 20.153 -22.919 1.00 65.56 766 ASP A O 1
ATOM 5778 N N . LYS A 1 767 ? -41.419 21.183 -23.955 1.00 63.31 767 LYS A N 1
ATOM 5779 C CA . LYS A 1 767 ? -40.993 20.026 -24.761 1.00 63.31 767 LYS A CA 1
ATOM 5780 C C . LYS A 1 767 ? -39.929 19.174 -24.072 1.00 63.31 767 LYS A C 1
ATOM 5782 O O . LYS A 1 767 ? -39.699 18.047 -24.497 1.00 63.31 767 LYS A O 1
ATOM 5787 N N . VAL A 1 768 ? -39.293 19.697 -23.023 1.00 64.31 768 VAL A N 1
ATOM 5788 C CA . VAL A 1 768 ? -38.215 19.016 -22.285 1.00 64.31 768 VAL A CA 1
ATOM 5789 C C . VAL A 1 768 ? -38.734 18.409 -20.983 1.00 64.31 768 VAL A C 1
ATOM 5791 O O . VAL A 1 768 ? -38.313 17.320 -20.599 1.00 64.31 768 VAL A O 1
ATOM 5794 N N . ALA A 1 769 ? -39.665 19.091 -20.311 1.00 68.50 769 ALA A N 1
ATOM 5795 C CA . ALA A 1 769 ? -40.122 18.728 -18.973 1.00 68.50 769 ALA A CA 1
ATOM 5796 C C . ALA A 1 769 ? -40.759 17.329 -18.896 1.00 68.50 769 ALA A C 1
ATOM 5798 O O . ALA A 1 769 ? -40.493 16.601 -17.941 1.00 68.50 769 ALA A O 1
ATOM 5799 N N . GLY A 1 770 ? -41.542 16.928 -19.904 1.00 72.38 770 GLY A N 1
ATOM 5800 C CA . GLY A 1 770 ? -42.184 15.608 -19.940 1.00 72.38 770 GLY A CA 1
ATOM 5801 C C . GLY A 1 770 ? -41.194 14.451 -20.075 1.00 72.38 770 GLY A C 1
ATOM 5802 O O . GLY A 1 770 ? -41.059 13.677 -19.128 1.00 72.38 770 GLY A O 1
ATOM 5803 N N . PRO A 1 771 ? -40.428 14.366 -21.178 1.00 70.38 771 PRO A N 1
ATOM 5804 C CA . PRO A 1 771 ? -39.472 13.277 -21.387 1.00 70.38 771 PRO A CA 1
ATOM 5805 C C . PRO A 1 771 ? -38.408 13.162 -20.284 1.00 70.38 771 PRO A C 1
ATOM 5807 O O . PRO A 1 771 ? -38.012 12.061 -19.903 1.00 70.38 771 PRO A O 1
ATOM 5810 N N . VAL A 1 772 ? -37.955 14.292 -19.724 1.00 75.12 772 VAL A N 1
ATOM 5811 C CA . VAL A 1 772 ? -37.004 14.291 -18.599 1.00 75.12 772 VAL A CA 1
ATOM 5812 C C . VAL A 1 772 ? -37.672 13.825 -17.301 1.00 75.12 772 VAL A C 1
ATOM 5814 O O . VAL A 1 772 ? -37.076 13.047 -16.556 1.00 75.12 772 VAL A O 1
ATOM 5817 N N . GLY A 1 773 ? -38.913 14.243 -17.036 1.00 74.19 773 GLY A N 1
ATOM 5818 C CA . GLY A 1 773 ? -39.694 13.764 -15.893 1.00 74.19 773 GLY A CA 1
ATOM 5819 C C . GLY A 1 773 ? -39.937 12.253 -15.938 1.00 74.19 773 GLY A C 1
ATOM 5820 O O . GLY A 1 773 ? -39.770 11.570 -14.929 1.00 74.19 773 GLY A O 1
ATOM 5821 N N . GLU A 1 774 ? -40.244 11.708 -17.114 1.00 74.00 774 GLU A N 1
ATOM 5822 C CA . GLU A 1 774 ? -40.403 10.266 -17.329 1.00 74.00 774 GLU A CA 1
ATOM 5823 C C . GLU A 1 774 ? -39.096 9.501 -17.134 1.00 74.00 774 GLU A C 1
ATOM 5825 O O . GLU A 1 774 ? -39.068 8.461 -16.472 1.00 74.00 774 GLU A O 1
ATOM 5830 N N . ALA A 1 775 ? -37.989 10.045 -17.638 1.00 80.62 775 ALA A N 1
ATOM 5831 C CA . ALA A 1 775 ? -36.673 9.457 -17.452 1.00 80.62 775 ALA A CA 1
ATOM 5832 C C . ALA A 1 775 ? -36.332 9.296 -15.959 1.00 80.62 775 ALA A C 1
ATOM 5834 O O . ALA A 1 775 ? -35.786 8.265 -15.567 1.00 80.62 775 ALA A O 1
ATOM 5835 N N . LEU A 1 776 ? -36.699 10.251 -15.097 1.00 85.06 776 LEU A N 1
ATOM 5836 C CA . LEU A 1 776 ? -36.437 10.188 -13.649 1.00 85.06 776 LEU A CA 1
ATOM 5837 C C . LEU A 1 776 ? -37.214 9.071 -12.929 1.00 85.06 776 LEU A C 1
ATOM 5839 O O . LEU A 1 776 ? -36.725 8.530 -11.932 1.00 85.06 776 LEU A O 1
ATOM 5843 N N . ILE A 1 777 ? -38.378 8.664 -13.448 1.00 85.06 777 ILE A N 1
ATOM 5844 C CA . ILE A 1 777 ? -39.173 7.560 -12.882 1.00 85.06 777 ILE A CA 1
ATOM 5845 C C . ILE A 1 777 ? -38.379 6.243 -12.925 1.00 85.06 777 ILE A C 1
ATOM 5847 O O . ILE A 1 777 ? -38.471 5.438 -11.998 1.00 85.06 777 ILE A O 1
ATOM 5851 N N . MET A 1 778 ? -37.528 6.040 -13.936 1.00 87.31 778 MET A N 1
ATOM 5852 C CA . MET A 1 778 ? -36.696 4.835 -14.062 1.00 87.31 778 MET A CA 1
ATOM 5853 C C . MET A 1 778 ? -35.683 4.689 -12.922 1.00 87.31 778 MET A C 1
ATOM 5855 O O . MET A 1 778 ? -35.516 3.593 -12.383 1.00 87.31 778 MET A O 1
ATOM 5859 N N . THR A 1 779 ? -35.061 5.790 -12.491 1.00 91.00 779 THR A N 1
ATOM 5860 C CA . THR A 1 779 ? -34.170 5.792 -11.320 1.00 91.00 779 THR A CA 1
ATOM 5861 C C . THR A 1 779 ? -34.951 5.516 -10.036 1.00 91.00 779 THR A C 1
ATOM 5863 O O . THR A 1 779 ? -34.510 4.714 -9.211 1.00 91.00 779 THR A O 1
ATOM 5866 N N . ALA A 1 780 ? -36.140 6.107 -9.882 1.00 90.69 780 ALA A N 1
ATOM 5867 C CA . ALA A 1 780 ? -36.999 5.852 -8.726 1.00 90.69 780 ALA A CA 1
ATOM 5868 C C . ALA A 1 780 ? -37.412 4.371 -8.627 1.00 90.69 780 ALA A C 1
ATOM 5870 O O . ALA A 1 780 ? -37.352 3.784 -7.547 1.00 90.69 780 ALA A O 1
ATOM 5871 N N . ILE A 1 781 ? -37.757 3.735 -9.753 1.00 92.31 781 ILE A N 1
ATOM 5872 C CA . ILE A 1 781 ? -38.056 2.296 -9.814 1.00 92.31 781 ILE A CA 1
ATOM 5873 C C . ILE A 1 781 ? -36.801 1.471 -9.506 1.00 92.31 781 ILE A C 1
ATOM 5875 O O . ILE A 1 781 ? -36.881 0.521 -8.730 1.00 92.31 781 ILE A O 1
ATOM 5879 N N . GLY A 1 782 ? -35.635 1.846 -10.044 1.00 93.56 782 GLY A N 1
ATOM 5880 C CA . GLY A 1 782 ? -34.359 1.196 -9.728 1.00 93.56 782 GLY A CA 1
ATOM 5881 C C . GLY A 1 782 ? -34.075 1.156 -8.224 1.00 93.56 782 GLY A C 1
ATOM 5882 O O . GLY A 1 782 ? -33.748 0.101 -7.679 1.00 93.56 782 GLY A O 1
ATOM 5883 N N . LEU A 1 783 ? -34.296 2.277 -7.531 1.00 94.06 783 LEU A N 1
ATOM 5884 C CA . LEU A 1 783 ? -34.193 2.360 -6.072 1.00 94.06 783 LEU A CA 1
ATOM 5885 C C . LEU A 1 783 ? -35.276 1.534 -5.361 1.00 94.06 783 LEU A C 1
ATOM 5887 O O . LEU A 1 783 ? -34.968 0.804 -4.418 1.00 94.06 783 LEU A O 1
ATOM 5891 N N . ALA A 1 784 ? -36.525 1.587 -5.831 1.00 93.94 784 ALA A N 1
ATOM 5892 C CA . ALA A 1 784 ? -37.635 0.824 -5.257 1.00 93.94 784 ALA A CA 1
ATOM 5893 C C . ALA A 1 784 ? -37.447 -0.701 -5.368 1.00 93.94 784 ALA A C 1
ATOM 5895 O O . ALA A 1 784 ? -37.952 -1.441 -4.526 1.00 93.94 784 ALA A O 1
ATOM 5896 N N . VAL A 1 785 ? -36.704 -1.178 -6.372 1.00 96.50 785 VAL A N 1
ATOM 5897 C CA . VAL A 1 785 ? -36.316 -2.592 -6.518 1.00 96.50 785 VAL A CA 1
ATOM 5898 C C . VAL A 1 785 ? -35.109 -2.936 -5.641 1.00 96.50 785 VAL A C 1
ATOM 5900 O O . VAL A 1 785 ? -35.077 -3.999 -5.018 1.00 96.50 785 VAL A O 1
ATOM 5903 N N . ALA A 1 786 ? -34.128 -2.036 -5.550 1.00 93.31 786 ALA A N 1
ATOM 5904 C CA . ALA A 1 786 ? -32.898 -2.259 -4.795 1.00 93.31 786 ALA A CA 1
ATOM 5905 C C . ALA A 1 786 ? -33.130 -2.350 -3.280 1.00 93.31 786 ALA A C 1
ATOM 5907 O O . ALA A 1 786 ? -32.593 -3.240 -2.618 1.00 93.31 786 ALA A O 1
ATOM 5908 N N . VAL A 1 787 ? -33.945 -1.447 -2.724 1.00 94.38 787 VAL A N 1
ATOM 5909 C CA . VAL A 1 787 ? -34.134 -1.322 -1.270 1.00 94.38 787 VAL A CA 1
ATOM 5910 C C . VAL A 1 787 ? -34.673 -2.620 -0.643 1.00 94.38 787 VAL A C 1
ATOM 5912 O O . VAL A 1 787 ? -34.033 -3.133 0.280 1.00 94.38 787 VAL A O 1
ATOM 5915 N N . PRO A 1 788 ? -35.770 -3.234 -1.136 1.00 94.81 788 PRO A N 1
ATOM 5916 C CA . PRO A 1 788 ? -36.238 -4.520 -0.619 1.00 94.81 788 PRO A CA 1
ATOM 5917 C C . PRO A 1 788 ? -35.219 -5.651 -0.789 1.00 94.81 788 PRO A C 1
ATOM 5919 O O . PRO A 1 788 ? -35.132 -6.516 0.082 1.00 94.81 788 PRO A O 1
ATOM 5922 N N . ALA A 1 789 ? -34.427 -5.650 -1.868 1.00 94.31 789 ALA A N 1
ATOM 5923 C CA . ALA A 1 789 ? -33.419 -6.680 -2.114 1.00 94.31 789 ALA A CA 1
ATOM 5924 C C . ALA A 1 789 ? -32.286 -6.630 -1.079 1.00 94.31 789 ALA A C 1
ATOM 5926 O O . ALA A 1 789 ? -31.949 -7.660 -0.488 1.00 94.31 789 ALA A O 1
ATOM 5927 N N . VAL A 1 790 ? -31.757 -5.436 -0.787 1.00 88.38 790 VAL A N 1
ATOM 5928 C CA . VAL A 1 790 ? -30.719 -5.233 0.239 1.00 88.38 790 VAL A CA 1
ATOM 5929 C C . VAL A 1 790 ? -31.254 -5.562 1.634 1.00 88.38 790 VAL A C 1
ATOM 5931 O O . VAL A 1 790 ? -30.611 -6.296 2.392 1.00 88.38 790 VAL A O 1
ATOM 5934 N N . LEU A 1 791 ? -32.454 -5.078 1.971 1.00 90.06 791 LEU A N 1
ATOM 5935 C CA . LEU A 1 791 ? -33.089 -5.369 3.259 1.00 90.06 791 LEU A CA 1
ATOM 5936 C C . LEU A 1 791 ? -33.355 -6.869 3.429 1.00 90.06 791 LEU A C 1
ATOM 5938 O O . LEU A 1 791 ? -33.033 -7.439 4.473 1.00 90.06 791 LEU A O 1
ATOM 5942 N N . GLY A 1 792 ? -33.882 -7.524 2.392 1.00 91.44 792 GLY A N 1
ATOM 5943 C CA . GLY A 1 792 ? -34.132 -8.961 2.363 1.00 91.44 792 GLY A CA 1
ATOM 5944 C C . GLY A 1 792 ? -32.851 -9.779 2.501 1.00 91.44 792 GLY A C 1
ATOM 5945 O O . GLY A 1 792 ? -32.803 -10.704 3.311 1.00 91.44 792 GLY A O 1
ATOM 5946 N N . TYR A 1 793 ? -31.788 -9.412 1.782 1.00 91.12 793 TYR A N 1
ATOM 5947 C CA . TYR A 1 793 ? -30.474 -10.045 1.900 1.00 91.12 793 TYR A CA 1
ATOM 5948 C C . TYR A 1 793 ? -29.940 -9.975 3.338 1.00 91.12 793 TYR A C 1
ATOM 5950 O O . TYR A 1 793 ? -29.599 -11.004 3.932 1.00 91.12 793 TYR A O 1
ATOM 5958 N N . ASN A 1 794 ? -29.929 -8.781 3.938 1.00 84.31 794 ASN A N 1
ATOM 5959 C CA . ASN A 1 794 ? -29.446 -8.572 5.306 1.00 84.31 794 ASN A CA 1
ATOM 5960 C C . ASN A 1 794 ? -30.311 -9.307 6.342 1.00 84.31 794 ASN A C 1
ATOM 5962 O O . ASN A 1 794 ? -29.809 -9.885 7.306 1.00 84.31 794 ASN A O 1
ATOM 5966 N N . TRP A 1 795 ? -31.626 -9.328 6.145 1.00 91.56 795 TRP A N 1
ATOM 5967 C CA . TRP A 1 795 ? -32.543 -10.014 7.047 1.00 91.56 795 TRP A CA 1
ATOM 5968 C C . TRP A 1 795 ? -32.405 -11.543 6.979 1.00 91.56 795 TRP A C 1
ATOM 5970 O O . TRP A 1 795 ? -32.297 -12.205 8.016 1.00 91.56 795 TRP A O 1
ATOM 5980 N N . LEU A 1 796 ? -32.335 -12.114 5.774 1.00 91.50 796 LEU A N 1
ATOM 5981 C CA . LEU A 1 796 ? -32.184 -13.556 5.576 1.00 91.50 796 LEU A CA 1
ATOM 5982 C C . LEU A 1 796 ? -30.810 -14.074 6.008 1.00 91.50 796 LEU A C 1
ATOM 5984 O O . LEU A 1 796 ? -30.727 -15.188 6.521 1.00 91.50 796 LEU A O 1
ATOM 5988 N N . THR A 1 797 ? -29.739 -13.298 5.827 1.00 85.25 797 THR A N 1
ATOM 5989 C CA . THR A 1 797 ? -28.386 -13.676 6.279 1.00 85.25 797 THR A CA 1
ATOM 5990 C C . THR A 1 797 ? -28.302 -13.755 7.803 1.00 85.25 797 THR A C 1
ATOM 5992 O O . THR A 1 797 ? -27.794 -14.746 8.332 1.00 85.25 797 THR A O 1
ATOM 5995 N N . ARG A 1 798 ? -28.880 -12.784 8.526 1.00 82.62 798 ARG A N 1
ATOM 5996 C CA . ARG A 1 798 ? -29.004 -12.849 9.995 1.00 82.62 798 ARG A CA 1
ATOM 5997 C C . ARG A 1 798 ? -29.804 -14.066 10.446 1.00 82.62 798 ARG A C 1
ATOM 5999 O O . ARG A 1 798 ? -29.399 -14.780 11.361 1.00 82.62 798 ARG A O 1
ATOM 6006 N N . ARG A 1 799 ? -30.919 -14.347 9.773 1.00 89.50 799 ARG A N 1
ATOM 6007 C CA . ARG A 1 799 ? -31.761 -15.505 10.091 1.00 89.50 799 ARG A CA 1
ATOM 6008 C C . ARG A 1 799 ? -31.064 -16.834 9.784 1.00 89.50 799 ARG A C 1
ATOM 6010 O O . ARG A 1 799 ? -31.192 -17.769 10.568 1.00 89.50 799 ARG A O 1
ATOM 6017 N N . ASN A 1 800 ? -30.268 -16.900 8.715 1.00 89.31 800 ASN A N 1
ATOM 6018 C CA . ASN A 1 800 ? -29.396 -18.040 8.433 1.00 89.31 800 ASN A CA 1
ATOM 6019 C C . ASN A 1 800 ? -28.392 -18.273 9.560 1.00 89.31 800 ASN A C 1
ATOM 6021 O O . ASN A 1 800 ? -28.226 -19.418 9.962 1.00 89.31 800 ASN A O 1
ATOM 6025 N N . LYS A 1 801 ? -27.762 -17.219 10.096 1.00 84.19 801 LYS A N 1
ATOM 6026 C CA . LYS A 1 801 ? -26.841 -17.346 11.235 1.00 84.19 801 LYS A CA 1
ATOM 6027 C C . LYS A 1 801 ? -27.538 -17.975 12.444 1.00 84.19 801 LYS A C 1
ATOM 6029 O O . LYS A 1 801 ? -27.097 -19.018 12.905 1.00 84.19 801 LYS A O 1
ATOM 6034 N N . ALA A 1 802 ? -28.685 -17.430 12.853 1.00 86.44 802 ALA A N 1
ATOM 6035 C CA . ALA A 1 802 ? -29.446 -17.959 13.987 1.00 86.44 802 ALA A CA 1
ATOM 6036 C C . ALA A 1 802 ? -29.886 -19.425 13.796 1.00 86.44 802 ALA A C 1
ATOM 6038 O O . ALA A 1 802 ? -29.840 -20.221 14.728 1.00 86.44 802 ALA A O 1
ATOM 6039 N N . VAL A 1 803 ? -30.304 -19.807 12.584 1.00 89.88 803 VAL A N 1
ATOM 6040 C CA . VAL A 1 803 ? -30.638 -21.208 12.277 1.00 89.88 803 VAL A CA 1
ATOM 6041 C C . VAL A 1 803 ? -29.388 -22.094 12.315 1.00 89.88 803 VAL A C 1
ATOM 6043 O O . VAL A 1 803 ? -29.444 -23.205 12.839 1.00 89.88 803 VAL A O 1
ATOM 6046 N N . MET A 1 804 ? -28.260 -21.615 11.786 1.00 92.56 804 MET A N 1
ATOM 6047 C CA . MET A 1 804 ? -27.003 -22.365 11.765 1.00 92.56 804 MET A CA 1
ATOM 6048 C C . MET A 1 804 ? -26.398 -22.559 13.151 1.00 92.56 804 MET A C 1
ATOM 6050 O O . MET A 1 804 ? -25.774 -23.592 13.370 1.00 92.56 804 MET A O 1
ATOM 6054 N N . ASP A 1 805 ? -26.596 -21.630 14.082 1.00 87.12 805 ASP A N 1
ATOM 6055 C CA . ASP A 1 805 ? -26.122 -21.784 15.460 1.00 87.12 805 ASP A CA 1
ATOM 6056 C C . ASP A 1 805 ? -26.806 -22.987 16.136 1.00 87.12 805 ASP A C 1
ATOM 6058 O O . ASP A 1 805 ? -26.124 -23.840 16.704 1.00 87.12 805 ASP A O 1
ATOM 6062 N N . ASN A 1 806 ? -28.120 -23.163 15.943 1.00 89.19 806 ASN A N 1
ATOM 6063 C CA . ASN A 1 806 ? -28.840 -24.352 16.422 1.00 89.19 806 ASN A CA 1
ATOM 6064 C C . ASN A 1 806 ? -28.366 -25.641 15.733 1.00 89.19 806 ASN A C 1
ATOM 6066 O O . ASN A 1 806 ? -28.247 -26.688 16.365 1.00 89.19 806 ASN A O 1
ATOM 6070 N N . VAL A 1 807 ? -28.117 -25.584 14.421 1.00 91.44 807 VAL A N 1
ATOM 6071 C CA . VAL A 1 807 ? -27.611 -26.731 13.649 1.00 91.44 807 VAL A CA 1
ATOM 6072 C C . VAL A 1 807 ? -26.211 -27.143 14.120 1.00 91.44 807 VAL A C 1
ATOM 6074 O O . VAL A 1 807 ? -25.934 -28.334 14.246 1.00 91.44 807 VAL A O 1
ATOM 6077 N N . ARG A 1 808 ? -25.337 -26.172 14.403 1.00 92.00 808 ARG A N 1
ATOM 6078 C CA . ARG A 1 808 ? -23.984 -26.407 14.923 1.00 92.00 808 ARG A CA 1
ATOM 6079 C C . ARG A 1 808 ? -24.012 -26.940 16.345 1.00 92.00 808 ARG A C 1
ATOM 6081 O O . ARG A 1 808 ? -23.305 -27.903 16.604 1.00 92.00 808 ARG A O 1
ATOM 6088 N N . SER A 1 809 ? -24.852 -26.380 17.221 1.00 90.44 809 SER A N 1
ATOM 6089 C CA . SER A 1 809 ? -25.041 -26.904 18.581 1.00 90.44 809 SER A CA 1
ATOM 6090 C C . SER A 1 809 ? -25.437 -28.375 18.535 1.00 90.44 809 SER A C 1
ATOM 6092 O O . SER A 1 809 ? -24.750 -29.206 19.113 1.00 90.44 809 SER A O 1
ATOM 6094 N N . PHE A 1 810 ? -26.461 -28.715 17.745 1.00 92.31 810 PHE A N 1
ATOM 6095 C CA . PHE A 1 810 ? -26.877 -30.105 17.572 1.00 92.31 810 PHE A CA 1
ATOM 6096 C C . PHE A 1 810 ? -25.749 -30.997 17.036 1.00 92.31 810 PHE A C 1
ATOM 6098 O O . PHE A 1 810 ? -25.590 -32.126 17.486 1.00 92.31 810 PHE A O 1
ATOM 6105 N N . GLY A 1 811 ? -24.954 -30.507 16.081 1.00 90.94 811 GLY A N 1
ATOM 6106 C CA . GLY A 1 811 ? -23.799 -31.237 15.558 1.00 90.94 811 GLY A CA 1
ATOM 6107 C C . GLY A 1 811 ? -22.718 -31.502 16.608 1.00 90.94 811 GLY A C 1
ATOM 6108 O O . GLY A 1 811 ? -22.177 -32.605 16.647 1.00 90.94 811 GLY A O 1
ATOM 6109 N N . SER A 1 812 ? -22.433 -30.524 17.469 1.00 87.56 812 SER A N 1
ATOM 6110 C CA . SER A 1 812 ? -21.492 -30.662 18.586 1.00 87.56 812 SER A CA 1
ATOM 6111 C C . SER A 1 812 ? -21.996 -31.646 19.642 1.00 87.56 812 SER A C 1
ATOM 6113 O O . SER A 1 812 ? -21.238 -32.508 20.082 1.00 87.56 812 SER A O 1
ATOM 6115 N N . ASP A 1 813 ? -23.277 -31.568 20.001 1.00 88.94 813 ASP A N 1
ATOM 6116 C CA . ASP A 1 813 ? -23.900 -32.482 20.964 1.00 88.94 813 ASP A CA 1
ATOM 6117 C C . ASP A 1 813 ? -23.912 -33.917 20.409 1.00 88.94 813 ASP A C 1
ATOM 6119 O O . ASP A 1 813 ? -23.538 -34.874 21.086 1.00 88.94 813 ASP A O 1
ATOM 6123 N N . LEU A 1 814 ? -24.250 -34.069 19.124 1.00 89.88 814 LEU A N 1
ATOM 6124 C CA . LEU A 1 814 ? -24.204 -35.352 18.425 1.00 89.88 814 LEU A CA 1
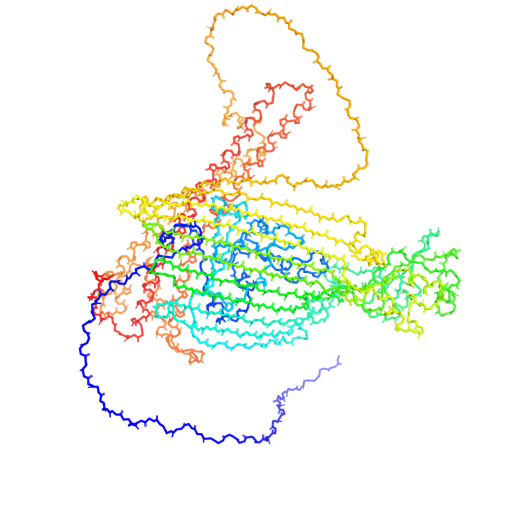ATOM 6125 C C . LEU A 1 814 ? -22.780 -35.915 18.383 1.00 89.88 814 LEU A C 1
ATOM 6127 O O . LEU A 1 814 ? -22.594 -37.115 18.568 1.00 89.88 814 LEU A O 1
ATOM 6131 N N . HIS A 1 815 ? -21.780 -35.067 18.141 1.00 89.69 815 HIS A N 1
ATOM 6132 C CA . HIS A 1 815 ? -20.378 -35.466 18.169 1.00 89.69 815 HIS A CA 1
ATOM 6133 C C . HIS A 1 815 ? -19.982 -36.012 19.547 1.00 89.69 815 HIS A C 1
ATOM 6135 O O . HIS A 1 815 ? -19.392 -37.087 19.624 1.00 89.69 815 HIS A O 1
ATOM 6141 N N . ALA A 1 816 ? -20.360 -35.322 20.628 1.00 85.31 816 ALA A N 1
ATOM 6142 C CA . ALA A 1 816 ? -20.090 -35.774 21.990 1.00 85.31 816 ALA A CA 1
ATOM 6143 C C . ALA A 1 816 ? -20.712 -37.154 22.269 1.00 85.31 816 ALA A C 1
ATOM 6145 O O . ALA A 1 816 ? -20.017 -38.045 22.756 1.00 85.31 816 ALA A O 1
ATOM 6146 N N . VAL A 1 817 ? -21.974 -37.364 21.880 1.00 85.88 817 VAL A N 1
ATOM 6147 C CA . VAL A 1 817 ? -22.679 -38.645 22.076 1.00 85.88 817 VAL A CA 1
ATOM 6148 C C . VAL A 1 817 ? -22.097 -39.778 21.224 1.00 85.88 817 VAL A C 1
ATOM 6150 O O . VAL A 1 817 ? -22.007 -40.918 21.677 1.00 85.88 817 VAL A O 1
ATOM 6153 N N . LEU A 1 818 ? -21.663 -39.492 19.992 1.00 86.19 818 LEU A N 1
ATOM 6154 C CA . LEU A 1 818 ? -21.040 -40.499 19.124 1.00 86.19 818 LEU A CA 1
ATOM 6155 C C . LEU A 1 818 ? -19.669 -40.963 19.634 1.00 86.19 818 LEU A C 1
ATOM 6157 O O . LEU A 1 818 ? -19.260 -42.074 19.300 1.00 86.19 818 LEU A O 1
ATOM 6161 N N . LEU A 1 819 ? -18.976 -40.142 20.429 1.00 83.44 819 LEU A N 1
ATOM 6162 C CA . LEU A 1 819 ? -17.704 -40.504 21.059 1.00 83.44 819 LEU A CA 1
ATOM 6163 C C . LEU A 1 819 ? -17.869 -41.135 22.442 1.00 83.44 819 LEU A C 1
ATOM 6165 O O . LEU A 1 819 ? -17.086 -42.015 22.788 1.00 83.44 819 LEU A O 1
ATOM 6169 N N . SER A 1 820 ? -18.856 -40.697 23.228 1.00 79.06 820 SER A N 1
ATOM 6170 C CA . SER A 1 820 ? -19.119 -41.260 24.558 1.00 79.06 820 SER A CA 1
ATOM 6171 C C . SER A 1 820 ? -19.804 -42.627 24.494 1.00 79.06 820 SER A C 1
ATOM 6173 O O . SER A 1 820 ? -19.654 -43.423 25.415 1.00 79.06 820 SER A O 1
ATOM 6175 N N . GLY A 1 821 ? -20.561 -42.906 23.426 1.00 66.06 821 GLY A N 1
ATOM 6176 C CA . GLY A 1 821 ? -21.332 -44.142 23.274 1.00 66.06 821 GLY A CA 1
ATOM 6177 C C . GLY A 1 821 ? -22.605 -44.205 24.130 1.00 66.06 821 GLY A C 1
ATOM 6178 O O . GLY A 1 821 ? -23.358 -45.171 24.017 1.00 66.06 821 GLY A O 1
ATOM 6179 N N . GLU A 1 822 ? -22.887 -43.174 24.932 1.00 61.03 822 GLU A N 1
ATOM 6180 C CA . GLU A 1 822 ? -24.046 -43.099 25.825 1.00 61.03 822 GLU A CA 1
ATOM 6181 C C . GLU A 1 822 ? -24.930 -41.894 25.479 1.00 61.03 822 GLU A C 1
ATOM 6183 O O . GLU A 1 822 ? -24.485 -40.748 25.483 1.00 61.03 822 GLU A O 1
ATOM 6188 N N . LEU A 1 823 ? -26.213 -42.156 25.209 1.00 60.75 823 LEU A N 1
ATOM 6189 C CA . LEU A 1 823 ? -27.237 -41.128 24.968 1.00 60.75 823 LEU A CA 1
ATOM 6190 C C . LEU A 1 823 ? -27.762 -40.475 26.258 1.00 60.75 823 LEU A C 1
ATOM 6192 O O . LEU A 1 823 ? -28.355 -39.403 26.191 1.00 60.75 823 LEU A O 1
ATOM 6196 N N . ARG A 1 824 ? -27.562 -41.099 27.430 1.00 51.19 824 ARG A N 1
ATOM 6197 C CA . ARG A 1 824 ? -28.092 -40.623 28.719 1.00 51.19 824 ARG A CA 1
ATOM 6198 C C . ARG A 1 824 ? -26.989 -40.104 29.643 1.00 51.19 824 ARG A C 1
ATOM 6200 O O . ARG A 1 824 ? -26.520 -40.822 30.517 1.00 51.19 824 ARG A O 1
ATOM 6207 N N . SER A 1 825 ? -26.692 -38.812 29.544 1.00 41.09 825 SER A N 1
ATOM 6208 C CA . SER A 1 825 ? -26.205 -38.024 30.682 1.00 41.09 825 SER A CA 1
ATOM 6209 C C . SER A 1 825 ? -27.191 -36.878 30.936 1.00 41.09 825 SER A C 1
ATOM 6211 O O . SER A 1 825 ? -27.399 -36.044 30.059 1.00 41.09 825 SER A O 1
ATOM 6213 N N . ASN A 1 826 ? -27.838 -36.882 32.106 1.00 36.44 826 ASN A N 1
ATOM 6214 C CA . ASN A 1 826 ? -28.891 -35.953 32.550 1.00 36.44 826 ASN A CA 1
ATOM 6215 C C . ASN A 1 826 ? -28.719 -34.483 32.094 1.00 36.44 826 ASN A C 1
ATOM 6217 O O . ASN A 1 826 ? -27.720 -33.859 32.457 1.00 36.44 826 ASN A O 1
ATOM 6221 N N . PRO A 1 827 ? -29.735 -33.864 31.461 1.00 41.16 827 PRO A N 1
ATOM 6222 C CA . PRO A 1 827 ? -29.810 -32.421 31.297 1.00 41.16 827 PRO A CA 1
ATOM 6223 C C . PRO A 1 827 ? -30.545 -31.811 32.502 1.00 41.16 827 PRO A C 1
ATOM 6225 O O . PRO A 1 827 ? -31.747 -31.572 32.458 1.00 41.16 827 PRO A O 1
ATOM 6228 N N . VAL A 1 828 ? -29.838 -31.558 33.606 1.00 38.69 828 VAL A N 1
ATOM 6229 C CA . VAL A 1 828 ? -30.363 -30.738 34.716 1.00 38.69 828 VAL A CA 1
ATOM 6230 C C . VAL A 1 828 ? -29.380 -29.610 35.011 1.00 38.69 828 VAL A C 1
ATOM 6232 O O . VAL A 1 828 ? -28.570 -29.711 35.923 1.00 38.69 828 VAL A O 1
ATOM 6235 N N . ASN A 1 829 ? -29.411 -28.575 34.166 1.00 38.22 829 ASN A N 1
ATOM 6236 C CA . ASN A 1 829 ? -29.287 -27.149 34.510 1.00 38.22 829 ASN A CA 1
ATOM 6237 C C . ASN A 1 829 ? -29.066 -26.336 33.228 1.00 38.22 829 ASN A C 1
ATOM 6239 O O . ASN A 1 829 ? -27.946 -26.250 32.727 1.00 38.22 829 ASN A O 1
ATOM 6243 N N . ARG A 1 830 ? -30.124 -25.718 32.694 1.00 40.59 830 ARG A N 1
ATOM 6244 C CA . ARG A 1 830 ? -29.999 -24.689 31.646 1.00 40.59 830 ARG A CA 1
ATOM 6245 C C . ARG A 1 830 ? -30.656 -23.347 31.995 1.00 40.59 830 ARG A C 1
ATOM 6247 O O . ARG A 1 830 ? -30.559 -22.435 31.190 1.00 40.59 830 ARG A O 1
ATOM 6254 N N . ASP A 1 831 ? -31.188 -23.192 33.212 1.00 35.31 831 ASP A N 1
ATOM 6255 C CA . ASP A 1 831 ? -31.828 -21.945 33.675 1.00 35.31 831 ASP A CA 1
ATOM 6256 C C . ASP A 1 831 ? -31.112 -21.260 34.858 1.00 35.31 831 ASP A C 1
ATOM 6258 O O . ASP A 1 831 ? -31.698 -20.450 35.572 1.00 35.31 831 ASP A O 1
ATOM 6262 N N . SER A 1 832 ? -29.818 -21.516 35.068 1.00 34.78 832 SER A N 1
ATOM 6263 C CA . SER A 1 832 ? -29.025 -20.711 36.006 1.00 34.78 832 SER A CA 1
ATOM 6264 C C . SER A 1 832 ? -27.575 -20.556 35.553 1.00 34.78 832 SER A C 1
ATOM 6266 O O . SER A 1 832 ? -26.726 -21.383 35.896 1.00 34.78 832 SER A O 1
ATOM 6268 N N . LYS A 1 833 ? -27.309 -19.503 34.775 1.00 32.50 833 LYS A N 1
ATOM 6269 C CA . LYS A 1 833 ? -26.191 -18.550 34.917 1.00 32.50 833 LYS A CA 1
ATOM 6270 C C . LYS A 1 833 ? -26.167 -17.584 33.739 1.00 32.50 833 LYS A C 1
ATOM 6272 O O . LYS A 1 833 ? -26.225 -18.065 32.587 1.00 32.50 833 LYS A O 1
#

Radius of gyration: 36.32 Å; chains: 1; bounding box: 99×101×104 Å

Secondary structure (DSSP, 8-state):
--------------PPP---------S-----------------------------TT-SSTTGGGT--S-EEEEEHHHHHTTT--SHHHHHHT-TTEE--S-GGGGTT-SS------EETTS-GGGEEEEETTEEPPPPTT-TTPPPGGGS-GGGEEEEEEE-S--HHHH-TT-SSEEEEEEEPS---EEEEEEEEE--SSSS--EEEEEEEEEE--TTTTSEEEEEEEEEEEE--EEGGGSTTTTTTTEEGGGTEE--BSSBSSPEEE-TTT--EE-TTGGGGGGG-TTEEEETTEEEE-GGGSSEEE-EEEEEEEEEEEEEEEETTEEEEEEEEEEEEEEEEEESPPEEEEEEEE-TTSTTSTTSTTSPP-TT--SSPEEEEEE-SS--EEE--EEEEEEEEEEEEEEETTEEEEEEEEEEEEEEEEEEEES-B-HHHHHHHHHTT-S-TTS--SSGGGGGGGB--EEEEEEEEEEEEEEEEEEEEEEEETTEEEEEEEEEEEEEEEEEEEE-HHHHTT-GGG---TTPPPEEEEEEEEEEEEEEEEEEETTEEEEEEEEEEEE---------------PPPPP--------PPPPPPP--------SHHHHHHH--HHHHHHHHHHHHHHHHHHHHHHHHHHHHHHHHHHHHHHHHHTTTSSSHHHHHHTS-TT-HHHHHHHHHHHHHH---STTTTTS-HHHHHHHHHHHHHHHHHHHHHTTHHHHHHHHHHHHHHHHHHHHHHHHHHHHHHHHH----HHHHHHHHHHHHHHHHHHHHHHHHHHHHHHHHHHHHHHHHHHHHHHHHHHHHHHHH--S------SS--

pLDDT: mean 80.96, std 20.2, range [23.16, 98.38]

Foldseek 3Di:
DDDDDDDDDDDDDDDDDDDDDDDDDDDDDDDDDDDDDDDDDDPDDCPDDPPDFDDAPQDLFTNCVVLDLFPKDKFFLVVCVVVVDFFPLVVLVPPPQWDQDDALLNCFLDPLDQAGATQGNVPDRLQEFEAEQLHGFQGALSDRRTDHRLLDGSVQFRIKMWGQPQRCLPNNDSQGRTYIYTYGDPADADKDWDWDWDDDPWDFFIKIKIKIKHKDDDCVPGQKIKIKMKIKMKTTFAALCRDPVRLCFQDDVVVPTDPWALQEPLKWWAQPVQRDTAALCLVVQLVCPPQWGRDPRGITHRFRSQWTSRWIKIKIKMKIKMWGRPDPFKIKMKIKIKMKMKTKTWGGFFWFFLNAWAALPACQDDVHPPGPHDPDHPNGIIRISYGFLFGTWMKIKMKIKMKIKIWMWGDDPQKTKIKIKMKMKMKMWIKGPANFFQPVLVNVCSHVNQDNSSDDGPDSCSSRVRIFIDTFKMKMKMKIKIKMKMKHFPDADPAGTKIKMKMKMKMKMKMKMDGCLVRVVRGVSSPDDSPDDIDIWIKIKIKIKMKIWARPHSNDIDIDMHMDIDMDDIPPPVPPDDDDDDDDDDDDDDDDDDDDDDDDDDDDPDPPCADPVNCVVVPDPLLVVLVVVLVVLLVLLVVCLVVLVVVLVVQVVQLVQLVPQLLPDQDLVVSLVSGDPPHLLSQLSCQLVVQLVPCDDPVSVVPDSLRSSLVSSVVSLVVVLVVLCPSLVSLVCLLPCLLVSLLVQLVVLQVVLVVVCVVVVDDDPVSRVRSNSSSNVSNVSSNVSNPSSVVSSSVSVVSSVVSSVSSVVSSVVSSVCSVVVGSDDDDPDDPDD

Organism: Acinetobacter junii (NCBI:txid40215)

Sequence (833 aa):
MKKTNFVQSNAMPKASKTVLKLSTLSLSMLCLTMTHAAENESTTEDKPAKVVKVAVTGSSIKGVAAQSASPITVIRADDLVKQGVTTVEEALTKVSANQAGFSTAQNVGASNTEGSSANLRALGTDKTLILLNGRRLAYSPFSTSTTNLNIIPMAMVDRIEILRDGASAIYGADAIAGVINFITKKSFEGLNISAGFIQPEQSGGDKQDISIFGGYGDLDEQGFNLMGVIDYRRSNDIMAKDRKISQRGGLIPELGIDGTSANGFPANFRDPVTGALGNPYGDLNCNNAPNTIADGGLCYLNTQALIGIVPKTETISALGRGTFKLNDNFNAIAEYVYSRNEVTTSIAPDVYSRSVTLPSTSPYYPGNGITPEVAGLSGNPLELYLRSQAGNRMSNPVNESHRALISLEGEAYGWDINTGLSYARSEATDGFAGGYLNKSKLQDALNNGTINPFGPSENQELWKSFEVKGDTNTGTLTATTFDFTISRPIYTLPAGDVGFALGGSFSKQDWKANVNSEIVSQVPGSGIDPSKPESKGKRDITAAFAELHVPITKTLEAQLAARYDDYSSVWAEETTQPTAITTVATDATTQSSPTPPPLPATEEKVHNPYGLEALWREGDLVAKTTLFILVLMSIGTWYIILSKLFQQSKIKRHGTEAERNFWEADTLNSAKESLDPSSTYRYIAEKGIHSTKHHDGTLLERIDFNTWVTISIQRAIDKVQSHLGNGLAFLATVGSTAPFVGLFGTVWGIYHALTAIGISGQASIDKVAGPVGEALIMTAIGLAVAVPAVLGYNWLTRRNKAVMDNVRSFGSDLHAVLLSGELRSNPVNRDSK